Protein AF-A8PWK5-F1 (afdb_monomer)

Organism: Malassezia globosa (strain ATCC MYA-4612 / CBS 7966) (NCBI:txid425265)

Solvent-accessible surface area (backbone atoms only — not comparable to full-atom values): 74370 Å² total; per-residue (Å²): 142,84,81,91,77,78,87,66,70,76,41,81,69,60,71,66,71,60,96,66,99,70,78,89,76,86,76,70,74,102,60,81,82,88,83,79,86,83,83,85,87,82,88,84,87,83,85,78,92,87,81,88,79,89,77,90,79,90,86,81,82,88,82,87,82,90,81,90,83,85,81,90,85,86,88,85,90,84,86,86,86,89,81,90,88,88,83,91,82,90,87,86,84,90,80,89,87,83,85,85,88,83,85,81,82,71,45,101,83,78,50,84,74,57,68,76,61,51,58,55,56,59,70,68,72,74,82,86,81,89,84,89,92,86,88,82,90,88,84,85,89,88,88,85,90,75,98,76,74,101,76,85,77,80,64,69,69,62,54,53,51,51,54,51,53,52,49,54,53,49,52,53,50,59,70,70,48,53,73,66,60,53,50,52,56,52,49,54,47,39,72,74,66,36,60,74,52,54,52,57,47,51,65,52,55,78,71,72,80,93,85,81,83,88,80,84,87,79,94,74,82,82,79,83,80,72,81,77,36,68,55,56,57,36,42,62,63,53,50,81,72,54,87,84,84,83,86,83,84,85,83,64,74,65,63,59,50,57,56,51,44,56,74,76,47,72,88,62,67,98,59,84,58,79,96,49,54,87,77,47,78,77,74,78,76,66,51,74,56,44,14,26,40,85,74,33,45,80,65,42,57,86,87,59,92,83,66,86,80,59,70,70,43,62,78,66,67,32,47,74,53,86,93,56,41,88,46,55,31,46,28,70,63,56,35,59,50,36,46,66,43,93,49,61,68,48,22,23,49,26,30,51,24,54,17,37,34,21,70,72,50,42,72,61,81,94,72,82,87,81,54,64,66,61,43,51,36,39,51,34,82,45,27,47,53,50,36,51,50,41,53,52,21,54,60,31,52,71,41,93,49,64,69,28,26,66,25,12,52,57,21,30,30,26,35,51,58,19,64,42,58,57,75,90,49,64,73,67,70,50,59,48,86,43,42,35,57,29,48,61,39,37,82,58,57,78,85,46,63,93,75,66,51,87,82,64,72,75,81,85,75,61,70,93,80,51,49,75,58,58,36,28,24,44,34,51,42,57,36,39,53,77,67,43,47,62,64,55,51,43,53,45,47,77,74,63,77,63,66,62,69,48,52,40,48,41,49,27,53,31,37,63,41,24,62,64,47,26,62,51,48,76,74,36,66,67,52,49,50,49,30,47,30,46,33,43,63,73,45,82,80,88,75,92,87,69,81,75,52,40,63,50,30,49,51,40,53,38,42,26,40,29,44,23,40,69,55,37,43,51,40,52,78,72,51,66,54,63,54,50,48,58,41,55,70,50,72,65,72,61,79,84,64,62,83,75,55,92,80,63,78,54,75,70,50,56,53,50,52,41,50,54,41,42,44,49,32,25,48,48,32,40,37,56,30,55,34,30,63,63,70,45,63,59,64,64,54,62,71,38,46,69,38,56,50,53,51,35,59,50,51,41,49,38,67,85,75,53,66,52,90,45,73,65,30,51,37,41,21,28,48,26,38,31,51,24,40,46,39,40,43,18,64,75,27,64,87,60,66,72,37,27,71,46,36,76,60,49,68,67,47,52,63,48,35,54,51,28,57,66,46,44,72,75,57,89,70,67,36,39,46,37,27,25,23,55,7,23,28,35,34,23,48,27,34,47,52,53,44,30,64,74,71,68,52,93,75,75,65,74,82,52,56,76,46,54,67,53,51,54,50,53,48,53,51,29,48,51,51,35,61,73,29,50,65,38,50,76,50,94,47,66,67,49,34,50,54,27,46,51,34,37,38,24,20,37,33,34,49,32,8,48,47,50,35,27,66,74,74,64,42,59,73,60,43,53,53,47,51,53,54,45,52,54,61,76,63,53,65,61,74,58,57,72,34,57,86,45,23,27,41,8,52,51,55,21,37,50,50,48,42,54,39,31,53,63,71,49,84,48,61,69,54,42,58,55,46,44,51,61,45,43,58,49,32,25,58,45,44,55,50,42,50,51,51,48,37,42,73,74,36,58,65,47,34,73,67,47,46,42,45,54,47,52,34,42,56,65,60,100,50,73,28,61,48,42,34,74,68,64,70,37,92,77,42,55,49,38,42,57,63,85,76,72,82,78,76,85,53,54,33,92,69,77,67,47,71,38,42,69,62,78,49,55,35,38,39,32,54,78,55,53,52,45,52,55,50,58,44,54,71,38,45,94,44,10,33,48,72,63,38,92,81,38,60,61,96,86,67,75,71,47,70,61,56,48,54,35,37,24,38,50,46,36,52,55,56,57,75,68,72,79,55,61,28,31,46,53,52,53,52,54,50,46,64,62,52,60,75,63,74,66,92,87,51,99,80,64,67,46,92,78,72,54,68,66,61,74,69,42,62,80,38,31,52,38,51,50,54,39,51,59,44,26,30,51,43,21,36,53,31,44,76,69,75,43,86,72,67,47,56,54,55,44,31,38,68,42,50,36,94,82,46,59,44,70,57,58,50,51,55,50,50,52,45,47,73,74,68,44,85,53,39,67,70,60,54,52,65,73,44,63,59,51,24,47,90,43,64,65,62,56,41,34,46,48,50,64,74,45,46,82,53,53,66,50,44,61,45,49,58,86,71,48,60,40,47,89,38,28,45,56,56,24,52,52,49,58,49,76,74,52,73,64,47,51,47,29,33,24,50,31,49,43,71,54,51,38,36,84,77,18,41,32,61,30,49,41,33,51,51,38,45,40,39,58,63,40,43,91,82,40,93,79,52,60,58,97,60,84,75,54,73,67,54,35,42,53,40,48,63,51,25,55,80,32,64,75,56,33,52,50,56,55,57,59,32,61,83,87,52,76,53,58,46,73,58,52,54,60,51,50,70,73,56,115

Mean predicted aligned error: 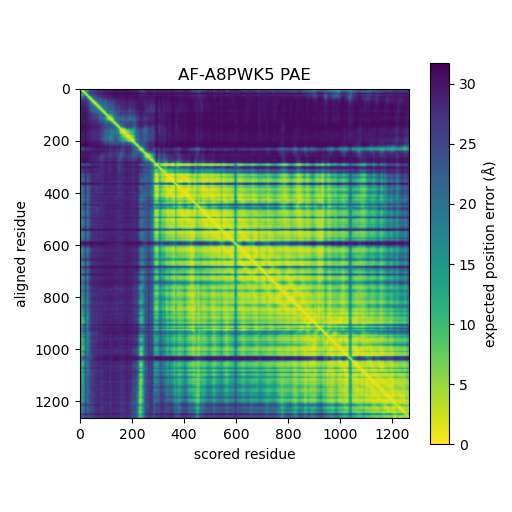17.28 Å

InterPro domains:
  IPR013929 RPAP1, C-terminal [PF08620] (289-361)
  IPR016024 Armadillo-type fold [SSF48371] (241-676)
  IPR039913 RNA polymerase II-associated protein RPAP1/Rba50 [PTHR21483] (29-653)
  IPR057989 RPAP1/MINIYO-like, TPR repeats [PF25766] (1095-1203)

Foldseek 3Di:
DDDDDDLADAFPVVVVVDPDPDDDDPDDPPFDDDDDDDDDDDDDDDDDDDDDDDDDDDDDDDDDDDDDDDDDDDDDDDDDDDDDDDDDDDDDDDDDDDDDDDDDDDDPVGDDDDPVVVVVVVVVPPDDDDDDDDDDDDDDDDDDDDPDDPDDDDDVVVVVVVVVVVVVVVVVVVVPDDPVVVVVVVVVVCVPVNPVVVVVVVVVVVVPDDDDDDDDDDDDDDDDDDPDFVVVVLCVVLVVQDDDDDDDDDDDVVVVVVVVCCVPPVVDDPDDPPVCCVVDPNPPPVLQPFFAALQQATQDDPVPPDDQRDPVQVVSVQADDDPCRRGGGHTLVRLLVLCVDPDLVSVLSSLSNLLSNLLQAAQDDPDDDPDVSSNCSCPPPLSLSLLSQLVSLLVQCPDPDVSSVVSSLSSNLSSLRSLAPADPALLLLLVFLFFEAFLQQSQQPPVCVVVDFLLDDDDDDPVVPDDLSNVCNGAVLVSCVVVVSVVSLLVSCVPPVPPLVSSLSSLLSSLQRDLVSLVVCLVRVSNLVSLLCQAFNVDDPPDDPDDDRDLSSLSSLLSSLQSWLVSVQVCQVVVSLVSLLSLLQDAADDPVVPVPDPPDDDPVSVLVSSSVSLSSLLSSLSSLLSCLLLPHPLVSVVVSLVSLLVLLVVLLCDLPRHDLPDSVLSSLLSSLSSLLSLLLQCLVVCPPPSSVVCNVSSLVCLVSLVSNLVSNLPNPAHALSNLSNNLSSLSNNLSNLVSCVVVVPDDDLVVCPVCPVSLVVSLVNLLVLLVVLQVLLVDPDLVSVVVSLSSLLSSLSSLLSQCSVCVSSVVVVSNVSSLVSLVVVLVGPLRSCSDSSNSNNRSSVSSLLSNLLSLVSDLDLLSLLSSLLRDFLLQLVVNLVSCVSNLVVVPPVLCLACVLLSNQLAVDDPRDHLSCSSVSVDNPDTRSYRDDDDDDPFDAQPHPRHGADDWSQRHPSHDNLNLLSVLVCLLSSSRHCCNRPDPSHDPPHRDAPLRSLLSSLVVSLVSLVSLPHALLLLLVSLLSVLLSQPDPPPDPPPPCVPRDDPSCPPCSNVVSNLSSLVSSLVSLLVCLVVVHDGDHNQRSCCNTRNPPDGVVVSLLSLLVSCVPPVQLPQSSLQSLQPCLFPVHDCVSLCCCQPVVVVSLLSSQDDQVSHGDDNSRRLCRLQPLADADLRSLLSLLQCQLVVSDDVSSVSSVSSSLNNLLLLQCVVPDVPRNDPDRHDPVSNLSSLVRRCVRVVSVVCSQCHDDDPDDRPNVVSVVSSVVSD

pLDDT: mean 74.47, std 22.12, range [21.61, 97.12]

Structure (mmCIF, N/CA/C/O backbone):
data_AF-A8PWK5-F1
#
_entry.id   AF-A8PWK5-F1
#
loop_
_atom_site.group_PDB
_atom_site.id
_atom_site.type_symbol
_atom_site.label_atom_id
_atom_site.label_alt_id
_atom_site.label_comp_id
_atom_site.label_asym_id
_atom_site.label_entity_id
_atom_site.label_seq_id
_atom_site.pdbx_PDB_ins_code
_atom_site.Cartn_x
_atom_site.Cartn_y
_atom_site.Cartn_z
_atom_site.occupancy
_atom_site.B_iso_or_equiv
_atom_site.auth_seq_id
_atom_site.auth_comp_id
_atom_site.auth_asym_id
_atom_site.auth_atom_id
_atom_site.pdbx_PDB_model_num
ATOM 1 N N . MET A 1 1 ? -23.012 -2.208 -51.627 1.00 27.80 1 MET A N 1
ATOM 2 C CA . MET A 1 1 ? -22.073 -1.100 -51.364 1.00 27.80 1 MET A CA 1
ATOM 3 C C . MET A 1 1 ? -22.615 -0.311 -50.186 1.00 27.80 1 MET A C 1
ATOM 5 O O . MET A 1 1 ? -23.577 0.418 -50.358 1.00 27.80 1 MET A O 1
ATOM 9 N N . GLN A 1 2 ? -22.064 -0.548 -49.001 1.00 21.61 2 GLN A N 1
ATOM 10 C CA . GLN A 1 2 ? -22.228 0.235 -47.771 1.00 21.61 2 GLN A CA 1
ATOM 11 C C . GLN A 1 2 ? -20.944 -0.036 -46.979 1.00 21.61 2 GLN A C 1
ATOM 13 O O . GLN A 1 2 ? -20.548 -1.197 -46.876 1.00 21.61 2 GLN A O 1
ATOM 18 N N . ALA A 1 3 ? -20.255 1.012 -46.537 1.00 24.53 3 ALA A N 1
ATOM 19 C CA . ALA A 1 3 ? -18.884 0.916 -46.041 1.00 24.53 3 ALA A CA 1
ATOM 20 C C . ALA A 1 3 ? -18.823 0.937 -44.500 1.00 24.53 3 ALA A C 1
ATOM 22 O O . ALA A 1 3 ? -19.565 1.705 -43.883 1.00 24.53 3 ALA A O 1
ATOM 23 N N . PRO A 1 4 ? -17.949 0.132 -43.867 1.00 29.39 4 PRO A N 1
ATOM 24 C CA . PRO A 1 4 ? -17.661 0.213 -42.440 1.00 29.39 4 PRO A CA 1
ATOM 25 C C . PRO A 1 4 ? -16.458 1.142 -42.193 1.00 29.39 4 PRO A C 1
ATOM 27 O O . PRO A 1 4 ? -15.314 0.700 -42.247 1.00 29.39 4 PRO A O 1
ATOM 30 N N . TYR A 1 5 ? -16.709 2.426 -41.935 1.00 30.33 5 TYR A N 1
ATOM 31 C CA . TYR A 1 5 ? -15.646 3.405 -41.676 1.00 30.33 5 TYR A CA 1
ATOM 32 C C . TYR A 1 5 ? -15.197 3.448 -40.204 1.00 30.33 5 TYR A C 1
ATOM 34 O O . TYR A 1 5 ? -16.026 3.385 -39.300 1.00 30.33 5 TYR A O 1
ATOM 42 N N . GLU A 1 6 ? -13.879 3.628 -40.043 1.00 29.16 6 GLU A N 1
ATOM 43 C CA . GLU A 1 6 ? -13.144 4.213 -38.903 1.00 29.16 6 GLU A CA 1
ATOM 44 C C . GLU A 1 6 ? -13.183 3.514 -37.523 1.00 29.16 6 GLU A C 1
ATOM 46 O O . GLU A 1 6 ? -14.221 3.123 -36.993 1.00 29.16 6 GLU A O 1
ATOM 51 N N . ARG A 1 7 ? -11.990 3.379 -36.915 1.00 46.22 7 ARG A N 1
ATOM 52 C CA . ARG A 1 7 ? -11.770 2.849 -35.547 1.00 46.22 7 ARG A CA 1
ATOM 53 C C . ARG A 1 7 ? -11.135 3.851 -34.576 1.00 46.22 7 ARG A C 1
ATOM 55 O O . ARG A 1 7 ? -11.291 3.699 -33.373 1.00 46.22 7 ARG A O 1
ATOM 62 N N . VAL A 1 8 ? -10.513 4.906 -35.093 1.00 41.91 8 VAL A N 1
ATOM 63 C CA . VAL A 1 8 ? -10.284 6.182 -34.398 1.00 41.91 8 VAL A CA 1
ATOM 64 C C . VAL A 1 8 ? -10.872 7.253 -35.314 1.00 41.91 8 VAL A C 1
ATOM 66 O O . VAL A 1 8 ? -10.812 7.101 -36.537 1.00 41.91 8 VAL A O 1
ATOM 69 N N . ARG A 1 9 ? -11.498 8.296 -34.758 1.00 40.47 9 ARG A N 1
ATOM 70 C CA . ARG A 1 9 ? -12.097 9.359 -35.579 1.00 40.47 9 ARG A CA 1
ATOM 71 C C . ARG A 1 9 ? -10.994 10.141 -36.313 1.00 40.47 9 ARG A C 1
ATOM 73 O O . ARG A 1 9 ? -10.037 10.547 -35.651 1.00 40.47 9 ARG A O 1
ATOM 80 N N . PRO A 1 10 ? -11.109 10.389 -37.631 1.00 38.31 10 PRO A N 1
ATOM 81 C CA . PRO A 1 10 ? -10.325 11.429 -38.286 1.00 38.31 10 PRO A CA 1
ATOM 82 C C . PRO A 1 10 ? -10.778 12.786 -37.744 1.00 38.31 10 PRO A C 1
ATOM 84 O O . PRO A 1 10 ? -11.935 12.939 -37.334 1.00 38.31 10 PRO A O 1
ATOM 87 N N . ARG A 1 11 ? -9.893 13.786 -37.749 1.00 42.88 11 ARG A N 1
ATOM 88 C CA . ARG A 1 11 ? -10.231 15.074 -37.134 1.00 42.88 11 ARG A CA 1
ATOM 89 C C . ARG A 1 11 ? -11.380 15.746 -37.874 1.00 42.88 11 ARG A C 1
ATOM 91 O O . ARG A 1 11 ? -11.469 15.701 -39.105 1.00 42.88 11 ARG A O 1
ATOM 98 N N . ILE A 1 12 ? -12.191 16.514 -37.150 1.00 46.59 12 ILE A N 1
ATOM 99 C CA . ILE A 1 12 ? -13.304 17.293 -37.729 1.00 46.59 12 ILE A CA 1
ATOM 100 C C . ILE A 1 12 ? -12.804 18.336 -38.760 1.00 46.59 12 ILE A C 1
ATOM 102 O O . ILE A 1 12 ? -13.575 18.829 -39.587 1.00 46.59 12 ILE A O 1
ATOM 106 N N . SER A 1 13 ? -11.510 18.676 -38.746 1.00 42.28 13 SER A N 1
ATOM 107 C CA . SER A 1 13 ? -10.837 19.481 -39.775 1.00 42.28 13 SER A CA 1
ATOM 108 C C . SER A 1 13 ? -10.500 18.716 -41.059 1.00 42.28 13 SER A C 1
ATOM 110 O O . SER A 1 13 ? -10.535 19.306 -42.134 1.00 42.28 13 SER A O 1
ATOM 112 N N . GLU A 1 14 ? -10.171 17.428 -40.965 1.00 41.47 14 GLU A N 1
ATOM 113 C CA . GLU A 1 14 ? -9.738 16.595 -42.097 1.00 41.47 14 GLU A CA 1
ATOM 114 C C . GLU A 1 14 ? -10.950 16.203 -42.961 1.00 41.47 14 GLU A C 1
ATOM 116 O O . GLU A 1 14 ? -10.912 16.340 -44.183 1.00 41.47 14 GLU A O 1
ATOM 121 N N . LEU A 1 15 ? -12.090 15.907 -42.323 1.00 43.25 15 LEU A N 1
ATOM 122 C CA . LEU A 1 15 ? -13.398 15.718 -42.974 1.00 43.25 15 LEU A CA 1
ATOM 123 C C . LEU A 1 15 ? -13.925 16.959 -43.728 1.00 43.25 15 LEU A C 1
ATOM 125 O O . LEU A 1 15 ? -14.862 16.848 -44.512 1.00 43.25 15 LEU A O 1
ATOM 129 N N . LYS A 1 16 ? -13.345 18.148 -43.508 1.00 42.47 16 LYS A N 1
ATOM 130 C CA . LYS A 1 16 ? -13.702 19.391 -44.223 1.00 42.47 16 LYS A CA 1
ATOM 131 C C . LYS A 1 16 ? -12.828 19.671 -45.447 1.00 42.47 16 LYS A C 1
ATOM 133 O O . LYS A 1 16 ? -13.056 20.671 -46.120 1.00 42.47 16 LYS A O 1
ATOM 138 N N . ALA A 1 17 ? -11.830 18.829 -45.725 1.00 41.34 17 ALA A N 1
ATOM 139 C CA . ALA A 1 17 ? -10.957 18.965 -46.893 1.00 41.34 17 ALA A CA 1
ATOM 140 C C . ALA A 1 17 ? -11.473 18.208 -48.134 1.00 41.34 17 ALA A C 1
ATOM 142 O O . ALA A 1 17 ? -10.944 18.394 -49.228 1.00 41.34 17 ALA A O 1
ATOM 143 N N . SER A 1 18 ? -12.497 17.362 -47.983 1.00 40.66 18 SER A N 1
ATOM 144 C CA . SER A 1 18 ? -13.190 16.704 -49.092 1.00 40.66 18 SER A CA 1
ATOM 145 C C . SER A 1 18 ? -14.395 17.531 -49.547 1.00 40.66 18 SER A C 1
ATOM 147 O O . SER A 1 18 ? -15.438 17.504 -48.895 1.00 40.66 18 SER A O 1
ATOM 149 N N . ASP A 1 19 ? -14.267 18.231 -50.679 1.00 39.09 19 ASP A N 1
ATOM 150 C CA . ASP A 1 19 ? -15.384 18.918 -51.342 1.00 39.09 19 ASP A CA 1
ATOM 151 C C . ASP A 1 19 ? -16.443 17.901 -51.818 1.00 39.09 19 ASP A C 1
ATOM 153 O O . ASP A 1 19 ? -16.336 17.311 -52.897 1.00 39.09 19 ASP A O 1
ATOM 157 N N . GLY A 1 20 ? -17.475 17.693 -50.999 1.00 40.44 20 GLY A N 1
ATOM 158 C CA . GLY A 1 20 ? -18.627 16.838 -51.282 1.00 40.44 20 GLY A CA 1
ATOM 159 C C . GLY A 1 20 ? -19.863 17.355 -50.549 1.00 40.44 20 GLY A C 1
ATOM 160 O O . GLY A 1 20 ? -19.916 17.322 -49.324 1.00 40.44 20 GLY A O 1
ATOM 161 N N . ASP A 1 21 ? -20.842 17.856 -51.304 1.00 38.19 21 ASP A N 1
ATOM 162 C CA . ASP A 1 21 ? -22.004 18.611 -50.801 1.00 38.19 21 ASP A CA 1
ATOM 163 C C . ASP A 1 21 ? -23.132 17.692 -50.275 1.00 38.19 21 ASP A C 1
ATOM 165 O O . ASP A 1 21 ? -24.294 17.804 -50.667 1.00 38.19 21 ASP A O 1
ATOM 169 N N . ASP A 1 22 ? -22.772 16.723 -49.424 1.00 35.09 22 ASP A N 1
ATOM 170 C CA . ASP A 1 22 ? -23.707 15.782 -48.795 1.00 35.09 22 ASP A CA 1
ATOM 171 C C . ASP A 1 22 ? -24.210 16.311 -47.439 1.00 35.09 22 ASP A C 1
ATOM 173 O O . ASP A 1 22 ? -23.464 16.843 -46.611 1.00 35.09 22 ASP A O 1
ATOM 177 N N . SER A 1 23 ? -25.515 16.168 -47.197 1.00 34.38 23 SER A N 1
ATOM 178 C CA . SER A 1 23 ? -26.188 16.748 -46.028 1.00 34.38 23 SER A CA 1
ATOM 179 C C . SER A 1 23 ? -25.698 16.154 -44.703 1.00 34.38 23 SER A C 1
ATOM 181 O O . SER A 1 23 ? -25.552 14.937 -44.599 1.00 34.38 23 SER A O 1
ATOM 183 N N . TRP A 1 24 ? -25.544 16.998 -43.673 1.00 34.94 24 TRP A N 1
ATOM 184 C CA . TRP A 1 24 ? -25.079 16.610 -42.332 1.00 34.94 24 TRP A CA 1
ATOM 185 C C . TRP A 1 24 ? -25.800 15.362 -41.797 1.00 34.94 24 TRP A C 1
ATOM 187 O O . TRP A 1 24 ? -26.988 15.401 -41.476 1.00 34.94 24 TRP A O 1
ATOM 197 N N . ILE A 1 25 ? -25.052 14.267 -41.659 1.00 33.12 25 ILE A N 1
ATOM 198 C CA . ILE A 1 25 ? -25.516 13.046 -41.003 1.00 33.12 25 ILE A CA 1
ATOM 199 C C . ILE A 1 25 ? -25.346 13.224 -39.492 1.00 33.12 25 ILE A C 1
ATOM 201 O O . ILE A 1 25 ? -24.223 13.353 -39.002 1.00 33.12 25 ILE A O 1
ATOM 205 N N . ASP A 1 26 ? -26.455 13.180 -38.749 1.00 30.92 26 ASP A N 1
ATOM 206 C CA . ASP A 1 26 ? -26.433 13.035 -37.291 1.00 30.92 26 ASP A CA 1
ATOM 207 C C . ASP A 1 26 ? -25.803 11.683 -36.927 1.00 30.92 26 ASP A C 1
ATOM 209 O O . ASP A 1 26 ? -26.448 10.629 -36.965 1.00 30.92 26 ASP A O 1
ATOM 213 N N . TRP A 1 27 ? -24.517 11.709 -36.576 1.00 32.97 27 TRP A N 1
ATOM 214 C CA . TRP A 1 27 ? -23.816 10.534 -36.079 1.00 32.97 27 TRP A CA 1
ATOM 215 C C . TRP A 1 27 ? -24.427 10.102 -34.739 1.00 32.97 27 TRP A C 1
ATOM 217 O O . TRP A 1 27 ? -24.417 10.883 -33.782 1.00 32.97 27 TRP A O 1
ATOM 227 N N . PRO A 1 28 ? -24.940 8.864 -34.613 1.00 28.70 28 PRO A N 1
ATOM 228 C CA . PRO A 1 28 ? -25.392 8.370 -33.322 1.00 28.70 28 PRO A CA 1
ATOM 229 C C . PRO A 1 28 ? -24.203 8.271 -32.347 1.00 28.70 28 PRO A C 1
ATOM 231 O O . PRO A 1 28 ? -23.051 8.169 -32.787 1.00 28.70 28 PRO A O 1
ATOM 234 N N . PRO A 1 29 ? -24.448 8.201 -31.020 1.00 28.91 29 PRO A N 1
ATOM 235 C CA . PRO A 1 29 ? -23.438 7.667 -30.107 1.00 28.91 29 PRO A CA 1
ATOM 236 C C . PRO A 1 29 ? -22.956 6.309 -30.636 1.00 28.91 29 PRO A C 1
ATOM 238 O O . PRO A 1 29 ? -23.715 5.619 -31.324 1.00 28.91 29 PRO A O 1
ATOM 241 N N . ALA A 1 30 ? -21.711 5.936 -30.328 1.00 30.53 30 ALA A N 1
ATOM 242 C CA . ALA A 1 30 ? -20.928 4.901 -31.020 1.00 30.53 30 ALA A CA 1
ATOM 243 C C . ALA A 1 30 ? -21.435 3.446 -30.865 1.00 30.53 30 ALA A C 1
ATOM 245 O O . ALA A 1 30 ? -20.656 2.500 -30.945 1.00 30.53 30 ALA A O 1
ATOM 246 N N . ALA A 1 31 ? -22.739 3.244 -30.663 1.00 33.34 31 ALA A N 1
ATOM 247 C CA . ALA A 1 31 ? -23.367 1.988 -30.318 1.00 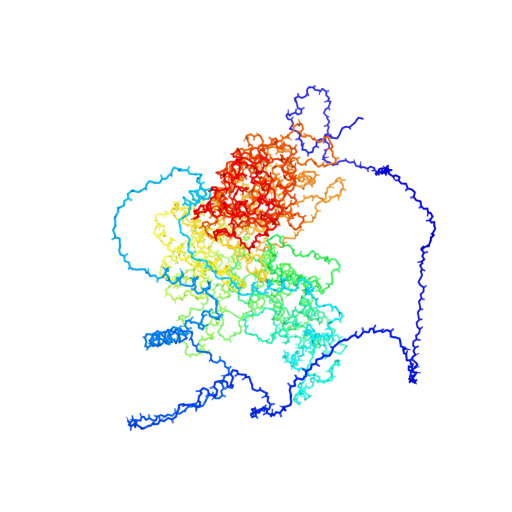33.34 31 ALA A CA 1
ATOM 248 C C . ALA A 1 31 ? -24.761 1.782 -30.947 1.00 33.34 31 ALA A C 1
ATOM 250 O O . ALA A 1 31 ? -25.781 1.965 -30.283 1.00 33.34 31 ALA A O 1
ATOM 251 N N . LYS A 1 32 ? -24.839 1.335 -32.216 1.00 25.19 32 LYS A N 1
ATOM 252 C CA . LYS A 1 32 ? -26.103 0.836 -32.802 1.00 25.19 32 LYS A CA 1
ATOM 253 C C . LYS A 1 32 ? -25.972 -0.406 -33.706 1.00 25.19 32 LYS A C 1
ATOM 255 O O . LYS A 1 32 ? -25.157 -0.445 -34.620 1.00 25.19 32 LYS A O 1
ATOM 260 N N . VAL A 1 33 ? -26.870 -1.360 -33.428 1.00 27.08 33 VAL A N 1
ATOM 261 C CA . VAL A 1 33 ? -27.515 -2.362 -34.312 1.00 27.08 33 VAL A CA 1
ATOM 262 C C . VAL A 1 33 ? -26.691 -3.546 -34.876 1.00 27.08 33 VAL A C 1
ATOM 264 O O . VAL A 1 33 ? -26.035 -3.445 -35.902 1.00 27.08 33 VAL A O 1
ATOM 267 N N . VAL A 1 34 ? -26.890 -4.702 -34.219 1.00 26.70 34 VAL A N 1
ATOM 268 C CA . VAL A 1 34 ? -27.209 -6.058 -34.748 1.00 26.70 34 VAL A CA 1
ATOM 269 C C . VAL A 1 34 ? -26.357 -6.672 -35.879 1.00 26.70 34 VAL A C 1
ATOM 271 O O . VAL A 1 34 ? -26.368 -6.218 -37.020 1.00 26.70 34 VAL A O 1
ATOM 274 N N . ARG A 1 35 ? -25.811 -7.871 -35.609 1.00 25.20 35 ARG A N 1
ATOM 275 C CA . ARG A 1 35 ? -25.472 -8.891 -36.625 1.00 25.20 35 ARG A CA 1
ATOM 276 C C . ARG A 1 35 ? -26.481 -10.047 -36.610 1.00 25.20 35 ARG A C 1
ATOM 278 O O . ARG A 1 35 ? -26.959 -10.448 -35.553 1.00 25.20 35 ARG A O 1
ATOM 285 N N . ALA A 1 36 ? -26.772 -10.600 -37.788 1.00 27.39 36 ALA A N 1
ATOM 286 C CA . ALA A 1 36 ? -27.521 -11.849 -37.952 1.00 27.39 36 ALA A CA 1
ATOM 287 C C . ALA A 1 36 ? -26.595 -13.087 -37.864 1.00 27.39 36 ALA A C 1
ATOM 289 O O . ALA A 1 36 ? -25.378 -12.951 -37.737 1.00 27.39 36 ALA A O 1
ATOM 290 N N . LYS A 1 37 ? -27.179 -14.296 -37.923 1.00 25.44 37 LYS A N 1
ATOM 291 C CA . LYS A 1 37 ? -26.467 -15.586 -37.788 1.00 25.44 37 LYS A CA 1
ATOM 292 C C . LYS A 1 37 ? -25.277 -15.736 -38.762 1.00 25.44 37 LYS A C 1
ATOM 294 O O . LYS A 1 37 ? -25.387 -15.295 -39.907 1.00 25.44 37 LYS A O 1
ATOM 299 N N . PRO A 1 38 ? -24.189 -16.420 -38.353 1.00 26.64 38 PRO A N 1
ATOM 300 C CA . PRO A 1 38 ? -23.045 -16.686 -39.223 1.00 26.64 38 PRO A CA 1
ATOM 301 C C . PRO A 1 38 ? -23.377 -17.712 -40.328 1.00 26.64 38 PRO A C 1
ATOM 303 O O . PRO A 1 38 ? -24.172 -18.628 -40.091 1.00 26.64 38 PRO A O 1
ATOM 306 N N . PRO A 1 39 ? -22.757 -17.603 -41.518 1.00 27.20 39 PRO A N 1
ATOM 307 C CA . PRO A 1 39 ? -22.810 -18.633 -42.550 1.00 27.20 39 PRO A CA 1
ATOM 308 C C . PRO A 1 39 ? -21.848 -19.793 -42.244 1.00 27.20 39 PRO A C 1
ATOM 310 O O . PRO A 1 39 ? -20.818 -19.626 -41.593 1.00 27.20 39 PRO A O 1
ATOM 313 N N . SER A 1 40 ? -22.173 -20.978 -42.755 1.00 25.55 40 SER A N 1
ATOM 314 C CA . SER A 1 40 ? -21.353 -22.191 -42.659 1.00 25.55 40 SER A CA 1
ATOM 315 C C . SER A 1 40 ? -20.130 -22.148 -43.583 1.00 25.55 40 SER A C 1
ATOM 317 O O . SER A 1 40 ? -20.281 -21.882 -44.777 1.00 25.55 40 SER A O 1
ATOM 319 N N . ILE A 1 41 ? -18.948 -22.501 -43.073 1.00 28.52 41 ILE A N 1
ATOM 320 C CA . ILE A 1 41 ? -17.728 -22.655 -43.882 1.00 28.52 41 ILE A CA 1
ATOM 321 C C . ILE A 1 41 ? -17.770 -23.969 -44.676 1.00 28.52 41 ILE A C 1
ATOM 323 O O . ILE A 1 41 ? -18.015 -25.040 -44.123 1.00 28.52 41 ILE A O 1
ATOM 327 N N . SER A 1 42 ? -17.492 -23.892 -45.978 1.00 24.42 42 SER A N 1
ATOM 328 C CA . SER A 1 42 ? -17.340 -25.042 -46.874 1.00 24.42 42 SER A CA 1
ATOM 329 C C . SER A 1 42 ? -15.872 -25.463 -47.001 1.00 24.42 42 SER A C 1
ATOM 331 O O . SER A 1 42 ? -15.065 -24.704 -47.538 1.00 24.42 42 SER A O 1
ATOM 333 N N . HIS A 1 43 ? -15.525 -26.685 -46.589 1.00 26.95 43 HIS A N 1
ATOM 334 C CA . HIS A 1 43 ? -14.213 -27.270 -46.888 1.00 26.95 43 HIS A CA 1
ATOM 335 C C . HIS A 1 43 ? -14.163 -27.867 -48.305 1.00 26.95 43 HIS A C 1
ATOM 337 O O . HIS A 1 43 ? -15.016 -28.673 -48.677 1.00 26.95 43 HIS A O 1
ATOM 343 N N . ALA A 1 44 ? -13.104 -27.539 -49.049 1.00 27.11 44 ALA A N 1
ATOM 344 C CA . ALA A 1 44 ? -12.629 -28.291 -50.212 1.00 27.11 44 ALA A CA 1
ATOM 345 C C . ALA A 1 44 ? -11.339 -29.024 -49.787 1.00 27.11 44 ALA A C 1
ATOM 347 O O . ALA A 1 44 ? -10.379 -28.393 -49.363 1.00 27.11 44 ALA A O 1
ATOM 348 N N . GLN A 1 45 ? -11.390 -30.345 -49.612 1.00 27.41 45 GLN A N 1
ATOM 349 C CA . GLN A 1 45 ? -11.115 -31.365 -50.637 1.00 27.41 45 GLN A CA 1
ATOM 350 C C . GLN A 1 45 ? -9.619 -31.624 -50.889 1.00 27.41 45 GLN A C 1
ATOM 352 O O . GLN A 1 45 ? -9.009 -31.070 -51.798 1.00 27.41 45 GLN A O 1
ATOM 357 N N . THR A 1 46 ? -9.096 -32.623 -50.179 1.00 25.56 46 THR A N 1
ATOM 358 C CA . THR A 1 46 ? -8.124 -33.580 -50.722 1.00 25.56 46 THR A CA 1
ATOM 359 C C . THR A 1 46 ? -8.728 -34.986 -50.640 1.00 25.56 46 THR A C 1
ATOM 361 O O . THR A 1 46 ? -9.462 -35.317 -49.710 1.00 25.56 46 THR A O 1
ATOM 364 N N . THR A 1 47 ? -8.497 -35.796 -51.671 1.00 26.44 47 THR A N 1
ATOM 365 C CA . THR A 1 47 ? -8.997 -37.178 -51.805 1.00 26.44 47 THR A CA 1
ATOM 366 C C . THR A 1 47 ? -7.935 -38.173 -51.289 1.00 26.44 47 THR A C 1
ATOM 368 O O . THR A 1 47 ? -6.778 -37.790 -51.166 1.00 26.44 47 THR A O 1
ATOM 371 N N . SER A 1 48 ? -8.201 -39.448 -50.979 1.00 26.77 48 SER A N 1
ATOM 372 C CA . SER A 1 48 ? -9.262 -40.371 -51.431 1.00 26.77 48 SER A CA 1
ATOM 373 C C . SER A 1 48 ? -9.406 -41.595 -50.495 1.00 26.77 48 SER A C 1
ATOM 375 O O . SER A 1 48 ? -8.412 -41.976 -49.895 1.00 26.77 48 SER A O 1
ATOM 377 N N . SER A 1 49 ? -10.576 -42.271 -50.521 1.00 27.80 49 SER A N 1
ATOM 378 C CA . SER A 1 49 ? -10.804 -43.747 -50.378 1.00 27.80 49 SER A CA 1
ATOM 379 C C . SER A 1 49 ? -10.237 -44.534 -49.166 1.00 27.80 49 SER A C 1
ATOM 381 O O . SER A 1 49 ? -9.073 -44.380 -48.839 1.00 27.80 49 SER A O 1
ATOM 383 N N . THR A 1 50 ? -10.870 -45.538 -48.531 1.00 28.16 50 THR A N 1
ATOM 384 C CA . THR A 1 50 ? -12.205 -46.219 -48.515 1.00 28.16 50 THR A CA 1
ATOM 385 C C . THR A 1 50 ? -12.111 -47.321 -47.411 1.00 28.16 50 THR A C 1
ATOM 387 O O . THR A 1 50 ? -10.991 -47.698 -47.085 1.00 28.16 50 THR A O 1
ATOM 390 N N . THR A 1 51 ? -13.124 -47.947 -46.783 1.00 27.22 51 THR A N 1
ATOM 391 C CA . THR A 1 51 ? -14.607 -48.006 -46.898 1.00 27.22 51 THR A CA 1
ATOM 392 C C . THR A 1 51 ? -15.211 -48.625 -45.610 1.00 27.22 51 THR A C 1
ATOM 394 O O . THR A 1 51 ? -14.507 -49.359 -44.927 1.00 27.22 51 THR A O 1
ATOM 397 N N . HIS A 1 52 ? -16.535 -48.482 -45.409 1.00 27.89 52 HIS A N 1
ATOM 398 C CA . HIS A 1 52 ? -17.406 -49.226 -44.460 1.00 27.89 52 HIS A CA 1
ATOM 399 C C . HIS A 1 52 ? -17.206 -49.003 -42.937 1.00 27.89 52 HIS A C 1
ATOM 401 O O . HIS A 1 52 ? -16.120 -48.657 -42.500 1.00 27.89 52 HIS A O 1
ATOM 407 N N . ALA A 1 53 ? -18.189 -49.264 -42.055 1.00 26.91 53 ALA A N 1
ATOM 408 C CA . ALA A 1 53 ? -19.658 -49.076 -42.111 1.00 26.91 53 ALA A CA 1
ATOM 409 C C . ALA A 1 53 ? -20.295 -49.411 -40.737 1.00 26.91 53 ALA A C 1
ATOM 411 O O . ALA A 1 53 ? -20.057 -50.509 -40.249 1.00 26.91 53 ALA A O 1
ATOM 412 N N . ALA A 1 54 ? -21.217 -48.562 -40.240 1.00 26.80 54 ALA A N 1
ATOM 413 C CA . ALA A 1 54 ? -22.179 -48.854 -39.148 1.00 26.80 54 ALA A CA 1
ATOM 414 C C . ALA A 1 54 ? -21.564 -49.138 -37.740 1.00 26.80 54 ALA A C 1
ATOM 416 O O . ALA A 1 54 ? -20.404 -49.508 -37.635 1.00 26.80 54 ALA A O 1
ATOM 417 N N . LYS A 1 55 ? -22.254 -48.969 -36.598 1.00 27.66 55 LYS A N 1
ATOM 418 C CA . LYS A 1 55 ? -23.597 -48.433 -36.257 1.00 27.66 55 LYS A CA 1
ATOM 419 C C . LYS A 1 55 ? -23.601 -48.027 -34.758 1.00 27.66 55 LYS A C 1
ATOM 421 O O . LYS A 1 55 ? -22.794 -48.575 -34.027 1.00 27.66 55 LYS A O 1
ATOM 426 N N . GLU A 1 56 ? -24.511 -47.121 -34.362 1.00 29.06 56 GLU A N 1
ATOM 427 C CA . GLU A 1 56 ? -25.361 -47.092 -33.128 1.00 29.06 56 GLU A CA 1
ATOM 428 C C . GLU A 1 56 ? -24.810 -47.581 -31.747 1.00 29.06 56 GLU A C 1
ATOM 430 O O . GLU A 1 56 ? -24.063 -48.540 -31.657 1.00 29.06 56 GLU A O 1
ATOM 435 N N . THR A 1 57 ? -25.182 -47.034 -30.576 1.00 28.75 57 THR A N 1
ATOM 436 C CA . THR A 1 57 ? -26.331 -46.175 -30.187 1.00 28.75 57 THR A CA 1
ATOM 437 C C . THR A 1 57 ? -26.049 -45.434 -28.863 1.00 28.75 57 THR A C 1
ATOM 439 O O . THR A 1 57 ? -25.168 -45.845 -28.113 1.00 28.75 57 THR A O 1
ATOM 442 N N . LEU A 1 58 ? -26.857 -44.421 -28.510 1.00 29.78 58 LEU A N 1
ATOM 443 C CA . LEU A 1 58 ? -27.025 -44.003 -27.105 1.00 29.78 58 LEU A CA 1
ATOM 444 C C . LEU A 1 58 ? -27.932 -44.992 -26.343 1.00 29.78 58 LEU A C 1
ATOM 446 O O . LEU A 1 58 ? -28.844 -45.570 -26.933 1.00 29.78 58 LEU A O 1
ATOM 450 N N . GLY A 1 59 ? -27.748 -45.094 -25.024 1.00 26.70 59 GLY A N 1
ATOM 451 C CA . GLY A 1 59 ? -28.658 -45.767 -24.088 1.00 26.70 59 GLY A CA 1
ATOM 452 C C . GLY A 1 59 ? -28.564 -45.139 -22.691 1.00 26.70 59 GLY A C 1
ATOM 453 O O . GLY A 1 59 ? -27.497 -44.664 -22.310 1.00 26.70 59 GLY A O 1
ATOM 454 N N . ALA A 1 60 ? -29.679 -45.093 -21.958 1.00 27.66 60 ALA A N 1
ATOM 455 C CA . ALA A 1 60 ? -29.799 -44.490 -20.621 1.00 27.66 60 ALA A CA 1
ATOM 456 C C . ALA A 1 60 ? -30.451 -45.485 -19.629 1.00 27.66 60 ALA A C 1
ATOM 458 O O . ALA A 1 60 ? -30.530 -46.674 -19.942 1.00 27.66 60 ALA A O 1
ATOM 459 N N . SER A 1 61 ? -30.980 -44.997 -18.491 1.00 28.20 61 SER A N 1
ATOM 460 C CA . SER A 1 61 ? -31.506 -45.764 -17.324 1.00 28.20 61 SER A CA 1
ATOM 461 C C . SER A 1 61 ? -30.398 -46.494 -16.522 1.00 28.20 61 SER A C 1
ATOM 463 O O . SER A 1 61 ? -29.420 -46.941 -17.105 1.00 28.20 61 SER A O 1
ATOM 465 N N . GLN A 1 62 ? -30.345 -46.465 -15.179 1.00 25.98 62 GLN A N 1
ATOM 466 C CA . GLN A 1 62 ? -31.327 -46.890 -14.150 1.00 25.98 62 GLN A CA 1
ATOM 467 C C . GLN A 1 62 ? -31.583 -48.416 -14.172 1.00 25.98 62 GLN A C 1
ATOM 469 O O . GLN A 1 62 ? -31.827 -48.955 -15.245 1.00 25.98 62 GLN A O 1
ATOM 474 N N . SER A 1 63 ? -31.566 -49.148 -13.048 1.00 26.56 63 SER A N 1
ATOM 475 C CA . SER A 1 63 ? -31.283 -48.771 -11.644 1.00 26.56 63 SER A CA 1
ATOM 476 C C . SER A 1 63 ? -31.063 -50.013 -10.738 1.00 26.56 63 SER A C 1
ATOM 478 O O . SER A 1 63 ? -31.189 -51.141 -11.201 1.00 26.56 63 SER A O 1
ATOM 480 N N . ASP A 1 64 ? -30.782 -49.758 -9.451 1.00 25.92 64 ASP A N 1
ATOM 481 C CA . ASP A 1 64 ? -31.218 -50.526 -8.261 1.00 25.92 64 ASP A CA 1
ATOM 482 C C . ASP A 1 64 ? -30.532 -51.836 -7.766 1.00 25.92 64 ASP A C 1
ATOM 484 O O . ASP A 1 64 ? -30.570 -52.880 -8.404 1.00 25.92 64 ASP A O 1
ATOM 488 N N . TYR A 1 65 ? -30.086 -51.742 -6.495 1.00 27.52 65 TYR A N 1
ATOM 489 C CA . TYR A 1 65 ? -30.250 -52.679 -5.352 1.00 27.52 65 TYR A CA 1
ATOM 490 C C . TYR A 1 65 ? -29.436 -53.998 -5.190 1.00 27.52 65 TYR A C 1
ATOM 492 O O . TYR A 1 65 ? -29.542 -54.911 -5.995 1.00 27.52 65 TYR A O 1
ATOM 500 N N . GLU A 1 66 ? -28.757 -54.083 -4.021 1.00 27.14 66 GLU A N 1
ATOM 501 C CA . GLU A 1 66 ? -28.691 -55.195 -3.020 1.00 27.14 66 GLU A CA 1
ATOM 502 C C . GLU A 1 66 ? -28.283 -56.650 -3.415 1.00 27.14 66 GLU A C 1
ATOM 504 O O . GLU A 1 66 ? -28.536 -57.107 -4.519 1.00 27.14 66 GLU A O 1
ATOM 509 N N . CYS A 1 67 ? -27.720 -57.509 -2.540 1.00 24.97 67 CYS A N 1
ATOM 510 C CA . CYS A 1 67 ? -26.921 -57.360 -1.301 1.00 24.97 67 CYS A CA 1
ATOM 511 C C . CYS A 1 67 ? -26.242 -58.720 -0.934 1.00 24.97 67 CYS A C 1
ATOM 513 O O . CYS A 1 67 ? -26.751 -59.766 -1.322 1.00 24.97 67 CYS A O 1
ATOM 515 N N . SER A 1 68 ? -25.149 -58.654 -0.155 1.00 27.25 68 SER A N 1
ATOM 516 C CA . SER A 1 68 ? -24.568 -59.653 0.785 1.00 27.25 68 SER A CA 1
ATOM 517 C C . SER A 1 68 ? -24.109 -61.083 0.376 1.00 27.25 68 SER A C 1
ATOM 519 O O . SER A 1 68 ? -24.523 -61.685 -0.607 1.00 27.25 68 SER A O 1
ATOM 521 N N . ASP A 1 69 ? -23.231 -61.595 1.258 1.00 28.38 69 ASP A N 1
ATOM 522 C CA . ASP A 1 69 ? -22.947 -62.995 1.644 1.00 28.38 69 ASP A CA 1
ATOM 523 C C . ASP A 1 69 ? -21.904 -63.879 0.901 1.00 28.38 69 ASP A C 1
ATOM 525 O O . ASP A 1 69 ? -22.152 -64.548 -0.101 1.00 28.38 69 ASP A O 1
ATOM 529 N N . ASP A 1 70 ? -20.732 -63.951 1.556 1.00 28.66 70 ASP A N 1
ATOM 530 C CA . ASP A 1 70 ? -19.751 -65.060 1.649 1.00 28.66 70 ASP A CA 1
ATOM 531 C C . ASP A 1 70 ? -20.430 -66.429 1.971 1.00 28.66 70 ASP A C 1
ATOM 533 O O . ASP A 1 70 ? -21.517 -66.413 2.559 1.00 28.66 70 ASP A O 1
ATOM 537 N N . PRO A 1 71 ? -19.819 -67.625 1.724 1.00 40.06 71 PRO A N 1
ATOM 538 C CA . PRO A 1 71 ? -18.494 -67.963 2.283 1.00 40.06 71 PRO A CA 1
ATOM 539 C C . PRO A 1 71 ? -17.573 -68.930 1.482 1.00 40.06 71 PRO A C 1
ATOM 541 O O . PRO A 1 71 ? -18.012 -69.637 0.583 1.00 40.06 71 PRO A O 1
ATOM 544 N N . LYS A 1 72 ? -16.299 -69.008 1.925 1.00 27.98 72 LYS A N 1
ATOM 545 C CA . LYS A 1 72 ? -15.379 -70.187 2.078 1.00 27.98 72 LYS A CA 1
ATOM 546 C C . LYS A 1 72 ? -15.594 -71.426 1.166 1.00 27.98 72 LYS A C 1
ATOM 548 O O . LYS A 1 72 ? -16.685 -71.963 1.068 1.00 27.98 72 LYS A O 1
ATOM 553 N N . GLU A 1 73 ? -14.565 -72.092 0.626 1.00 27.61 73 GLU A N 1
ATOM 554 C CA . GLU A 1 73 ? -13.398 -72.653 1.345 1.00 27.61 73 GLU A CA 1
ATOM 555 C C . GLU A 1 73 ? -12.295 -73.161 0.362 1.00 27.61 73 GLU A C 1
ATOM 557 O O . GLU A 1 73 ? -12.433 -73.038 -0.852 1.00 27.61 73 GLU A O 1
ATOM 562 N N . THR A 1 74 ? -11.187 -73.737 0.859 1.00 27.45 74 THR A N 1
ATOM 563 C CA . THR A 1 74 ? -10.059 -74.293 0.047 1.00 27.45 74 THR A CA 1
ATOM 564 C C . THR A 1 74 ? -10.018 -75.838 0.135 1.00 27.45 74 THR A C 1
ATOM 566 O O . THR A 1 74 ? -10.675 -76.351 1.045 1.00 27.45 74 THR A O 1
ATOM 569 N N . PRO A 1 75 ? -9.303 -76.618 -0.735 1.00 39.34 75 PRO A N 1
ATOM 570 C CA . PRO A 1 75 ? -7.848 -76.845 -0.530 1.00 39.34 75 PRO A CA 1
ATOM 571 C C . PRO A 1 75 ? -6.948 -77.341 -1.723 1.00 39.34 75 PRO A C 1
ATOM 573 O O . PRO A 1 75 ? -7.369 -78.041 -2.635 1.00 39.34 75 PRO A O 1
ATOM 576 N N . THR A 1 76 ? -5.636 -77.069 -1.599 1.00 27.95 76 THR A N 1
ATOM 577 C CA . THR A 1 76 ? -4.435 -77.892 -1.969 1.00 27.95 76 THR A CA 1
ATOM 578 C C . THR A 1 76 ? -4.179 -78.532 -3.363 1.00 27.95 76 THR A C 1
ATOM 580 O O . THR A 1 76 ? -4.767 -79.546 -3.716 1.00 27.95 76 THR A O 1
ATOM 583 N N . ASN A 1 77 ? -3.075 -78.080 -3.992 1.00 26.58 77 ASN A N 1
ATOM 584 C CA . ASN A 1 77 ? -1.884 -78.830 -4.485 1.00 26.58 77 ASN A CA 1
ATOM 585 C C . ASN A 1 77 ? -1.991 -80.203 -5.207 1.00 26.58 77 ASN A C 1
ATOM 587 O O . ASN A 1 77 ? -2.327 -81.191 -4.560 1.00 26.58 77 ASN A O 1
ATOM 591 N N . LEU A 1 78 ? -1.362 -80.333 -6.402 1.00 25.94 78 LEU A N 1
ATOM 592 C CA . LEU A 1 78 ? -0.042 -81.015 -6.565 1.00 25.94 78 LEU A CA 1
ATOM 593 C C . LEU A 1 78 ? 0.539 -81.082 -8.009 1.00 25.94 78 LEU A C 1
ATOM 595 O O . LEU A 1 78 ? -0.177 -81.284 -8.982 1.00 25.94 78 LEU A O 1
ATOM 599 N N . SER A 1 79 ? 1.882 -81.126 -8.074 1.00 25.22 79 SER A N 1
ATOM 600 C CA . SER A 1 79 ? 2.761 -81.755 -9.099 1.00 25.22 79 SER A CA 1
ATOM 601 C C . SER A 1 79 ? 2.947 -81.155 -10.515 1.00 25.22 79 SER A C 1
ATOM 603 O O . SER A 1 79 ? 2.022 -80.705 -11.177 1.00 25.22 79 SER A O 1
ATOM 605 N N . THR A 1 80 ? 4.205 -81.213 -10.984 1.00 32.47 80 THR A N 1
ATOM 606 C CA . THR A 1 80 ? 4.695 -80.950 -12.361 1.00 32.47 80 THR A CA 1
ATOM 607 C C . THR A 1 80 ? 4.945 -82.275 -13.111 1.00 32.47 80 THR A C 1
ATOM 609 O O . THR A 1 80 ? 4.844 -83.331 -12.479 1.00 32.47 80 THR A O 1
ATOM 612 N N . PRO A 1 81 ? 5.285 -82.273 -14.427 1.00 36.53 81 PRO A N 1
ATOM 613 C CA . PRO A 1 81 ? 6.684 -82.630 -14.772 1.00 36.53 81 PRO A CA 1
ATOM 614 C C . PRO A 1 81 ? 7.296 -82.139 -16.130 1.00 36.53 81 PRO A C 1
ATOM 616 O O . PRO A 1 81 ? 6.651 -82.168 -17.169 1.00 36.53 81 PRO A O 1
ATOM 619 N N . ILE A 1 82 ? 8.629 -81.920 -16.108 1.00 26.28 82 ILE A N 1
ATOM 620 C CA . ILE A 1 82 ? 9.661 -82.330 -17.117 1.00 26.28 82 ILE A CA 1
ATOM 621 C C . ILE A 1 82 ? 9.881 -81.546 -18.454 1.00 26.28 82 ILE A C 1
ATOM 623 O O . ILE A 1 82 ? 9.004 -80.875 -18.982 1.00 26.28 82 ILE A O 1
ATOM 627 N N . ARG A 1 83 ? 11.147 -81.607 -18.944 1.00 34.56 83 ARG A N 1
ATOM 628 C CA . ARG A 1 83 ? 11.727 -81.042 -20.203 1.00 34.56 83 ARG A CA 1
ATOM 629 C C . ARG A 1 83 ? 12.003 -82.180 -21.249 1.00 34.56 83 ARG A C 1
ATOM 631 O O . ARG A 1 83 ? 11.079 -82.982 -21.353 1.00 34.56 83 ARG A O 1
ATOM 638 N N . PRO A 1 84 ? 13.139 -82.394 -21.996 1.00 44.59 84 PRO A N 1
ATOM 639 C CA . PRO A 1 84 ? 14.448 -81.710 -22.171 1.00 44.59 84 PRO A CA 1
ATOM 640 C C . PRO A 1 84 ? 14.454 -80.692 -23.358 1.00 44.59 84 PRO A C 1
ATOM 642 O O . PRO A 1 84 ? 13.598 -79.820 -23.293 1.00 44.59 84 PRO A O 1
ATOM 645 N N . ILE A 1 85 ? 15.317 -80.571 -24.393 1.00 29.02 85 ILE A N 1
ATOM 646 C CA . ILE A 1 85 ? 16.339 -81.384 -25.121 1.00 29.02 85 ILE A CA 1
ATOM 647 C C . ILE A 1 85 ? 17.690 -80.595 -25.259 1.00 29.02 85 ILE A C 1
ATOM 649 O O . ILE A 1 85 ? 17.805 -79.464 -24.796 1.00 29.02 85 ILE A O 1
ATOM 653 N N . MET A 1 86 ? 18.720 -81.242 -25.822 1.00 27.66 86 MET A N 1
ATOM 654 C CA . MET A 1 86 ? 20.141 -80.866 -26.045 1.00 27.66 86 MET A CA 1
ATOM 655 C C . MET A 1 86 ? 20.397 -80.127 -27.394 1.00 27.66 86 MET A C 1
ATOM 657 O O . MET A 1 86 ? 19.482 -80.056 -28.209 1.00 27.66 86 MET A O 1
ATOM 661 N N . GLY A 1 87 ? 21.600 -79.631 -27.751 1.00 29.47 87 GLY A N 1
ATOM 662 C CA . GLY A 1 87 ? 22.853 -79.427 -26.986 1.00 29.47 87 GLY A CA 1
ATOM 663 C C . GLY A 1 87 ? 24.172 -79.550 -27.802 1.00 29.47 87 GLY A C 1
ATOM 664 O O . GLY A 1 87 ? 24.170 -80.143 -28.874 1.00 29.47 87 GLY A O 1
ATOM 665 N N . GLU A 1 88 ? 25.272 -79.038 -27.212 1.00 32.50 88 GLU A N 1
ATOM 666 C CA . GLU A 1 88 ? 26.699 -79.471 -27.344 1.00 32.50 88 GLU A CA 1
ATOM 667 C C . GLU A 1 88 ? 27.437 -79.207 -28.699 1.00 32.50 88 GLU A C 1
ATOM 669 O O . GLU A 1 88 ? 26.801 -78.904 -29.701 1.00 32.50 88 GLU A O 1
ATOM 674 N N . ILE A 1 89 ? 28.783 -79.126 -28.817 1.00 27.98 89 ILE A N 1
ATOM 675 C CA . ILE A 1 89 ? 29.887 -80.000 -28.333 1.00 27.98 89 ILE A CA 1
ATOM 676 C C . ILE A 1 89 ? 31.242 -79.234 -28.160 1.00 27.98 89 ILE A C 1
ATOM 678 O O . ILE A 1 89 ? 31.666 -78.548 -29.084 1.00 27.98 89 ILE A O 1
ATOM 682 N N . LEU A 1 90 ? 31.882 -79.380 -26.977 1.00 28.27 90 LEU A N 1
ATOM 683 C CA . LEU A 1 90 ? 33.285 -79.799 -26.651 1.00 28.27 90 LEU A CA 1
ATOM 684 C C . LEU A 1 90 ? 34.513 -79.342 -27.505 1.00 28.27 90 LEU A C 1
ATOM 686 O O . LEU A 1 90 ? 34.418 -79.218 -28.718 1.00 28.27 90 LEU A O 1
ATOM 690 N N . GLU A 1 91 ? 35.771 -79.265 -27.018 1.00 29.95 91 GLU A N 1
ATOM 691 C CA . GLU A 1 91 ? 36.404 -79.046 -25.685 1.00 29.95 91 GLU A CA 1
ATOM 692 C C . GLU A 1 91 ? 37.956 -79.002 -25.847 1.00 29.95 91 GLU A C 1
ATOM 694 O O . GLU A 1 91 ? 38.473 -79.502 -26.851 1.00 29.95 91 GLU A O 1
ATOM 699 N N . ARG A 1 92 ? 38.728 -78.502 -24.857 1.00 25.20 92 ARG A N 1
ATOM 700 C CA . ARG A 1 92 ? 40.102 -79.005 -24.582 1.00 25.20 92 ARG A CA 1
ATOM 701 C C . ARG A 1 92 ? 40.618 -78.670 -23.171 1.00 25.20 92 ARG A C 1
ATOM 703 O O . ARG A 1 92 ? 40.333 -77.604 -22.638 1.00 25.20 92 ARG A O 1
ATOM 710 N N . GLU A 1 93 ? 41.388 -79.595 -22.595 1.00 28.42 93 GLU A N 1
ATOM 711 C CA . GLU A 1 93 ? 41.781 -79.634 -21.175 1.00 28.42 93 GLU A CA 1
ATOM 712 C C . GLU A 1 93 ? 42.998 -78.764 -20.770 1.00 28.42 93 GLU A C 1
ATOM 714 O O . GLU A 1 93 ? 43.853 -78.456 -21.607 1.00 28.42 93 GLU A O 1
ATOM 719 N N . PRO A 1 94 ? 43.138 -78.439 -19.464 1.00 41.06 94 PRO A N 1
ATOM 720 C CA . PRO A 1 94 ? 44.382 -77.976 -18.839 1.00 41.06 94 PRO A CA 1
ATOM 721 C C . PRO A 1 94 ? 45.302 -79.146 -18.422 1.00 41.06 94 PRO A C 1
ATOM 723 O O . PRO A 1 94 ? 44.877 -80.297 -18.371 1.00 41.06 94 PRO A O 1
ATOM 726 N N . ALA A 1 95 ? 46.544 -78.856 -18.011 1.00 25.16 95 ALA A N 1
ATOM 727 C CA . ALA A 1 95 ? 47.443 -79.852 -17.414 1.00 25.16 95 ALA A CA 1
ATOM 728 C C . ALA A 1 95 ? 48.280 -79.283 -16.248 1.00 25.16 95 ALA A C 1
ATOM 730 O O . ALA A 1 95 ? 48.926 -78.258 -16.423 1.00 25.16 95 ALA A O 1
ATOM 731 N N . SER A 1 96 ? 48.271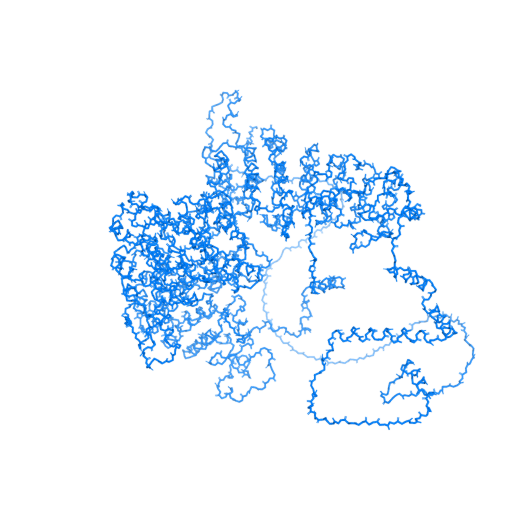 -79.998 -15.106 1.00 27.95 96 SER A N 1
ATOM 732 C CA . SER A 1 96 ? 49.288 -80.091 -14.018 1.00 27.95 96 SER A CA 1
ATOM 733 C C . SER A 1 96 ? 50.086 -78.841 -13.573 1.00 27.95 96 SER A C 1
ATOM 735 O O . SER A 1 96 ? 50.739 -78.204 -14.386 1.00 27.95 96 SER A O 1
ATOM 737 N N . SER A 1 97 ? 50.272 -78.522 -12.285 1.00 28.42 97 SER A N 1
ATOM 738 C CA . SER A 1 97 ? 49.832 -79.083 -10.981 1.00 28.42 97 SER A CA 1
ATOM 739 C C . SER A 1 97 ? 50.161 -78.015 -9.882 1.00 28.42 97 SER A C 1
ATOM 741 O O . SER A 1 97 ? 50.544 -76.908 -10.241 1.00 28.42 97 SER A O 1
ATOM 743 N N . SER A 1 98 ? 50.029 -78.152 -8.551 1.00 29.44 98 SER A N 1
ATOM 744 C CA . SER A 1 98 ? 49.967 -79.304 -7.626 1.00 29.44 98 SER A CA 1
ATOM 745 C C . SER A 1 98 ? 49.199 -78.956 -6.324 1.00 29.44 98 SER A C 1
ATOM 747 O O . SER A 1 98 ? 48.596 -77.894 -6.211 1.00 29.44 98 SER A O 1
ATOM 749 N N . GLN A 1 99 ? 49.233 -79.850 -5.328 1.00 28.67 99 GLN A N 1
ATOM 750 C CA . GLN A 1 99 ? 48.803 -79.621 -3.932 1.00 28.67 99 GLN A CA 1
ATOM 751 C C . GLN A 1 99 ? 49.946 -79.032 -3.060 1.00 28.67 99 GLN A C 1
ATOM 753 O O . GLN A 1 99 ? 51.089 -79.070 -3.524 1.00 28.67 99 GLN A O 1
ATOM 758 N N . PRO A 1 100 ? 49.707 -78.573 -1.802 1.00 35.78 100 PRO A N 1
ATOM 759 C CA . PRO A 1 100 ? 48.453 -78.563 -1.029 1.00 35.78 100 PRO A CA 1
ATOM 760 C C . PRO A 1 100 ? 47.997 -77.164 -0.547 1.00 35.78 100 PRO A C 1
ATOM 762 O O . PRO A 1 100 ? 48.628 -76.146 -0.816 1.00 35.78 100 PRO A O 1
ATOM 765 N N . ARG A 1 101 ? 46.872 -77.125 0.185 1.00 39.09 101 ARG A N 1
ATOM 766 C CA . ARG A 1 101 ? 46.436 -75.968 0.990 1.00 39.09 101 ARG A CA 1
ATOM 767 C C . ARG A 1 101 ? 47.044 -76.048 2.390 1.00 39.09 101 ARG A C 1
ATOM 769 O O . ARG A 1 101 ? 47.043 -77.133 2.959 1.00 39.09 101 ARG A O 1
ATOM 776 N N . ASP A 1 102 ? 47.374 -74.899 2.971 1.00 33.38 102 ASP A N 1
ATOM 777 C CA . ASP A 1 102 ? 47.467 -74.723 4.425 1.00 33.38 102 ASP A CA 1
ATOM 778 C C . ASP A 1 102 ? 46.884 -73.360 4.848 1.00 33.38 102 ASP A C 1
ATOM 780 O O . ASP A 1 102 ? 46.566 -72.518 4.005 1.00 33.38 102 ASP A O 1
ATOM 784 N N . ILE A 1 103 ? 46.617 -73.196 6.145 1.00 41.44 103 ILE A N 1
ATOM 785 C CA . ILE A 1 103 ? 45.583 -72.278 6.658 1.00 41.44 103 ILE A CA 1
ATOM 786 C C . ILE A 1 103 ? 46.106 -70.850 6.903 1.00 41.44 103 ILE A C 1
ATOM 788 O O . ILE A 1 103 ? 47.105 -70.649 7.593 1.00 41.44 103 ILE A O 1
ATOM 792 N N . GLU A 1 104 ? 45.377 -69.833 6.423 1.00 41.59 104 GLU A N 1
ATOM 793 C CA . GLU A 1 104 ? 45.656 -68.435 6.779 1.00 41.59 104 GLU A CA 1
ATOM 794 C C . GLU A 1 104 ? 45.358 -68.132 8.265 1.00 41.59 104 GLU A C 1
ATOM 796 O O . GLU A 1 104 ? 44.288 -68.490 8.767 1.00 41.59 104 GLU A O 1
ATOM 801 N N . PRO A 1 105 ? 46.227 -67.382 8.973 1.00 42.88 105 PRO A N 1
ATOM 802 C CA . PRO A 1 105 ? 45.977 -66.999 10.358 1.00 42.88 105 PRO A CA 1
ATOM 803 C C . PRO A 1 105 ? 44.853 -65.955 10.469 1.00 42.88 105 PRO A C 1
ATOM 805 O O . PRO A 1 105 ? 44.949 -64.839 9.943 1.00 42.88 105 PRO A O 1
ATOM 808 N N . MET A 1 106 ? 43.806 -66.328 11.207 1.00 44.75 106 MET A N 1
ATOM 809 C CA . MET A 1 106 ? 42.672 -65.481 11.590 1.00 44.75 106 MET A CA 1
ATOM 810 C C . MET A 1 106 ? 43.092 -64.381 12.578 1.00 44.75 106 MET A C 1
ATOM 812 O O . MET A 1 106 ? 43.929 -64.602 13.451 1.00 44.75 106 MET A O 1
ATOM 816 N N . GLY A 1 107 ? 42.468 -63.202 12.486 1.00 53.53 107 GLY A N 1
ATOM 817 C CA . GLY A 1 107 ? 42.520 -62.198 13.557 1.00 53.53 107 GLY A CA 1
ATOM 818 C C . GLY A 1 107 ? 41.482 -62.482 14.652 1.00 53.53 107 GLY A C 1
ATOM 819 O O . GLY A 1 107 ? 40.469 -63.127 14.380 1.00 53.53 107 GLY A O 1
ATOM 820 N N . ASN A 1 108 ? 41.684 -61.945 15.863 1.00 53.25 108 ASN A N 1
ATOM 821 C CA . ASN A 1 108 ? 40.851 -62.213 17.056 1.00 53.25 108 ASN A CA 1
ATOM 822 C C . ASN A 1 108 ? 39.329 -62.014 16.877 1.00 53.25 108 ASN A C 1
ATOM 824 O O . ASN A 1 108 ? 38.559 -62.565 17.656 1.00 53.25 108 ASN A O 1
ATOM 828 N N . ASN A 1 109 ? 38.888 -61.258 15.866 1.00 52.25 109 ASN A N 1
ATOM 829 C CA . ASN A 1 109 ? 37.475 -60.959 15.606 1.00 52.25 109 ASN A CA 1
ATOM 830 C C . ASN A 1 109 ? 36.904 -61.751 14.404 1.00 52.25 109 ASN A C 1
ATOM 832 O O . ASN A 1 109 ? 35.910 -61.338 13.810 1.00 52.25 109 ASN A O 1
ATOM 836 N N . GLY A 1 110 ? 37.537 -62.862 14.009 1.00 51.88 110 GLY A N 1
ATOM 837 C CA . GLY A 1 110 ? 36.944 -63.874 13.120 1.00 51.88 110 GLY A CA 1
ATOM 838 C C . GLY A 1 110 ? 36.742 -63.482 11.649 1.00 51.88 110 GLY A C 1
ATOM 839 O O . GLY A 1 110 ? 36.015 -64.170 10.939 1.00 51.88 110 GLY A O 1
ATOM 840 N N . LYS A 1 111 ? 37.365 -62.394 11.178 1.00 50.22 111 LYS A N 1
ATOM 841 C CA . LYS A 1 111 ? 37.330 -61.945 9.772 1.00 50.22 111 LYS A CA 1
ATOM 842 C C . LYS A 1 111 ? 38.746 -61.942 9.163 1.00 50.22 111 LYS A C 1
ATOM 844 O O . LYS A 1 111 ? 39.706 -61.698 9.902 1.00 50.22 111 LYS A O 1
ATOM 849 N N . PRO A 1 112 ? 38.901 -62.201 7.848 1.00 40.84 112 PRO A N 1
ATOM 850 C CA . PRO A 1 112 ? 40.210 -62.245 7.191 1.00 40.84 112 PRO A CA 1
ATOM 851 C C . PRO A 1 112 ? 40.924 -60.886 7.240 1.00 40.84 112 PRO A C 1
ATOM 853 O O . PRO A 1 112 ? 40.297 -59.828 7.167 1.00 40.84 112 PRO A O 1
ATOM 856 N N . MET A 1 113 ? 42.254 -60.904 7.377 1.00 49.06 113 MET A N 1
ATOM 857 C CA . MET A 1 113 ? 43.059 -59.684 7.500 1.00 49.06 113 MET A CA 1
ATOM 858 C C . MET A 1 113 ? 43.461 -59.110 6.138 1.00 49.06 113 MET A C 1
ATOM 860 O O . MET A 1 113 ? 44.088 -59.790 5.333 1.00 49.06 113 MET A O 1
ATOM 864 N N . SER A 1 114 ? 43.191 -57.817 5.932 1.00 57.78 114 SER A N 1
ATOM 865 C CA . SER A 1 114 ? 43.681 -57.057 4.772 1.00 57.78 114 SER A CA 1
ATOM 866 C C . SER A 1 114 ? 45.213 -57.102 4.655 1.00 57.78 114 SER A C 1
ATOM 868 O O . SER A 1 114 ? 45.929 -56.934 5.649 1.00 57.78 114 SER A O 1
ATOM 870 N N . ALA A 1 115 ? 45.715 -57.264 3.426 1.00 44.06 115 ALA A N 1
ATOM 871 C CA . ALA A 1 115 ? 47.141 -57.365 3.108 1.00 44.06 115 ALA A CA 1
ATOM 872 C C . ALA A 1 115 ? 47.967 -56.170 3.626 1.00 44.06 115 ALA A C 1
ATOM 874 O O . ALA A 1 115 ? 49.052 -56.361 4.179 1.00 44.06 115 ALA A O 1
ATOM 875 N N . PHE A 1 116 ? 47.412 -54.953 3.569 1.00 42.59 116 PHE A N 1
ATOM 876 C CA . PHE A 1 116 ? 48.045 -53.747 4.122 1.00 42.59 116 PHE A CA 1
ATOM 877 C C . PHE A 1 116 ? 48.312 -53.848 5.633 1.00 42.59 116 PHE A C 1
ATOM 879 O O . PHE A 1 116 ? 49.287 -53.282 6.125 1.00 42.59 116 PHE A O 1
ATOM 886 N N . ARG A 1 117 ? 47.492 -54.598 6.385 1.00 50.44 117 ARG A N 1
ATOM 887 C CA . ARG A 1 117 ? 47.693 -54.815 7.827 1.00 50.44 117 ARG A CA 1
ATOM 888 C C . ARG A 1 117 ? 48.746 -55.890 8.113 1.00 50.44 117 ARG A C 1
ATOM 890 O O . ARG A 1 117 ? 49.467 -55.750 9.098 1.00 50.44 117 ARG A O 1
ATOM 897 N N . ARG A 1 118 ? 48.880 -56.910 7.249 1.00 47.88 118 ARG A N 1
ATOM 898 C CA . ARG A 1 118 ? 49.963 -57.913 7.328 1.00 47.88 118 ARG A CA 1
ATOM 899 C C . ARG A 1 118 ? 51.330 -57.261 7.103 1.00 47.88 118 ARG A C 1
ATOM 901 O O . ARG A 1 118 ? 52.159 -57.290 8.008 1.00 47.88 118 ARG A O 1
ATOM 908 N N . SER A 1 119 ? 51.504 -56.556 5.981 1.00 49.09 119 SER A N 1
ATOM 909 C CA . SER A 1 119 ? 52.763 -55.871 5.637 1.00 49.09 119 SER A CA 1
ATOM 910 C C . SER A 1 119 ? 53.238 -54.904 6.737 1.00 49.09 119 SER A C 1
ATOM 912 O O . SER A 1 119 ? 54.416 -54.892 7.101 1.00 49.09 119 SER A O 1
ATOM 914 N N . ARG A 1 120 ? 52.318 -54.142 7.353 1.00 47.41 120 ARG A N 1
ATOM 915 C CA . ARG A 1 120 ? 52.656 -53.213 8.449 1.00 47.41 120 ARG A CA 1
ATOM 916 C C . ARG A 1 120 ? 53.156 -53.926 9.713 1.00 47.41 120 ARG A C 1
ATOM 918 O O . ARG A 1 120 ? 54.077 -53.424 10.347 1.00 47.41 120 ARG A O 1
ATOM 925 N N . LEU A 1 121 ? 52.583 -55.085 10.056 1.00 48.44 121 LEU A N 1
ATOM 926 C CA . LEU A 1 121 ? 52.960 -55.875 11.239 1.00 48.44 121 LEU A CA 1
ATOM 927 C C . LEU A 1 121 ? 54.300 -56.609 11.076 1.00 48.44 121 LEU A C 1
ATOM 929 O O . LEU A 1 121 ? 55.029 -56.785 12.054 1.00 48.44 121 LEU A O 1
ATOM 933 N N . GLU A 1 122 ? 54.646 -57.008 9.853 1.00 47.72 122 GLU A N 1
ATOM 934 C CA . GLU A 1 122 ? 55.956 -57.586 9.533 1.00 47.72 122 GLU A CA 1
ATOM 935 C C . GLU A 1 122 ? 57.060 -56.521 9.592 1.00 47.72 122 GLU A C 1
ATOM 937 O O . GLU A 1 122 ? 58.110 -56.750 10.197 1.00 47.72 122 GLU A O 1
ATOM 942 N N . ARG A 1 123 ? 56.788 -55.314 9.074 1.00 49.38 123 ARG A N 1
ATOM 943 C CA . ARG A 1 123 ? 57.727 -54.179 9.105 1.00 49.38 123 ARG A CA 1
ATOM 944 C C . ARG A 1 123 ? 58.058 -53.722 10.537 1.00 49.38 123 ARG A C 1
ATOM 946 O O . ARG A 1 123 ? 59.189 -53.331 10.796 1.00 49.38 123 ARG A O 1
ATOM 953 N N . THR A 1 124 ? 57.127 -53.854 11.490 1.00 46.09 124 THR A N 1
ATOM 954 C CA . THR A 1 124 ? 57.350 -53.535 12.920 1.00 46.09 124 THR A CA 1
ATOM 955 C C . THR A 1 124 ? 58.072 -54.617 13.734 1.00 46.09 124 THR A C 1
ATOM 957 O O . THR A 1 124 ? 58.292 -54.426 14.926 1.00 46.09 124 THR A O 1
ATOM 960 N N . LYS A 1 125 ? 58.429 -55.767 13.144 1.00 40.50 125 LYS A N 1
ATOM 961 C CA . LYS A 1 125 ? 58.983 -56.918 13.886 1.00 40.50 125 LYS A CA 1
ATOM 962 C C . LYS A 1 125 ? 60.512 -57.045 13.852 1.00 40.50 125 LYS A C 1
ATOM 964 O O . LYS A 1 125 ? 61.029 -58.036 14.366 1.00 40.50 125 LYS A O 1
ATOM 969 N N . LYS A 1 126 ? 61.226 -56.098 13.227 1.00 41.44 126 LYS A N 1
ATOM 970 C CA . LYS A 1 126 ? 62.658 -56.248 12.895 1.00 41.44 126 LYS A CA 1
ATOM 971 C C . LYS A 1 126 ? 63.632 -55.350 13.673 1.00 41.44 126 LYS A C 1
ATOM 973 O O . LYS A 1 126 ? 64.805 -55.699 13.735 1.00 41.44 126 LYS A O 1
ATOM 978 N N . ASP A 1 127 ? 63.163 -54.278 14.315 1.00 36.03 127 ASP A N 1
ATOM 979 C CA . ASP A 1 127 ? 63.998 -53.408 15.156 1.00 36.03 127 ASP A CA 1
ATOM 980 C C . ASP A 1 127 ? 63.659 -53.552 16.643 1.00 36.03 127 ASP A C 1
ATOM 982 O O . ASP A 1 127 ? 62.681 -53.005 17.150 1.00 36.03 127 ASP A O 1
ATOM 986 N N . SER A 1 128 ? 64.497 -54.302 17.361 1.00 32.41 128 SER A N 1
ATOM 987 C CA . SER A 1 128 ? 64.405 -54.440 18.816 1.00 32.41 128 SER A CA 1
ATOM 988 C C . SER A 1 128 ? 65.779 -54.670 19.456 1.00 32.41 128 SER A C 1
ATOM 990 O O . SER A 1 128 ? 66.141 -55.802 19.786 1.00 32.41 128 SER A O 1
ATOM 992 N N . SER A 1 129 ? 66.560 -53.604 19.676 1.00 33.22 129 SER A N 1
ATOM 993 C CA . SER A 1 129 ? 67.709 -53.679 20.590 1.00 33.22 129 SER A CA 1
ATOM 994 C C . SER A 1 129 ? 68.037 -52.351 21.294 1.00 33.22 129 SER A C 1
ATOM 996 O O . SER A 1 129 ? 68.053 -51.296 20.672 1.00 33.22 129 SER A O 1
ATOM 998 N N . ARG A 1 130 ? 68.378 -52.469 22.588 1.00 33.75 130 ARG A N 1
ATOM 999 C CA . ARG A 1 130 ? 68.982 -51.472 23.506 1.00 33.75 130 ARG A CA 1
ATOM 1000 C C . ARG A 1 130 ? 68.111 -50.322 24.085 1.00 33.75 130 ARG A C 1
ATOM 1002 O O . ARG A 1 130 ? 67.222 -49.757 23.468 1.00 33.75 130 ARG A O 1
ATOM 1009 N N . LYS A 1 131 ? 68.440 -50.041 25.354 1.00 36.06 131 LYS A N 1
ATOM 1010 C CA . LYS A 1 131 ? 68.091 -48.989 26.352 1.00 36.06 131 LYS A CA 1
ATOM 1011 C C . LYS A 1 131 ? 69.394 -48.782 27.189 1.00 36.06 131 LYS A C 1
ATOM 1013 O O . LYS A 1 131 ? 70.325 -49.555 26.921 1.00 36.06 131 LYS A O 1
ATOM 1018 N N . PRO A 1 132 ? 69.523 -47.923 28.237 1.00 46.88 132 PRO A N 1
ATOM 1019 C CA . PRO A 1 132 ? 68.654 -46.889 28.864 1.00 46.88 132 PRO A CA 1
ATOM 1020 C C . PRO A 1 132 ? 69.390 -45.496 28.840 1.00 46.88 132 PRO A C 1
ATOM 1022 O O . PRO A 1 132 ? 70.174 -45.341 27.903 1.00 46.88 132 PRO A O 1
ATOM 1025 N N . PRO A 1 133 ? 69.286 -44.508 29.786 1.00 41.06 133 PRO A N 1
ATOM 1026 C CA . PRO A 1 133 ? 68.388 -44.263 30.944 1.00 41.06 133 PRO A CA 1
ATOM 1027 C C . PRO A 1 133 ? 67.769 -42.829 31.053 1.00 41.06 133 PRO A C 1
ATOM 1029 O O . PRO A 1 133 ? 67.932 -41.994 30.173 1.00 41.06 133 PRO A O 1
ATOM 1032 N N . SER A 1 134 ? 67.066 -42.558 32.168 1.00 39.75 134 SER A N 1
ATOM 1033 C CA . SER A 1 134 ? 66.340 -41.317 32.564 1.00 39.75 134 SER A CA 1
ATOM 1034 C C . SER A 1 134 ? 66.742 -40.847 33.983 1.00 39.75 134 SER A C 1
ATOM 1036 O O . SER A 1 134 ? 67.168 -41.714 34.755 1.00 39.75 134 SER A O 1
ATOM 1038 N N . PRO A 1 135 ? 66.617 -39.554 34.382 1.00 45.28 135 PRO A N 1
ATOM 1039 C CA . PRO A 1 135 ? 65.426 -39.014 35.117 1.00 45.28 135 PRO A CA 1
ATOM 1040 C C . PRO A 1 135 ? 65.242 -37.469 34.908 1.00 45.28 135 PRO A C 1
ATOM 1042 O O . PRO A 1 135 ? 65.845 -36.970 33.959 1.00 45.28 135 PRO A O 1
ATOM 1045 N N . PRO A 1 136 ? 64.584 -36.652 35.783 1.00 46.38 136 PRO A N 1
ATOM 1046 C CA . PRO A 1 136 ? 63.420 -36.797 36.706 1.00 46.38 136 PRO A CA 1
ATOM 1047 C C . PRO A 1 136 ? 62.145 -36.063 36.159 1.00 46.38 136 PRO A C 1
ATOM 1049 O O . PRO A 1 136 ? 62.265 -35.330 35.186 1.00 46.38 136 PRO A O 1
ATOM 1052 N N . ARG A 1 137 ? 60.881 -36.324 36.558 1.00 33.28 137 ARG A N 1
ATOM 1053 C CA . ARG A 1 137 ? 60.130 -36.101 37.835 1.00 33.28 137 ARG A CA 1
ATOM 1054 C C . ARG A 1 137 ? 59.905 -34.631 38.237 1.00 33.28 137 ARG A C 1
ATOM 1056 O O . ARG A 1 137 ? 60.876 -33.885 38.251 1.00 33.28 137 ARG A O 1
ATOM 1063 N N . ASP A 1 138 ? 58.714 -34.180 38.662 1.00 31.34 138 ASP A N 1
ATOM 1064 C CA . ASP A 1 138 ? 57.329 -34.750 38.694 1.00 31.34 138 ASP A CA 1
ATOM 1065 C C . ASP A 1 138 ? 56.331 -33.581 38.319 1.00 31.34 138 ASP A C 1
ATOM 1067 O O . ASP A 1 138 ? 56.733 -32.794 37.467 1.00 31.34 138 ASP A O 1
ATOM 1071 N N . GLU A 1 139 ? 55.078 -33.315 38.753 1.00 32.50 139 GLU A N 1
ATOM 1072 C CA . GLU A 1 139 ? 54.185 -33.829 39.814 1.00 32.50 139 GLU A CA 1
ATOM 1073 C C . GLU A 1 139 ? 52.673 -33.452 39.607 1.00 32.50 139 GLU A C 1
ATOM 1075 O O . GLU A 1 139 ? 52.353 -32.381 39.106 1.00 32.50 139 GLU A O 1
ATOM 1080 N N . LEU A 1 140 ? 51.774 -34.383 39.983 1.00 32.69 140 LEU A N 1
ATOM 1081 C CA . LEU A 1 140 ? 50.331 -34.357 40.388 1.00 32.69 140 LEU A CA 1
ATOM 1082 C C . LEU A 1 140 ? 49.332 -33.245 39.913 1.00 32.69 140 LEU A C 1
ATOM 1084 O O . LEU A 1 140 ? 49.477 -32.084 40.267 1.00 32.69 140 LEU A O 1
ATOM 1088 N N . VAL A 1 141 ? 48.259 -33.534 39.135 1.00 37.41 141 VAL A N 1
ATOM 1089 C CA . VAL A 1 141 ? 46.967 -34.232 39.479 1.00 37.41 141 VAL A CA 1
ATOM 1090 C C . VAL A 1 141 ? 46.038 -33.387 40.397 1.00 37.41 141 VAL A C 1
ATOM 1092 O O . VAL A 1 141 ? 46.465 -33.059 41.501 1.00 37.41 141 VAL A O 1
ATOM 1095 N N . PRO A 1 142 ? 44.776 -33.046 39.998 1.00 40.59 142 PRO A N 1
ATOM 1096 C CA . PRO A 1 142 ? 43.669 -34.024 39.918 1.00 40.59 142 PRO A CA 1
ATOM 1097 C C . PRO A 1 142 ? 42.696 -33.953 38.712 1.00 40.59 142 PRO A C 1
ATOM 1099 O O . PRO A 1 142 ? 42.702 -33.026 37.912 1.00 40.59 142 PRO A O 1
ATOM 1102 N N . MET A 1 143 ? 41.861 -34.997 38.598 1.00 33.50 143 MET A N 1
ATOM 1103 C CA . MET A 1 143 ? 40.917 -35.284 37.501 1.00 33.50 143 MET A CA 1
ATOM 1104 C C . MET A 1 143 ? 39.533 -34.629 37.661 1.00 33.50 143 MET A C 1
ATOM 1106 O O . MET A 1 143 ? 39.055 -34.473 38.783 1.00 33.50 143 MET A O 1
ATOM 1110 N N . GLN A 1 144 ? 38.808 -34.498 36.543 1.00 31.11 144 GLN A N 1
ATOM 1111 C CA . GLN A 1 144 ? 37.384 -34.864 36.460 1.00 31.11 144 GLN A CA 1
ATOM 1112 C C . GLN A 1 144 ? 37.122 -35.711 35.198 1.00 31.11 144 GLN A C 1
ATOM 1114 O O . GLN A 1 144 ? 37.868 -35.625 34.224 1.00 31.11 144 GLN A O 1
ATOM 1119 N N . ASP A 1 145 ? 36.115 -36.586 35.265 1.00 34.25 145 ASP A N 1
ATOM 1120 C CA . ASP A 1 145 ? 35.735 -37.553 34.220 1.00 34.25 145 ASP A CA 1
ATOM 1121 C C . ASP A 1 145 ? 34.718 -36.923 33.252 1.00 34.25 145 ASP A C 1
ATOM 1123 O O . ASP A 1 145 ? 33.778 -36.257 33.687 1.00 34.25 145 ASP A O 1
ATOM 1127 N N . ALA A 1 146 ? 34.909 -37.141 31.949 1.00 31.47 146 ALA A N 1
ATOM 1128 C CA . ALA A 1 146 ? 34.055 -36.632 30.878 1.00 31.47 146 ALA A CA 1
ATOM 1129 C C . ALA A 1 146 ? 33.674 -37.743 29.882 1.00 31.47 146 ALA A C 1
ATOM 1131 O O . ALA A 1 146 ? 33.832 -37.615 28.669 1.00 31.47 146 ALA A O 1
ATOM 1132 N N . SER A 1 147 ? 33.140 -38.852 30.393 1.00 43.06 147 SER A N 1
ATOM 1133 C CA . SER A 1 147 ? 32.511 -39.938 29.624 1.00 43.06 147 SER A CA 1
ATOM 1134 C C . SER A 1 147 ? 31.177 -39.525 28.952 1.00 43.06 147 SER A C 1
ATOM 1136 O O . SER A 1 147 ? 30.149 -40.187 29.096 1.00 43.06 147 SER A O 1
ATOM 1138 N N . ARG A 1 148 ? 31.190 -38.411 28.198 1.00 36.78 148 ARG A N 1
ATOM 1139 C CA . ARG A 1 148 ? 30.084 -37.882 27.375 1.00 36.78 148 ARG A CA 1
ATOM 1140 C C . ARG A 1 148 ? 30.573 -36.805 26.385 1.00 36.78 148 ARG A C 1
ATOM 1142 O O . ARG A 1 148 ? 30.618 -35.638 26.746 1.00 36.78 148 ARG A O 1
ATOM 1149 N N . ASP A 1 149 ? 30.917 -37.213 25.159 1.00 37.03 149 ASP A N 1
ATOM 1150 C CA . ASP A 1 149 ? 30.450 -36.619 23.880 1.00 37.03 149 ASP A CA 1
ATOM 1151 C C . ASP A 1 149 ? 31.232 -37.204 22.671 1.00 37.03 149 ASP A C 1
ATOM 1153 O O . ASP A 1 149 ? 32.441 -36.989 22.562 1.00 37.03 149 ASP A O 1
ATOM 1157 N N . PRO A 1 150 ? 30.599 -37.952 21.744 1.00 40.72 150 PRO A N 1
ATOM 1158 C CA . PRO A 1 150 ? 31.255 -38.498 20.555 1.00 40.72 150 PRO A CA 1
ATOM 1159 C C . PRO A 1 150 ? 31.251 -37.516 19.357 1.00 40.72 150 PRO A C 1
ATOM 1161 O O . PRO A 1 150 ? 30.890 -37.913 18.249 1.00 40.72 150 PRO A O 1
ATOM 1164 N N . GLY A 1 151 ? 31.642 -36.248 19.559 1.00 44.75 151 GLY A N 1
ATOM 1165 C CA . GLY A 1 151 ? 31.521 -35.192 18.531 1.00 44.75 151 GLY A CA 1
ATOM 1166 C C . GLY A 1 151 ? 32.601 -34.095 18.486 1.00 44.75 151 GLY A C 1
ATOM 1167 O O . GLY A 1 151 ? 32.558 -33.244 17.599 1.00 44.75 151 GLY A O 1
ATOM 1168 N N . GLY A 1 152 ? 33.584 -34.088 19.395 1.00 32.88 152 GLY A N 1
ATOM 1169 C CA . GLY A 1 152 ? 34.555 -32.989 19.525 1.00 32.88 152 GLY A CA 1
ATOM 1170 C C . GLY A 1 152 ? 35.681 -32.970 18.478 1.00 32.88 152 GLY A C 1
ATOM 1171 O O . GLY A 1 152 ? 36.727 -33.585 18.681 1.00 32.88 152 GLY A O 1
ATOM 1172 N N . GLY A 1 153 ? 35.505 -32.221 17.386 1.00 43.72 153 GLY A N 1
ATOM 1173 C CA . GLY A 1 153 ? 36.578 -31.900 16.433 1.00 43.72 153 GLY A CA 1
ATOM 1174 C C . GLY A 1 153 ? 37.519 -30.792 16.935 1.00 43.72 153 GLY A C 1
ATOM 1175 O O . GLY A 1 153 ? 37.075 -29.826 17.551 1.00 43.72 153 GLY A O 1
ATOM 1176 N N . ALA A 1 154 ? 38.822 -30.906 16.655 1.00 40.38 154 ALA A N 1
ATOM 1177 C CA . ALA A 1 154 ? 39.795 -29.852 16.964 1.00 40.38 154 ALA A CA 1
ATOM 1178 C C . ALA A 1 154 ? 39.655 -28.648 16.001 1.00 40.38 154 ALA A C 1
ATOM 1180 O O . ALA A 1 154 ? 39.349 -28.858 14.823 1.00 40.38 154 ALA A O 1
ATOM 1181 N N . PRO A 1 155 ? 39.903 -27.401 16.453 1.00 49.06 155 PRO A N 1
ATOM 1182 C CA . PRO A 1 155 ? 39.791 -26.214 15.603 1.00 49.06 155 PRO A CA 1
ATOM 1183 C C . PRO A 1 155 ? 40.803 -26.240 14.439 1.00 49.06 155 PRO A C 1
ATOM 1185 O O . PRO A 1 155 ? 41.922 -26.738 14.604 1.00 49.06 155 PRO A O 1
ATOM 1188 N N . PRO A 1 156 ? 40.447 -25.687 13.261 1.00 49.25 156 PRO A N 1
ATOM 1189 C CA . PRO A 1 156 ? 41.200 -25.882 12.017 1.00 49.25 156 PRO A CA 1
ATOM 1190 C C . PRO A 1 156 ? 42.635 -25.337 12.060 1.00 49.25 156 PRO A C 1
ATOM 1192 O O . PRO A 1 156 ? 43.519 -25.899 11.418 1.00 49.25 156 PRO A O 1
ATOM 1195 N N . GLU A 1 157 ? 42.892 -24.305 12.865 1.00 51.59 157 GLU A N 1
ATOM 1196 C CA . GLU A 1 157 ? 44.213 -23.684 13.035 1.00 51.59 157 GLU A CA 1
ATOM 1197 C C . GLU A 1 157 ? 45.272 -24.681 13.551 1.00 51.59 157 GLU A C 1
ATOM 1199 O O . GLU A 1 157 ? 46.423 -24.669 13.102 1.00 51.59 157 GLU A O 1
ATOM 1204 N N . ALA A 1 158 ? 44.865 -25.620 14.416 1.00 47.41 158 ALA A N 1
ATOM 1205 C CA . ALA A 1 158 ? 45.732 -26.691 14.906 1.00 47.41 158 ALA A CA 1
ATOM 1206 C C . ALA A 1 158 ? 46.072 -27.718 13.809 1.00 47.41 158 ALA A C 1
ATOM 1208 O O . ALA A 1 158 ? 47.170 -28.276 13.802 1.00 47.41 158 ALA A O 1
ATOM 1209 N N . MET A 1 159 ? 45.163 -27.944 12.853 1.00 48.66 159 MET A N 1
ATOM 1210 C CA . MET A 1 159 ? 45.390 -28.846 11.718 1.00 48.66 159 MET A CA 1
ATOM 1211 C C . MET A 1 159 ? 46.383 -28.245 10.716 1.00 48.66 159 MET A C 1
ATOM 1213 O O . MET A 1 159 ? 47.256 -28.956 10.221 1.00 48.66 159 MET A O 1
ATOM 1217 N N . THR A 1 160 ? 46.303 -26.936 10.448 1.00 53.16 160 THR A N 1
ATOM 1218 C CA . THR A 1 160 ? 47.279 -26.246 9.589 1.00 53.16 160 THR A CA 1
ATOM 1219 C C . THR A 1 160 ? 48.682 -26.238 10.189 1.00 53.16 160 THR A C 1
ATOM 1221 O O . THR A 1 160 ? 49.623 -26.557 9.466 1.00 53.16 160 THR A O 1
ATOM 1224 N N . SER A 1 161 ? 48.830 -25.975 11.496 1.00 59.94 161 SER A N 1
ATOM 1225 C CA . SER A 1 161 ? 50.140 -26.075 12.166 1.00 59.94 161 SER A CA 1
ATOM 1226 C C . SER A 1 161 ? 50.709 -27.490 12.042 1.00 59.94 161 SER A C 1
ATOM 1228 O O . SER A 1 161 ? 51.836 -27.660 11.588 1.00 59.94 161 SER A O 1
ATOM 1230 N N . LEU A 1 162 ? 49.895 -28.513 12.330 1.00 57.31 162 LEU A N 1
ATOM 1231 C CA . LEU A 1 162 ? 50.308 -29.914 12.243 1.00 57.31 162 LEU A CA 1
ATOM 1232 C C . LEU A 1 162 ? 50.761 -30.312 10.826 1.00 57.31 162 LEU A C 1
ATOM 1234 O O . LEU A 1 162 ? 51.753 -31.022 10.678 1.00 57.31 162 LEU A O 1
ATOM 1238 N N . MET A 1 163 ? 50.077 -29.848 9.773 1.00 54.44 163 MET A N 1
ATOM 1239 C CA . MET A 1 163 ? 50.518 -30.077 8.388 1.00 54.44 163 MET A CA 1
ATOM 1240 C C . MET A 1 163 ? 51.839 -29.366 8.064 1.00 54.44 163 MET A C 1
ATOM 1242 O O . MET A 1 163 ? 52.657 -29.910 7.321 1.00 54.44 163 MET A O 1
ATOM 1246 N N . GLN A 1 164 ? 52.061 -28.174 8.620 1.00 61.31 164 GLN A N 1
ATOM 1247 C CA . GLN A 1 164 ? 53.271 -27.386 8.395 1.0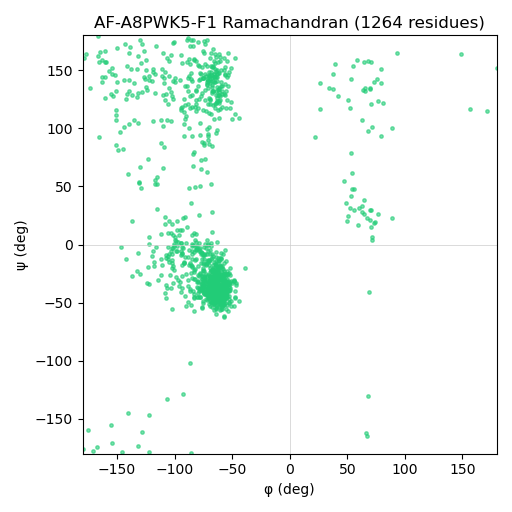0 61.31 164 GLN A CA 1
ATOM 1248 C C . GLN A 1 164 ? 54.488 -28.019 9.095 1.00 61.31 164 GLN A C 1
ATOM 1250 O O . GLN A 1 164 ? 55.530 -28.197 8.462 1.00 61.31 164 GLN A O 1
ATOM 1255 N N . ASP A 1 165 ? 54.317 -28.482 10.337 1.00 63.78 165 ASP A N 1
ATOM 1256 C CA . ASP A 1 165 ? 55.319 -29.251 11.086 1.00 63.78 165 ASP A CA 1
ATOM 1257 C C . ASP A 1 165 ? 55.672 -30.573 10.376 1.00 63.78 165 ASP A C 1
ATOM 1259 O O . ASP A 1 165 ? 56.848 -30.907 10.217 1.00 63.78 165 ASP A O 1
ATOM 1263 N N . ILE A 1 166 ? 54.667 -31.297 9.862 1.00 58.06 166 ILE A N 1
ATOM 1264 C CA . ILE A 1 166 ? 54.869 -32.521 9.066 1.00 58.06 166 ILE A CA 1
ATOM 1265 C C . ILE A 1 166 ? 55.631 -32.229 7.761 1.00 58.06 166 ILE A C 1
ATOM 1267 O O . ILE A 1 166 ? 56.458 -33.043 7.347 1.00 58.06 166 ILE A O 1
ATOM 1271 N N . SER A 1 167 ? 55.397 -31.085 7.106 1.00 61.53 167 SER A N 1
ATOM 1272 C CA . SER A 1 167 ? 56.156 -30.693 5.907 1.00 61.53 167 SER A CA 1
ATOM 1273 C C . SER A 1 167 ? 57.637 -30.479 6.233 1.00 61.53 167 SER A C 1
ATOM 1275 O O . SER A 1 167 ? 58.500 -31.050 5.567 1.00 61.53 167 SER A O 1
ATOM 1277 N N . LEU A 1 168 ? 57.932 -29.747 7.312 1.00 64.50 168 LEU A N 1
ATOM 1278 C CA . LEU A 1 168 ? 59.299 -29.485 7.777 1.00 64.50 168 LEU A CA 1
ATOM 1279 C C . LEU A 1 168 ? 60.022 -30.770 8.224 1.00 64.50 168 LEU A C 1
ATOM 1281 O O . LEU A 1 168 ? 61.204 -30.959 7.921 1.00 64.50 168 LEU A O 1
ATOM 1285 N N . GLU A 1 169 ? 59.325 -31.695 8.893 1.00 60.78 169 GLU A N 1
ATOM 1286 C CA . GLU A 1 169 ? 59.889 -33.000 9.262 1.00 60.78 169 GLU A CA 1
ATOM 1287 C C . GLU A 1 169 ? 60.230 -33.843 8.018 1.00 60.78 169 GLU A C 1
ATOM 1289 O O . GLU A 1 169 ? 61.286 -34.483 7.960 1.00 60.78 169 GLU A O 1
ATOM 1294 N N . ASN A 1 170 ? 59.366 -33.821 6.998 1.00 54.91 170 ASN A N 1
ATOM 1295 C CA . ASN A 1 170 ? 59.588 -34.536 5.742 1.00 54.91 170 ASN A CA 1
ATOM 1296 C C . ASN A 1 170 ? 60.736 -33.931 4.921 1.00 54.91 170 ASN A C 1
ATOM 1298 O O . ASN A 1 170 ? 61.573 -34.680 4.421 1.00 54.91 170 ASN A O 1
ATOM 1302 N N . GLU A 1 171 ? 60.841 -32.604 4.827 1.00 65.88 171 GLU A N 1
ATOM 1303 C CA . GLU A 1 171 ? 61.966 -31.931 4.163 1.00 65.88 171 GLU A CA 1
ATOM 1304 C C . GLU A 1 171 ? 63.301 -32.254 4.854 1.00 65.88 171 GLU A C 1
ATOM 1306 O O . GLU A 1 171 ? 64.276 -32.605 4.186 1.00 65.88 171 GLU A O 1
ATOM 1311 N N . SER A 1 172 ? 63.331 -32.263 6.191 1.00 67.00 172 SER A N 1
ATOM 1312 C CA . SER A 1 172 ? 64.499 -32.676 6.984 1.00 67.00 172 SER A CA 1
ATOM 1313 C C . SER A 1 172 ? 64.889 -34.149 6.749 1.00 67.00 172 SER A C 1
ATOM 1315 O O . SER A 1 172 ? 66.072 -34.484 6.593 1.00 67.00 172 SER A O 1
ATOM 1317 N N . LYS A 1 173 ? 63.902 -35.048 6.626 1.00 62.81 173 LYS A N 1
ATOM 1318 C CA . LYS A 1 173 ? 64.112 -36.463 6.260 1.00 62.81 173 LYS A CA 1
ATOM 1319 C C . LYS A 1 173 ? 64.621 -36.642 4.828 1.00 62.81 173 LYS A C 1
ATOM 1321 O O . LYS A 1 173 ? 65.523 -37.445 4.604 1.00 62.81 173 LYS A O 1
ATOM 1326 N N . VAL A 1 174 ? 64.102 -35.886 3.860 1.00 58.50 174 VAL A N 1
ATOM 1327 C CA . VAL A 1 174 ? 64.581 -35.926 2.467 1.00 58.50 174 VAL A CA 1
ATOM 1328 C C . VAL A 1 174 ? 65.997 -35.356 2.363 1.00 58.50 174 VAL A C 1
ATOM 1330 O O . VAL A 1 174 ? 66.833 -35.936 1.672 1.00 58.50 174 VAL A O 1
ATOM 1333 N N . ALA A 1 175 ? 66.311 -34.280 3.089 1.00 61.28 175 ALA A N 1
ATOM 1334 C CA . ALA A 1 175 ? 67.653 -33.704 3.138 1.00 61.28 175 ALA A CA 1
ATOM 1335 C C . ALA A 1 175 ? 68.698 -34.699 3.677 1.00 61.28 175 ALA A C 1
ATOM 1337 O O . ALA A 1 175 ? 69.791 -34.795 3.114 1.00 61.28 175 ALA A O 1
ATOM 1338 N N . SER A 1 176 ? 68.343 -35.472 4.710 1.00 58.72 176 SER A N 1
ATOM 1339 C CA . SER A 1 176 ? 69.214 -36.463 5.363 1.00 58.72 176 SER A CA 1
ATOM 1340 C C . SER A 1 176 ? 69.255 -37.850 4.691 1.00 58.72 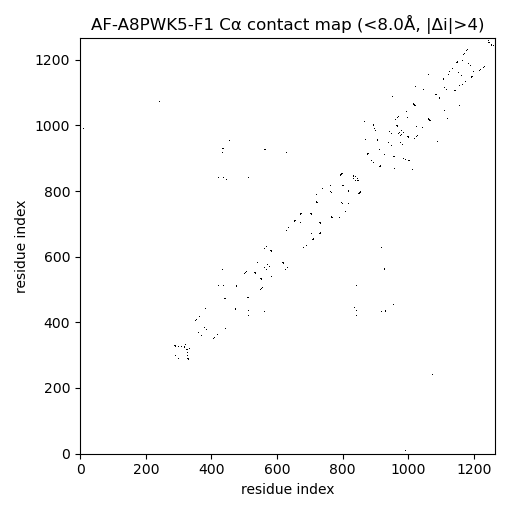176 SER A C 1
ATOM 1342 O O . SER A 1 176 ? 70.108 -38.667 5.040 1.00 58.72 176 SER A O 1
ATOM 1344 N N . MET A 1 177 ? 68.400 -38.124 3.699 1.00 56.16 177 MET A N 1
ATOM 1345 C CA . MET A 1 177 ? 68.397 -39.388 2.946 1.00 56.16 177 MET A CA 1
ATOM 1346 C C . MET A 1 177 ? 69.606 -39.500 1.997 1.00 56.16 177 MET A C 1
ATOM 1348 O O . MET A 1 177 ? 69.937 -38.544 1.292 1.00 56.16 177 MET A O 1
ATOM 1352 N N . SER A 1 178 ? 70.252 -40.671 1.922 1.00 75.88 178 SER A N 1
ATOM 1353 C CA . SER A 1 178 ? 71.405 -40.880 1.029 1.00 75.88 178 SER A CA 1
ATOM 1354 C C . SER A 1 178 ? 71.024 -40.785 -0.459 1.00 75.88 178 SER A C 1
ATOM 1356 O O . SER A 1 178 ? 69.862 -40.953 -0.838 1.00 75.88 178 SER A O 1
ATOM 1358 N N . TYR A 1 179 ? 72.014 -40.511 -1.316 1.00 57.47 179 TYR A N 1
ATOM 1359 C CA . TYR A 1 179 ? 71.809 -40.371 -2.765 1.00 57.47 179 TYR A CA 1
ATOM 1360 C C . TYR A 1 179 ? 71.274 -41.651 -3.423 1.00 57.47 179 TYR A C 1
ATOM 1362 O O . TYR A 1 179 ? 70.449 -41.575 -4.328 1.00 57.47 179 TYR A O 1
ATOM 1370 N N . GLU A 1 180 ? 71.717 -42.817 -2.951 1.00 62.31 180 GLU A N 1
ATOM 1371 C CA . GLU A 1 180 ? 71.316 -44.123 -3.485 1.00 62.31 180 GLU A CA 1
ATOM 1372 C C . GLU A 1 180 ? 69.859 -44.435 -3.115 1.00 62.31 180 GLU A C 1
ATOM 1374 O O . GLU A 1 180 ? 69.058 -44.749 -3.990 1.00 62.31 180 GLU A O 1
ATOM 1379 N N . THR A 1 181 ? 69.462 -44.217 -1.853 1.00 64.25 181 THR A N 1
ATOM 1380 C CA . THR A 1 181 ? 68.062 -44.385 -1.424 1.00 64.25 181 THR A CA 1
ATOM 1381 C C . THR A 1 181 ? 67.122 -43.407 -2.136 1.00 64.25 181 THR A C 1
ATOM 1383 O O . THR A 1 181 ? 66.034 -43.804 -2.545 1.00 64.25 181 THR A O 1
ATOM 1386 N N . ARG A 1 182 ? 67.548 -42.154 -2.367 1.00 56.59 182 ARG A N 1
ATOM 1387 C CA . ARG A 1 182 ? 66.774 -41.192 -3.175 1.00 56.59 182 ARG A CA 1
ATOM 1388 C C . ARG A 1 182 ? 66.605 -41.632 -4.631 1.00 56.59 182 ARG A C 1
ATOM 1390 O O . ARG A 1 182 ? 65.570 -41.331 -5.216 1.00 56.59 182 ARG A O 1
ATOM 1397 N N . ALA A 1 183 ? 67.588 -42.319 -5.213 1.00 64.62 183 ALA A N 1
ATOM 1398 C CA . ALA A 1 183 ? 67.506 -42.811 -6.586 1.00 64.62 183 ALA A CA 1
ATOM 1399 C C . ALA A 1 183 ? 66.527 -43.990 -6.726 1.00 64.62 183 ALA A C 1
ATOM 1401 O O . ALA A 1 183 ? 65.767 -44.020 -7.692 1.00 64.62 183 ALA A O 1
ATOM 1402 N N . ASP A 1 184 ? 66.505 -44.919 -5.766 1.00 67.62 184 ASP A N 1
ATOM 1403 C CA . ASP A 1 184 ? 65.570 -46.052 -5.786 1.00 67.62 184 ASP A CA 1
ATOM 1404 C C . ASP A 1 184 ? 64.121 -45.618 -5.481 1.00 67.62 184 ASP A C 1
ATOM 1406 O O . ASP A 1 184 ? 63.212 -46.008 -6.211 1.00 67.62 184 ASP A O 1
ATOM 1410 N N . GLU A 1 185 ? 63.887 -44.727 -4.507 1.00 69.69 185 GLU A N 1
ATOM 1411 C CA . GLU A 1 185 ? 62.546 -44.159 -4.240 1.00 69.69 185 GLU A CA 1
ATOM 1412 C C . GLU A 1 185 ? 62.006 -43.364 -5.454 1.00 69.69 185 GLU A C 1
ATOM 1414 O O . GLU A 1 185 ? 60.829 -43.473 -5.802 1.00 69.69 185 GLU A O 1
ATOM 1419 N N . LEU A 1 186 ? 62.863 -42.620 -6.173 1.00 60.81 186 LEU A N 1
ATOM 1420 C CA . LEU A 1 186 ? 62.492 -41.964 -7.440 1.00 60.81 186 LEU A CA 1
ATOM 1421 C C . LEU A 1 186 ? 62.108 -42.963 -8.539 1.00 60.81 186 LEU A C 1
ATOM 1423 O O . LEU A 1 186 ? 61.258 -42.665 -9.376 1.00 60.81 186 LEU A O 1
ATOM 1427 N N . LYS A 1 187 ? 62.729 -44.141 -8.551 1.00 65.94 187 LYS A N 1
ATOM 1428 C CA . LYS A 1 187 ? 62.523 -45.185 -9.559 1.00 65.94 187 LYS A CA 1
ATOM 1429 C C . LYS A 1 187 ? 61.228 -45.959 -9.317 1.00 65.94 187 LYS A C 1
ATOM 1431 O O . LYS A 1 187 ? 60.489 -46.215 -10.268 1.00 65.94 187 LYS A O 1
ATOM 1436 N N . ASP A 1 188 ? 60.908 -46.241 -8.055 1.00 64.94 188 ASP A N 1
ATOM 1437 C CA . ASP A 1 188 ? 59.594 -46.752 -7.660 1.00 64.94 188 ASP A CA 1
ATOM 1438 C C . ASP A 1 188 ? 58.498 -45.710 -7.959 1.00 64.94 188 ASP A C 1
ATOM 1440 O O . ASP A 1 188 ? 57.465 -46.064 -8.533 1.00 64.94 188 ASP A O 1
ATOM 1444 N N . ALA A 1 189 ? 58.743 -44.417 -7.705 1.00 56.91 189 ALA A N 1
ATOM 1445 C CA . ALA A 1 189 ? 57.819 -43.342 -8.080 1.00 56.91 189 ALA A CA 1
ATOM 1446 C C . ALA A 1 189 ? 57.612 -43.228 -9.606 1.00 56.91 189 ALA A C 1
ATOM 1448 O O . ALA A 1 189 ? 56.470 -43.091 -10.052 1.00 56.91 189 ALA A O 1
ATOM 1449 N N . GLU A 1 190 ? 58.672 -43.344 -10.421 1.00 63.94 190 GLU A N 1
ATOM 1450 C CA . GLU A 1 190 ? 58.553 -43.432 -11.887 1.00 63.94 190 GLU A CA 1
ATOM 1451 C C . GLU A 1 190 ? 57.715 -44.637 -12.327 1.00 63.94 190 GLU A C 1
ATOM 1453 O O . GLU A 1 190 ? 56.917 -44.510 -13.258 1.00 63.94 190 GLU A O 1
ATOM 1458 N N . SER A 1 191 ? 57.852 -45.780 -11.646 1.00 60.88 191 SER A N 1
ATOM 1459 C CA . SER A 1 191 ? 57.075 -46.987 -11.949 1.00 60.88 191 SER A CA 1
ATOM 1460 C C . SER A 1 191 ? 55.585 -46.851 -11.609 1.00 60.88 191 SER A C 1
ATOM 1462 O O . SER A 1 191 ? 54.750 -47.439 -12.295 1.00 60.88 191 SER A O 1
ATOM 1464 N N . PHE A 1 192 ? 55.246 -46.067 -10.577 1.00 47.38 192 PHE A N 1
ATOM 1465 C CA . PHE A 1 192 ? 53.886 -45.980 -10.039 1.00 47.38 192 PHE A CA 1
ATOM 1466 C C . PHE A 1 192 ? 53.059 -44.833 -10.638 1.00 47.38 192 PHE A C 1
ATOM 1468 O O . PHE A 1 192 ? 51.864 -44.997 -10.877 1.00 47.38 192 PHE A O 1
ATOM 1475 N N . PHE A 1 193 ? 53.678 -43.675 -10.898 1.00 53.16 193 PHE A N 1
ATOM 1476 C CA . PHE A 1 193 ? 52.992 -42.489 -11.434 1.00 53.16 193 PHE A CA 1
ATOM 1477 C C . PHE A 1 193 ? 53.215 -42.268 -12.936 1.00 53.16 193 PHE A C 1
ATOM 1479 O O . PHE A 1 193 ? 52.464 -41.520 -13.560 1.00 53.16 193 PHE A O 1
ATOM 1486 N N . GLY A 1 194 ? 54.214 -42.928 -13.528 1.00 66.75 194 GLY A N 1
ATOM 1487 C CA . GLY A 1 194 ? 54.586 -42.760 -14.929 1.00 66.75 194 GLY A CA 1
ATOM 1488 C C . GLY A 1 194 ? 55.428 -41.504 -15.178 1.00 66.75 194 GLY A C 1
ATOM 1489 O O . GLY A 1 194 ? 55.177 -40.421 -14.641 1.00 66.75 194 GLY A O 1
ATOM 1490 N N . LYS A 1 195 ? 56.444 -41.647 -16.037 1.00 63.56 195 LYS A N 1
ATOM 1491 C CA . LYS A 1 195 ? 57.479 -40.625 -16.272 1.00 63.56 195 LYS A CA 1
ATOM 1492 C C . LYS A 1 195 ? 56.900 -39.276 -16.732 1.00 63.56 195 LYS A C 1
ATOM 1494 O O . LYS A 1 195 ? 57.246 -38.239 -16.177 1.00 63.56 195 LYS A O 1
ATOM 1499 N N . ASP A 1 196 ? 55.927 -39.313 -17.644 1.00 57.41 196 ASP A N 1
ATOM 1500 C CA . ASP A 1 196 ? 55.159 -38.160 -18.140 1.00 57.41 196 ASP A CA 1
ATOM 1501 C C . ASP A 1 196 ? 54.517 -37.290 -17.049 1.00 57.41 196 ASP A C 1
ATOM 1503 O O . ASP A 1 196 ? 54.375 -36.079 -17.227 1.00 57.41 196 ASP A O 1
ATOM 1507 N N . VAL A 1 197 ? 54.059 -37.894 -15.948 1.00 58.25 197 VAL A N 1
ATOM 1508 C CA . VAL A 1 197 ? 53.370 -37.172 -14.866 1.00 58.25 197 VAL A CA 1
ATOM 1509 C C . VAL A 1 197 ? 54.393 -36.465 -13.983 1.00 58.25 197 VAL A C 1
ATOM 1511 O O . VAL A 1 197 ? 54.215 -35.295 -13.648 1.00 58.25 197 VAL A O 1
ATOM 1514 N N . LEU A 1 198 ? 55.502 -37.140 -13.673 1.00 55.88 198 LEU A N 1
ATOM 1515 C CA . LEU A 1 198 ? 56.612 -36.569 -12.911 1.00 55.88 198 LEU A CA 1
ATOM 1516 C C . LEU A 1 198 ? 57.304 -35.433 -13.675 1.00 55.88 198 LEU A C 1
ATOM 1518 O O . LEU A 1 198 ? 57.613 -34.403 -13.082 1.00 55.88 198 LEU A O 1
ATOM 1522 N N . GLU A 1 199 ? 57.465 -35.556 -14.993 1.00 59.47 199 GLU A N 1
ATOM 1523 C CA . GLU A 1 199 ? 58.055 -34.498 -15.822 1.00 59.47 199 GLU A CA 1
ATOM 1524 C C . GLU A 1 199 ? 57.151 -33.248 -15.882 1.00 59.47 199 GLU A C 1
ATOM 1526 O O . GLU A 1 199 ? 57.627 -32.119 -15.736 1.00 59.47 199 GLU A O 1
ATOM 1531 N N . LYS A 1 200 ? 55.822 -33.428 -15.962 1.00 57.91 200 LYS A N 1
ATOM 1532 C CA . LYS A 1 200 ? 54.831 -32.332 -15.875 1.00 57.91 200 LYS A CA 1
ATOM 1533 C C . LYS A 1 200 ? 54.751 -31.705 -14.474 1.00 57.91 200 LYS A C 1
ATOM 1535 O O . LYS A 1 200 ? 54.441 -30.518 -14.355 1.00 57.91 200 LYS A O 1
ATOM 1540 N N . LEU A 1 201 ? 55.065 -32.457 -13.415 1.00 46.91 201 LEU A N 1
ATOM 1541 C CA . LEU A 1 201 ? 55.199 -31.931 -12.051 1.00 46.91 201 LEU A CA 1
ATOM 1542 C C . LEU A 1 201 ? 56.509 -31.145 -11.864 1.00 46.91 201 LEU A C 1
ATOM 1544 O O . LEU A 1 201 ? 56.474 -30.056 -11.293 1.00 46.91 201 LEU A O 1
ATOM 1548 N N . ALA A 1 202 ? 57.629 -31.613 -12.422 1.00 52.66 202 ALA A N 1
ATOM 1549 C CA . ALA A 1 202 ? 58.900 -30.882 -12.429 1.00 52.66 202 ALA A CA 1
ATOM 1550 C C . ALA A 1 202 ? 58.807 -29.554 -13.213 1.00 52.66 202 ALA A C 1
ATOM 1552 O O . ALA A 1 202 ? 59.296 -28.518 -12.767 1.00 52.66 202 ALA A O 1
ATOM 1553 N N . GLN A 1 203 ? 58.082 -29.538 -14.336 1.00 49.22 203 GLN A N 1
ATOM 1554 C CA . GLN A 1 203 ? 57.778 -28.302 -15.073 1.00 49.22 203 GLN A CA 1
ATOM 1555 C C . GLN A 1 203 ? 56.856 -27.333 -14.301 1.00 49.22 203 GLN A C 1
ATOM 1557 O O . GLN A 1 203 ? 56.806 -26.146 -14.631 1.00 49.22 203 GLN A O 1
ATOM 1562 N N . ARG A 1 204 ? 56.137 -27.804 -13.268 1.00 50.31 204 ARG A N 1
ATOM 1563 C CA . ARG A 1 204 ? 55.364 -26.955 -12.344 1.00 50.31 204 ARG A CA 1
ATOM 1564 C C . ARG A 1 204 ? 56.188 -26.458 -11.153 1.00 50.31 204 ARG A C 1
ATOM 1566 O O . ARG A 1 204 ? 55.974 -25.317 -10.748 1.00 50.31 204 ARG A O 1
ATOM 1573 N N . SER A 1 205 ? 57.127 -27.240 -10.610 1.00 42.12 205 SER A N 1
ATOM 1574 C CA . SER A 1 205 ? 58.020 -26.754 -9.542 1.00 42.12 205 SER A CA 1
ATOM 1575 C C . SER A 1 205 ? 58.986 -25.682 -10.055 1.00 42.12 205 SER A C 1
ATOM 1577 O O . SER A 1 205 ? 59.137 -24.653 -9.405 1.00 42.12 205 SER A O 1
ATOM 1579 N N . ALA A 1 206 ? 59.502 -25.824 -11.281 1.00 42.12 206 ALA A N 1
ATOM 1580 C CA . ALA A 1 206 ? 60.333 -24.819 -11.960 1.00 42.12 206 ALA A CA 1
ATOM 1581 C C . ALA A 1 206 ? 59.630 -23.466 -12.254 1.00 42.12 206 ALA A C 1
ATOM 1583 O O . ALA A 1 206 ? 60.224 -22.584 -12.871 1.00 42.12 206 ALA A O 1
ATOM 1584 N N . ARG A 1 207 ? 58.366 -23.288 -11.839 1.00 45.22 207 ARG A N 1
ATOM 1585 C CA . ARG A 1 207 ? 57.609 -22.022 -11.902 1.00 45.22 207 ARG A CA 1
ATOM 1586 C C . ARG A 1 207 ? 57.315 -21.411 -10.520 1.00 45.22 207 ARG A C 1
ATOM 1588 O O . ARG A 1 207 ? 56.528 -20.471 -10.436 1.00 45.22 207 ARG A O 1
ATOM 1595 N N . ARG A 1 208 ? 57.904 -21.937 -9.439 1.00 39.28 208 ARG A N 1
ATOM 1596 C CA . ARG A 1 208 ? 57.745 -21.439 -8.060 1.00 39.28 208 ARG A CA 1
ATOM 1597 C C . ARG A 1 208 ? 59.093 -21.069 -7.428 1.00 39.28 208 ARG A C 1
ATOM 1599 O O . ARG A 1 208 ? 59.548 -21.753 -6.524 1.00 39.28 208 ARG A O 1
ATOM 1606 N N . ASP A 1 209 ? 59.669 -19.952 -7.867 1.00 33.25 209 ASP A N 1
ATOM 1607 C CA . ASP A 1 209 ? 60.699 -19.217 -7.115 1.00 33.25 209 ASP A CA 1
ATOM 1608 C C . ASP A 1 209 ? 60.633 -17.713 -7.473 1.00 33.25 209 ASP A C 1
ATOM 1610 O O . ASP A 1 209 ? 60.825 -17.375 -8.644 1.00 33.25 209 ASP A O 1
ATOM 1614 N N . PRO A 1 210 ? 60.308 -16.798 -6.530 1.00 42.12 210 PRO A N 1
ATOM 1615 C CA . PRO A 1 210 ? 60.047 -15.390 -6.845 1.00 42.12 210 PRO A CA 1
ATOM 1616 C C . PRO A 1 210 ? 61.027 -14.380 -6.199 1.00 42.12 210 PRO A C 1
ATOM 1618 O O . PRO A 1 210 ? 60.580 -13.415 -5.582 1.00 42.12 210 PRO A O 1
ATOM 1621 N N . THR A 1 211 ? 62.350 -14.541 -6.350 1.00 32.94 211 THR A N 1
ATOM 1622 C CA . THR A 1 211 ? 63.338 -13.518 -5.915 1.00 32.94 211 THR A CA 1
ATOM 1623 C C . THR A 1 211 ? 64.603 -13.440 -6.786 1.00 32.94 211 THR A C 1
ATOM 1625 O O . THR A 1 211 ? 65.566 -14.157 -6.525 1.00 32.94 211 THR A O 1
ATOM 1628 N N . HIS A 1 212 ? 64.651 -12.510 -7.749 1.00 30.70 212 HIS A N 1
ATOM 1629 C CA . HIS A 1 212 ? 65.702 -11.473 -7.797 1.00 30.70 212 HIS A CA 1
ATOM 1630 C C . HIS A 1 212 ? 65.381 -10.335 -8.786 1.00 30.70 212 HIS A C 1
ATOM 1632 O O . HIS A 1 212 ? 64.508 -10.436 -9.642 1.00 30.70 212 HIS A O 1
ATOM 1638 N N . GLU A 1 213 ? 66.093 -9.233 -8.575 1.00 29.92 213 GLU A N 1
ATOM 1639 C CA . GLU A 1 213 ? 65.943 -7.883 -9.122 1.00 29.92 213 GLU A CA 1
ATOM 1640 C C . GLU A 1 213 ? 66.071 -7.736 -10.655 1.00 29.92 213 GLU A C 1
ATOM 1642 O O . GLU A 1 213 ? 66.620 -8.582 -11.359 1.00 29.92 213 GLU A O 1
ATOM 1647 N N . GLN A 1 214 ? 65.615 -6.583 -11.161 1.00 28.73 214 GLN A N 1
ATOM 1648 C CA . GLN A 1 214 ? 65.909 -6.093 -12.516 1.00 28.73 214 GLN A CA 1
ATOM 1649 C C . GLN A 1 214 ? 67.414 -5.791 -12.681 1.00 28.73 214 GLN A C 1
ATOM 1651 O O . GLN A 1 214 ? 68.078 -5.435 -11.705 1.00 28.73 214 GLN A O 1
ATOM 1656 N N . PRO A 1 215 ? 67.944 -5.807 -13.921 1.00 32.44 215 PRO A N 1
ATOM 1657 C CA . PRO A 1 215 ? 68.099 -4.503 -14.582 1.00 32.44 215 PRO A CA 1
ATOM 1658 C C . PRO A 1 215 ? 67.849 -4.475 -16.107 1.00 32.44 215 PRO A C 1
ATOM 1660 O O . PRO A 1 215 ? 68.274 -5.359 -16.841 1.00 32.44 215 PRO A O 1
ATOM 1663 N N . LEU A 1 216 ? 67.213 -3.377 -16.535 1.00 29.59 216 LEU A N 1
ATOM 1664 C CA . LEU A 1 216 ? 67.388 -2.578 -17.768 1.00 29.59 216 LEU A CA 1
ATOM 1665 C C . LEU A 1 216 ? 67.777 -3.212 -19.131 1.00 29.59 216 LEU A C 1
ATOM 1667 O O . LEU A 1 216 ? 68.787 -3.887 -19.298 1.00 29.59 216 LEU A O 1
ATOM 1671 N N . ASP A 1 217 ? 67.040 -2.736 -20.141 1.00 31.50 217 ASP A N 1
ATOM 1672 C CA . ASP A 1 217 ? 67.412 -2.525 -21.549 1.00 31.50 217 ASP A CA 1
ATOM 1673 C C . ASP A 1 217 ? 67.813 -3.709 -22.450 1.00 31.50 217 ASP A C 1
ATOM 1675 O O . ASP A 1 217 ? 68.977 -4.112 -22.549 1.00 31.50 217 ASP A O 1
ATOM 1679 N N . LYS A 1 218 ? 66.881 -4.039 -23.360 1.00 28.72 218 LYS A N 1
ATOM 1680 C CA . LYS A 1 218 ? 67.083 -3.760 -24.797 1.00 28.72 218 LYS A CA 1
ATOM 1681 C C . LYS A 1 218 ? 65.772 -3.618 -25.572 1.00 28.72 218 LYS A C 1
ATOM 1683 O O . LYS A 1 218 ? 64.793 -4.302 -25.296 1.00 28.72 218 LYS A O 1
ATOM 1688 N N . HIS A 1 219 ? 65.796 -2.748 -26.582 1.00 34.62 219 HIS A N 1
ATOM 1689 C CA . HIS A 1 219 ? 64.787 -2.711 -27.638 1.00 34.62 219 HIS A CA 1
ATOM 1690 C C . HIS A 1 219 ? 64.861 -3.987 -28.484 1.00 34.62 219 HIS A C 1
ATOM 1692 O O . HIS A 1 219 ? 65.853 -4.177 -29.185 1.00 34.62 219 HIS A O 1
ATOM 1698 N N . GLU A 1 220 ? 63.778 -4.760 -28.542 1.00 28.31 220 GLU A N 1
ATOM 1699 C CA . GLU A 1 220 ? 63.445 -5.534 -29.741 1.00 28.31 220 GLU A CA 1
ATOM 1700 C C . GLU A 1 220 ? 62.023 -5.190 -30.197 1.00 28.31 220 GLU A C 1
ATOM 1702 O O . GLU A 1 220 ? 61.106 -4.982 -29.404 1.00 28.31 220 GLU A O 1
ATOM 1707 N N . THR A 1 221 ? 61.883 -4.999 -31.505 1.00 27.92 221 THR A N 1
ATOM 1708 C CA . THR A 1 221 ? 60.735 -4.367 -32.162 1.00 27.92 221 THR A CA 1
ATOM 1709 C C . THR A 1 221 ? 59.438 -5.155 -31.995 1.00 27.92 221 THR A C 1
ATOM 1711 O O . THR A 1 221 ? 59.375 -6.314 -32.405 1.00 27.92 221 THR A O 1
ATOM 1714 N N . HIS A 1 222 ? 58.363 -4.495 -31.550 1.00 25.11 222 HIS A N 1
ATOM 1715 C CA . HIS A 1 222 ? 57.011 -5.002 -31.795 1.00 25.11 222 HIS A CA 1
ATOM 1716 C C . HIS A 1 222 ? 56.765 -5.086 -33.315 1.00 25.11 222 HIS A C 1
ATOM 1718 O O . HIS A 1 222 ? 56.886 -4.059 -33.992 1.00 25.11 222 HIS A O 1
ATOM 1724 N N . PRO A 1 223 ? 56.395 -6.254 -33.872 1.00 27.39 223 PRO A N 1
ATOM 1725 C CA . PRO A 1 223 ? 55.852 -6.321 -35.221 1.00 27.39 223 PRO A CA 1
ATOM 1726 C C . PRO A 1 223 ? 54.475 -5.640 -35.270 1.00 27.39 223 PRO A C 1
ATOM 1728 O O . PRO A 1 223 ? 53.755 -5.561 -34.273 1.00 27.39 223 PRO A O 1
ATOM 1731 N N . SER A 1 224 ? 54.115 -5.120 -36.440 1.00 27.06 224 SER A N 1
ATOM 1732 C CA . SER A 1 224 ? 52.935 -4.276 -36.635 1.00 27.06 224 SER A CA 1
ATOM 1733 C C . SER A 1 224 ? 51.607 -5.026 -36.489 1.00 27.06 224 SER A C 1
ATOM 1735 O O . SER A 1 224 ? 51.359 -5.972 -37.230 1.00 27.06 224 SER A O 1
ATOM 1737 N N . ALA A 1 225 ? 50.750 -4.516 -35.599 1.00 39.25 225 ALA A N 1
ATOM 1738 C CA . ALA A 1 225 ? 49.282 -4.567 -35.621 1.00 39.25 225 ALA A CA 1
ATOM 1739 C C . ALA A 1 225 ? 48.603 -5.684 -36.453 1.00 39.25 225 ALA A C 1
ATOM 1741 O O . ALA A 1 225 ? 48.244 -5.476 -37.612 1.00 39.25 225 ALA A O 1
ATOM 1742 N N . GLY A 1 226 ? 48.307 -6.814 -35.802 1.00 33.12 226 GLY A N 1
ATOM 1743 C CA . GLY A 1 226 ? 47.087 -7.578 -36.104 1.00 33.12 226 GLY A CA 1
ATOM 1744 C C . GLY A 1 226 ? 45.846 -6.875 -35.528 1.00 33.12 226 GLY A C 1
ATOM 1745 O O . GLY A 1 226 ? 45.976 -5.868 -34.822 1.00 33.12 226 GLY A O 1
ATOM 1746 N N . TRP A 1 227 ? 44.644 -7.388 -35.807 1.00 36.38 227 TRP A N 1
ATOM 1747 C CA . TRP A 1 227 ? 43.393 -6.789 -35.307 1.00 36.38 227 TRP A CA 1
ATOM 1748 C C . TRP A 1 227 ? 43.385 -6.654 -33.766 1.00 36.38 227 TRP A C 1
ATOM 1750 O O . TRP A 1 227 ? 43.674 -7.631 -33.069 1.00 36.38 227 TRP A O 1
ATOM 1760 N N . PRO A 1 228 ? 43.019 -5.484 -33.198 1.00 47.03 228 PRO A N 1
ATOM 1761 C CA . PRO A 1 228 ? 42.738 -5.371 -31.770 1.00 47.03 228 PRO A CA 1
ATOM 1762 C C . PRO A 1 228 ? 41.595 -6.312 -31.381 1.00 47.03 228 PRO A C 1
ATOM 1764 O O . PRO A 1 228 ? 40.609 -6.425 -32.114 1.00 47.03 228 PRO A O 1
ATOM 1767 N N . SER A 1 229 ? 41.701 -6.969 -30.223 1.00 53.75 229 SER A N 1
ATOM 1768 C CA . SER A 1 229 ? 40.603 -7.800 -29.732 1.00 53.75 229 SER A CA 1
ATOM 1769 C C . SER A 1 229 ? 39.364 -6.935 -29.494 1.00 53.75 229 SER A C 1
ATOM 1771 O O . SER A 1 229 ? 39.450 -5.858 -28.907 1.00 53.75 229 SER A O 1
ATOM 1773 N N . ILE A 1 230 ? 38.203 -7.397 -29.961 1.00 58.25 230 ILE A N 1
ATOM 1774 C CA . ILE A 1 230 ? 36.936 -6.651 -29.860 1.00 58.25 230 ILE A CA 1
ATOM 1775 C C . ILE A 1 230 ? 36.601 -6.343 -28.393 1.00 58.25 230 ILE A C 1
ATOM 1777 O O . ILE A 1 230 ? 36.159 -5.245 -28.064 1.00 58.25 230 ILE A O 1
ATOM 1781 N N . GLU A 1 231 ? 36.935 -7.274 -27.502 1.00 56.91 231 GLU A N 1
ATOM 1782 C CA . GLU A 1 231 ? 36.837 -7.135 -26.048 1.00 56.91 231 GLU A CA 1
ATOM 1783 C C . GLU A 1 231 ? 37.722 -6.018 -25.472 1.00 56.91 231 GLU A C 1
ATOM 1785 O O . GLU A 1 231 ? 37.376 -5.470 -24.435 1.00 56.91 231 GLU A O 1
ATOM 1790 N N . ARG A 1 232 ? 38.816 -5.615 -26.139 1.00 54.19 232 ARG A N 1
ATOM 1791 C CA . ARG A 1 232 ? 39.610 -4.431 -25.748 1.00 54.19 232 ARG A CA 1
ATOM 1792 C C . ARG A 1 232 ? 38.941 -3.108 -26.121 1.00 54.19 232 ARG A C 1
ATOM 1794 O O . ARG A 1 232 ? 39.215 -2.082 -25.515 1.00 54.19 232 ARG A O 1
ATOM 1801 N N . ARG A 1 233 ? 38.029 -3.122 -27.094 1.00 51.34 233 ARG A N 1
ATOM 1802 C CA . ARG A 1 233 ? 37.169 -1.967 -27.365 1.00 51.34 233 ARG A CA 1
ATOM 1803 C C . ARG A 1 233 ? 35.939 -1.964 -26.457 1.00 51.34 233 ARG A C 1
ATOM 1805 O O . ARG A 1 233 ? 35.460 -0.893 -26.117 1.00 51.34 233 ARG A O 1
ATOM 1812 N N . ALA A 1 234 ? 35.465 -3.135 -26.021 1.00 54.31 234 ALA A N 1
ATOM 1813 C CA . ALA A 1 234 ? 34.487 -3.231 -24.936 1.00 54.31 234 ALA A CA 1
ATOM 1814 C C . ALA A 1 234 ? 35.075 -2.712 -23.609 1.00 54.31 234 ALA A C 1
ATOM 1816 O O . ALA A 1 234 ? 34.445 -1.874 -22.973 1.00 54.31 234 ALA A O 1
ATOM 1817 N N . THR A 1 235 ? 36.312 -3.100 -23.248 1.00 51.19 235 THR A N 1
ATOM 1818 C CA . THR A 1 235 ? 37.001 -2.574 -22.051 1.00 51.19 235 THR A CA 1
ATOM 1819 C C . THR A 1 235 ? 37.098 -1.060 -22.078 1.00 51.19 235 THR A C 1
ATOM 1821 O O . THR A 1 235 ? 36.701 -0.429 -21.116 1.00 51.19 235 THR A O 1
ATOM 1824 N N . GLU A 1 236 ? 37.568 -0.456 -23.171 1.00 53.53 236 GLU A N 1
ATOM 1825 C CA . GLU A 1 236 ? 37.752 1.002 -23.246 1.00 53.53 236 GLU A CA 1
ATOM 1826 C C . GLU A 1 236 ? 36.433 1.777 -23.036 1.00 53.53 236 GLU A C 1
ATOM 1828 O O . GLU A 1 236 ? 36.451 2.868 -22.476 1.00 53.53 236 GLU A O 1
ATOM 1833 N N . LEU A 1 237 ? 35.288 1.190 -23.404 1.00 52.06 237 LEU A N 1
ATOM 1834 C CA . LEU A 1 237 ? 33.954 1.777 -23.220 1.00 52.06 237 LEU A CA 1
ATOM 1835 C C . LEU A 1 237 ? 33.368 1.521 -21.822 1.00 52.06 237 LEU A C 1
ATOM 1837 O O . LEU A 1 237 ? 32.740 2.409 -21.250 1.00 52.06 237 LEU A O 1
ATOM 1841 N N . ASP A 1 238 ? 33.558 0.322 -21.269 1.00 50.72 238 ASP A N 1
ATOM 1842 C CA . ASP A 1 238 ? 33.031 -0.051 -19.952 1.00 50.72 238 ASP A CA 1
ATOM 1843 C C . ASP A 1 238 ? 33.954 0.425 -18.795 1.00 50.72 238 ASP A C 1
ATOM 1845 O O . ASP A 1 238 ? 33.480 0.653 -17.683 1.00 50.72 238 ASP A O 1
ATOM 1849 N N . GLU A 1 239 ? 35.254 0.652 -19.035 1.00 47.06 239 GLU A N 1
ATOM 1850 C CA . GLU A 1 239 ? 36.258 1.059 -18.027 1.00 47.06 239 GLU A CA 1
ATOM 1851 C C . GLU A 1 239 ? 36.392 2.589 -17.875 1.00 47.06 239 GLU A C 1
ATOM 1853 O O . GLU A 1 239 ? 36.651 3.046 -16.761 1.00 47.06 239 GLU A O 1
ATOM 1858 N N . GLU A 1 240 ? 36.064 3.408 -18.892 1.00 46.19 240 GLU A N 1
ATOM 1859 C CA . GLU A 1 240 ? 35.751 4.844 -18.671 1.00 46.19 240 GLU A CA 1
ATOM 1860 C C . GLU A 1 240 ? 34.550 5.026 -17.718 1.00 46.19 240 GLU A C 1
ATOM 1862 O O . GLU A 1 240 ? 34.357 6.083 -17.112 1.00 46.19 240 GLU A O 1
ATOM 1867 N N . ILE A 1 241 ? 33.736 3.979 -17.563 1.00 49.75 241 ILE A N 1
ATOM 1868 C CA . ILE A 1 241 ? 32.499 3.982 -16.791 1.00 49.75 241 ILE A CA 1
ATOM 1869 C C . ILE A 1 241 ? 32.685 3.348 -15.396 1.00 49.75 241 ILE A C 1
ATOM 1871 O O . ILE A 1 241 ? 31.898 3.675 -14.503 1.00 49.75 241 ILE A O 1
ATOM 1875 N N . GLN A 1 242 ? 33.701 2.505 -15.158 1.00 45.97 242 GLN A N 1
ATOM 1876 C CA . GLN A 1 242 ? 33.796 1.639 -13.967 1.00 45.97 242 GLN A CA 1
ATOM 1877 C C . GLN A 1 242 ? 35.163 1.682 -13.251 1.00 45.97 242 GLN A C 1
ATOM 1879 O O . GLN A 1 242 ? 36.109 1.006 -13.647 1.00 45.97 242 GLN A O 1
ATOM 1884 N N . THR A 1 243 ? 35.244 2.365 -12.102 1.00 30.20 243 THR A N 1
ATOM 1885 C CA . THR A 1 243 ? 36.396 2.278 -11.183 1.00 30.20 243 THR A CA 1
ATOM 1886 C C . THR A 1 243 ? 36.037 1.585 -9.858 1.00 30.20 243 THR A C 1
ATOM 1888 O O . THR A 1 243 ? 35.415 2.168 -8.978 1.00 30.20 243 THR A O 1
ATOM 1891 N N . ASN A 1 244 ? 36.522 0.343 -9.707 1.00 32.22 244 ASN A N 1
ATOM 1892 C CA . ASN A 1 244 ? 36.588 -0.488 -8.485 1.00 32.22 244 ASN A CA 1
ATOM 1893 C C . ASN A 1 244 ? 35.275 -1.023 -7.850 1.00 32.22 244 ASN A C 1
ATOM 1895 O O . ASN A 1 244 ? 34.713 -0.388 -6.958 1.00 32.22 244 ASN A O 1
ATOM 1899 N N . PRO A 1 245 ? 34.893 -2.284 -8.143 1.00 31.17 245 PRO A N 1
ATOM 1900 C CA . PRO A 1 245 ? 34.030 -3.103 -7.286 1.00 31.17 245 PRO A CA 1
ATOM 1901 C C . PRO A 1 245 ? 34.837 -4.037 -6.339 1.00 31.17 245 PRO A C 1
ATOM 1903 O O . PRO A 1 245 ? 35.849 -4.609 -6.754 1.00 31.17 245 PRO A O 1
ATOM 1906 N N . PRO A 1 246 ? 34.408 -4.247 -5.077 1.00 31.62 246 PRO A N 1
ATOM 1907 C CA . PRO A 1 246 ? 34.964 -5.265 -4.178 1.00 31.62 246 PRO A CA 1
ATOM 1908 C C . PRO A 1 246 ? 34.350 -6.671 -4.381 1.00 31.62 246 PRO A C 1
ATOM 1910 O O . PRO A 1 246 ? 33.455 -6.882 -5.193 1.00 31.62 246 PRO A O 1
ATOM 1913 N N . LYS A 1 247 ? 34.893 -7.652 -3.645 1.00 29.72 247 LYS A N 1
ATOM 1914 C CA . LYS A 1 247 ? 34.739 -9.111 -3.838 1.00 29.72 247 LYS A CA 1
ATOM 1915 C C . LYS A 1 247 ? 33.305 -9.650 -3.672 1.00 29.72 247 LYS A C 1
ATOM 1917 O O . LYS A 1 247 ? 32.536 -9.159 -2.853 1.00 29.72 247 LYS A O 1
ATOM 1922 N N . SER A 1 248 ? 33.014 -10.733 -4.396 1.00 31.45 248 SER A N 1
ATOM 1923 C CA . SER A 1 248 ? 31.743 -11.472 -4.413 1.00 31.45 248 SER A CA 1
ATOM 1924 C C . SER A 1 248 ? 31.423 -12.229 -3.115 1.00 31.45 248 SER A C 1
ATOM 1926 O O . SER A 1 248 ? 32.322 -12.758 -2.458 1.00 31.45 248 SER A O 1
ATOM 1928 N N . ALA A 1 249 ? 30.128 -12.352 -2.808 1.00 33.41 249 ALA A N 1
ATOM 1929 C CA . ALA A 1 249 ? 29.599 -13.198 -1.736 1.00 33.41 249 ALA A CA 1
ATOM 1930 C C . ALA A 1 249 ? 29.600 -14.700 -2.104 1.00 33.41 249 ALA A C 1
ATOM 1932 O O . ALA A 1 249 ? 29.785 -15.070 -3.265 1.00 33.41 249 ALA A O 1
ATOM 1933 N N . GLN A 1 250 ? 29.400 -15.561 -1.104 1.00 39.06 250 GLN A N 1
ATOM 1934 C CA . GLN A 1 250 ? 29.342 -17.020 -1.259 1.00 39.06 250 GLN A CA 1
ATOM 1935 C C . GLN A 1 250 ? 27.912 -17.489 -1.572 1.00 39.06 250 GLN A C 1
ATOM 1937 O O . GLN A 1 250 ? 26.951 -16.952 -1.025 1.00 39.06 250 GLN A O 1
ATOM 1942 N N . ILE A 1 251 ? 27.786 -18.504 -2.431 1.00 40.56 251 ILE A N 1
ATOM 1943 C CA . ILE A 1 251 ? 26.517 -19.185 -2.737 1.00 40.56 251 ILE A CA 1
ATOM 1944 C C . ILE A 1 251 ? 26.170 -20.154 -1.593 1.00 40.56 251 ILE A C 1
ATOM 1946 O O . ILE A 1 251 ? 27.066 -20.708 -0.955 1.00 40.56 251 ILE A O 1
ATOM 1950 N N . SER A 1 252 ? 24.876 -20.346 -1.334 1.00 43.84 252 SER A N 1
ATOM 1951 C CA . SER A 1 252 ? 24.360 -21.281 -0.331 1.00 43.84 252 SER A CA 1
ATOM 1952 C C . SER A 1 252 ? 24.547 -22.735 -0.776 1.00 43.84 252 SER A C 1
ATOM 1954 O O . SER A 1 252 ? 24.186 -23.096 -1.896 1.00 43.84 252 SER A O 1
ATOM 1956 N N . ASP A 1 253 ? 25.026 -23.608 0.119 1.00 41.88 253 ASP A N 1
ATOM 1957 C CA . ASP A 1 253 ? 25.140 -25.051 -0.155 1.00 41.88 253 ASP A CA 1
ATOM 1958 C C . ASP A 1 253 ? 23.800 -25.689 -0.565 1.00 41.88 253 ASP A C 1
ATOM 1960 O O . ASP A 1 253 ? 23.784 -26.706 -1.255 1.00 41.88 253 ASP A O 1
ATOM 1964 N N . ARG A 1 254 ? 22.663 -25.107 -0.157 1.00 44.84 254 ARG A N 1
ATOM 1965 C CA . ARG A 1 254 ? 21.326 -25.640 -0.452 1.00 44.84 254 ARG A CA 1
ATOM 1966 C C . ARG A 1 254 ? 21.049 -25.724 -1.956 1.00 44.84 254 ARG A C 1
ATOM 1968 O O . ARG A 1 254 ? 20.611 -26.768 -2.439 1.00 44.84 254 ARG A O 1
ATOM 1975 N N . ASP A 1 255 ? 21.354 -24.656 -2.683 1.00 49.59 255 ASP A N 1
ATOM 1976 C CA . ASP A 1 255 ? 21.030 -24.505 -4.106 1.00 49.59 255 ASP A CA 1
ATOM 1977 C C . ASP A 1 255 ? 21.838 -25.513 -4.952 1.00 49.59 255 ASP A C 1
ATOM 1979 O O . ASP A 1 255 ? 21.371 -26.052 -5.959 1.00 49.59 255 ASP A O 1
ATOM 1983 N N . HIS A 1 256 ? 23.042 -25.848 -4.475 1.00 45.66 256 HIS A N 1
ATOM 1984 C CA . HIS A 1 256 ? 23.910 -26.872 -5.047 1.00 45.66 256 HIS A CA 1
ATOM 1985 C C . HIS A 1 256 ? 23.324 -28.294 -4.915 1.00 45.66 256 HIS A C 1
ATOM 1987 O O . HIS A 1 256 ? 23.500 -29.104 -5.826 1.00 45.66 256 HIS A O 1
ATOM 1993 N N . TRP A 1 257 ? 22.589 -28.606 -3.838 1.00 41.25 257 TRP A N 1
ATOM 1994 C CA . TRP A 1 257 ? 21.972 -29.928 -3.642 1.00 41.25 257 TRP A CA 1
ATOM 1995 C C . TRP A 1 257 ? 20.659 -30.114 -4.409 1.00 41.25 257 TRP A C 1
ATOM 1997 O O . TRP A 1 257 ? 20.423 -31.200 -4.941 1.00 41.25 257 TRP A O 1
ATOM 2007 N N . GLU A 1 258 ? 19.828 -29.075 -4.524 1.00 53.16 258 GLU A N 1
ATOM 2008 C CA . GLU A 1 258 ? 18.592 -29.129 -5.323 1.00 53.16 258 GLU A CA 1
ATOM 2009 C C . GLU A 1 258 ? 18.929 -29.283 -6.827 1.00 53.16 258 GLU A C 1
ATOM 2011 O O . GLU A 1 258 ? 18.389 -30.169 -7.498 1.00 53.16 258 GLU A O 1
ATOM 2016 N N . SER A 1 259 ? 19.956 -28.566 -7.307 1.00 51.66 259 SER A N 1
ATOM 2017 C CA . SER A 1 259 ? 20.600 -28.779 -8.619 1.00 51.66 259 SER A CA 1
ATOM 2018 C C . SER A 1 259 ? 21.123 -30.215 -8.810 1.00 51.66 259 SER A C 1
ATOM 2020 O O . SER A 1 259 ? 20.954 -30.821 -9.873 1.00 51.66 259 SER A O 1
ATOM 2022 N N . PHE A 1 260 ? 21.714 -30.812 -7.767 1.00 46.94 260 PHE A N 1
ATOM 2023 C CA . PHE A 1 260 ? 22.199 -32.194 -7.814 1.00 46.94 260 PHE A CA 1
ATOM 2024 C C . PHE A 1 260 ? 21.057 -33.216 -7.940 1.00 46.94 260 PHE A C 1
ATOM 2026 O O . PHE A 1 260 ? 21.207 -34.198 -8.667 1.00 46.94 260 PHE A O 1
ATOM 2033 N N . ARG A 1 261 ? 19.909 -32.991 -7.282 1.00 57.41 261 ARG A N 1
ATOM 2034 C CA . ARG A 1 261 ? 18.745 -33.890 -7.371 1.00 57.41 261 ARG A CA 1
ATOM 2035 C C . ARG A 1 261 ? 18.178 -33.919 -8.789 1.00 57.41 261 ARG A C 1
ATOM 2037 O O . ARG A 1 261 ? 18.136 -34.986 -9.396 1.00 57.41 261 ARG A O 1
ATOM 2044 N N . GLN A 1 262 ? 17.852 -32.750 -9.345 1.00 55.34 262 GLN A N 1
ATOM 2045 C CA . GLN A 1 262 ? 17.293 -32.615 -10.698 1.00 55.34 262 GLN A CA 1
ATOM 2046 C C . GLN A 1 262 ? 18.199 -33.225 -11.782 1.00 55.34 262 GLN A C 1
ATOM 2048 O O . GLN A 1 262 ? 17.719 -33.751 -12.782 1.00 55.34 262 GLN A O 1
ATOM 2053 N N . LYS A 1 263 ? 19.523 -33.191 -11.581 1.00 56.53 263 LYS A N 1
ATOM 2054 C CA . LYS A 1 263 ? 20.510 -33.694 -12.548 1.00 56.53 263 LYS A CA 1
ATOM 2055 C C . LYS A 1 263 ? 20.671 -35.220 -12.574 1.00 56.53 263 LYS A C 1
ATOM 2057 O O . LYS A 1 263 ? 21.120 -35.747 -13.591 1.00 56.53 263 LYS A O 1
ATOM 2062 N N . TYR A 1 264 ? 20.349 -35.918 -11.483 1.00 44.84 264 TYR A N 1
ATOM 2063 C CA . TYR A 1 264 ? 20.543 -37.373 -11.362 1.00 44.84 264 TYR A CA 1
ATOM 2064 C C . TYR A 1 264 ? 19.244 -38.169 -11.157 1.00 44.84 264 TYR A C 1
ATOM 2066 O O . TYR A 1 264 ? 19.252 -39.377 -11.384 1.00 44.84 264 TYR A O 1
ATOM 2074 N N . PHE A 1 265 ? 18.139 -37.507 -10.801 1.00 50.25 265 PHE A N 1
ATOM 2075 C CA . PHE A 1 265 ? 16.809 -38.107 -10.650 1.00 50.25 265 PHE A CA 1
ATOM 2076 C C . PHE A 1 265 ? 15.720 -37.291 -11.390 1.00 50.25 265 PHE A C 1
ATOM 2078 O O . PHE A 1 265 ? 14.735 -36.897 -10.773 1.00 50.25 265 PHE A O 1
ATOM 2085 N N . PRO A 1 266 ? 15.872 -37.006 -12.703 1.00 53.94 266 PRO A N 1
ATOM 2086 C CA . PRO A 1 266 ? 14.935 -36.154 -13.451 1.00 53.94 266 PRO A CA 1
ATOM 2087 C C . PRO A 1 266 ? 13.531 -36.761 -13.620 1.00 53.94 266 PRO A C 1
ATOM 2089 O O . PRO A 1 266 ? 12.586 -36.027 -13.887 1.00 53.94 266 PRO A O 1
ATOM 2092 N N . ASP A 1 267 ? 13.397 -38.082 -13.466 1.00 46.59 267 ASP A N 1
ATOM 2093 C CA . ASP A 1 267 ? 12.128 -38.818 -13.560 1.00 46.59 267 ASP A CA 1
ATOM 2094 C C . ASP A 1 267 ? 11.467 -39.062 -12.180 1.00 46.59 267 ASP A C 1
ATOM 2096 O O . ASP A 1 267 ? 10.515 -39.837 -12.074 1.00 46.59 267 ASP A O 1
ATOM 2100 N N . GLU A 1 268 ? 11.982 -38.460 -11.098 1.00 47.97 268 GLU A N 1
ATOM 2101 C CA . GLU A 1 268 ? 11.374 -38.544 -9.764 1.00 47.97 268 GLU A CA 1
ATOM 2102 C C . GLU A 1 268 ? 10.191 -37.558 -9.663 1.00 47.97 268 GLU A C 1
ATOM 2104 O O . GLU A 1 268 ? 10.405 -36.352 -9.778 1.00 47.97 268 GLU A O 1
ATOM 2109 N N . PRO A 1 269 ? 8.942 -38.020 -9.452 1.00 54.56 269 PRO A N 1
ATOM 2110 C CA . PRO A 1 269 ? 7.801 -37.118 -9.329 1.00 54.56 269 PRO A CA 1
ATOM 2111 C C . PRO A 1 269 ? 7.835 -36.360 -7.994 1.00 54.56 269 PRO A C 1
ATOM 2113 O O . PRO A 1 269 ? 8.049 -36.963 -6.942 1.00 54.56 269 PRO A O 1
ATOM 2116 N N . ASP A 1 270 ? 7.524 -35.058 -8.020 1.00 50.56 270 ASP A N 1
ATOM 2117 C CA . ASP A 1 270 ? 7.499 -34.182 -6.831 1.00 50.56 270 ASP A CA 1
ATOM 2118 C C . ASP A 1 270 ? 6.529 -34.648 -5.723 1.00 50.56 270 ASP A C 1
ATOM 2120 O O . ASP A 1 270 ? 6.645 -34.237 -4.566 1.00 50.56 270 ASP A O 1
ATOM 2124 N N . ALA A 1 271 ? 5.575 -35.520 -6.063 1.00 52.12 271 ALA A N 1
ATOM 2125 C CA . ALA A 1 271 ? 4.651 -36.162 -5.138 1.00 52.12 271 ALA A CA 1
ATOM 2126 C C . ALA A 1 271 ? 4.759 -37.694 -5.216 1.00 52.12 271 ALA A C 1
ATOM 2128 O O . ALA A 1 271 ? 4.873 -38.278 -6.296 1.00 52.12 271 ALA A O 1
ATOM 2129 N N . VAL A 1 272 ? 4.657 -38.353 -4.057 1.00 49.31 272 VAL A N 1
ATOM 2130 C CA . VAL A 1 272 ? 4.638 -39.821 -3.954 1.00 49.31 272 VAL A CA 1
ATOM 2131 C C . VAL A 1 272 ? 3.434 -40.374 -4.737 1.00 49.31 272 VAL A C 1
ATOM 2133 O O . VAL A 1 272 ? 2.310 -39.939 -4.488 1.00 49.31 272 VAL A O 1
ATOM 2136 N N . PRO A 1 273 ? 3.614 -41.343 -5.657 1.00 49.28 273 PRO A N 1
ATOM 2137 C CA . PRO A 1 273 ? 2.492 -41.958 -6.362 1.00 49.28 273 PRO A CA 1
ATOM 2138 C C . PRO A 1 273 ? 1.515 -42.632 -5.389 1.00 49.28 273 PRO A C 1
ATOM 2140 O O . PRO A 1 273 ? 1.951 -43.379 -4.516 1.00 49.28 273 PRO A O 1
ATOM 2143 N N . ALA A 1 274 ? 0.203 -42.458 -5.586 1.00 47.66 274 ALA A N 1
ATOM 2144 C CA . ALA A 1 274 ? -0.843 -42.938 -4.665 1.00 47.66 274 ALA A CA 1
ATOM 2145 C C . ALA A 1 274 ? -0.715 -44.428 -4.258 1.00 47.66 274 ALA A C 1
ATOM 2147 O O . ALA A 1 274 ? -0.979 -44.807 -3.121 1.00 47.66 274 ALA A O 1
ATOM 2148 N N . ALA A 1 275 ? -0.223 -45.291 -5.155 1.00 46.25 275 ALA A N 1
ATOM 2149 C CA . ALA A 1 275 ? 0.018 -46.713 -4.872 1.00 46.25 275 ALA A CA 1
ATOM 2150 C C . ALA A 1 275 ? 1.156 -46.996 -3.855 1.00 46.25 275 ALA A C 1
ATOM 2152 O O . ALA A 1 275 ? 1.348 -48.146 -3.454 1.00 46.25 275 ALA A O 1
ATOM 2153 N N . LEU A 1 276 ? 1.919 -45.974 -3.453 1.00 41.41 276 LEU A N 1
ATOM 2154 C CA . LEU A 1 276 ? 3.053 -46.044 -2.524 1.00 41.41 276 LEU A CA 1
ATOM 2155 C C . LEU A 1 276 ? 2.835 -45.255 -1.222 1.00 41.41 276 LEU A C 1
ATOM 2157 O O . LEU A 1 276 ? 3.689 -45.344 -0.340 1.00 41.41 276 LEU A O 1
ATOM 2161 N N . GLU A 1 277 ? 1.708 -44.554 -1.049 1.00 53.31 277 GLU A N 1
ATOM 2162 C CA . GLU A 1 277 ? 1.392 -43.794 0.178 1.00 53.31 277 GLU A CA 1
ATOM 2163 C C . GLU A 1 277 ? 1.538 -44.647 1.447 1.00 53.31 277 GLU A C 1
ATOM 2165 O O . GLU A 1 277 ? 2.113 -44.199 2.433 1.00 53.31 277 GLU A O 1
ATOM 2170 N N . TRP A 1 278 ? 1.123 -45.917 1.392 1.00 46.81 278 TRP A N 1
ATOM 2171 C CA . TRP A 1 278 ? 1.223 -46.875 2.502 1.00 46.81 278 TRP A CA 1
ATOM 2172 C C . TRP A 1 278 ? 2.661 -47.244 2.916 1.00 46.81 278 TRP A C 1
ATOM 2174 O O . TRP A 1 278 ? 2.856 -47.809 3.992 1.00 46.81 278 TRP A O 1
ATOM 2184 N N . THR A 1 279 ? 3.664 -46.979 2.069 1.00 39.31 279 THR A N 1
ATOM 2185 C CA . THR A 1 279 ? 5.085 -47.248 2.375 1.00 39.31 279 THR A CA 1
ATOM 2186 C C . THR A 1 279 ? 5.748 -46.114 3.152 1.00 39.31 279 THR A C 1
ATOM 2188 O O . THR A 1 279 ? 6.782 -46.318 3.790 1.00 39.31 279 THR A O 1
ATOM 2191 N N . VAL A 1 280 ? 5.136 -44.930 3.130 1.00 43.66 280 VAL A N 1
ATOM 2192 C CA . VAL A 1 280 ? 5.511 -43.796 3.965 1.00 43.66 280 VAL A CA 1
ATOM 2193 C C . VAL A 1 280 ? 4.724 -43.940 5.266 1.00 43.66 280 VAL A C 1
ATOM 2195 O O . VAL A 1 280 ? 3.496 -43.967 5.243 1.00 43.66 280 VAL A O 1
ATOM 2198 N N . SER A 1 281 ? 5.403 -44.026 6.416 1.00 34.19 281 SER A N 1
ATOM 2199 C CA . SER A 1 281 ? 4.724 -43.847 7.710 1.00 34.19 281 SER A CA 1
ATOM 2200 C C . SER A 1 281 ? 3.935 -42.539 7.637 1.00 34.19 281 SER A C 1
ATOM 2202 O O . SER A 1 281 ? 4.566 -41.524 7.334 1.00 34.19 281 SER A O 1
ATOM 2204 N N . PRO A 1 282 ? 2.606 -42.529 7.858 1.00 30.30 282 PRO A N 1
ATOM 2205 C CA . PRO A 1 282 ? 1.783 -41.377 7.519 1.00 30.30 282 PRO A CA 1
ATOM 2206 C C . PRO A 1 282 ? 2.335 -40.133 8.206 1.00 30.30 282 PRO A C 1
ATOM 2208 O O . PRO A 1 282 ? 2.398 -40.068 9.436 1.00 30.30 282 PRO A O 1
ATOM 2211 N N . ASN A 1 283 ? 2.755 -39.152 7.400 1.00 33.97 283 ASN A N 1
ATOM 2212 C CA . ASN A 1 283 ? 3.044 -37.819 7.907 1.00 33.97 283 ASN A CA 1
ATOM 2213 C C . ASN A 1 283 ? 1.775 -37.363 8.643 1.00 33.97 283 ASN A C 1
ATOM 2215 O O . ASN A 1 283 ? 0.710 -37.390 8.023 1.00 33.97 283 ASN A O 1
ATOM 2219 N N . PRO A 1 284 ? 1.837 -36.979 9.932 1.00 36.62 284 PRO A N 1
ATOM 2220 C CA . PRO A 1 284 ? 0.649 -36.638 10.708 1.00 36.62 284 PRO A CA 1
ATOM 2221 C C . PRO A 1 284 ? 0.140 -35.235 10.336 1.00 36.62 284 PRO A C 1
ATOM 2223 O O . PRO A 1 284 ? 0.156 -34.305 11.137 1.00 36.62 284 PRO A O 1
ATOM 2226 N N . THR A 1 285 ? -0.313 -35.087 9.090 1.00 36.59 285 THR A N 1
ATOM 2227 C CA . THR A 1 285 ? -1.123 -33.966 8.595 1.00 36.59 285 THR A CA 1
ATOM 2228 C C . THR A 1 285 ? -2.567 -34.053 9.092 1.00 36.59 285 THR A C 1
ATOM 2230 O O . THR A 1 285 ? -3.292 -33.066 9.034 1.00 36.59 285 THR A O 1
ATOM 2233 N N . THR A 1 286 ? -2.973 -35.195 9.660 1.00 43.38 286 THR A N 1
ATOM 2234 C CA . THR A 1 286 ? -4.180 -35.334 10.483 1.00 43.38 286 THR A CA 1
ATOM 2235 C C . THR A 1 286 ? -4.022 -34.557 11.795 1.00 43.38 286 THR A C 1
ATOM 2237 O O . THR A 1 286 ? -3.662 -35.106 12.837 1.00 43.38 286 THR A O 1
ATOM 2240 N N . THR A 1 287 ? -4.332 -33.264 11.747 1.00 46.53 287 THR A N 1
ATOM 2241 C CA . THR A 1 287 ? -4.398 -32.344 12.897 1.00 46.53 287 THR A CA 1
ATOM 2242 C C . THR A 1 287 ? -5.428 -32.748 13.961 1.00 46.53 287 THR A C 1
ATOM 2244 O O . THR A 1 287 ? -5.392 -32.242 15.083 1.00 46.53 287 THR A O 1
ATOM 2247 N N . SER A 1 288 ? -6.304 -33.705 13.644 1.00 50.41 288 SER A N 1
ATOM 2248 C CA . SER A 1 288 ? -7.335 -34.276 14.515 1.00 50.41 288 SER A CA 1
ATOM 2249 C C . SER A 1 288 ? -6.818 -35.009 15.763 1.00 50.41 288 SER A C 1
ATOM 2251 O O . SER A 1 288 ? -7.618 -35.305 16.647 1.00 50.41 288 SER A O 1
ATOM 2253 N N . SER A 1 289 ? -5.513 -35.294 15.880 1.00 65.50 289 SER A N 1
ATOM 2254 C CA . SER A 1 289 ? -4.952 -36.062 17.007 1.00 65.50 289 SER A CA 1
ATOM 2255 C C . SER A 1 289 ? -4.625 -35.238 18.267 1.00 65.50 289 SER A C 1
ATOM 2257 O O . SER A 1 289 ? -4.075 -35.788 19.224 1.00 65.50 289 SER A O 1
ATOM 2259 N N . VAL A 1 290 ? -4.873 -33.923 18.276 1.00 82.50 290 VAL A N 1
ATOM 2260 C CA . VAL A 1 290 ? -4.582 -33.061 19.438 1.00 82.50 290 VAL A CA 1
ATOM 2261 C C . VAL A 1 290 ? -5.772 -33.073 20.401 1.00 82.50 290 VAL A C 1
ATOM 2263 O O . VAL A 1 290 ? -6.871 -32.639 20.048 1.00 82.50 290 VAL A O 1
ATOM 2266 N N . ARG A 1 291 ? -5.545 -33.556 21.629 1.00 86.31 291 ARG A N 1
ATOM 2267 C CA . ARG A 1 291 ? -6.569 -33.680 22.683 1.00 86.31 291 ARG A CA 1
ATOM 2268 C C . ARG A 1 291 ? -6.326 -32.706 23.833 1.00 86.31 291 ARG A C 1
ATOM 2270 O O . ARG A 1 291 ? -5.179 -32.459 24.211 1.00 86.31 291 ARG A O 1
ATOM 2277 N N . PHE A 1 292 ? -7.402 -32.195 24.426 1.00 88.69 292 PHE A N 1
ATOM 2278 C CA . PHE A 1 292 ? -7.381 -31.146 25.449 1.00 88.69 292 PHE A CA 1
ATOM 2279 C C . PHE A 1 292 ? -8.060 -31.574 26.761 1.00 88.69 292 PHE A C 1
ATOM 2281 O O . PHE A 1 292 ? -9.064 -32.291 26.744 1.00 88.69 292 PHE A O 1
ATOM 2288 N N . ASP A 1 293 ? -7.539 -31.114 27.903 1.00 89.50 293 ASP A N 1
ATOM 2289 C CA . ASP A 1 293 ? -8.215 -31.242 29.203 1.00 89.50 293 ASP A CA 1
ATOM 2290 C C . ASP A 1 293 ? -9.308 -30.169 29.401 1.00 89.50 293 ASP A C 1
ATOM 2292 O O . ASP A 1 293 ? -9.449 -29.225 28.620 1.00 89.50 293 ASP A O 1
ATOM 2296 N N . PHE A 1 294 ? -10.069 -30.263 30.498 1.00 90.38 294 PHE A N 1
ATOM 2297 C CA . PHE A 1 294 ? -11.087 -29.260 30.843 1.00 90.38 294 PHE A CA 1
ATOM 2298 C C . PHE A 1 294 ? -10.518 -27.854 31.137 1.00 90.38 294 PHE A C 1
ATOM 2300 O O . PHE A 1 294 ? -11.282 -26.893 31.251 1.00 90.38 294 PHE A O 1
ATOM 2307 N N . HIS A 1 295 ? -9.199 -27.701 31.272 1.00 89.00 295 HIS A N 1
ATOM 2308 C CA . HIS A 1 295 ? -8.501 -26.424 31.442 1.00 89.00 295 HIS A CA 1
ATOM 2309 C C . HIS A 1 295 ? -7.874 -25.907 30.131 1.00 89.00 295 HIS A C 1
ATOM 2311 O O . HIS A 1 295 ? -7.211 -24.867 30.144 1.00 89.00 295 HIS A O 1
ATOM 2317 N N . GLY A 1 296 ? -8.082 -26.597 29.006 1.00 86.81 296 GLY A N 1
ATOM 2318 C CA . GLY A 1 296 ? -7.520 -26.249 27.706 1.00 86.81 296 GLY A CA 1
ATOM 2319 C C . GLY A 1 296 ? -6.022 -26.541 27.558 1.00 86.81 296 GLY A C 1
ATOM 2320 O O . GLY A 1 296 ? -5.399 -25.953 26.684 1.00 86.81 296 GLY A O 1
ATOM 2321 N N . HIS A 1 297 ? -5.411 -27.394 28.384 1.00 87.56 297 HIS A N 1
ATOM 2322 C CA . HIS A 1 297 ? -4.053 -27.901 28.142 1.00 87.56 297 HIS A CA 1
ATOM 2323 C C . HIS A 1 297 ? -4.076 -29.023 27.100 1.00 87.56 297 HIS A C 1
ATOM 2325 O O . HIS A 1 297 ? -4.941 -29.895 27.169 1.00 87.56 297 HIS A O 1
ATOM 2331 N N . VAL A 1 298 ? -3.081 -29.072 26.208 1.00 85.81 298 VAL A N 1
ATOM 2332 C CA . VAL A 1 298 ? -2.804 -30.278 25.405 1.00 85.81 298 VAL A CA 1
ATOM 2333 C C . VAL A 1 298 ? -2.443 -31.440 26.336 1.00 85.81 298 VAL A C 1
ATOM 2335 O O . VAL A 1 298 ? -1.563 -31.313 27.186 1.00 85.81 298 VAL A O 1
ATOM 2338 N N . THR A 1 299 ? -3.122 -32.570 26.158 1.00 77.88 299 THR A N 1
ATOM 2339 C CA . THR A 1 299 ? -2.946 -33.810 26.941 1.00 77.88 299 THR A CA 1
ATOM 2340 C C . THR A 1 299 ? -2.158 -34.867 26.176 1.00 77.88 299 THR A C 1
ATOM 2342 O O . THR A 1 299 ? -1.307 -35.534 26.763 1.00 77.88 299 THR A O 1
ATOM 2345 N N . THR A 1 300 ? -2.376 -34.974 24.863 1.00 69.00 300 THR A N 1
ATOM 2346 C CA . THR A 1 300 ? -1.589 -35.813 23.952 1.00 69.00 300 THR A CA 1
ATOM 2347 C C . THR A 1 300 ? -1.253 -35.061 22.669 1.00 69.00 300 THR A C 1
ATOM 2349 O O . THR A 1 300 ? -2.100 -34.375 22.096 1.00 69.00 300 THR A O 1
ATOM 2352 N N . ASP A 1 301 ? -0.017 -35.234 22.200 1.00 58.44 301 ASP A N 1
ATOM 2353 C CA . ASP A 1 301 ? 0.467 -34.760 20.901 1.00 58.44 301 ASP A CA 1
ATOM 2354 C C . ASP A 1 301 ? 0.727 -35.970 19.984 1.00 58.44 301 ASP A C 1
ATOM 2356 O O . ASP A 1 301 ? 1.115 -37.046 20.448 1.00 58.44 301 ASP A O 1
ATOM 2360 N N . SER A 1 302 ? 0.576 -35.752 18.678 1.00 51.44 302 SER A N 1
ATOM 2361 C CA . SER A 1 302 ? 0.846 -36.631 17.526 1.00 51.44 302 SER A CA 1
ATOM 2362 C C . SER A 1 302 ? 2.100 -37.524 17.605 1.00 51.44 302 SER A C 1
ATOM 2364 O O . SER A 1 302 ? 2.196 -38.526 16.900 1.00 51.44 302 SER A O 1
ATOM 2366 N N . ARG A 1 303 ? 3.072 -37.180 18.458 1.00 46.41 303 ARG A N 1
ATOM 2367 C CA . ARG A 1 303 ? 4.374 -37.855 18.609 1.00 46.41 303 ARG A CA 1
ATOM 2368 C C . ARG A 1 303 ? 4.413 -38.928 19.707 1.00 46.41 303 ARG A C 1
ATOM 2370 O O . ARG A 1 303 ? 5.422 -39.620 19.823 1.00 46.41 303 ARG A O 1
ATOM 2377 N N . HIS A 1 304 ? 3.362 -39.065 20.522 1.00 46.62 304 HIS A N 1
ATOM 2378 C CA . HIS A 1 304 ? 3.359 -39.912 21.726 1.00 46.62 304 HIS A CA 1
ATOM 2379 C C . HIS A 1 304 ? 2.165 -40.882 21.806 1.00 46.62 304 HIS A C 1
ATOM 2381 O O . HIS A 1 304 ? 1.533 -41.034 22.846 1.00 46.62 304 HIS A O 1
ATOM 2387 N N . THR A 1 305 ? 1.895 -41.607 20.721 1.00 44.28 305 THR A N 1
ATOM 2388 C CA . THR A 1 305 ? 0.799 -42.592 20.594 1.00 44.28 305 THR A CA 1
ATOM 2389 C C . THR A 1 305 ? 0.975 -43.908 21.378 1.00 44.28 305 THR A C 1
ATOM 2391 O O . THR A 1 305 ? 0.137 -44.795 21.254 1.00 44.28 305 THR A O 1
ATOM 2394 N N . TRP A 1 306 ? 2.037 -44.061 22.184 1.00 43.34 306 TRP A N 1
ATOM 2395 C CA . TRP A 1 306 ? 2.435 -45.345 22.802 1.00 43.34 306 TRP A CA 1
ATOM 2396 C C . TRP A 1 306 ? 2.853 -45.256 24.285 1.00 43.34 306 TRP A C 1
ATOM 2398 O O . TRP A 1 306 ? 3.563 -46.131 24.778 1.00 43.34 306 TRP A O 1
ATOM 2408 N N . ALA A 1 307 ? 2.449 -44.205 25.004 1.00 45.69 307 ALA A N 1
ATOM 2409 C CA . ALA A 1 307 ? 2.657 -44.100 26.452 1.00 45.69 307 ALA A CA 1
ATOM 2410 C C . ALA A 1 307 ? 1.349 -44.394 27.205 1.00 45.69 307 ALA A C 1
ATOM 2412 O O . ALA A 1 307 ? 0.312 -43.820 26.878 1.00 45.69 307 ALA A O 1
ATOM 2413 N N . GLU A 1 308 ? 1.394 -45.257 28.224 1.00 49.66 308 GLU A N 1
ATOM 2414 C CA . GLU A 1 308 ? 0.247 -45.480 29.112 1.00 49.66 308 GLU A CA 1
ATOM 2415 C C . GLU A 1 308 ? -0.092 -44.178 29.858 1.00 49.66 308 GLU A C 1
ATOM 2417 O O . GLU A 1 308 ? 0.761 -43.581 30.521 1.00 49.66 308 GLU A O 1
ATOM 2422 N N . ALA A 1 309 ? -1.338 -43.712 29.727 1.00 52.09 309 ALA A N 1
ATOM 2423 C CA . ALA A 1 309 ? -1.789 -42.484 30.373 1.00 52.09 309 ALA A CA 1
ATOM 2424 C C . ALA A 1 309 ? -1.835 -42.667 31.905 1.00 52.09 309 ALA A C 1
ATOM 2426 O O . ALA A 1 309 ? -2.412 -43.650 32.372 1.00 52.09 309 ALA A O 1
ATOM 2427 N N . PRO A 1 310 ? -1.279 -41.737 32.706 1.00 58.50 310 PRO A N 1
ATOM 2428 C CA . PRO A 1 310 ? -1.213 -41.901 34.156 1.00 58.50 310 PRO A CA 1
ATOM 2429 C C . PRO A 1 310 ? -2.606 -41.892 34.802 1.00 58.50 310 PRO A C 1
ATOM 2431 O O . PRO A 1 310 ? -3.491 -41.143 34.374 1.00 58.50 310 PRO A O 1
ATOM 2434 N N . ASP A 1 311 ? -2.771 -42.666 35.883 1.00 55.22 311 ASP A N 1
ATOM 2435 C CA . ASP A 1 311 ? -4.031 -42.885 36.626 1.00 55.22 311 ASP A CA 1
ATOM 2436 C C . ASP A 1 311 ? -4.798 -41.599 36.980 1.00 55.22 311 ASP A C 1
ATOM 2438 O O . ASP A 1 311 ? -6.031 -41.580 37.033 1.00 55.22 311 ASP A O 1
ATOM 2442 N N . SER A 1 312 ? -4.079 -40.492 37.186 1.00 56.62 312 SER A N 1
ATOM 2443 C CA . SER A 1 312 ? -4.653 -39.166 37.435 1.00 56.62 312 SER A CA 1
ATOM 2444 C C . SER A 1 312 ? -5.600 -38.693 36.325 1.00 56.62 312 SER A C 1
ATOM 2446 O O . SER A 1 312 ? -6.555 -37.977 36.614 1.00 56.62 312 SER A O 1
ATOM 2448 N N . THR A 1 313 ? -5.389 -39.114 35.074 1.00 58.19 313 THR A N 1
ATOM 2449 C CA . THR A 1 313 ? -6.258 -38.768 33.934 1.00 58.19 313 THR A CA 1
ATOM 2450 C C . THR A 1 313 ? -7.589 -39.524 33.949 1.00 58.19 313 THR A C 1
ATOM 2452 O O . THR A 1 313 ? -8.624 -38.944 33.616 1.00 58.19 313 THR A O 1
ATOM 2455 N N . TYR A 1 314 ? -7.596 -40.781 34.404 1.00 59.88 314 TYR A N 1
ATOM 2456 C CA . TYR A 1 314 ? -8.820 -41.564 34.598 1.00 59.88 314 TYR A CA 1
ATOM 2457 C C . TYR A 1 314 ? -9.662 -40.991 35.743 1.00 59.88 314 TYR A C 1
ATOM 2459 O O . TYR A 1 314 ? -10.864 -40.783 35.585 1.00 59.88 314 TYR A O 1
ATOM 2467 N N . LEU A 1 315 ? -9.023 -40.633 36.864 1.00 59.41 315 LEU A N 1
ATOM 2468 C CA . LEU A 1 315 ? -9.690 -39.968 37.992 1.00 59.41 315 LEU A CA 1
ATOM 2469 C C . LEU A 1 315 ? -10.218 -38.562 37.649 1.00 59.41 315 LEU A C 1
ATOM 2471 O O . LEU A 1 315 ? -11.160 -38.096 38.287 1.00 59.41 315 LEU A O 1
ATOM 2475 N N . ALA A 1 316 ? -9.652 -37.900 36.635 1.00 60.41 316 ALA A N 1
ATOM 2476 C CA . ALA A 1 316 ? -10.114 -36.605 36.136 1.00 60.41 316 ALA A CA 1
ATOM 2477 C C . ALA A 1 316 ? -11.324 -36.689 35.179 1.00 60.41 316 ALA A C 1
ATOM 2479 O O . ALA A 1 316 ? -11.828 -35.649 34.760 1.00 60.41 316 ALA A O 1
ATOM 2480 N N . GLY A 1 317 ? -11.796 -37.890 34.815 1.00 70.06 317 GLY A N 1
ATOM 2481 C CA . GLY A 1 317 ? -12.926 -38.058 33.891 1.00 70.06 317 GLY A CA 1
ATOM 2482 C C . GLY A 1 317 ? -12.610 -37.655 32.445 1.00 70.06 317 GLY A C 1
ATOM 2483 O O . GLY A 1 317 ? -13.496 -37.193 31.729 1.00 70.06 317 GLY A O 1
ATOM 2484 N N . LEU A 1 318 ? -11.347 -37.797 32.027 1.00 76.94 318 LEU A N 1
ATOM 2485 C CA . LEU A 1 318 ? -10.859 -37.427 30.692 1.00 76.94 318 LEU A CA 1
ATOM 2486 C C . LEU A 1 318 ? -10.872 -38.591 29.679 1.00 76.94 318 LEU A C 1
ATOM 2488 O O . LEU A 1 318 ? -10.274 -38.456 28.620 1.00 76.94 318 LEU A O 1
ATOM 2492 N N . HIS A 1 319 ? -11.530 -39.711 29.988 1.00 69.44 319 HIS A N 1
ATOM 2493 C CA . HIS A 1 319 ? -11.594 -40.929 29.162 1.00 69.44 319 HIS A CA 1
ATOM 2494 C C . HIS A 1 319 ? -13.050 -41.378 28.943 1.00 69.44 319 HIS A C 1
ATOM 2496 O O . HIS A 1 319 ? -13.961 -40.880 29.605 1.00 69.44 319 HIS A O 1
ATOM 2502 N N . HIS A 1 320 ? -13.257 -42.383 28.082 1.00 59.09 320 HIS A N 1
ATOM 2503 C CA . HIS A 1 320 ? -14.566 -42.978 27.745 1.00 59.09 320 HIS A CA 1
ATOM 2504 C C . HIS A 1 320 ? -15.518 -42.105 26.901 1.00 59.09 320 HIS A C 1
ATOM 2506 O O . HIS A 1 320 ? -16.739 -42.268 26.955 1.00 59.09 320 HIS A O 1
ATOM 2512 N N . HIS A 1 321 ? -14.969 -41.232 26.054 1.00 65.00 321 HIS A N 1
ATOM 2513 C CA . HIS A 1 321 ? -15.699 -40.503 25.009 1.00 65.00 321 HIS A CA 1
ATOM 2514 C C . HIS A 1 321 ? -15.041 -40.691 23.633 1.00 65.00 321 HIS A C 1
ATOM 2516 O O . HIS A 1 321 ? -13.921 -41.187 23.532 1.00 65.00 321 HIS A O 1
ATOM 2522 N N . GLY A 1 322 ? -15.753 -40.307 22.569 1.00 64.31 322 GLY A N 1
ATOM 2523 C CA . GLY A 1 322 ? -15.244 -40.364 21.195 1.00 64.31 322 GLY A CA 1
ATOM 2524 C C . GLY A 1 322 ? -15.001 -41.781 20.657 1.00 64.31 322 GLY A C 1
ATOM 2525 O O . GLY A 1 322 ? -15.528 -42.776 21.166 1.00 64.31 322 GLY A O 1
ATOM 2526 N N . SER A 1 323 ? -14.207 -41.855 19.587 1.00 56.97 323 SER A N 1
ATOM 2527 C CA . SER A 1 323 ? -13.767 -43.100 18.939 1.00 56.97 323 SER A CA 1
ATOM 2528 C C . SER A 1 323 ? -12.553 -43.748 19.618 1.00 56.97 323 SER A C 1
ATOM 2530 O O . SER A 1 323 ? -12.346 -44.950 19.473 1.00 56.97 323 SER A O 1
ATOM 2532 N N . GLU A 1 324 ? -11.766 -42.981 20.377 1.00 65.25 324 GLU A N 1
ATOM 2533 C CA . GLU A 1 324 ? -10.478 -43.390 20.960 1.00 65.25 324 GLU A CA 1
ATOM 2534 C C . GLU A 1 324 ? -10.550 -43.416 22.496 1.00 65.25 324 GLU A C 1
ATOM 2536 O O . GLU A 1 324 ? -9.809 -42.730 23.193 1.00 65.25 324 GLU A O 1
ATOM 2541 N N . GLN A 1 325 ? -11.475 -44.211 23.038 1.00 66.06 325 GLN A N 1
ATOM 2542 C CA . GLN A 1 325 ? -11.913 -44.167 24.447 1.00 66.06 325 GLN A CA 1
ATOM 2543 C C . GLN A 1 325 ? -10.826 -44.407 25.519 1.00 66.06 325 GLN A C 1
ATOM 2545 O O . GLN A 1 325 ? -11.121 -44.267 26.708 1.00 66.06 325 GLN A O 1
ATOM 2550 N N . SER A 1 326 ? -9.612 -44.790 25.113 1.00 63.47 326 SER A N 1
ATOM 2551 C CA . SER A 1 326 ? -8.426 -45.044 25.944 1.00 63.47 326 SER A CA 1
ATOM 2552 C C . SER A 1 326 ? -7.408 -43.892 25.971 1.00 63.47 326 SER A C 1
ATOM 2554 O O . SER A 1 326 ? -6.344 -44.043 26.572 1.00 63.47 326 SER A O 1
ATOM 2556 N N . VAL A 1 327 ? -7.672 -42.783 25.272 1.00 69.69 327 VAL A N 1
ATOM 2557 C CA . VAL A 1 327 ? -6.757 -41.635 25.163 1.00 69.69 327 VAL A CA 1
ATOM 2558 C C . VAL A 1 327 ? -7.337 -40.447 25.942 1.00 69.69 327 VAL A C 1
ATOM 2560 O O . VAL A 1 327 ? -8.499 -40.100 25.725 1.00 69.69 327 VAL A O 1
ATOM 2563 N N . PRO A 1 328 ? -6.571 -39.804 26.846 1.00 77.88 328 PRO A N 1
ATOM 2564 C CA . PRO A 1 328 ? -7.100 -38.728 27.672 1.00 77.88 328 PRO A CA 1
ATOM 2565 C C . PRO A 1 328 ? -7.366 -37.452 26.864 1.00 77.88 328 PRO A C 1
ATOM 2567 O O . PRO A 1 328 ? -6.552 -37.047 26.040 1.00 77.88 328 PRO A O 1
ATOM 2570 N N . GLY A 1 329 ? -8.466 -36.772 27.186 1.00 84.25 329 GLY A N 1
ATOM 2571 C CA . GLY A 1 329 ? -8.816 -35.445 26.674 1.00 84.25 329 GLY A CA 1
ATOM 2572 C C . GLY A 1 329 ? -9.714 -35.467 25.436 1.00 84.25 329 GLY A C 1
ATOM 2573 O O . GLY A 1 329 ? -9.891 -36.494 24.784 1.00 84.25 329 GLY A O 1
ATOM 2574 N N . TYR A 1 330 ? -10.313 -34.322 25.118 1.00 87.00 330 TYR A N 1
ATOM 2575 C CA . TYR A 1 330 ? -11.257 -34.156 24.006 1.00 87.00 330 TYR A CA 1
ATOM 2576 C C . TYR A 1 330 ? -10.561 -33.550 22.783 1.00 87.00 330 TYR A C 1
ATOM 2578 O O . TYR A 1 330 ? -9.770 -32.618 22.937 1.00 87.00 330 TYR A O 1
ATOM 2586 N N . THR A 1 331 ? -10.864 -34.020 21.572 1.00 89.38 331 THR A N 1
ATOM 2587 C CA . THR A 1 331 ? -10.450 -33.322 20.338 1.00 89.38 331 THR A CA 1
ATOM 2588 C C . THR A 1 331 ? -11.291 -32.063 20.102 1.00 89.38 331 THR A C 1
ATOM 2590 O O . THR A 1 331 ? -12.367 -31.883 20.680 1.00 89.38 331 THR A O 1
ATOM 2593 N N . LEU A 1 332 ? -10.825 -31.178 19.216 1.00 90.38 332 LEU A N 1
ATOM 2594 C CA . LEU A 1 332 ? -11.559 -29.962 18.839 1.00 90.38 332 LEU A CA 1
ATOM 2595 C C . LEU A 1 332 ? -12.916 -30.295 18.188 1.00 90.38 332 LEU A C 1
ATOM 2597 O O . LEU A 1 332 ? -13.916 -29.641 18.485 1.00 90.38 332 LEU A O 1
ATOM 2601 N N . ASP A 1 333 ? -12.982 -31.355 17.380 1.00 89.06 333 ASP A N 1
ATOM 2602 C CA . ASP A 1 333 ? -14.231 -31.857 16.798 1.00 89.06 333 ASP A CA 1
ATOM 2603 C C . ASP A 1 333 ? -15.156 -32.518 17.826 1.00 89.06 333 ASP A C 1
ATOM 2605 O O . ASP A 1 333 ? -16.364 -32.286 17.784 1.00 89.06 333 ASP A O 1
ATOM 2609 N N . GLU A 1 334 ? -14.618 -33.273 18.790 1.00 90.19 334 GLU A N 1
ATOM 2610 C CA . GLU A 1 334 ? -15.406 -33.823 19.902 1.00 90.19 334 GLU A CA 1
ATOM 2611 C C . GLU A 1 334 ? -16.035 -32.699 20.747 1.00 90.19 334 GLU A C 1
ATOM 2613 O O . GLU A 1 334 ? -17.207 -32.795 21.110 1.00 90.19 334 GLU A O 1
ATOM 2618 N N . LEU A 1 335 ? -15.311 -31.600 21.004 1.00 92.94 335 LEU A N 1
ATOM 2619 C CA . LEU A 1 335 ? -15.840 -30.422 21.706 1.00 92.94 335 LEU A CA 1
ATOM 2620 C C . LEU A 1 335 ? -16.899 -29.670 20.886 1.00 92.94 335 LEU A C 1
ATOM 2622 O O . LEU A 1 335 ? -17.952 -29.320 21.422 1.00 92.94 335 LEU A O 1
ATOM 2626 N N . LEU A 1 336 ? -16.659 -29.446 19.591 1.00 92.62 336 LEU A N 1
ATOM 2627 C CA . LEU A 1 336 ? -17.625 -28.792 18.699 1.00 92.62 336 LEU A CA 1
ATOM 2628 C C . LEU A 1 336 ? -18.895 -29.640 18.500 1.00 92.62 336 LEU A C 1
ATOM 2630 O O . LEU A 1 336 ? -19.986 -29.085 18.383 1.00 92.62 336 LEU A O 1
ATOM 2634 N N . HIS A 1 337 ? -18.786 -30.970 18.532 1.00 91.56 337 HIS A N 1
ATOM 2635 C CA . HIS A 1 337 ? -19.937 -31.873 18.546 1.00 91.56 337 HIS A CA 1
ATOM 2636 C C . HIS A 1 337 ? -20.659 -31.870 19.906 1.00 91.56 337 HIS A C 1
ATOM 2638 O O . HIS A 1 337 ? -21.888 -31.801 19.959 1.00 91.56 337 HIS A O 1
ATOM 2644 N N . LEU A 1 338 ? -19.925 -31.857 21.026 1.00 91.88 338 LEU A N 1
ATOM 2645 C CA . LEU A 1 338 ? -20.498 -31.763 22.376 1.00 91.88 338 LEU A CA 1
ATOM 2646 C C . LEU A 1 338 ? -21.278 -30.451 22.583 1.00 91.88 338 LEU A C 1
ATOM 2648 O O . LEU A 1 338 ? -22.324 -30.448 23.238 1.00 91.88 338 LEU A O 1
ATOM 2652 N N . ALA A 1 339 ? -20.832 -29.358 21.955 1.00 93.62 339 ALA A N 1
ATOM 2653 C CA . ALA A 1 339 ? -21.545 -28.081 21.901 1.00 93.62 339 ALA A CA 1
ATOM 2654 C C . ALA A 1 339 ? -22.898 -28.152 21.160 1.00 93.62 339 ALA A C 1
ATOM 2656 O O . ALA A 1 339 ? -23.742 -27.283 21.360 1.00 93.62 339 ALA A O 1
ATOM 2657 N N . GLN A 1 340 ? -23.155 -29.201 20.370 1.00 90.50 340 GLN A N 1
ATOM 2658 C CA . GLN A 1 340 ? -24.438 -29.459 19.700 1.00 90.50 340 GLN A CA 1
ATOM 2659 C C . GLN A 1 340 ? -25.333 -30.457 20.465 1.00 90.50 340 GLN A C 1
ATOM 2661 O O . GLN A 1 340 ? -26.462 -30.721 20.048 1.00 90.50 340 GLN A O 1
ATOM 2666 N N . SER A 1 341 ? -24.875 -30.998 21.604 1.00 92.25 341 SER A N 1
ATOM 2667 C CA . SER A 1 341 ? -25.642 -31.956 22.416 1.00 92.25 341 SER A CA 1
ATOM 2668 C C . SER A 1 341 ? -27.007 -31.406 22.842 1.00 92.25 341 SER A C 1
ATOM 2670 O O . SER A 1 341 ? -27.152 -30.232 23.182 1.00 92.25 341 SER A O 1
ATOM 2672 N N . SER A 1 342 ? -28.019 -32.271 22.946 1.00 91.06 342 SER A N 1
ATOM 2673 C CA . SER A 1 342 ? -29.332 -31.915 23.503 1.00 91.06 342 SER A CA 1
ATOM 2674 C C . SER A 1 342 ? -29.265 -31.484 24.982 1.00 91.06 342 SER A C 1
ATOM 2676 O O . SER A 1 342 ? -30.109 -30.701 25.443 1.00 91.06 342 SER A O 1
ATOM 2678 N N . ILE A 1 343 ? -28.231 -31.916 25.715 1.00 93.69 343 ILE A N 1
ATOM 2679 C CA . ILE A 1 343 ? -28.040 -31.689 27.152 1.00 93.69 343 ILE A CA 1
ATOM 2680 C C . ILE A 1 343 ? -27.361 -30.332 27.406 1.00 93.69 343 ILE A C 1
ATOM 2682 O O . ILE A 1 343 ? -26.217 -30.099 27.023 1.00 93.69 343 ILE A O 1
ATOM 2686 N N . ALA A 1 344 ? -28.053 -29.430 28.110 1.00 92.50 344 ALA A N 1
ATOM 2687 C CA . ALA A 1 344 ? -27.591 -28.052 28.320 1.00 92.50 344 ALA A CA 1
ATOM 2688 C C . ALA A 1 344 ? -26.279 -27.938 29.122 1.00 92.50 344 ALA A C 1
ATOM 2690 O O . ALA A 1 344 ? -25.470 -27.058 28.842 1.00 92.50 344 ALA A O 1
ATOM 2691 N N . SER A 1 345 ? -26.031 -28.831 30.087 1.00 92.88 345 SER A N 1
ATOM 2692 C CA . SER A 1 345 ? -24.762 -28.856 30.831 1.00 92.88 345 SER A CA 1
ATOM 2693 C C . SER A 1 345 ? -23.577 -29.297 29.968 1.00 92.88 345 SER A C 1
ATOM 2695 O O . SER A 1 345 ? -22.480 -28.788 30.164 1.00 92.88 345 SER A O 1
ATOM 2697 N N . GLN A 1 346 ? -23.791 -30.178 28.984 1.00 93.06 346 GLN A N 1
ATOM 2698 C CA . GLN A 1 346 ? -22.752 -30.577 28.030 1.00 93.06 346 GLN A CA 1
ATOM 2699 C C . GLN A 1 346 ? -22.398 -29.428 27.078 1.00 93.06 346 GLN A C 1
ATOM 2701 O O . GLN A 1 346 ? -21.216 -29.146 26.901 1.00 93.06 346 GLN A O 1
ATOM 2706 N N . ARG A 1 347 ? -23.395 -28.693 26.557 1.00 95.25 347 ARG A N 1
ATOM 2707 C CA . ARG A 1 347 ? -23.141 -27.494 25.734 1.00 95.25 347 ARG A CA 1
ATOM 2708 C C . ARG A 1 347 ? -22.393 -26.402 26.503 1.00 95.25 347 ARG A C 1
ATOM 2710 O O . ARG A 1 347 ? -21.422 -25.851 25.996 1.00 95.25 347 ARG A O 1
ATOM 2717 N N . ALA A 1 348 ? -22.804 -26.126 27.743 1.00 95.62 348 ALA A N 1
ATOM 2718 C CA . ALA A 1 348 ? -22.129 -25.149 28.598 1.00 95.62 348 ALA A CA 1
ATOM 2719 C C . ALA A 1 348 ? -20.687 -25.569 28.952 1.00 95.62 348 ALA A C 1
ATOM 2721 O O . ALA A 1 348 ? -19.796 -24.722 28.956 1.00 95.62 348 ALA A O 1
ATOM 2722 N N . LEU A 1 349 ? -20.440 -26.863 29.198 1.00 94.38 349 LEU A N 1
ATOM 2723 C CA . LEU A 1 349 ? -19.093 -27.396 29.423 1.00 94.38 349 LEU A CA 1
ATOM 2724 C C . LEU A 1 349 ? -18.218 -27.258 28.169 1.00 94.38 349 LEU A C 1
ATOM 2726 O O . LEU A 1 349 ? -17.100 -26.766 28.271 1.00 94.38 349 LEU A O 1
ATOM 2730 N N . ALA A 1 350 ? -18.732 -27.630 26.992 1.00 95.62 350 ALA A N 1
ATOM 2731 C CA . ALA A 1 350 ? -18.007 -27.505 25.728 1.00 95.62 350 ALA A CA 1
ATOM 2732 C C . ALA A 1 350 ? -17.565 -26.055 25.463 1.00 95.62 350 ALA A C 1
ATOM 2734 O O . ALA A 1 350 ? -16.390 -25.817 25.192 1.00 95.62 350 ALA A O 1
ATOM 2735 N N . LEU A 1 351 ? -18.468 -25.081 25.639 1.00 96.81 351 LEU A N 1
ATOM 2736 C CA . LEU A 1 351 ? -18.147 -23.651 25.536 1.00 96.81 351 LEU A CA 1
ATOM 2737 C C . LEU A 1 351 ? -17.057 -23.219 26.530 1.00 96.81 351 LEU A C 1
ATOM 2739 O O . LEU A 1 351 ? -16.126 -22.523 26.142 1.00 96.81 351 LEU A O 1
ATOM 2743 N N . GLN A 1 352 ? -17.113 -23.665 27.789 1.00 96.50 352 GLN A N 1
ATOM 2744 C CA . GLN A 1 352 ? -16.092 -23.330 28.795 1.00 96.50 352 GLN A CA 1
ATOM 2745 C C . GLN A 1 352 ? -14.709 -23.925 28.486 1.00 96.50 352 GLN A C 1
ATOM 2747 O O . GLN A 1 352 ? -13.697 -23.340 28.869 1.00 96.50 352 GLN A O 1
ATOM 2752 N N . VAL A 1 353 ? -14.636 -25.069 27.796 1.00 96.06 353 VAL A N 1
ATOM 2753 C CA . VAL A 1 353 ? -13.357 -25.637 27.338 1.00 96.06 353 VAL A CA 1
ATOM 2754 C C . VAL A 1 353 ? -12.856 -24.907 26.089 1.00 96.06 353 VAL A C 1
ATOM 2756 O O . VAL A 1 353 ? -11.693 -24.512 26.049 1.00 96.06 353 VAL A O 1
ATOM 2759 N N . LEU A 1 354 ? -13.725 -24.646 25.105 1.00 96.69 354 LEU A N 1
ATOM 2760 C CA . LEU A 1 354 ? -13.375 -23.899 23.888 1.00 96.69 354 LEU A CA 1
ATOM 2761 C C . LEU A 1 354 ? -12.931 -22.456 24.191 1.00 96.69 354 LEU A C 1
ATOM 2763 O O . LEU A 1 354 ? -11.981 -21.976 23.571 1.00 96.69 354 LEU A O 1
ATOM 2767 N N . GLN A 1 355 ? -13.530 -21.807 25.196 1.00 96.31 355 GLN A N 1
ATOM 2768 C CA . GLN A 1 355 ? -13.060 -20.541 25.765 1.00 96.31 355 GLN A CA 1
ATOM 2769 C C . GLN A 1 355 ? -11.588 -20.651 26.198 1.00 96.31 355 GLN A C 1
ATOM 2771 O O . GLN A 1 355 ? -10.739 -19.926 25.688 1.00 96.31 355 GLN A O 1
ATOM 2776 N N . ARG A 1 356 ? -11.267 -21.603 27.085 1.00 95.50 356 ARG A N 1
ATOM 2777 C CA . ARG A 1 356 ? -9.920 -21.780 27.666 1.00 95.50 356 ARG A CA 1
ATOM 2778 C C . ARG A 1 356 ? -8.862 -22.199 26.646 1.00 95.50 356 ARG A C 1
ATOM 2780 O O . ARG A 1 356 ? -7.690 -21.871 26.806 1.00 95.50 356 ARG A O 1
ATOM 2787 N N . ILE A 1 357 ? -9.260 -22.925 25.601 1.00 94.00 357 ILE A N 1
ATOM 2788 C CA . ILE A 1 357 ? -8.399 -23.236 24.451 1.00 94.00 357 ILE A CA 1
ATOM 2789 C C . ILE A 1 357 ? -8.102 -21.954 23.661 1.00 94.00 357 ILE A C 1
ATOM 2791 O O . ILE A 1 357 ? -6.946 -21.697 23.329 1.00 94.00 357 ILE A O 1
ATOM 2795 N N . SER A 1 358 ? -9.121 -21.126 23.409 1.00 93.69 358 SER A N 1
ATOM 2796 C CA . SER A 1 358 ? -8.983 -19.859 22.678 1.00 93.69 358 SER A CA 1
ATOM 2797 C C . SER A 1 358 ? -8.087 -18.867 23.432 1.00 93.69 358 SER A C 1
ATOM 2799 O O . SER A 1 358 ? -7.114 -18.377 22.863 1.00 93.69 358 SER A O 1
ATOM 2801 N N . GLU A 1 359 ? -8.332 -18.666 24.733 1.00 91.88 359 GLU A N 1
ATOM 2802 C CA . GLU A 1 359 ? -7.513 -17.835 25.638 1.00 91.88 359 GLU A CA 1
ATOM 2803 C C . GLU A 1 359 ? -6.027 -18.236 25.653 1.00 91.88 359 GLU A C 1
ATOM 2805 O O . GLU A 1 359 ? -5.154 -17.390 25.841 1.00 91.88 359 GLU A O 1
ATOM 2810 N N . ARG A 1 360 ? -5.728 -19.529 25.475 1.00 90.12 360 ARG A N 1
ATOM 2811 C CA . ARG A 1 360 ? -4.372 -20.088 25.587 1.00 90.12 360 ARG A CA 1
ATOM 2812 C C . ARG A 1 360 ? -3.617 -20.159 24.258 1.00 90.12 360 ARG A C 1
ATOM 2814 O O . ARG A 1 360 ? -2.387 -20.124 24.265 1.00 90.12 360 ARG A O 1
ATOM 2821 N N . TYR A 1 361 ? -4.324 -20.273 23.133 1.00 89.69 361 TYR A N 1
ATOM 2822 C CA . TYR A 1 361 ? -3.733 -20.514 21.812 1.00 89.69 361 TYR A CA 1
ATOM 2823 C C . TYR A 1 361 ? -4.250 -19.524 20.747 1.00 89.69 361 TYR A C 1
ATOM 2825 O O . TYR A 1 361 ? -4.927 -19.941 19.799 1.00 89.69 361 TYR A O 1
ATOM 2833 N N . PRO A 1 362 ? -3.926 -18.219 20.842 1.00 87.62 362 PRO A N 1
ATOM 2834 C CA . PRO A 1 362 ? -4.276 -17.227 19.819 1.00 87.62 362 PRO A CA 1
ATOM 2835 C C . PRO A 1 362 ? -3.652 -17.537 18.444 1.00 87.62 362 PRO A C 1
ATOM 2837 O O . PRO A 1 362 ? -2.699 -18.317 18.331 1.00 87.62 362 PRO A O 1
ATOM 2840 N N . SER A 1 363 ? -4.207 -16.937 17.387 1.00 80.69 363 SER A N 1
ATOM 2841 C CA . SER A 1 363 ? -3.732 -17.030 15.996 1.00 80.69 363 SER A CA 1
ATOM 2842 C C . SER A 1 363 ? -2.340 -16.414 15.813 1.00 80.69 363 SER A C 1
ATOM 2844 O O . SER A 1 363 ? -1.463 -17.027 15.200 1.00 80.69 363 SER A O 1
ATOM 2846 N N . SER A 1 364 ? -2.130 -15.224 16.378 1.00 68.31 364 SER A N 1
ATOM 2847 C CA . SER A 1 364 ? -0.882 -14.463 16.341 1.00 68.31 364 SER A CA 1
ATOM 2848 C C . SER A 1 364 ? -0.120 -14.614 17.662 1.00 68.31 364 SER A C 1
ATOM 2850 O O . SER A 1 364 ? -0.662 -14.340 18.730 1.00 68.31 364 SER A O 1
ATOM 2852 N N . GLN A 1 365 ? 1.144 -15.051 17.607 1.00 57.47 365 GLN A N 1
ATOM 2853 C CA . GLN A 1 365 ? 2.013 -15.171 18.785 1.00 57.47 365 GLN A CA 1
ATOM 2854 C C . GLN A 1 365 ? 3.095 -14.082 18.805 1.00 57.47 365 GLN A C 1
ATOM 2856 O O . GLN A 1 365 ? 3.856 -13.909 17.851 1.00 57.47 365 GLN A O 1
ATOM 2861 N N . THR A 1 366 ? 3.204 -13.404 19.946 1.00 42.56 366 THR A N 1
ATOM 2862 C CA . THR A 1 366 ? 4.284 -12.482 20.334 1.00 42.56 366 THR A CA 1
ATOM 2863 C C . THR A 1 366 ? 5.044 -13.048 21.541 1.00 42.56 366 THR A C 1
ATOM 2865 O O . THR A 1 366 ? 5.202 -12.397 22.569 1.00 42.56 366 THR A O 1
ATOM 2868 N N . GLY A 1 367 ? 5.496 -14.303 21.450 1.00 38.41 367 GLY A N 1
ATOM 2869 C CA . GLY A 1 367 ? 6.145 -14.984 22.572 1.00 38.41 367 GLY A CA 1
ATOM 2870 C C . GLY A 1 367 ? 6.594 -16.413 22.270 1.00 38.41 367 GLY A C 1
ATOM 2871 O O . GLY A 1 367 ? 6.504 -16.882 21.139 1.00 38.41 367 GLY A O 1
ATOM 2872 N N . ALA A 1 368 ? 7.116 -17.082 23.300 1.00 39.12 368 ALA A N 1
ATOM 2873 C CA . ALA A 1 368 ? 7.714 -18.415 23.215 1.00 39.12 368 ALA A CA 1
ATOM 2874 C C . ALA A 1 368 ? 6.700 -19.525 22.834 1.00 39.12 368 ALA A C 1
ATOM 2876 O O . ALA A 1 368 ? 5.523 -19.422 23.189 1.00 39.12 368 ALA A O 1
ATOM 2877 N N . PRO A 1 369 ? 7.150 -20.613 22.170 1.00 45.78 369 PRO A N 1
ATOM 2878 C CA . PRO A 1 369 ? 6.276 -21.624 21.567 1.00 45.78 369 PRO A CA 1
ATOM 2879 C C . PRO A 1 369 ? 5.544 -22.502 22.597 1.00 45.78 369 PRO A C 1
ATOM 2881 O O . PRO A 1 369 ? 5.998 -23.585 22.978 1.00 45.78 369 PRO A O 1
ATOM 2884 N N . LEU A 1 370 ? 4.356 -22.062 23.014 1.00 50.53 370 LEU A N 1
ATOM 2885 C CA . LEU A 1 370 ? 3.402 -22.871 23.772 1.00 50.53 370 LEU A CA 1
ATOM 2886 C C . LEU A 1 370 ? 2.715 -23.892 22.845 1.00 50.53 370 LEU A C 1
ATOM 2888 O O . LEU A 1 370 ? 1.625 -23.649 22.343 1.00 50.53 370 LEU A O 1
ATOM 2892 N N . SER A 1 371 ? 3.353 -25.053 22.657 1.00 57.66 371 SER A N 1
ATOM 2893 C CA . SER A 1 371 ? 2.824 -26.233 21.946 1.00 57.66 371 SER A CA 1
ATOM 2894 C C . SER A 1 371 ? 2.309 -25.952 20.524 1.00 57.66 371 SER A C 1
ATOM 2896 O O . SER A 1 371 ? 1.102 -25.915 20.282 1.00 57.66 371 SER A O 1
ATOM 2898 N N . ASN A 1 372 ? 3.235 -25.829 19.561 1.00 69.56 372 ASN A N 1
ATOM 2899 C CA . ASN A 1 372 ? 2.945 -25.576 18.138 1.00 69.56 372 ASN A CA 1
ATOM 2900 C C . ASN A 1 372 ? 1.825 -26.466 17.564 1.00 69.56 372 ASN A C 1
ATOM 2902 O O . ASN A 1 372 ? 1.075 -26.015 16.707 1.00 69.56 372 ASN A O 1
ATOM 2906 N N . SER A 1 373 ? 1.693 -27.711 18.032 1.00 78.94 373 SER A N 1
ATOM 2907 C CA . SER A 1 373 ? 0.649 -28.665 17.635 1.00 78.94 373 SER A CA 1
ATOM 2908 C C . SER A 1 373 ? -0.779 -28.141 17.841 1.00 78.94 373 SER A C 1
ATOM 2910 O O . SER A 1 373 ? -1.608 -28.294 16.946 1.00 78.94 373 SER A O 1
ATOM 2912 N N . ALA A 1 374 ? -1.070 -27.457 18.953 1.00 83.56 374 ALA A N 1
ATOM 2913 C CA . ALA A 1 374 ? -2.395 -26.881 19.201 1.00 83.56 374 ALA A CA 1
ATOM 2914 C C . ALA A 1 374 ? -2.714 -25.731 18.235 1.00 83.56 374 ALA A C 1
ATOM 2916 O O . ALA A 1 374 ? -3.815 -25.662 17.692 1.00 83.56 374 ALA A O 1
ATOM 2917 N N . GLN A 1 375 ? -1.743 -24.850 17.975 1.00 83.25 375 GLN A N 1
ATOM 2918 C CA . GLN A 1 375 ? -1.920 -23.758 17.015 1.00 83.25 375 GLN A CA 1
ATOM 2919 C C . GLN A 1 375 ? -2.014 -24.267 15.574 1.00 83.25 375 GLN A C 1
ATOM 2921 O O . GLN A 1 375 ? -2.840 -23.763 14.821 1.00 83.25 375 GLN A O 1
ATOM 2926 N N . LEU A 1 376 ? -1.233 -25.285 15.197 1.00 82.75 376 LEU A N 1
ATOM 2927 C CA . LEU A 1 376 ? -1.336 -25.940 13.889 1.00 82.75 376 LEU A CA 1
ATOM 2928 C C . LEU A 1 376 ? -2.726 -26.557 13.681 1.00 82.75 376 LEU A C 1
ATOM 2930 O O . LEU A 1 376 ? -3.298 -26.383 12.611 1.00 82.75 376 LEU A O 1
ATOM 2934 N N . ALA A 1 377 ? -3.302 -27.203 14.700 1.00 84.94 377 ALA A N 1
ATOM 2935 C CA . ALA A 1 377 ? -4.653 -27.758 14.618 1.00 84.94 377 ALA A CA 1
ATOM 2936 C C . ALA A 1 377 ? -5.754 -26.682 14.557 1.00 84.94 377 ALA A C 1
ATOM 2938 O O . ALA A 1 377 ? -6.703 -26.820 13.791 1.00 84.94 377 ALA A O 1
ATOM 2939 N N . LEU A 1 378 ? -5.622 -25.585 15.310 1.00 88.50 378 LEU A N 1
ATOM 2940 C CA . LEU A 1 378 ? -6.577 -24.468 15.270 1.00 88.50 378 LEU A CA 1
ATOM 2941 C C . LEU A 1 378 ? -6.494 -23.649 13.970 1.00 88.50 378 LEU A C 1
ATOM 2943 O O . LEU A 1 378 ? -7.506 -23.110 13.522 1.00 88.50 378 LEU A O 1
ATOM 2947 N N . ASN A 1 379 ? -5.304 -23.540 13.374 1.00 86.94 379 ASN A N 1
ATOM 2948 C CA . ASN A 1 379 ? -5.056 -22.759 12.159 1.00 86.94 379 ASN A CA 1
ATOM 2949 C C . ASN A 1 379 ? -5.178 -23.593 10.865 1.00 86.94 379 ASN A C 1
ATOM 2951 O O . ASN A 1 379 ? -5.063 -23.036 9.772 1.00 86.94 379 ASN A O 1
ATOM 2955 N N . ALA A 1 380 ? -5.420 -24.904 10.981 1.00 84.00 380 ALA A N 1
ATOM 2956 C CA . ALA A 1 380 ? -5.632 -25.820 9.863 1.00 84.00 380 ALA A CA 1
ATOM 2957 C C . ALA A 1 380 ? -6.776 -25.371 8.941 1.00 84.00 380 ALA A C 1
ATOM 2959 O O . ALA A 1 380 ? -7.705 -24.688 9.380 1.00 84.00 380 ALA A O 1
ATOM 2960 N N . ASP A 1 381 ? -6.692 -25.770 7.669 1.00 84.31 381 ASP A N 1
ATOM 2961 C CA . ASP A 1 381 ? -7.721 -25.567 6.643 1.00 84.31 381 ASP A CA 1
ATOM 2962 C C . ASP A 1 381 ? -8.255 -24.127 6.613 1.00 84.31 381 ASP A C 1
ATOM 2964 O O . ASP A 1 381 ? -9.447 -23.881 6.779 1.00 84.31 381 ASP A O 1
ATOM 2968 N N . ALA A 1 382 ? -7.344 -23.154 6.478 1.00 84.25 382 ALA A N 1
ATOM 2969 C CA . ALA A 1 382 ? -7.641 -21.720 6.561 1.00 84.25 382 ALA A CA 1
ATOM 2970 C C . ALA A 1 382 ? -8.368 -21.322 7.869 1.00 84.25 382 ALA A C 1
ATOM 2972 O O . ALA A 1 382 ? -9.369 -20.606 7.853 1.00 84.25 382 ALA A O 1
ATOM 2973 N N . HIS A 1 383 ? -7.865 -21.797 9.013 1.00 90.00 383 HIS A N 1
ATOM 2974 C CA . HIS A 1 383 ? -8.435 -21.605 10.356 1.00 90.00 383 HIS A CA 1
ATOM 2975 C C . HIS A 1 383 ? -9.903 -22.068 10.518 1.00 90.00 383 HIS A C 1
ATOM 2977 O O . HIS A 1 383 ? -10.633 -21.529 11.360 1.00 90.00 383 HIS A O 1
ATOM 2983 N N . ALA A 1 384 ? -10.351 -23.085 9.767 1.00 91.06 384 ALA A N 1
ATOM 2984 C CA . ALA A 1 384 ? -11.737 -23.571 9.797 1.00 91.06 384 ALA A CA 1
ATOM 2985 C C . ALA A 1 384 ? -12.243 -23.910 11.214 1.00 91.06 384 ALA A C 1
ATOM 2987 O O . ALA A 1 384 ? -13.413 -23.685 11.530 1.00 91.06 384 ALA A O 1
ATOM 2988 N N . ILE A 1 385 ? -11.373 -24.403 12.106 1.00 92.75 385 ILE A N 1
ATOM 2989 C CA . ILE A 1 385 ? -11.743 -24.679 13.502 1.00 92.75 385 ILE A CA 1
ATOM 2990 C C . ILE A 1 385 ? -12.047 -23.390 14.280 1.00 92.75 385 ILE A C 1
ATOM 2992 O O . ILE A 1 385 ? -13.056 -23.344 14.984 1.00 92.75 385 ILE A O 1
ATOM 2996 N N . ARG A 1 386 ? -11.250 -22.318 14.135 1.00 93.56 386 ARG A N 1
ATOM 2997 C CA . ARG A 1 386 ? -11.535 -21.027 14.799 1.00 93.56 386 ARG A CA 1
ATOM 2998 C C . ARG A 1 386 ? -12.854 -20.431 14.310 1.00 93.56 386 ARG A C 1
ATOM 3000 O O . ARG A 1 386 ? -13.670 -20.014 15.129 1.00 93.56 386 ARG A O 1
ATOM 3007 N N . ALA A 1 387 ? -13.109 -20.485 13.002 1.00 95.06 387 ALA A N 1
ATOM 3008 C CA . ALA A 1 387 ? -14.389 -20.076 12.427 1.00 95.06 387 ALA A CA 1
ATOM 3009 C C . ALA A 1 387 ? -15.568 -20.908 12.983 1.00 95.06 387 ALA A C 1
ATOM 3011 O O . ALA A 1 387 ? -16.588 -20.346 13.382 1.00 95.06 387 ALA A O 1
ATOM 3012 N N . ARG A 1 388 ? -15.420 -22.234 13.128 1.00 95.50 388 ARG A N 1
ATOM 3013 C CA . ARG A 1 388 ? -16.435 -23.092 13.776 1.00 95.50 388 ARG A CA 1
ATOM 3014 C C . ARG A 1 388 ? -16.659 -22.747 15.256 1.00 95.50 388 ARG A C 1
ATOM 3016 O O . ARG A 1 388 ? -17.803 -22.819 15.706 1.00 95.50 388 ARG A O 1
ATOM 3023 N N . ILE A 1 389 ? -15.629 -22.341 16.005 1.00 96.19 389 ILE A N 1
ATOM 3024 C CA . ILE A 1 389 ? -15.764 -21.879 17.402 1.00 96.19 389 ILE A CA 1
ATOM 3025 C C . ILE A 1 389 ? -16.529 -20.546 17.469 1.00 96.19 389 ILE A C 1
ATOM 3027 O O . ILE A 1 389 ? -17.463 -20.429 18.268 1.00 96.19 389 ILE A O 1
ATOM 3031 N N . LEU A 1 390 ? -16.203 -19.573 16.608 1.00 96.62 390 LEU A N 1
ATOM 3032 C CA . LEU A 1 390 ? -16.939 -18.303 16.494 1.00 96.62 390 LEU A CA 1
ATOM 3033 C C . LEU A 1 390 ? -18.420 -18.545 16.166 1.00 96.62 390 LEU A C 1
ATOM 3035 O O . LEU A 1 390 ? -19.295 -18.079 16.891 1.00 96.62 390 LEU A O 1
ATOM 3039 N N . LEU A 1 391 ? -18.707 -19.349 15.137 1.00 96.06 391 LEU A N 1
ATOM 3040 C CA . LEU A 1 391 ? -20.073 -19.684 14.725 1.00 96.06 391 LEU A CA 1
ATOM 3041 C C . LEU A 1 391 ? -20.868 -20.367 15.852 1.00 96.06 391 LEU A C 1
ATOM 3043 O O . LEU A 1 391 ? -22.007 -19.995 16.129 1.00 96.06 391 LEU A O 1
ATOM 3047 N N . THR A 1 392 ? -20.256 -21.342 16.531 1.00 96.25 392 THR A N 1
ATOM 3048 C CA . THR A 1 392 ? -20.909 -22.123 17.596 1.00 96.25 392 THR A CA 1
ATOM 3049 C C . THR A 1 392 ? -21.172 -21.279 18.844 1.00 96.25 392 THR A C 1
ATOM 3051 O O . THR A 1 392 ? -22.255 -21.361 19.423 1.00 96.25 392 THR A O 1
ATOM 3054 N N . SER A 1 393 ? -20.212 -20.446 19.259 1.00 95.88 393 SER A N 1
ATOM 3055 C CA . SER A 1 393 ? -20.384 -19.550 20.410 1.00 95.88 393 SER A CA 1
ATOM 3056 C C . SER A 1 393 ? -21.402 -18.442 20.126 1.00 95.88 393 SER A C 1
ATOM 3058 O O . SER A 1 393 ? -22.258 -18.192 20.974 1.00 95.88 393 SER A O 1
ATOM 3060 N N . PHE A 1 394 ? -21.403 -17.870 18.917 1.00 95.62 394 PHE A N 1
ATOM 3061 C CA . PHE A 1 394 ? -22.428 -16.925 18.476 1.00 95.62 394 PHE A CA 1
ATOM 3062 C C . PHE A 1 394 ? -23.839 -17.548 18.474 1.00 95.62 394 PHE A C 1
ATOM 3064 O O . PHE A 1 394 ? -24.744 -17.002 19.103 1.00 95.62 394 PHE A O 1
ATOM 3071 N N . TRP A 1 395 ? -24.043 -18.718 17.853 1.00 93.69 395 TRP A N 1
ATOM 3072 C CA . TRP A 1 395 ? -25.370 -19.362 17.805 1.00 93.69 395 TRP A CA 1
ATOM 3073 C C . TRP A 1 395 ? -25.903 -19.709 19.204 1.00 93.69 395 TRP A C 1
ATOM 3075 O O . TRP A 1 395 ? -27.099 -19.585 19.474 1.00 93.69 395 TRP A O 1
ATOM 3085 N N . LEU A 1 396 ? -25.020 -20.093 20.130 1.00 95.00 396 LEU A N 1
ATOM 3086 C CA . LEU A 1 396 ? -25.394 -20.424 21.506 1.00 95.00 396 LEU A CA 1
ATOM 3087 C C . LEU A 1 396 ? -25.636 -19.196 22.409 1.00 95.00 396 LEU A C 1
ATOM 3089 O O . LEU A 1 396 ? -26.151 -19.372 23.519 1.00 95.00 396 LEU A O 1
ATOM 3093 N N . LEU A 1 397 ? -25.413 -17.959 21.930 1.00 91.44 397 LEU A N 1
ATOM 3094 C CA . LEU A 1 397 ? -25.973 -16.753 22.566 1.00 91.44 397 LEU A CA 1
ATOM 3095 C C . LEU A 1 397 ? -27.504 -16.802 22.616 1.00 91.44 397 LEU A C 1
ATOM 3097 O O . LEU A 1 397 ? -28.090 -16.262 23.546 1.00 91.44 397 LEU A O 1
ATOM 3101 N N . GLN A 1 398 ? -28.154 -17.459 21.649 1.00 90.00 398 GLN A N 1
ATOM 3102 C CA . GLN A 1 398 ? -29.615 -17.556 21.552 1.00 90.00 398 GLN A CA 1
ATOM 3103 C C . GLN A 1 398 ? -30.175 -18.873 22.133 1.00 90.00 398 GLN A C 1
ATOM 3105 O O . GLN A 1 398 ? -31.352 -19.189 21.955 1.00 90.00 398 GLN A O 1
ATOM 3110 N N . ASP A 1 399 ? -29.369 -19.658 22.866 1.00 93.38 399 ASP A N 1
ATOM 3111 C CA . ASP A 1 399 ? -29.838 -20.908 23.477 1.00 93.38 399 ASP A CA 1
ATOM 3112 C C . ASP A 1 399 ? -30.969 -20.654 24.489 1.00 93.38 399 ASP A C 1
ATOM 3114 O O . ASP A 1 399 ? -30.879 -19.794 25.371 1.00 93.38 399 ASP A O 1
ATOM 3118 N N . ARG A 1 400 ? -32.032 -21.463 24.418 1.00 90.62 400 ARG A N 1
ATOM 3119 C CA . ARG A 1 400 ? -33.175 -21.432 25.349 1.00 90.62 400 ARG A CA 1
ATOM 3120 C C . ARG A 1 400 ? -32.776 -21.546 26.834 1.00 90.62 400 ARG A C 1
ATOM 3122 O O . ARG A 1 400 ? -33.519 -21.083 27.695 1.00 90.62 400 ARG A O 1
ATOM 3129 N N . HIS A 1 401 ? -31.630 -22.154 27.152 1.00 92.00 401 HIS A N 1
ATOM 3130 C CA . HIS A 1 401 ? -31.112 -22.328 28.513 1.00 92.00 401 HIS A CA 1
ATOM 3131 C C . HIS A 1 401 ? -30.130 -21.212 28.891 1.00 92.00 401 HIS A C 1
ATOM 3133 O O . HIS A 1 401 ? -29.021 -21.136 28.365 1.00 92.00 401 HIS A O 1
ATOM 3139 N N . ARG A 1 402 ? -30.488 -20.400 29.896 1.00 89.62 402 ARG A N 1
ATOM 3140 C CA . ARG A 1 402 ? -29.657 -19.288 30.404 1.00 89.62 402 ARG A CA 1
ATOM 3141 C C . ARG A 1 402 ? -28.230 -19.702 30.801 1.00 89.62 402 ARG A C 1
ATOM 3143 O O . ARG A 1 402 ? -27.306 -18.916 30.631 1.00 89.62 402 ARG A O 1
ATOM 3150 N N . SER A 1 403 ? -28.028 -20.925 31.298 1.00 91.06 403 SER A N 1
ATOM 3151 C CA . SER A 1 403 ? -26.694 -21.452 31.636 1.00 91.06 403 SER A CA 1
ATOM 3152 C C . SER A 1 403 ? -25.775 -21.623 30.423 1.00 91.06 403 SER A C 1
ATOM 3154 O O . SER A 1 403 ? -24.563 -21.515 30.572 1.00 91.06 403 SER A O 1
ATOM 3156 N N . VAL A 1 404 ? -26.337 -21.859 29.233 1.00 93.94 404 VAL A N 1
ATOM 3157 C CA . VAL A 1 404 ? -25.583 -21.912 27.976 1.00 93.94 404 VAL A CA 1
ATOM 3158 C C . VAL A 1 404 ? -25.318 -20.490 27.477 1.00 93.94 404 VAL A C 1
ATOM 3160 O O . VAL A 1 404 ? -24.166 -20.171 27.204 1.00 93.94 404 VAL A O 1
ATOM 3163 N N . ARG A 1 405 ? -26.321 -19.592 27.499 1.00 91.38 405 ARG A N 1
ATOM 3164 C CA . ARG A 1 405 ? -26.141 -18.163 27.148 1.00 91.38 405 ARG A CA 1
ATOM 3165 C C . ARG A 1 405 ? -25.046 -17.468 27.971 1.00 91.38 405 ARG A C 1
ATOM 3167 O O . ARG A 1 405 ? -24.315 -16.638 27.443 1.00 91.38 405 ARG A O 1
ATOM 3174 N N . LEU A 1 406 ? -24.922 -17.817 29.256 1.00 91.88 406 LEU A N 1
ATOM 3175 C CA . LEU A 1 406 ? -23.880 -17.305 30.160 1.00 91.88 406 LEU A CA 1
ATOM 3176 C C . LEU A 1 406 ? -22.480 -17.879 29.879 1.00 91.88 406 LEU A C 1
ATOM 3178 O O . LEU A 1 406 ? -21.494 -17.226 30.198 1.00 91.88 406 LEU A O 1
ATOM 3182 N N . ALA A 1 407 ? -22.375 -19.072 29.286 1.00 93.75 407 ALA A N 1
ATOM 3183 C CA . ALA A 1 407 ? -21.101 -19.635 28.824 1.00 93.75 407 ALA A CA 1
ATOM 3184 C C . ALA A 1 407 ? -20.733 -19.162 27.403 1.00 93.75 407 ALA A C 1
ATOM 3186 O O . ALA A 1 407 ? -19.558 -19.128 27.046 1.00 93.75 407 ALA A O 1
ATOM 3187 N N . ALA A 1 408 ? -21.729 -18.781 26.598 1.00 95.31 408 ALA A N 1
ATOM 3188 C CA . ALA A 1 408 ? -21.550 -18.363 25.214 1.00 95.31 408 ALA A CA 1
ATOM 3189 C C . ALA A 1 408 ? -20.875 -16.987 25.085 1.00 95.31 408 ALA A C 1
ATOM 3191 O O . ALA A 1 408 ? -19.951 -16.865 24.287 1.00 95.31 408 ALA A O 1
ATOM 3192 N N . VAL A 1 409 ? -21.254 -15.984 25.896 1.00 94.62 409 VAL A N 1
ATOM 3193 C CA . VAL A 1 409 ? -20.634 -14.639 25.834 1.00 94.62 409 VAL A CA 1
ATOM 3194 C C . VAL A 1 409 ? -19.118 -14.683 26.108 1.00 94.62 409 VAL A C 1
ATOM 3196 O O . VAL A 1 409 ? -18.375 -14.213 25.249 1.00 94.62 409 VAL A O 1
ATOM 3199 N N . PRO A 1 410 ? -18.606 -15.295 27.202 1.00 95.06 410 PRO A N 1
ATOM 3200 C CA . PRO A 1 410 ? -17.158 -15.388 27.424 1.00 95.06 410 PRO A CA 1
ATOM 3201 C C . PRO A 1 410 ? -16.435 -16.255 26.386 1.00 95.06 410 PRO A C 1
ATOM 3203 O O . PRO A 1 410 ? -15.285 -15.983 26.056 1.00 95.06 410 PRO A O 1
ATOM 3206 N N . CYS A 1 411 ? -17.093 -17.285 25.839 1.00 96.81 411 CYS A N 1
ATOM 3207 C CA . CYS A 1 411 ? -16.513 -18.103 24.773 1.00 96.81 411 CYS A CA 1
ATOM 3208 C C . CYS A 1 411 ? -16.386 -17.333 23.449 1.00 96.81 411 CYS A C 1
ATOM 3210 O O . CYS A 1 411 ? -15.392 -17.517 22.751 1.00 96.81 411 CYS A O 1
ATOM 3212 N N . LEU A 1 412 ? -17.357 -16.478 23.105 1.00 96.75 412 LEU A N 1
ATOM 3213 C CA . LEU A 1 412 ? -17.297 -15.624 21.917 1.00 96.75 412 LEU A CA 1
ATOM 3214 C C . LEU A 1 412 ? -16.239 -14.524 22.081 1.00 96.75 412 LEU A C 1
ATOM 3216 O O . LEU A 1 412 ? -15.449 -14.310 21.172 1.00 96.75 412 LEU A O 1
ATOM 3220 N N . ASP A 1 413 ? -16.172 -13.892 23.255 1.00 96.44 413 ASP A N 1
ATOM 3221 C CA . ASP A 1 413 ? -15.126 -12.928 23.628 1.00 96.44 413 ASP A CA 1
ATOM 3222 C C . ASP A 1 413 ? -13.719 -13.534 23.474 1.00 96.44 413 ASP A C 1
ATOM 3224 O O . ASP A 1 413 ? -12.901 -13.054 22.685 1.00 96.44 413 ASP A O 1
ATOM 3228 N N . ALA A 1 414 ? -13.473 -14.675 24.125 1.00 96.12 414 ALA A N 1
ATOM 3229 C CA . ALA A 1 414 ? -12.221 -15.415 23.996 1.00 96.12 414 ALA A CA 1
ATOM 3230 C C . ALA A 1 414 ? -11.908 -15.818 22.545 1.00 96.12 414 ALA A C 1
ATOM 3232 O O . ALA A 1 414 ? -10.754 -15.726 22.128 1.00 96.12 414 ALA A O 1
ATOM 3233 N N . ALA A 1 415 ? -12.907 -16.241 21.764 1.00 95.75 415 ALA A N 1
ATOM 3234 C CA . ALA A 1 415 ? -12.720 -16.615 20.365 1.00 95.75 415 ALA A CA 1
ATOM 3235 C C . ALA A 1 415 ? -12.357 -15.407 19.482 1.00 95.75 415 ALA A C 1
ATOM 3237 O O . ALA A 1 415 ? -11.410 -15.505 18.704 1.00 95.75 415 ALA A O 1
ATOM 3238 N N . CYS A 1 416 ? -13.037 -14.264 19.644 1.00 95.00 416 CYS A N 1
ATOM 3239 C CA . CYS A 1 416 ? -12.744 -13.008 18.943 1.00 95.00 416 CYS A CA 1
ATOM 3240 C C . CYS A 1 416 ? -11.328 -12.497 19.250 1.00 95.00 416 CYS A C 1
ATOM 3242 O O . CYS A 1 416 ? -10.581 -12.147 18.336 1.00 95.00 416 CYS A O 1
ATOM 3244 N N . ARG A 1 417 ? -10.905 -12.520 20.522 1.00 92.69 417 ARG A N 1
ATOM 3245 C CA . ARG A 1 417 ? -9.516 -12.194 20.896 1.00 92.69 417 ARG A CA 1
ATOM 3246 C C . ARG A 1 417 ? -8.521 -13.185 20.290 1.00 92.69 417 ARG A C 1
ATOM 3248 O O . ARG A 1 417 ? -7.491 -12.776 19.768 1.00 92.69 417 ARG A O 1
ATOM 3255 N N . ALA A 1 418 ? -8.843 -14.479 20.287 1.00 91.75 418 ALA A N 1
ATOM 3256 C CA . ALA A 1 418 ? -7.971 -15.534 19.773 1.00 91.75 418 ALA A CA 1
ATOM 3257 C C . ALA A 1 418 ? -7.854 -15.599 18.238 1.00 91.75 418 ALA A C 1
ATOM 3259 O O . ALA A 1 418 ? -7.031 -16.374 17.741 1.00 91.75 418 ALA A O 1
ATOM 3260 N N . VAL A 1 419 ? -8.653 -14.834 17.486 1.00 91.06 419 VAL A N 1
ATOM 3261 C CA . VAL A 1 419 ? -8.463 -14.603 16.040 1.00 91.06 419 VAL A CA 1
ATOM 3262 C C . VAL A 1 419 ? -7.849 -13.237 15.723 1.00 91.06 419 VAL A C 1
ATOM 3264 O O . VAL A 1 419 ? -7.391 -13.040 14.597 1.00 91.06 419 VAL A O 1
ATOM 3267 N N . SER A 1 420 ? -7.802 -12.320 16.696 1.00 88.62 420 SER A N 1
ATOM 3268 C CA . SER A 1 420 ? -7.250 -10.976 16.524 1.00 88.62 420 SER A CA 1
ATOM 3269 C C . SER A 1 420 ? -5.786 -11.008 16.095 1.00 88.62 420 SER A C 1
ATOM 3271 O O . SER A 1 420 ? -4.942 -11.669 16.701 1.00 88.62 420 SER A O 1
ATOM 3273 N N . ASN A 1 421 ? -5.482 -10.215 15.073 1.00 82.31 421 ASN A N 1
ATOM 3274 C CA . ASN A 1 421 ? -4.118 -9.896 14.658 1.00 82.31 421 ASN A CA 1
ATOM 3275 C C . ASN A 1 421 ? -3.718 -8.457 15.050 1.00 82.31 421 ASN A C 1
ATOM 3277 O O . ASN A 1 421 ? -2.581 -8.043 14.812 1.00 82.31 421 ASN A O 1
ATOM 3281 N N . VAL A 1 422 ? -4.650 -7.706 15.647 1.00 86.19 422 VAL A N 1
ATOM 3282 C CA . VAL A 1 422 ? -4.497 -6.314 16.082 1.00 86.19 422 VAL A CA 1
ATOM 3283 C C . VAL A 1 422 ? -3.853 -6.276 17.485 1.00 86.19 422 VAL A C 1
ATOM 3285 O O . VAL A 1 422 ? -4.347 -6.971 18.371 1.00 86.19 422 VAL A O 1
ATOM 3288 N N . PRO A 1 423 ? -2.771 -5.499 17.713 1.00 85.38 423 PRO A N 1
ATOM 3289 C CA . PRO A 1 423 ? -2.121 -5.339 19.021 1.00 85.38 423 PRO A CA 1
ATOM 3290 C C . PRO A 1 423 ? -2.987 -4.640 20.077 1.00 85.38 423 PRO A C 1
ATOM 3292 O O . PRO A 1 423 ? -3.678 -3.676 19.766 1.00 85.38 423 PRO A O 1
ATOM 3295 N N . ASP A 1 424 ? -2.835 -5.030 21.344 1.00 83.88 424 ASP A N 1
ATOM 3296 C CA . ASP A 1 424 ? -3.627 -4.501 22.471 1.00 83.88 424 ASP A CA 1
ATOM 3297 C C . ASP A 1 424 ? -3.215 -3.092 22.962 1.00 83.88 424 ASP A C 1
ATOM 3299 O O . ASP A 1 424 ? -3.858 -2.534 23.852 1.00 83.88 424 ASP A O 1
ATOM 3303 N N . ASP A 1 425 ? -2.122 -2.507 22.454 1.00 89.94 425 ASP A N 1
ATOM 3304 C CA . ASP A 1 425 ? -1.571 -1.257 23.001 1.00 89.94 425 ASP A CA 1
ATOM 3305 C C . ASP A 1 425 ? -2.320 -0.006 22.480 1.00 89.94 425 ASP A C 1
ATOM 3307 O O . ASP A 1 425 ? -2.210 0.323 21.290 1.00 89.94 425 ASP A O 1
ATOM 3311 N N . PRO A 1 426 ? -3.025 0.762 23.342 1.00 92.12 426 PRO A N 1
ATOM 3312 C CA . PRO A 1 426 ? -3.763 1.954 22.925 1.00 92.12 426 PRO A CA 1
ATOM 3313 C C . PRO A 1 426 ? -2.867 3.050 22.334 1.00 92.12 426 PRO A C 1
ATOM 3315 O O . PRO A 1 426 ? -3.343 3.822 21.499 1.00 92.12 426 PRO A O 1
ATOM 3318 N N . PHE A 1 427 ? -1.581 3.118 22.709 1.00 91.19 427 PHE A N 1
ATOM 3319 C CA . PHE A 1 427 ? -0.649 4.088 22.131 1.00 91.19 427 PHE A CA 1
ATOM 3320 C C . PHE A 1 427 ? -0.350 3.790 20.661 1.00 91.19 427 PHE A C 1
ATOM 3322 O O . PHE A 1 427 ? -0.157 4.726 19.895 1.00 91.19 427 PHE A O 1
ATOM 3329 N N . ILE A 1 428 ? -0.378 2.516 20.251 1.00 89.00 428 ILE A N 1
ATOM 3330 C CA . ILE A 1 428 ? -0.205 2.103 18.852 1.00 89.00 428 ILE A CA 1
ATOM 3331 C C . ILE A 1 428 ? -1.544 2.211 18.101 1.00 89.00 428 ILE A C 1
ATOM 3333 O O . ILE A 1 428 ? -1.594 2.726 16.984 1.00 89.00 428 ILE A O 1
ATOM 3337 N N . LEU A 1 429 ? -2.652 1.784 18.719 1.00 89.94 429 LEU A N 1
ATOM 3338 C CA . LEU A 1 429 ? -3.978 1.783 18.085 1.00 89.94 429 LEU A CA 1
ATOM 3339 C C . LEU A 1 429 ? -4.531 3.179 17.782 1.00 89.94 429 LEU A C 1
ATOM 3341 O O . LEU A 1 429 ? -5.227 3.352 16.778 1.00 89.94 429 LEU A O 1
ATOM 3345 N N . ALA A 1 430 ? -4.268 4.164 18.639 1.00 92.12 430 ALA A N 1
ATOM 3346 C CA . ALA A 1 430 ? -4.738 5.535 18.446 1.00 92.12 430 ALA A CA 1
ATOM 3347 C C . ALA A 1 430 ? -3.680 6.461 17.811 1.00 92.12 430 ALA A C 1
ATOM 3349 O O . ALA A 1 430 ? -3.950 7.645 17.612 1.00 92.12 430 ALA A O 1
ATOM 3350 N N . ASP A 1 431 ? -2.495 5.941 17.470 1.00 87.88 431 ASP A N 1
ATOM 3351 C CA . ASP A 1 431 ? -1.377 6.715 16.916 1.00 87.88 431 ASP A CA 1
ATOM 3352 C C . ASP A 1 431 ? -1.770 7.461 15.632 1.00 87.88 431 ASP A C 1
ATOM 3354 O O . ASP A 1 431 ? -1.820 8.693 15.575 1.00 87.88 431 ASP A O 1
ATOM 3358 N N . MET A 1 432 ? -2.160 6.708 14.605 1.00 88.81 432 MET A N 1
ATOM 3359 C CA . MET A 1 432 ? -2.493 7.247 13.291 1.00 88.81 432 MET A CA 1
ATOM 3360 C C . MET A 1 432 ? -3.862 7.939 13.287 1.00 88.81 432 MET A C 1
ATOM 3362 O O . MET A 1 432 ? -4.803 7.522 13.959 1.00 88.81 432 MET A O 1
ATOM 3366 N N . LEU A 1 433 ? -3.977 9.039 12.533 1.00 87.12 433 LEU A N 1
ATOM 3367 C CA . LEU A 1 433 ? -5.252 9.750 12.358 1.00 87.12 433 LEU A CA 1
ATOM 3368 C C . LEU A 1 433 ? -6.265 8.890 11.601 1.00 87.12 433 LEU A C 1
ATOM 3370 O O . LEU A 1 433 ? -7.447 8.875 11.943 1.00 87.12 433 LEU A O 1
ATOM 3374 N N . THR A 1 434 ? -5.781 8.213 10.566 1.00 87.50 434 THR A N 1
ATOM 3375 C CA . THR A 1 434 ? -6.568 7.340 9.710 1.00 87.50 434 THR A CA 1
ATOM 3376 C C . THR A 1 434 ? -6.485 5.901 10.201 1.00 87.50 434 THR A C 1
ATOM 3378 O O . THR A 1 434 ? -5.546 5.519 10.899 1.00 87.50 434 THR A O 1
ATOM 3381 N N . CYS A 1 435 ? -7.483 5.092 9.860 1.00 85.44 435 CYS A N 1
ATOM 3382 C CA . CYS A 1 435 ? -7.521 3.659 10.164 1.00 85.44 435 CYS A CA 1
ATOM 3383 C C . CYS A 1 435 ? -7.890 2.856 8.918 1.00 85.44 435 CYS A C 1
ATOM 3385 O O . CYS A 1 435 ? -8.391 3.423 7.950 1.00 85.44 435 CYS A O 1
ATOM 3387 N N . ALA A 1 436 ? -7.610 1.557 8.931 1.00 83.06 436 ALA A N 1
ATOM 3388 C CA . ALA A 1 436 ? -7.879 0.632 7.837 1.00 83.06 436 ALA A CA 1
ATOM 3389 C C . ALA A 1 436 ? -8.348 -0.708 8.413 1.00 83.06 436 ALA A C 1
ATOM 3391 O O . ALA A 1 436 ? -7.970 -1.048 9.536 1.00 83.06 436 ALA A O 1
ATOM 3392 N N . ASN A 1 437 ? -9.126 -1.467 7.641 1.00 84.62 437 ASN A N 1
ATOM 3393 C CA . ASN A 1 437 ? -9.485 -2.833 8.015 1.00 84.62 437 ASN A CA 1
ATOM 3394 C C . ASN A 1 437 ? -8.212 -3.717 8.001 1.00 84.62 437 ASN A C 1
ATOM 3396 O O . ASN A 1 437 ? -7.429 -3.629 7.046 1.00 84.62 437 ASN A O 1
ATOM 3400 N N . PRO A 1 438 ? -7.950 -4.532 9.040 1.00 86.81 438 PRO A N 1
ATOM 3401 C CA . PRO A 1 438 ? -6.882 -5.524 9.032 1.00 86.81 438 PRO A CA 1
ATOM 3402 C C . PRO A 1 438 ? -7.142 -6.623 7.997 1.00 86.81 438 PRO A C 1
ATOM 3404 O O . PRO A 1 438 ? -8.260 -7.104 7.843 1.00 86.81 438 PRO A O 1
ATOM 3407 N N . ASP A 1 439 ? -6.089 -7.051 7.306 1.00 80.06 439 ASP A N 1
ATOM 3408 C CA . ASP A 1 439 ? -6.163 -8.074 6.255 1.00 80.06 439 ASP A CA 1
ATOM 3409 C C . ASP A 1 439 ? -6.316 -9.485 6.867 1.00 80.06 439 ASP A C 1
ATOM 3411 O O . ASP A 1 439 ? -5.332 -10.154 7.194 1.00 80.06 439 ASP A O 1
ATOM 3415 N N . VAL A 1 440 ? -7.565 -9.899 7.116 1.00 82.31 440 VAL A N 1
ATOM 3416 C CA . VAL A 1 440 ? -7.924 -11.134 7.849 1.00 82.31 440 VAL A CA 1
ATOM 3417 C C . VAL A 1 440 ? -8.303 -12.326 6.962 1.00 82.31 440 VAL A C 1
ATOM 3419 O O . VAL A 1 440 ? -8.700 -13.359 7.494 1.00 82.31 440 VAL A O 1
ATOM 3422 N N . ASN A 1 441 ? -8.164 -12.229 5.638 1.00 85.38 441 ASN A N 1
ATOM 3423 C CA . ASN A 1 441 ? -8.617 -13.272 4.715 1.00 85.38 441 ASN A CA 1
ATOM 3424 C C . ASN A 1 441 ? -7.748 -14.543 4.796 1.00 85.38 441 ASN A C 1
ATOM 3426 O O . ASN A 1 441 ? -6.667 -14.626 4.211 1.00 85.38 441 ASN A O 1
ATOM 3430 N N . TRP A 1 442 ? -8.237 -15.565 5.502 1.00 84.81 442 TRP A N 1
ATOM 3431 C CA . TRP A 1 442 ? -7.539 -16.840 5.689 1.00 84.81 442 TRP A CA 1
ATOM 3432 C C . TRP A 1 442 ? -7.552 -17.727 4.436 1.00 84.81 442 TRP A C 1
ATOM 3434 O O . TRP A 1 442 ? -6.728 -18.636 4.338 1.00 84.81 442 TRP A O 1
ATOM 3444 N N . LEU A 1 443 ? -8.433 -17.444 3.469 1.00 82.06 443 LEU A N 1
ATOM 3445 C CA . LEU A 1 443 ? -8.499 -18.117 2.165 1.00 82.06 443 LEU A CA 1
ATOM 3446 C C . LEU A 1 443 ? -7.425 -17.609 1.176 1.00 82.06 443 LEU A C 1
ATOM 3448 O O . LEU A 1 443 ? -7.278 -18.172 0.092 1.00 82.06 443 LEU A O 1
ATOM 3452 N N . TRP A 1 444 ? -6.657 -16.574 1.542 1.00 76.25 444 TRP A N 1
ATOM 3453 C CA . TRP A 1 444 ? -5.518 -16.042 0.784 1.00 76.25 444 TRP A CA 1
ATOM 3454 C C . TRP A 1 444 ? -4.198 -16.372 1.514 1.00 76.25 444 TRP A C 1
ATOM 3456 O O . TRP A 1 444 ? -3.710 -15.587 2.334 1.00 76.25 444 TRP A O 1
ATOM 3466 N N . PRO A 1 445 ? -3.638 -17.582 1.313 1.00 58.25 445 PRO A N 1
ATOM 3467 C CA . PRO A 1 445 ? -2.619 -18.131 2.199 1.00 58.25 445 PRO A CA 1
ATOM 3468 C C . PRO A 1 445 ? -1.253 -17.451 2.054 1.00 58.25 445 PRO A C 1
ATOM 3470 O O . PRO A 1 445 ? -0.773 -17.140 0.965 1.00 58.25 445 PRO A O 1
ATOM 3473 N N . ALA A 1 446 ? -0.548 -17.342 3.183 1.00 48.38 446 ALA A N 1
ATOM 3474 C CA . ALA A 1 446 ? 0.793 -16.760 3.268 1.00 48.38 446 ALA A CA 1
ATOM 3475 C C . ALA A 1 446 ? 1.868 -17.462 2.404 1.00 48.38 446 ALA A C 1
ATOM 3477 O O . ALA A 1 446 ? 2.942 -16.899 2.213 1.00 48.38 446 ALA A O 1
ATOM 3478 N N . SER A 1 447 ? 1.596 -18.651 1.855 1.00 45.59 447 SER A N 1
ATOM 3479 C CA . SER A 1 447 ? 2.469 -19.334 0.888 1.00 45.59 447 SER A CA 1
ATOM 3480 C C . SER A 1 447 ? 2.628 -18.581 -0.438 1.00 45.59 447 SER A C 1
ATOM 3482 O O . SER A 1 447 ? 3.601 -18.811 -1.146 1.00 45.59 447 SER A O 1
ATOM 3484 N N . GLN A 1 448 ? 1.731 -17.646 -0.766 1.00 51.94 448 GLN A N 1
ATOM 3485 C CA . GLN A 1 448 ? 1.852 -16.795 -1.954 1.00 51.94 448 GLN A CA 1
ATOM 3486 C C . GLN A 1 448 ? 2.847 -15.629 -1.788 1.00 51.94 448 GLN A C 1
ATOM 3488 O O . GLN A 1 448 ? 3.017 -14.853 -2.723 1.00 51.94 448 GLN A O 1
ATOM 3493 N N . GLN A 1 449 ? 3.525 -15.488 -0.639 1.00 50.47 449 GLN A N 1
ATOM 3494 C CA . GLN A 1 449 ? 4.469 -14.385 -0.384 1.00 50.47 449 GLN A CA 1
ATOM 3495 C C . GLN A 1 449 ? 5.579 -14.254 -1.439 1.00 50.47 449 GLN A C 1
ATOM 3497 O O . GLN A 1 449 ? 5.901 -13.131 -1.817 1.00 50.47 449 GLN A O 1
ATOM 3502 N N . ASP A 1 450 ? 6.125 -15.362 -1.948 1.00 46.66 450 ASP A N 1
ATOM 3503 C CA . ASP A 1 450 ? 7.185 -15.339 -2.970 1.00 46.66 450 ASP A CA 1
ATOM 3504 C C . ASP A 1 450 ? 6.673 -15.030 -4.397 1.00 46.66 450 ASP A C 1
ATOM 3506 O O . ASP A 1 450 ? 7.479 -14.833 -5.302 1.00 46.66 450 ASP A O 1
ATOM 3510 N N . ALA A 1 451 ? 5.352 -14.940 -4.603 1.00 55.47 451 ALA A N 1
ATOM 3511 C CA . ALA A 1 451 ? 4.713 -14.595 -5.880 1.00 55.47 451 ALA A CA 1
ATOM 3512 C C . ALA A 1 451 ? 3.792 -13.357 -5.790 1.00 55.47 451 ALA A C 1
ATOM 3514 O O . ALA A 1 451 ? 3.070 -13.042 -6.736 1.00 55.47 451 ALA A O 1
ATOM 3515 N N . TRP A 1 452 ? 3.778 -12.663 -4.647 1.00 66.69 452 TRP A N 1
ATOM 3516 C CA . TRP A 1 452 ? 2.857 -11.559 -4.390 1.00 66.69 452 TRP A CA 1
ATOM 3517 C C . TRP A 1 452 ? 3.311 -10.249 -5.057 1.00 66.69 452 TRP A C 1
ATOM 3519 O O . TRP A 1 452 ? 4.473 -9.850 -4.965 1.00 66.69 452 TRP A O 1
ATOM 3529 N N . THR A 1 453 ? 2.366 -9.530 -5.667 1.00 67.88 453 THR A N 1
ATOM 3530 C CA . THR A 1 453 ? 2.564 -8.195 -6.260 1.00 67.88 453 THR A CA 1
ATOM 3531 C C . THR A 1 453 ? 1.568 -7.173 -5.693 1.00 67.88 453 THR A C 1
ATOM 3533 O O . THR A 1 453 ? 0.483 -7.563 -5.256 1.00 67.88 453 THR A O 1
ATOM 3536 N N . PRO A 1 454 ? 1.843 -5.853 -5.762 1.00 65.44 454 PRO A N 1
ATOM 3537 C CA . PRO A 1 454 ? 0.886 -4.815 -5.350 1.00 65.44 454 PRO A CA 1
ATOM 3538 C C . PRO A 1 454 ? -0.472 -4.869 -6.067 1.00 65.44 454 PRO A C 1
ATOM 3540 O O . PRO A 1 454 ? -1.465 -4.386 -5.529 1.00 65.44 454 PRO A O 1
ATOM 3543 N N . HIS A 1 455 ? -0.510 -5.479 -7.254 1.00 67.38 455 HIS A N 1
ATOM 3544 C CA . HIS A 1 455 ? -1.690 -5.685 -8.100 1.00 67.38 455 HIS A CA 1
ATOM 3545 C C . HIS A 1 455 ? -2.352 -7.058 -7.884 1.00 67.38 455 HIS A C 1
ATOM 3547 O O . HIS A 1 455 ? -3.328 -7.390 -8.551 1.00 67.38 455 HIS A O 1
ATOM 3553 N N . SER A 1 456 ? -1.829 -7.877 -6.965 1.00 67.88 456 SER A N 1
ATOM 3554 C CA . SER A 1 456 ? -2.390 -9.187 -6.628 1.00 67.88 456 SER A CA 1
ATOM 3555 C C . SER A 1 456 ? -3.643 -9.036 -5.766 1.00 67.88 456 SER A C 1
ATOM 3557 O O . SER A 1 456 ? -3.579 -8.581 -4.620 1.00 67.88 456 SER A O 1
ATOM 3559 N N . HIS A 1 457 ? -4.780 -9.471 -6.306 1.00 63.69 457 HIS A N 1
ATOM 3560 C CA . HIS A 1 457 ? -6.067 -9.494 -5.617 1.00 63.69 457 HIS A CA 1
ATOM 3561 C C . HIS A 1 457 ? -6.382 -10.895 -5.077 1.00 63.69 457 HIS A C 1
ATOM 3563 O O . HIS A 1 457 ? -6.103 -11.892 -5.742 1.00 63.69 457 HIS A O 1
ATOM 3569 N N . ALA A 1 458 ? -7.007 -10.961 -3.897 1.00 65.06 458 ALA A N 1
ATOM 3570 C CA . ALA A 1 458 ? -7.566 -12.205 -3.371 1.00 65.06 458 ALA A CA 1
ATOM 3571 C C . ALA A 1 458 ? -8.686 -12.746 -4.295 1.00 65.06 458 ALA A C 1
ATOM 3573 O O . ALA A 1 458 ? -9.285 -11.963 -5.042 1.00 65.06 458 ALA A O 1
ATOM 3574 N N . PRO A 1 459 ? -8.999 -14.059 -4.266 1.00 64.88 459 PRO A N 1
ATOM 3575 C CA . PRO A 1 459 ? -9.998 -14.647 -5.147 1.00 64.88 459 PRO A CA 1
ATOM 3576 C C . PRO A 1 459 ? -11.376 -14.035 -4.867 1.00 64.88 459 PRO A C 1
ATOM 3578 O O . PRO A 1 459 ? -11.715 -13.824 -3.699 1.00 64.88 459 PRO A O 1
ATOM 3581 N N . PRO A 1 460 ? -12.194 -13.766 -5.897 1.00 62.94 460 PRO A N 1
ATOM 3582 C CA . PRO A 1 460 ? -13.531 -13.228 -5.694 1.00 62.94 460 PRO A CA 1
ATOM 3583 C C . PRO A 1 460 ? -14.408 -14.259 -4.974 1.00 62.94 460 PRO A C 1
ATOM 3585 O O . PRO A 1 460 ? -14.817 -15.262 -5.559 1.00 62.94 460 PRO A O 1
ATOM 3588 N N . LEU A 1 461 ? -14.722 -14.007 -3.701 1.00 72.25 461 LEU A N 1
ATOM 3589 C CA . LEU A 1 461 ? -15.690 -14.816 -2.969 1.00 72.25 461 LEU A CA 1
ATOM 3590 C C . LEU A 1 461 ? -17.090 -14.569 -3.544 1.00 72.25 461 LEU A C 1
ATOM 3592 O O . LEU A 1 461 ? -17.606 -13.448 -3.497 1.00 72.25 461 LEU A O 1
ATOM 3596 N N . HIS A 1 462 ? -17.737 -15.626 -4.036 1.00 74.56 462 HIS A N 1
ATOM 3597 C CA . HIS A 1 462 ? -19.134 -15.591 -4.472 1.00 74.56 462 HIS A CA 1
ATOM 3598 C C . HIS A 1 462 ? -20.075 -15.529 -3.257 1.00 74.56 462 HIS A C 1
ATOM 3600 O O . HIS A 1 462 ? -20.744 -16.489 -2.888 1.00 74.56 462 HIS A O 1
ATOM 3606 N N . SER A 1 463 ? -20.115 -14.354 -2.623 1.00 71.38 463 SER A N 1
ATOM 3607 C CA . SER A 1 463 ? -20.831 -14.087 -1.372 1.00 71.38 463 SER A CA 1
ATOM 3608 C C . SER A 1 463 ? -22.324 -14.473 -1.316 1.00 71.38 463 SER A C 1
ATOM 3610 O O . SER A 1 463 ? -22.785 -14.646 -0.189 1.00 71.38 463 SER A O 1
ATOM 3612 N N . PRO A 1 464 ? -23.104 -14.573 -2.417 1.00 75.62 464 PRO A N 1
ATOM 3613 C CA . PRO A 1 464 ? -24.480 -15.083 -2.353 1.00 75.62 464 PRO A CA 1
ATOM 3614 C C . PRO A 1 464 ? -24.579 -16.587 -2.060 1.00 75.62 464 PRO A C 1
ATOM 3616 O O . PRO A 1 464 ? -25.560 -17.015 -1.459 1.00 75.62 464 PRO A O 1
ATOM 3619 N N . ASP A 1 465 ? -23.578 -17.364 -2.484 1.00 77.38 465 ASP A N 1
ATOM 3620 C CA . ASP A 1 465 ? -23.564 -18.832 -2.411 1.00 77.38 465 ASP A CA 1
ATOM 3621 C C . ASP A 1 465 ? -22.623 -19.363 -1.308 1.00 77.38 465 ASP A C 1
ATOM 3623 O O . ASP A 1 465 ? -22.669 -20.543 -0.961 1.00 77.38 465 ASP A O 1
ATOM 3627 N N . ALA A 1 466 ? -21.775 -18.493 -0.745 1.00 85.00 466 ALA A N 1
ATOM 3628 C CA . ALA A 1 466 ? -20.816 -18.819 0.308 1.00 85.00 466 ALA A CA 1
ATOM 3629 C C . ALA A 1 466 ? -21.496 -19.180 1.642 1.00 85.00 466 ALA A C 1
ATOM 3631 O O . ALA A 1 466 ? -22.386 -18.478 2.129 1.00 85.00 466 ALA A O 1
ATOM 3632 N N . SER A 1 467 ? -21.023 -20.247 2.286 1.00 90.81 467 SER A N 1
ATOM 3633 C CA . SER A 1 467 ? -21.483 -20.648 3.616 1.00 90.81 467 SER A CA 1
ATOM 3634 C C . SER A 1 467 ? -21.031 -19.670 4.709 1.00 90.81 467 SER A C 1
ATOM 3636 O O . SER A 1 467 ? -20.042 -18.952 4.568 1.00 90.81 467 SER A O 1
ATOM 3638 N N . HIS A 1 468 ? -21.697 -19.698 5.872 1.00 91.62 468 HIS A N 1
ATOM 3639 C CA . HIS A 1 468 ? -21.248 -18.938 7.051 1.00 91.62 468 HIS A CA 1
ATOM 3640 C C . HIS A 1 468 ? -19.805 -19.273 7.470 1.00 91.62 468 HIS A C 1
ATOM 3642 O O . HIS A 1 468 ? -19.143 -18.432 8.070 1.00 91.62 468 HIS A O 1
ATOM 3648 N N . LEU A 1 469 ? -19.319 -20.483 7.163 1.00 91.31 469 LEU A N 1
ATOM 3649 C CA . LEU A 1 469 ? -17.941 -20.885 7.433 1.00 91.31 469 LEU A CA 1
ATOM 3650 C C . LEU A 1 469 ? -16.968 -20.140 6.510 1.00 91.31 469 LEU A C 1
ATOM 3652 O O . LEU A 1 469 ? -16.060 -19.483 7.004 1.00 91.31 469 LEU A O 1
ATOM 3656 N N . GLU A 1 470 ? -17.207 -20.159 5.198 1.00 90.06 470 GLU A N 1
ATOM 3657 C CA . GLU A 1 470 ? -16.370 -19.460 4.210 1.00 90.06 470 GLU A CA 1
ATOM 3658 C C . GLU A 1 470 ? -16.410 -17.936 4.395 1.00 90.06 470 GLU A C 1
ATOM 3660 O O . GLU A 1 470 ? -15.378 -17.277 4.282 1.00 90.06 470 GLU A O 1
ATOM 3665 N N . LEU A 1 471 ? -17.571 -17.375 4.758 1.00 91.44 471 LEU A N 1
ATOM 3666 C CA . LEU A 1 471 ? -17.696 -15.965 5.140 1.00 91.44 471 LEU A CA 1
ATOM 3667 C C . LEU A 1 471 ? -16.809 -15.641 6.354 1.00 91.44 471 LEU A C 1
ATOM 3669 O O . LEU A 1 471 ? -16.021 -14.701 6.288 1.00 91.44 471 LEU A O 1
ATOM 3673 N N . LEU A 1 472 ? -16.873 -16.445 7.426 1.00 93.12 472 LEU A N 1
ATOM 3674 C CA . LEU A 1 472 ? -16.011 -16.282 8.607 1.00 93.12 472 LEU A CA 1
ATOM 3675 C C . LEU A 1 472 ? -14.516 -16.479 8.297 1.00 93.12 472 LEU A C 1
ATOM 3677 O O . LEU A 1 472 ? -13.684 -15.920 9.003 1.00 93.12 472 LEU A O 1
ATOM 3681 N N . GLN A 1 473 ? -14.163 -17.263 7.275 1.00 90.38 473 GLN A N 1
ATOM 3682 C CA . GLN A 1 473 ? -12.772 -17.454 6.842 1.00 90.38 473 GLN A CA 1
ATOM 3683 C C . GLN A 1 473 ? -12.254 -16.333 5.929 1.00 90.38 473 GLN A C 1
ATOM 3685 O O . GLN A 1 473 ? -11.042 -16.149 5.818 1.00 90.38 473 GLN A O 1
ATOM 3690 N N . HIS A 1 474 ? -13.149 -15.582 5.288 1.00 87.62 474 HIS A N 1
ATOM 3691 C CA . HIS A 1 474 ? -12.812 -14.415 4.476 1.00 87.62 474 HIS A CA 1
ATOM 3692 C C . HIS A 1 474 ? -12.704 -13.135 5.321 1.00 87.62 474 HIS A C 1
ATOM 3694 O O . HIS A 1 474 ? -11.706 -12.426 5.239 1.00 87.62 474 HIS A O 1
ATOM 3700 N N . ASP A 1 475 ? -13.726 -12.827 6.122 1.00 89.81 475 ASP A N 1
ATOM 3701 C CA . ASP A 1 475 ? -13.710 -11.750 7.119 1.00 89.81 475 ASP A CA 1
ATOM 3702 C C . ASP A 1 475 ? -14.657 -12.131 8.263 1.00 89.81 475 ASP A C 1
ATOM 3704 O O . ASP A 1 475 ? -15.882 -12.107 8.127 1.00 89.81 475 ASP A O 1
ATOM 3708 N N . TRP A 1 476 ? -14.084 -12.498 9.409 1.00 93.25 476 TRP A N 1
ATOM 3709 C CA . TRP A 1 476 ? -14.862 -12.952 10.557 1.00 93.25 476 TRP A CA 1
ATOM 3710 C C . TRP A 1 476 ? -15.685 -11.839 11.223 1.00 93.25 476 TRP A C 1
ATOM 3712 O O . TRP A 1 476 ? -16.695 -12.142 11.861 1.00 93.25 476 TRP A O 1
ATOM 3722 N N . ALA A 1 477 ? -15.297 -10.569 11.076 1.00 93.62 477 ALA A N 1
ATOM 3723 C CA . ALA A 1 477 ? -15.992 -9.437 11.680 1.00 93.62 477 ALA A CA 1
ATOM 3724 C C . ALA A 1 477 ? -17.183 -8.993 10.816 1.00 93.62 477 ALA A C 1
ATOM 3726 O O . ALA A 1 477 ? -18.288 -8.839 11.340 1.00 93.62 477 ALA A O 1
ATOM 3727 N N . ASP A 1 478 ? -16.997 -8.886 9.496 1.00 92.06 478 ASP A N 1
ATOM 3728 C CA . ASP A 1 478 ? -18.091 -8.685 8.535 1.00 92.06 478 ASP A CA 1
ATOM 3729 C C . ASP A 1 478 ? -19.078 -9.869 8.565 1.00 92.06 478 ASP A C 1
ATOM 3731 O O . ASP A 1 478 ? -20.289 -9.675 8.658 1.00 92.06 478 ASP A O 1
ATOM 3735 N N . ALA A 1 479 ? -18.593 -11.115 8.613 1.00 93.81 479 ALA A N 1
ATOM 3736 C CA . ALA A 1 479 ? -19.465 -12.286 8.720 1.00 93.81 479 ALA A CA 1
ATOM 3737 C C . ALA A 1 479 ? -20.318 -12.291 10.004 1.00 93.81 479 ALA A C 1
ATOM 3739 O O . ALA A 1 479 ? -21.512 -12.588 9.934 1.00 93.81 479 ALA A O 1
ATOM 3740 N N . LEU A 1 480 ? -19.757 -11.929 11.166 1.00 95.69 480 LEU A N 1
ATOM 3741 C CA . LEU A 1 480 ? -20.536 -11.772 12.403 1.00 95.69 480 LEU A CA 1
ATOM 3742 C C . LEU A 1 480 ? -21.542 -10.611 12.312 1.00 95.69 480 LEU A C 1
ATOM 3744 O O . LEU A 1 480 ? -22.673 -10.751 12.784 1.00 95.69 480 LEU A O 1
ATOM 3748 N N . LEU A 1 481 ? -21.180 -9.497 11.668 1.00 94.94 481 LEU A N 1
ATOM 3749 C CA . LEU A 1 481 ? -22.092 -8.374 11.439 1.00 94.94 481 LEU A CA 1
ATOM 3750 C C . LEU A 1 481 ? -23.282 -8.778 10.554 1.00 94.94 481 LEU A C 1
ATOM 3752 O O . LEU A 1 481 ? -24.430 -8.546 10.931 1.00 94.94 481 LEU A O 1
ATOM 3756 N N . ARG A 1 482 ? -23.025 -9.454 9.426 1.00 92.56 482 ARG A N 1
ATOM 3757 C CA . ARG A 1 482 ? -24.051 -10.013 8.521 1.00 92.56 482 ARG A CA 1
ATOM 3758 C C . ARG A 1 482 ? -24.930 -11.069 9.192 1.00 92.56 482 ARG A C 1
ATOM 3760 O O . ARG A 1 482 ? -26.086 -11.230 8.817 1.00 92.56 482 ARG A O 1
ATOM 3767 N N . MET A 1 483 ? -24.398 -11.777 10.187 1.00 93.50 483 MET A N 1
ATOM 3768 C CA . MET A 1 483 ? -25.146 -12.715 11.026 1.00 93.50 483 MET A CA 1
ATOM 3769 C C . MET A 1 483 ? -25.904 -12.043 12.189 1.00 93.50 483 MET A C 1
ATOM 3771 O O . MET A 1 483 ? -26.447 -12.754 13.031 1.00 93.50 483 MET A O 1
ATOM 3775 N N . HIS A 1 484 ? -25.997 -10.707 12.235 1.00 94.94 484 HIS A N 1
ATOM 3776 C CA . HIS A 1 484 ? -26.738 -9.953 13.258 1.00 94.94 484 HIS A CA 1
ATOM 3777 C C . HIS A 1 484 ? -26.187 -10.101 14.693 1.00 94.94 484 HIS A C 1
ATOM 3779 O O . HIS A 1 484 ? -26.936 -10.141 15.674 1.00 94.94 484 HIS A O 1
ATOM 3785 N N . VAL A 1 485 ? -24.855 -10.144 14.848 1.00 95.75 485 VAL A N 1
ATOM 3786 C CA . VAL A 1 485 ? -24.209 -10.222 16.175 1.00 95.75 485 VAL A CA 1
ATOM 3787 C C . VAL A 1 485 ? -24.587 -9.057 17.101 1.00 95.75 485 VAL A C 1
ATOM 3789 O O . VAL A 1 485 ? -24.756 -9.266 18.301 1.00 95.75 485 VAL A O 1
ATOM 3792 N N . LEU A 1 486 ? -24.767 -7.844 16.564 1.00 96.25 486 LEU A N 1
ATOM 3793 C CA . LEU A 1 486 ? -25.091 -6.656 17.363 1.00 96.25 486 LEU A CA 1
ATOM 3794 C C . LEU A 1 486 ? -26.510 -6.731 17.944 1.00 96.25 486 LEU A C 1
ATOM 3796 O O . LEU A 1 486 ? -26.672 -6.537 19.146 1.00 96.25 486 LEU A O 1
ATOM 3800 N N . ASP A 1 487 ? -27.506 -7.121 17.140 1.00 95.25 487 ASP A N 1
ATOM 3801 C CA . ASP A 1 487 ? -28.885 -7.355 17.599 1.00 95.25 487 ASP A CA 1
ATOM 3802 C C . ASP A 1 487 ? -28.941 -8.409 18.721 1.00 95.25 487 ASP A C 1
ATOM 3804 O O . ASP A 1 487 ? -29.663 -8.255 19.711 1.00 95.25 487 ASP A O 1
ATOM 3808 N N . ALA A 1 488 ? -28.144 -9.477 18.595 1.00 93.38 488 ALA A N 1
ATOM 3809 C CA . ALA A 1 488 ? -28.056 -10.533 19.599 1.00 93.38 488 ALA A CA 1
ATOM 3810 C C . ALA A 1 488 ? -27.416 -10.049 20.914 1.00 93.38 488 ALA A C 1
ATOM 3812 O O . ALA A 1 488 ? -27.888 -10.423 21.990 1.00 93.38 488 ALA A O 1
ATOM 3813 N N . LEU A 1 489 ? -26.373 -9.213 20.847 1.00 94.19 489 LEU A N 1
ATOM 3814 C CA . LEU A 1 489 ? -25.708 -8.641 22.024 1.00 94.19 489 LEU A CA 1
ATOM 3815 C C . LEU A 1 489 ? -26.565 -7.569 22.720 1.00 94.19 489 LEU A C 1
ATOM 3817 O O . LEU A 1 489 ? -26.627 -7.563 23.949 1.00 94.19 489 LEU A O 1
ATOM 3821 N N . ASP A 1 490 ? -27.256 -6.710 21.965 1.00 93.50 490 ASP A N 1
ATOM 3822 C CA . ASP A 1 490 ? -28.170 -5.685 22.498 1.00 93.50 490 ASP A CA 1
ATOM 3823 C C . ASP A 1 490 ? -29.352 -6.352 23.231 1.00 93.50 490 ASP A C 1
ATOM 3825 O O . ASP A 1 490 ? -29.603 -6.078 24.408 1.00 93.50 490 ASP A O 1
ATOM 3829 N N . THR A 1 491 ? -29.971 -7.360 22.600 1.00 91.31 491 THR A N 1
ATOM 3830 C CA . THR A 1 491 ? -31.017 -8.197 23.218 1.00 91.31 491 THR A CA 1
ATOM 3831 C C . THR A 1 491 ? -30.517 -8.891 24.489 1.00 91.31 491 THR A C 1
ATOM 3833 O O . THR A 1 491 ? -31.201 -8.889 25.516 1.00 91.31 491 THR A O 1
ATOM 3836 N N . TRP A 1 492 ? -29.311 -9.474 24.455 1.00 89.00 492 TRP A N 1
ATOM 3837 C CA . TRP A 1 492 ? -28.721 -10.145 25.616 1.00 89.00 492 TRP A CA 1
ATOM 3838 C C . TRP A 1 492 ? -28.537 -9.168 26.785 1.00 89.00 492 TRP A C 1
ATOM 3840 O O . TRP A 1 492 ? -28.898 -9.498 27.922 1.00 89.00 492 TRP A O 1
ATOM 3850 N N . LEU A 1 493 ? -27.998 -7.972 26.509 1.00 88.94 493 LEU A N 1
ATOM 3851 C CA . LEU A 1 493 ? -27.691 -6.938 27.501 1.00 88.94 493 LEU A CA 1
ATOM 3852 C C . LEU A 1 493 ? -28.953 -6.496 28.249 1.00 88.94 493 LEU A C 1
ATOM 3854 O O . LEU A 1 493 ? -28.947 -6.468 29.483 1.00 88.94 493 LEU A O 1
ATOM 3858 N N . VAL A 1 494 ? -30.036 -6.242 27.507 1.00 88.38 494 VAL A N 1
ATOM 3859 C CA . VAL A 1 494 ? -31.354 -5.873 28.045 1.00 88.38 494 VAL A CA 1
ATOM 3860 C C . VAL A 1 494 ? -31.966 -6.997 28.896 1.00 88.38 494 VAL A C 1
ATOM 3862 O O . VAL A 1 494 ? -32.575 -6.714 29.927 1.00 88.38 494 VAL A O 1
ATOM 3865 N N . GLU A 1 495 ? -31.792 -8.270 28.522 1.00 85.50 495 GLU A N 1
ATOM 3866 C CA . GLU A 1 495 ? -32.318 -9.400 29.305 1.00 85.50 495 GLU A CA 1
ATOM 3867 C C . GLU A 1 495 ? -31.541 -9.702 30.603 1.00 85.50 495 GLU A C 1
ATOM 3869 O O . GLU A 1 495 ? -32.149 -10.106 31.597 1.00 85.50 495 GLU A O 1
ATOM 3874 N N . ASN A 1 496 ? -30.199 -9.655 30.578 1.00 75.44 496 ASN A N 1
ATOM 3875 C CA . ASN A 1 496 ? -29.374 -10.391 31.554 1.00 75.44 496 ASN A CA 1
ATOM 3876 C C . ASN A 1 496 ? -28.386 -9.551 32.378 1.00 75.44 496 ASN A C 1
ATOM 3878 O O . ASN A 1 496 ? -27.962 -10.043 33.427 1.00 75.44 496 ASN A O 1
ATOM 3882 N N . ALA A 1 497 ? -28.028 -8.337 31.940 1.00 71.88 497 ALA A N 1
ATOM 3883 C CA . ALA A 1 497 ? -27.244 -7.335 32.684 1.00 71.88 497 ALA A CA 1
ATOM 3884 C C . ALA A 1 497 ? -25.914 -7.792 33.353 1.00 71.88 497 ALA A C 1
ATOM 3886 O O . ALA A 1 497 ? -25.424 -7.128 34.267 1.00 71.88 497 ALA A O 1
ATOM 3887 N N . ALA A 1 498 ? -25.308 -8.903 32.920 1.00 79.81 498 ALA A N 1
ATOM 3888 C CA . ALA A 1 498 ? -24.005 -9.389 33.399 1.00 79.81 498 ALA A CA 1
ATOM 3889 C C . ALA A 1 498 ? -22.953 -9.387 32.272 1.00 79.81 498 ALA A C 1
ATOM 3891 O O . ALA A 1 498 ? -23.282 -9.150 31.119 1.00 79.81 498 ALA A O 1
ATOM 3892 N N . HIS A 1 499 ? -21.678 -9.623 32.593 1.00 82.56 499 HIS A N 1
ATOM 3893 C CA . HIS A 1 499 ? -20.572 -9.611 31.617 1.00 82.56 499 HIS A CA 1
ATOM 3894 C C . HIS A 1 499 ? -20.498 -8.376 30.671 1.00 82.56 499 HIS A C 1
ATOM 3896 O O . HIS A 1 499 ? -20.095 -8.549 29.518 1.00 82.56 499 HIS A O 1
ATOM 3902 N N . PRO A 1 500 ? -20.836 -7.134 31.094 1.00 88.50 500 PRO A N 1
ATOM 3903 C CA . PRO A 1 500 ? -20.828 -5.991 30.180 1.00 88.50 500 PRO A CA 1
ATOM 3904 C C . PRO A 1 500 ? -19.411 -5.674 29.671 1.00 88.50 500 PRO A C 1
ATOM 3906 O O . PRO A 1 500 ? -19.263 -5.281 28.519 1.00 88.50 500 PRO A O 1
ATOM 3909 N N . ASP A 1 501 ? -18.368 -5.926 30.475 1.00 90.62 501 ASP A N 1
ATOM 3910 C CA . ASP A 1 501 ? -16.965 -5.806 30.058 1.00 90.62 501 ASP A CA 1
ATOM 3911 C C . ASP A 1 501 ? -16.637 -6.752 28.880 1.00 90.62 501 ASP A C 1
ATOM 3913 O O . ASP A 1 501 ? -15.983 -6.339 27.929 1.00 90.62 501 ASP A O 1
ATOM 3917 N N . ALA A 1 502 ? -17.155 -7.990 28.876 1.00 92.69 502 ALA A N 1
ATOM 3918 C CA . ALA A 1 502 ? -16.941 -8.943 27.778 1.00 92.69 502 ALA A CA 1
ATOM 3919 C C . ALA A 1 502 ? -17.715 -8.553 26.506 1.00 92.69 502 ALA A C 1
ATOM 3921 O O . ALA A 1 502 ? -17.218 -8.743 25.400 1.00 92.69 502 ALA A O 1
ATOM 3922 N N . ILE A 1 503 ? -18.908 -7.961 26.648 1.00 94.69 503 ILE A N 1
ATOM 3923 C CA . ILE A 1 503 ? -19.659 -7.407 25.510 1.00 94.69 503 ILE A CA 1
ATOM 3924 C C . ILE A 1 503 ? -18.894 -6.223 24.905 1.00 94.69 503 ILE A C 1
ATOM 3926 O O . ILE A 1 503 ? -18.709 -6.183 23.692 1.00 94.69 503 ILE A O 1
ATOM 3930 N N . VAL A 1 504 ? -18.383 -5.300 25.728 1.00 95.44 504 VAL A N 1
ATOM 3931 C CA . VAL A 1 504 ? -17.525 -4.196 25.262 1.00 95.44 504 VAL A CA 1
ATOM 3932 C C . VAL A 1 504 ? -16.252 -4.717 24.592 1.00 95.44 504 VAL A C 1
ATOM 3934 O O . VAL A 1 504 ? -15.878 -4.191 23.548 1.00 95.44 504 VAL A O 1
ATOM 3937 N N . SER A 1 505 ? -15.633 -5.777 25.109 1.00 95.38 505 SER A N 1
ATOM 3938 C CA . SER A 1 505 ? -14.461 -6.394 24.482 1.00 95.38 505 SER A CA 1
ATOM 3939 C C . SER A 1 505 ? -14.794 -6.997 23.105 1.00 95.38 505 SER A C 1
ATOM 3941 O O . SER A 1 505 ? -14.143 -6.650 22.120 1.00 95.38 505 SER A O 1
ATOM 3943 N N . ILE A 1 506 ? -15.887 -7.767 22.967 1.00 96.38 506 ILE A N 1
ATOM 3944 C CA . ILE A 1 506 ? -16.380 -8.259 21.660 1.00 96.38 506 ILE A CA 1
ATOM 3945 C C . ILE A 1 506 ? -16.632 -7.098 20.684 1.00 96.38 506 ILE A C 1
ATOM 3947 O O . ILE A 1 506 ? -16.203 -7.161 19.530 1.00 96.38 506 ILE A O 1
ATOM 3951 N N . LEU A 1 507 ? -17.300 -6.030 21.136 1.00 97.12 507 LEU A N 1
ATOM 3952 C CA . LEU A 1 507 ? -17.555 -4.843 20.317 1.00 97.12 507 LEU A CA 1
ATOM 3953 C C . LEU A 1 507 ? -16.256 -4.156 19.892 1.00 97.12 507 LEU A C 1
ATOM 3955 O O . LEU A 1 507 ? -16.147 -3.752 18.738 1.00 97.12 507 LEU A O 1
ATOM 3959 N N . CYS A 1 508 ? -15.262 -4.076 20.778 1.00 95.81 508 CYS A N 1
ATOM 3960 C CA . CYS A 1 508 ? -13.935 -3.558 20.467 1.00 95.81 508 CYS A CA 1
ATOM 3961 C C . CYS A 1 508 ? -13.289 -4.383 19.352 1.00 95.81 508 CYS A C 1
ATOM 3963 O O . CYS A 1 508 ? -12.871 -3.816 18.345 1.00 95.81 508 CYS A O 1
ATOM 3965 N N . MET A 1 509 ? -13.301 -5.716 19.457 1.00 94.19 509 MET A N 1
ATOM 3966 C CA . MET A 1 509 ? -12.706 -6.578 18.433 1.00 94.19 509 MET A CA 1
ATOM 3967 C C . MET A 1 509 ? -13.416 -6.433 17.078 1.00 94.19 509 MET A C 1
ATOM 3969 O O . MET A 1 509 ? -12.736 -6.277 16.065 1.00 94.19 509 MET A O 1
ATOM 3973 N N . LEU A 1 510 ? -14.754 -6.402 17.045 1.00 94.62 510 LEU A N 1
ATOM 3974 C CA . LEU A 1 510 ? -15.538 -6.183 15.817 1.00 94.62 510 LEU A CA 1
ATOM 3975 C C . LEU A 1 510 ? -15.251 -4.815 15.173 1.00 94.62 510 LEU A C 1
ATOM 3977 O O . LEU A 1 510 ? -15.072 -4.720 13.959 1.00 94.62 510 LEU A O 1
ATOM 3981 N N . VAL A 1 511 ? -15.194 -3.757 15.986 1.00 93.75 511 VAL A N 1
ATOM 3982 C CA . VAL A 1 511 ? -14.977 -2.365 15.556 1.00 93.75 511 VAL A CA 1
ATOM 3983 C C . VAL A 1 511 ? -13.520 -2.089 15.168 1.00 93.75 511 VAL A C 1
ATOM 3985 O O . VAL A 1 511 ? -13.275 -1.222 14.333 1.00 93.75 511 VAL A O 1
ATOM 3988 N N . LEU A 1 512 ? -12.551 -2.820 15.725 1.00 91.38 512 LEU A N 1
ATOM 3989 C CA . LEU A 1 512 ? -11.143 -2.756 15.320 1.00 91.38 512 LEU A CA 1
ATOM 3990 C C . LEU A 1 512 ? -10.868 -3.483 13.997 1.00 91.38 512 LEU A C 1
ATOM 3992 O O . LEU A 1 512 ? -9.921 -3.105 13.310 1.00 91.38 512 LEU A O 1
ATOM 3996 N N . HIS A 1 513 ? -11.670 -4.494 13.640 1.00 90.25 513 HIS A N 1
ATOM 3997 C CA . HIS A 1 513 ? -11.437 -5.302 12.440 1.00 90.25 513 HIS A CA 1
ATOM 3998 C C . HIS A 1 513 ? -12.253 -4.868 11.212 1.00 90.25 513 HIS A C 1
ATOM 4000 O O . HIS A 1 513 ? -11.745 -4.991 10.102 1.00 90.25 513 HIS A O 1
ATOM 4006 N N . HIS A 1 514 ? -13.463 -4.314 11.366 1.00 90.44 514 HIS A N 1
ATOM 4007 C CA . HIS A 1 514 ? -14.265 -3.928 10.198 1.00 90.44 514 HIS A CA 1
ATOM 4008 C C . HIS A 1 514 ? -15.063 -2.620 10.376 1.00 90.44 514 HIS A C 1
ATOM 4010 O O . HIS A 1 514 ? -15.893 -2.484 11.278 1.00 90.44 514 HIS A O 1
ATOM 4016 N N . GLN A 1 515 ? -14.868 -1.658 9.461 1.00 87.31 515 GLN A N 1
ATOM 4017 C CA . GLN A 1 515 ? -15.505 -0.327 9.488 1.00 87.31 515 GLN A CA 1
ATOM 4018 C C . GLN A 1 515 ? -17.037 -0.364 9.627 1.00 87.31 515 GLN A C 1
ATOM 4020 O O . GLN A 1 515 ? -17.617 0.515 10.273 1.00 87.31 515 GLN A O 1
ATOM 4025 N N . ALA A 1 516 ? -17.722 -1.327 8.997 1.00 90.25 516 ALA A N 1
ATOM 4026 C CA . ALA A 1 516 ? -19.184 -1.367 9.034 1.00 90.25 516 ALA A CA 1
ATOM 4027 C C . ALA A 1 516 ? -19.720 -1.659 10.446 1.00 90.25 516 ALA A C 1
ATOM 4029 O O . ALA A 1 516 ? -20.757 -1.105 10.811 1.00 90.25 516 ALA A O 1
ATOM 4030 N N . CYS A 1 517 ? -18.976 -2.397 11.281 1.00 93.06 517 CYS A N 1
ATOM 4031 C CA . CYS A 1 517 ? -19.322 -2.635 12.685 1.00 93.06 517 CYS A CA 1
ATOM 4032 C C . CYS A 1 517 ? -19.432 -1.318 13.466 1.00 93.06 517 CYS A C 1
ATOM 4034 O O . CYS A 1 517 ? -20.367 -1.136 14.240 1.00 93.06 517 CYS A O 1
ATOM 4036 N N . ALA A 1 518 ? -18.527 -0.365 13.217 1.00 91.62 518 ALA A N 1
ATOM 4037 C CA . ALA A 1 518 ? -18.527 0.945 13.870 1.00 91.62 518 ALA A CA 1
ATOM 4038 C C . ALA A 1 518 ? -19.739 1.811 13.473 1.00 91.62 518 ALA A C 1
ATOM 4040 O O . ALA A 1 518 ? -20.305 2.515 14.309 1.00 91.62 518 ALA A O 1
ATOM 4041 N N . LYS A 1 519 ? -20.163 1.727 12.203 1.00 90.56 519 LYS A N 1
ATOM 4042 C CA . LYS A 1 519 ? -21.343 2.435 11.672 1.00 90.56 519 LYS A CA 1
ATOM 4043 C C . LYS A 1 519 ? -22.659 1.796 12.125 1.00 90.56 519 LYS A C 1
ATOM 4045 O O . LYS A 1 519 ? -23.628 2.511 12.360 1.00 90.56 519 LYS A O 1
ATOM 4050 N N . ALA A 1 520 ? -22.695 0.468 12.240 1.00 94.62 520 ALA A N 1
ATOM 4051 C CA . ALA A 1 520 ? -23.854 -0.276 12.719 1.00 94.62 520 ALA A CA 1
ATOM 4052 C C . ALA A 1 520 ? -24.038 -0.125 14.237 1.00 94.62 520 ALA A C 1
ATOM 4054 O O . ALA A 1 520 ? -25.151 0.117 14.686 1.00 94.62 520 ALA A O 1
ATOM 4055 N N . LEU A 1 521 ? -22.955 -0.154 15.026 1.00 95.88 521 LEU A N 1
ATOM 4056 C CA . LEU A 1 521 ? -22.999 0.036 16.482 1.00 95.88 521 LEU A CA 1
ATOM 4057 C C . LEU A 1 521 ? -23.685 1.350 16.893 1.00 95.88 521 LEU A C 1
ATOM 4059 O O . LEU A 1 521 ? -24.421 1.368 17.874 1.00 95.88 521 LEU A O 1
ATOM 4063 N N . ALA A 1 522 ? -23.527 2.419 16.107 1.00 92.00 522 ALA A N 1
ATOM 4064 C CA . ALA A 1 522 ? -24.213 3.697 16.325 1.00 92.00 522 ALA A CA 1
ATOM 4065 C C . ALA A 1 522 ? -25.756 3.612 16.258 1.00 92.00 522 ALA A C 1
ATOM 4067 O O . ALA A 1 522 ? -26.434 4.546 16.669 1.00 92.00 522 ALA A O 1
ATOM 4068 N N . GLN A 1 523 ? -26.320 2.508 15.757 1.00 92.31 523 GLN A N 1
ATOM 4069 C CA . GLN A 1 523 ? -27.766 2.267 15.661 1.00 92.31 523 GLN A CA 1
ATOM 4070 C C . GLN A 1 523 ? -28.322 1.478 16.865 1.00 92.31 523 GLN A C 1
ATOM 4072 O O . GLN A 1 523 ? -29.537 1.321 16.976 1.00 92.31 523 GLN A O 1
ATOM 4077 N N . HIS A 1 524 ? -27.461 1.012 17.782 1.00 94.81 524 HIS A N 1
ATOM 4078 C CA . HIS A 1 524 ? -27.828 0.207 18.956 1.00 94.81 524 HIS A CA 1
ATOM 4079 C C . HIS A 1 524 ? -27.604 1.003 20.260 1.00 94.81 524 HIS A C 1
ATOM 4081 O O . HIS A 1 524 ? -26.528 0.927 20.865 1.00 94.81 524 HIS A O 1
ATOM 4087 N N . PRO A 1 525 ? -28.592 1.798 20.719 1.00 92.31 525 PRO A N 1
ATOM 4088 C CA . PRO A 1 525 ? -28.382 2.771 21.790 1.00 92.31 525 PRO A CA 1
ATOM 4089 C C . PRO A 1 525 ? -28.053 2.142 23.151 1.00 92.31 525 PRO A C 1
ATOM 4091 O O . PRO A 1 525 ? -27.369 2.785 23.946 1.00 92.31 525 PRO A O 1
ATOM 4094 N N . HIS A 1 526 ? -28.472 0.903 23.445 1.00 93.69 526 HIS A N 1
ATOM 4095 C CA . HIS A 1 526 ? -28.112 0.252 24.712 1.00 93.69 526 HIS A CA 1
ATOM 4096 C C . HIS A 1 526 ? -26.652 -0.228 24.710 1.00 93.69 526 HIS A C 1
ATOM 4098 O O . HIS A 1 526 ? -25.959 -0.056 25.715 1.00 93.69 526 HIS A O 1
ATOM 4104 N N . LEU A 1 527 ? -26.145 -0.733 23.578 1.00 95.44 527 LEU A N 1
ATOM 4105 C CA . LEU A 1 527 ? -24.715 -1.018 23.408 1.00 95.44 527 LEU A CA 1
ATOM 4106 C C . LEU A 1 527 ? -23.858 0.256 23.501 1.00 95.44 527 LEU A C 1
ATOM 4108 O O . LEU A 1 527 ? -22.868 0.269 24.235 1.00 95.44 527 LEU A O 1
ATOM 4112 N N . VAL A 1 528 ? -24.255 1.350 22.835 1.00 94.69 528 VAL A N 1
ATOM 4113 C CA . VAL A 1 528 ? -23.563 2.651 22.954 1.00 94.69 528 VAL A CA 1
ATOM 4114 C C . VAL A 1 528 ? -23.598 3.153 24.402 1.00 94.69 528 VAL A C 1
ATOM 4116 O O . VAL A 1 528 ? -22.568 3.557 24.942 1.00 94.69 528 VAL A O 1
ATOM 4119 N N . GLN A 1 529 ? -24.740 3.047 25.088 1.00 93.25 529 GLN A N 1
ATOM 4120 C CA . GLN A 1 529 ? -24.858 3.412 26.500 1.00 93.25 529 GLN A CA 1
ATOM 4121 C C . GLN A 1 529 ? -23.925 2.581 27.400 1.00 93.25 529 GLN A C 1
ATOM 4123 O O . GLN A 1 529 ? -23.313 3.145 28.308 1.00 93.25 529 GLN A O 1
ATOM 4128 N N . ALA A 1 530 ? -23.766 1.277 27.150 1.00 94.12 530 ALA A N 1
ATOM 4129 C CA . ALA A 1 530 ? -22.838 0.423 27.897 1.00 94.12 530 ALA A CA 1
ATOM 4130 C C . ALA A 1 530 ? -21.366 0.816 27.674 1.00 94.12 530 ALA A C 1
ATOM 4132 O O . ALA A 1 530 ? -20.598 0.880 28.636 1.00 94.12 530 ALA A O 1
ATOM 4133 N N . VAL A 1 531 ? -20.990 1.155 26.434 1.00 95.81 531 VAL A N 1
ATOM 4134 C CA . VAL A 1 531 ? -19.665 1.705 26.093 1.00 95.81 531 VAL A CA 1
ATOM 4135 C C . VAL A 1 531 ? -19.412 3.012 26.856 1.00 95.81 531 VAL A C 1
ATOM 4137 O O . VAL A 1 531 ? -18.392 3.145 27.533 1.00 95.81 531 VAL A O 1
ATOM 4140 N N . VAL A 1 532 ? -20.358 3.956 26.848 1.00 95.06 532 VAL A N 1
ATOM 4141 C CA . VAL A 1 532 ? -20.224 5.233 27.578 1.00 95.06 532 VAL A CA 1
ATOM 4142 C C . VAL A 1 532 ? -20.181 5.031 29.095 1.00 95.06 532 VAL A C 1
ATOM 4144 O O . VAL A 1 532 ? -19.421 5.713 29.786 1.00 95.06 532 VAL A O 1
ATOM 4147 N N . GLN A 1 533 ? -20.933 4.070 29.635 1.00 92.88 533 GLN A N 1
ATOM 4148 C CA . GLN A 1 533 ? -20.873 3.727 31.056 1.00 92.88 533 GLN A CA 1
ATOM 4149 C C . GLN A 1 533 ? -19.493 3.187 31.443 1.00 92.88 533 GLN A C 1
ATOM 4151 O O . GLN A 1 533 ? -18.811 3.812 32.259 1.00 92.88 533 GLN A O 1
ATOM 4156 N N . LEU A 1 534 ? -19.042 2.090 30.830 1.00 92.88 534 LEU A N 1
ATOM 4157 C CA . LEU A 1 534 ? -17.767 1.448 31.168 1.00 92.88 534 LEU A CA 1
ATOM 4158 C C . LEU A 1 534 ? -16.547 2.328 30.861 1.00 92.88 534 LEU A C 1
ATOM 4160 O O . LEU A 1 534 ? -15.575 2.314 31.619 1.00 92.88 534 LEU A O 1
ATOM 4164 N N . GLY A 1 535 ? -16.589 3.099 29.772 1.00 91.12 535 GLY A N 1
ATOM 4165 C CA . GLY A 1 535 ? -15.494 3.971 29.350 1.00 91.12 535 GLY A CA 1
ATOM 4166 C C . GLY A 1 535 ? -15.454 5.336 30.036 1.00 91.12 535 GLY A C 1
ATOM 4167 O O . GLY A 1 535 ? -14.367 5.893 30.177 1.00 91.12 535 GLY A O 1
ATOM 4168 N N . CYS A 1 536 ? -16.597 5.899 30.458 1.00 89.31 536 CYS A N 1
ATOM 4169 C CA . CYS A 1 536 ? -16.678 7.339 30.755 1.00 89.31 536 CYS A CA 1
ATOM 4170 C C . CYS A 1 536 ? -17.439 7.743 32.030 1.00 89.31 536 CYS A C 1
ATOM 4172 O O . CYS A 1 536 ? -17.127 8.802 32.571 1.00 89.31 536 CYS A O 1
ATOM 4174 N N . THR A 1 537 ? -18.422 6.976 32.528 1.00 89.31 537 THR A N 1
ATOM 4175 C CA . THR A 1 537 ? -19.296 7.459 33.630 1.00 89.31 537 THR A CA 1
ATOM 4176 C C . THR A 1 537 ? -19.463 6.523 34.829 1.00 89.31 537 THR A C 1
ATOM 4178 O O . THR A 1 537 ? -19.701 7.015 35.929 1.00 89.31 537 THR A O 1
ATOM 4181 N N . GLN A 1 538 ? -19.299 5.206 34.676 1.00 87.50 538 GLN A N 1
ATOM 4182 C CA . GLN A 1 538 ? -19.526 4.232 35.755 1.00 87.50 538 GLN A CA 1
ATOM 4183 C C . GLN A 1 538 ? -18.438 4.263 36.839 1.00 87.50 538 GLN A C 1
ATOM 4185 O O . GLN A 1 538 ? -18.733 4.043 38.012 1.00 87.50 538 GLN A O 1
ATOM 4190 N N . ARG A 1 539 ? -17.179 4.499 36.447 1.00 86.44 539 ARG A N 1
ATOM 4191 C CA . ARG A 1 539 ? -16.008 4.501 37.342 1.00 86.44 539 ARG A CA 1
ATOM 4192 C C . ARG A 1 539 ? -15.499 5.933 37.523 1.00 86.44 539 ARG A C 1
ATOM 4194 O O . ARG A 1 539 ? -15.493 6.716 36.561 1.00 86.44 539 ARG A O 1
ATOM 4201 N N . ALA A 1 540 ? -15.117 6.289 38.749 1.00 79.75 540 ALA A N 1
ATOM 4202 C CA . ALA A 1 540 ? -14.702 7.645 39.101 1.00 79.75 540 ALA A CA 1
ATOM 4203 C C . ALA A 1 540 ? -13.365 8.037 38.438 1.00 79.75 540 ALA A C 1
ATOM 4205 O O . ALA A 1 540 ? -12.641 7.197 37.904 1.00 79.75 540 ALA A O 1
ATOM 4206 N N . TRP A 1 541 ? -13.053 9.336 38.432 1.00 81.12 541 TRP A N 1
ATOM 4207 C CA . TRP A 1 541 ? -11.815 9.860 37.855 1.00 81.12 541 TRP A CA 1
ATOM 4208 C C . TRP A 1 541 ? -11.366 11.154 38.556 1.00 81.12 541 TRP A C 1
ATOM 4210 O O . TRP A 1 541 ? -12.195 12.059 38.688 1.00 81.12 541 TRP A O 1
ATOM 4220 N N . PRO A 1 542 ? -10.084 11.292 38.950 1.00 67.56 542 PRO A N 1
ATOM 4221 C CA . PRO A 1 542 ? -9.040 10.264 39.021 1.00 67.56 542 PRO A CA 1
ATOM 4222 C C . PRO A 1 542 ? -9.174 9.441 40.317 1.00 67.56 542 PRO A C 1
ATOM 4224 O O . PRO A 1 542 ? -9.734 9.921 41.302 1.00 67.56 542 PRO A O 1
ATOM 4227 N N . VAL A 1 543 ? -8.631 8.220 40.353 1.00 64.75 543 VAL A N 1
ATOM 4228 C CA . VAL A 1 543 ? -8.623 7.371 41.564 1.00 64.75 543 VAL A CA 1
ATOM 4229 C C . VAL A 1 543 ? -7.260 6.689 41.720 1.00 64.75 543 VAL A C 1
ATOM 4231 O O . VAL A 1 543 ? -6.546 6.497 40.739 1.00 64.75 543 VAL A O 1
ATOM 4234 N N . ALA A 1 544 ? -6.844 6.387 42.953 1.00 54.84 544 ALA A N 1
ATOM 4235 C CA . ALA A 1 544 ? -5.591 5.679 43.244 1.00 54.84 544 ALA A CA 1
ATOM 4236 C C . ALA A 1 544 ? -5.782 4.171 43.512 1.00 54.84 544 ALA A C 1
ATOM 4238 O O . ALA A 1 544 ? -4.874 3.397 43.226 1.00 54.84 544 ALA A O 1
ATOM 4239 N N . ASP A 1 545 ? -6.957 3.775 44.017 1.00 55.44 545 ASP A N 1
ATOM 4240 C CA . ASP A 1 545 ? -7.202 2.455 44.623 1.00 55.44 545 ASP A CA 1
ATOM 4241 C C . ASP A 1 545 ? -8.339 1.639 43.959 1.00 55.44 545 ASP A C 1
ATOM 4243 O O . ASP A 1 545 ? -8.639 0.528 44.395 1.00 55.44 545 ASP A O 1
ATOM 4247 N N . GLU A 1 546 ? -8.993 2.166 42.915 1.00 59.28 546 GLU A N 1
ATOM 4248 C CA . GLU A 1 546 ? -10.072 1.483 42.176 1.00 59.28 546 GLU A CA 1
ATOM 4249 C C . GLU A 1 546 ? -9.605 0.917 40.825 1.00 59.28 546 GLU A C 1
ATOM 4251 O O . GLU A 1 546 ? -8.596 1.328 40.253 1.00 59.28 546 GLU A O 1
ATOM 4256 N N . SER A 1 547 ? -10.398 0.002 40.259 1.00 76.62 547 SER A N 1
ATOM 4257 C CA . SER A 1 547 ? -10.258 -0.416 38.863 1.00 76.62 547 SER A CA 1
ATOM 4258 C C . SER A 1 547 ? -10.518 0.754 37.909 1.00 76.62 547 SER A C 1
ATOM 4260 O O . SER A 1 547 ? -11.599 1.346 37.941 1.00 76.62 547 SER A O 1
ATOM 4262 N N . PHE A 1 548 ? -9.576 1.029 37.007 1.00 83.88 548 PHE A N 1
ATOM 4263 C CA . PHE A 1 548 ? -9.723 2.037 35.952 1.00 83.88 548 PHE A CA 1
ATOM 4264 C C . PHE A 1 548 ? -10.977 1.826 35.075 1.00 83.88 548 PHE A C 1
ATOM 4266 O O . PHE A 1 548 ? -11.479 0.700 34.982 1.00 83.88 548 PHE A O 1
ATOM 4273 N N . PRO A 1 549 ? -11.473 2.877 34.388 1.00 91.00 549 PRO A N 1
ATOM 4274 C CA . PRO A 1 549 ? -12.443 2.750 33.293 1.00 91.00 549 PRO A CA 1
ATOM 4275 C C . PRO A 1 549 ? -11.974 1.772 32.197 1.00 91.00 549 PRO A C 1
ATOM 4277 O O . PRO A 1 549 ? -10.793 1.425 32.126 1.00 91.00 549 PRO A O 1
ATOM 4280 N N . SER A 1 550 ? -12.879 1.332 31.320 1.00 92.88 550 SER A N 1
ATOM 4281 C CA . SER A 1 550 ? -12.502 0.495 30.171 1.00 92.88 550 SER A CA 1
ATOM 4282 C C . SER A 1 550 ? -11.794 1.324 29.092 1.00 92.88 550 SER A C 1
ATOM 4284 O O . SER A 1 550 ? -12.341 2.307 28.595 1.00 92.88 550 SER A O 1
ATOM 4286 N N . MET A 1 551 ? -10.583 0.906 28.708 1.00 94.06 551 MET A N 1
ATOM 4287 C CA . MET A 1 551 ? -9.853 1.485 27.572 1.00 94.06 551 MET A CA 1
ATOM 4288 C C . MET A 1 551 ? -10.473 1.065 26.232 1.00 94.06 551 MET A C 1
ATOM 4290 O O . MET A 1 551 ? -10.586 1.884 25.325 1.00 94.06 551 MET A O 1
ATOM 4294 N N . GLU A 1 552 ? -10.934 -0.186 26.130 1.00 95.31 552 GLU A N 1
ATOM 4295 C CA . GLU A 1 552 ? -11.632 -0.725 24.955 1.00 95.31 552 GLU A CA 1
ATOM 4296 C C . GLU A 1 552 ? -12.845 0.137 24.589 1.00 95.31 552 GLU A C 1
ATOM 4298 O O . GLU A 1 552 ? -13.023 0.504 23.432 1.00 95.31 552 GLU A O 1
ATOM 4303 N N . ALA A 1 553 ? -13.628 0.554 25.587 1.00 95.94 553 ALA A N 1
ATOM 4304 C CA . ALA A 1 553 ? -14.762 1.449 25.386 1.00 95.94 553 ALA A CA 1
ATOM 4305 C C . ALA A 1 553 ? -14.363 2.802 24.761 1.00 95.94 553 ALA A C 1
ATOM 4307 O O . ALA A 1 553 ? -15.050 3.304 23.873 1.00 95.94 553 ALA A O 1
ATOM 4308 N N . VAL A 1 554 ? -13.240 3.393 25.179 1.00 96.31 554 VAL A N 1
ATOM 4309 C CA . VAL A 1 554 ? -12.769 4.676 24.625 1.00 96.31 554 VAL A CA 1
ATOM 4310 C C . VAL A 1 554 ? -12.149 4.487 23.229 1.00 96.31 554 VAL A C 1
ATOM 4312 O O . VAL A 1 554 ? -12.313 5.347 22.362 1.00 96.31 554 VAL A O 1
ATOM 4315 N N . LEU A 1 555 ? -11.526 3.334 22.959 1.00 95.94 555 LEU A N 1
ATOM 4316 C CA . LEU A 1 555 ? -11.073 2.946 21.616 1.00 95.94 555 LEU A CA 1
ATOM 4317 C C . LEU A 1 555 ? -12.248 2.721 20.646 1.00 95.94 555 LEU A C 1
ATOM 4319 O O . LEU A 1 555 ? -12.165 3.158 19.498 1.00 95.94 555 LEU A O 1
ATOM 4323 N N . ILE A 1 556 ? -13.362 2.131 21.100 1.00 96.69 556 ILE A N 1
ATOM 4324 C CA . ILE A 1 556 ? -14.609 2.037 20.320 1.00 96.69 556 ILE A CA 1
ATOM 4325 C C . ILE A 1 556 ? -15.094 3.436 19.930 1.00 96.69 556 ILE A C 1
ATOM 4327 O O . ILE A 1 556 ? -15.344 3.674 18.751 1.00 96.69 556 ILE A O 1
ATOM 4331 N N . LEU A 1 557 ? -15.171 4.382 20.875 1.00 96.31 557 LEU A N 1
ATOM 4332 C CA . LEU A 1 557 ? -15.613 5.754 20.584 1.00 96.31 557 LEU A CA 1
ATOM 4333 C C . LEU A 1 557 ? -14.700 6.456 19.562 1.00 96.31 557 LEU A C 1
ATOM 4335 O O . LEU A 1 557 ? -15.204 7.088 18.631 1.00 96.31 557 LEU A O 1
ATOM 4339 N N . LEU A 1 558 ? -13.374 6.283 19.659 1.00 95.81 558 LEU A N 1
ATOM 4340 C CA . LEU A 1 558 ? -12.433 6.767 18.640 1.00 95.81 558 LEU A CA 1
ATOM 4341 C C . LEU A 1 558 ? -12.728 6.170 17.258 1.00 95.81 558 LEU A C 1
ATOM 4343 O O . LEU A 1 558 ? -12.805 6.904 16.272 1.00 95.81 558 LEU A O 1
ATOM 4347 N N . ARG A 1 559 ? -12.919 4.852 17.177 1.00 94.12 559 ARG A N 1
ATOM 4348 C CA . ARG A 1 559 ? -13.170 4.144 15.916 1.00 94.12 559 ARG A CA 1
ATOM 4349 C C . ARG A 1 559 ? -14.538 4.485 15.315 1.00 94.12 559 ARG A C 1
ATOM 4351 O O . ARG A 1 559 ? -14.628 4.651 14.100 1.00 94.12 559 ARG A O 1
ATOM 4358 N N . MET A 1 560 ? -15.574 4.684 16.134 1.00 94.94 560 MET A N 1
ATOM 4359 C CA . MET A 1 560 ? -16.882 5.190 15.696 1.00 94.94 560 MET A CA 1
ATOM 4360 C C . MET A 1 560 ? -16.759 6.585 15.072 1.00 94.94 560 MET A C 1
ATOM 4362 O O . MET A 1 560 ? -17.218 6.777 13.945 1.00 94.94 560 MET A O 1
ATOM 4366 N N . VAL A 1 561 ? -16.059 7.518 15.731 1.00 95.06 561 VAL A N 1
ATOM 4367 C CA . VAL A 1 561 ? -15.764 8.853 15.178 1.00 95.06 561 VAL A CA 1
ATOM 4368 C C . VAL A 1 561 ? -14.960 8.749 13.875 1.00 95.06 561 VAL A C 1
ATOM 4370 O O . VAL A 1 561 ? -15.311 9.376 12.876 1.00 95.06 561 VAL A O 1
ATOM 4373 N N . GLN A 1 562 ? -13.913 7.921 13.822 1.00 92.75 562 GLN A N 1
ATOM 4374 C CA . GLN A 1 562 ? -13.130 7.725 12.595 1.00 92.75 562 GLN A CA 1
ATOM 4375 C C . GLN A 1 562 ? -13.962 7.124 11.444 1.00 92.75 562 GLN A C 1
ATOM 4377 O O . GLN A 1 562 ? -13.677 7.401 10.279 1.00 92.75 562 GLN A O 1
ATOM 4382 N N . SER A 1 563 ? -15.002 6.335 11.739 1.00 91.56 563 SER A N 1
ATOM 4383 C CA . SER A 1 563 ? -15.757 5.580 10.732 1.00 91.56 563 SER A CA 1
ATOM 4384 C C . SER A 1 563 ? -16.568 6.442 9.753 1.00 91.56 563 SER A C 1
ATOM 4386 O O . SER A 1 563 ? -16.603 6.109 8.564 1.00 91.56 563 SER A O 1
ATOM 4388 N N . ASN A 1 564 ? -17.212 7.523 10.212 1.00 91.06 564 ASN A N 1
ATOM 4389 C CA . ASN A 1 564 ? -18.024 8.442 9.403 1.00 91.06 564 ASN A CA 1
ATOM 4390 C C . ASN A 1 564 ? -18.256 9.766 10.161 1.00 91.06 564 ASN A C 1
ATOM 4392 O O . ASN A 1 564 ? -18.566 9.753 11.353 1.00 91.06 564 ASN A O 1
ATOM 4396 N N . ARG A 1 565 ? -18.198 10.893 9.447 1.00 92.44 565 ARG A N 1
ATOM 4397 C CA . ARG A 1 565 ? -18.603 12.227 9.906 1.00 92.44 565 ARG A CA 1
ATOM 4398 C C . ARG A 1 565 ? -20.022 12.268 10.484 1.00 92.44 565 ARG A C 1
ATOM 4400 O O . ARG A 1 565 ? -20.240 12.949 11.479 1.00 92.44 565 ARG A O 1
ATOM 4407 N N . ASP A 1 566 ? -20.975 11.554 9.889 1.00 93.06 566 ASP A N 1
ATOM 4408 C CA . ASP A 1 566 ? -22.378 11.589 10.332 1.00 93.06 566 ASP A CA 1
ATOM 4409 C C . ASP A 1 566 ? -22.561 10.874 11.683 1.00 93.06 566 ASP A C 1
ATOM 4411 O O . ASP A 1 566 ? -23.247 11.376 12.571 1.00 93.06 566 ASP A O 1
ATOM 4415 N N . VAL A 1 567 ? -21.857 9.750 11.875 1.00 94.19 567 VAL A N 1
ATOM 4416 C CA . VAL A 1 567 ? -21.769 9.041 13.167 1.00 94.19 567 VAL A CA 1
ATOM 4417 C C . VAL A 1 567 ? -21.085 9.930 14.207 1.00 94.19 567 VAL A C 1
ATOM 4419 O O . VAL A 1 567 ? -21.564 10.050 15.331 1.00 94.19 567 VAL A O 1
ATOM 4422 N N . ALA A 1 568 ? -19.999 10.607 13.822 1.00 95.19 568 ALA A N 1
ATOM 4423 C CA . ALA A 1 568 ? -19.315 11.562 14.685 1.00 95.19 568 ALA A CA 1
ATOM 4424 C C . ALA A 1 568 ? -20.200 12.763 15.079 1.00 95.19 568 ALA A C 1
ATOM 4426 O O . ALA A 1 568 ? -20.040 13.268 16.187 1.00 95.19 568 ALA A O 1
ATOM 4427 N N . SER A 1 569 ? -21.132 13.202 14.218 1.00 94.62 569 SER A N 1
ATOM 4428 C CA . SER A 1 569 ? -22.122 14.231 14.570 1.00 94.62 569 SER A CA 1
ATOM 4429 C C . SER A 1 569 ? -23.094 13.701 15.615 1.00 94.62 569 SER A C 1
ATOM 4431 O O . SER A 1 569 ? -23.157 14.282 16.689 1.00 94.62 569 SER A O 1
ATOM 4433 N N . SER A 1 570 ? -23.750 12.556 15.369 1.00 94.50 570 SER A N 1
ATOM 4434 C CA . SER A 1 570 ? -24.729 11.980 16.310 1.00 94.50 570 SER A CA 1
ATOM 4435 C C . SER A 1 570 ? -24.144 11.820 17.719 1.00 94.50 570 SER A C 1
ATOM 4437 O O . SER A 1 570 ? -24.737 12.270 18.691 1.00 94.50 570 SER A O 1
ATOM 4439 N N . LEU A 1 571 ? -22.908 11.317 17.838 1.00 94.31 571 LEU A N 1
ATOM 4440 C CA . LEU A 1 571 ? -22.213 11.192 19.128 1.00 94.31 571 LEU A CA 1
ATOM 4441 C C . LEU A 1 571 ? -21.930 12.543 19.823 1.00 94.31 571 LEU A C 1
ATOM 4443 O O . LEU A 1 571 ? -21.890 12.607 21.052 1.00 94.31 571 LEU A O 1
ATOM 4447 N N . VAL A 1 572 ? -21.721 13.628 19.074 1.00 93.88 572 VAL A N 1
ATOM 4448 C CA . VAL A 1 572 ? -21.587 14.984 19.638 1.00 93.88 572 VAL A CA 1
ATOM 4449 C C . VAL A 1 572 ? -22.959 15.552 20.011 1.00 93.88 572 VAL A C 1
ATOM 4451 O O . VAL A 1 572 ? -23.119 16.068 21.113 1.00 93.88 572 VAL A O 1
ATOM 4454 N N . ASP A 1 573 ? -23.951 15.410 19.133 1.00 92.50 573 ASP A N 1
ATOM 4455 C CA . ASP A 1 573 ? -25.316 15.919 19.303 1.00 92.50 573 ASP A CA 1
ATOM 4456 C C . ASP A 1 573 ? -26.071 15.206 20.455 1.00 92.50 573 ASP A C 1
ATOM 4458 O O . ASP A 1 573 ? -26.913 15.808 21.123 1.00 92.50 573 ASP A O 1
ATOM 4462 N N . GLU A 1 574 ? -25.724 13.946 20.745 1.00 91.62 574 GLU A N 1
ATOM 4463 C CA . GLU A 1 574 ? -26.201 13.147 21.887 1.00 91.62 574 GLU A CA 1
ATOM 4464 C C . GLU A 1 574 ? -25.407 13.384 23.192 1.00 91.62 574 GLU A C 1
ATOM 4466 O O . GLU A 1 574 ? -25.763 12.839 24.239 1.00 91.62 574 GLU A O 1
ATOM 4471 N N . GLY A 1 575 ? -24.327 14.176 23.161 1.00 90.69 575 GLY A N 1
ATOM 4472 C CA . GLY A 1 575 ? -23.485 14.457 24.334 1.00 90.69 575 GLY A CA 1
ATOM 4473 C C . GLY A 1 575 ? -22.586 13.293 24.781 1.00 90.69 575 GLY A C 1
ATOM 4474 O O . GLY A 1 575 ? -22.097 13.286 25.911 1.00 90.69 575 GLY A O 1
ATOM 4475 N N . VAL A 1 576 ? -22.333 12.302 23.916 1.00 91.31 576 VAL A N 1
ATOM 4476 C CA . VAL A 1 576 ? -21.480 11.132 24.220 1.00 91.31 576 VAL A CA 1
ATOM 4477 C C . VAL A 1 576 ? -20.011 11.524 24.439 1.00 91.31 576 VAL A C 1
ATOM 4479 O O . VAL A 1 576 ? -19.288 10.851 25.176 1.00 91.31 576 VAL A O 1
ATOM 4482 N N . ILE A 1 577 ? -19.564 12.628 23.835 1.00 91.31 577 ILE A N 1
ATOM 4483 C CA . ILE A 1 577 ? -18.174 13.098 23.921 1.00 91.31 577 ILE A CA 1
ATOM 4484 C C . ILE A 1 577 ? -17.874 13.837 25.238 1.00 91.31 577 ILE A C 1
ATOM 4486 O O . ILE A 1 577 ? -16.761 13.724 25.751 1.00 91.31 577 ILE A O 1
ATOM 4490 N N . ASP A 1 578 ? -18.836 14.548 25.829 1.00 91.81 578 ASP A N 1
ATOM 4491 C CA . ASP A 1 578 ? -18.575 15.422 26.985 1.00 91.81 578 ASP A CA 1
ATOM 4492 C C . ASP A 1 578 ? -18.054 14.680 28.242 1.00 91.81 578 ASP A C 1
ATOM 4494 O O . ASP A 1 578 ? -17.133 15.181 28.898 1.00 91.81 578 ASP A O 1
ATOM 4498 N N . PRO A 1 579 ? -18.509 13.449 28.566 1.00 92.75 579 PRO A N 1
ATOM 4499 C CA . PRO A 1 579 ? -17.907 12.627 29.617 1.00 92.75 579 PRO A CA 1
ATOM 4500 C C . PRO A 1 579 ? -16.407 12.325 29.442 1.00 92.75 579 PRO A C 1
ATOM 4502 O O . PRO A 1 579 ? -15.723 12.105 30.443 1.00 92.75 579 PRO A O 1
ATOM 4505 N N . LEU A 1 580 ? -15.870 12.331 28.214 1.00 93.06 580 LEU A N 1
ATOM 4506 C CA . LEU A 1 580 ? -14.439 12.102 27.960 1.00 93.06 580 LEU A CA 1
ATOM 4507 C C . LEU A 1 580 ? -13.571 13.289 28.395 1.00 93.06 580 LEU A C 1
ATOM 4509 O O . LEU A 1 580 ? -12.410 13.101 28.758 1.00 93.06 580 LEU A O 1
ATOM 4513 N N . LEU A 1 581 ? -14.118 14.511 28.412 1.00 93.12 581 LEU A N 1
ATOM 4514 C CA . LEU A 1 581 ? -13.367 15.743 28.691 1.00 93.12 581 LEU A CA 1
ATOM 4515 C C . LEU A 1 581 ? -12.687 15.713 30.073 1.00 93.12 581 LEU A C 1
ATOM 4517 O O . LEU A 1 581 ? -11.648 16.348 30.267 1.00 93.12 581 LEU A O 1
ATOM 4521 N N . ARG A 1 582 ? -13.196 14.898 31.013 1.00 91.25 582 ARG A N 1
ATOM 4522 C CA . ARG A 1 582 ? -12.584 14.640 32.331 1.00 91.25 582 ARG A CA 1
ATOM 4523 C C . ARG A 1 582 ? -11.131 14.147 32.251 1.00 91.25 582 ARG A C 1
ATOM 4525 O O . ARG A 1 582 ? -10.338 14.480 33.130 1.00 91.25 582 ARG A O 1
ATOM 4532 N N . TYR A 1 583 ? -10.774 13.418 31.189 1.00 92.19 583 TYR A N 1
ATOM 4533 C CA . TYR A 1 583 ? -9.424 12.898 30.940 1.00 92.19 583 TYR A CA 1
ATOM 4534 C C . TYR A 1 583 ? -8.432 13.966 30.446 1.00 92.19 583 TYR A C 1
ATOM 4536 O O . TYR A 1 583 ? -7.230 13.720 30.441 1.00 92.19 583 TYR A O 1
ATOM 4544 N N . VAL A 1 584 ? -8.918 15.151 30.053 1.00 93.25 584 VAL A N 1
ATOM 4545 C CA . VAL A 1 584 ? -8.096 16.314 29.662 1.00 93.25 584 VAL A CA 1
ATOM 4546 C C . VAL A 1 584 ? -8.131 17.402 30.743 1.00 93.25 584 VAL A C 1
ATOM 4548 O O . VAL A 1 584 ? -7.115 18.035 31.019 1.00 93.25 584 VAL A O 1
ATOM 4551 N N . LEU A 1 585 ? -9.285 17.603 31.394 1.00 91.00 585 LEU A N 1
ATOM 4552 C CA . LEU A 1 585 ? -9.466 18.565 32.491 1.00 91.00 585 LEU A CA 1
ATOM 4553 C C . LEU A 1 585 ? -8.626 18.234 33.734 1.00 91.00 585 LEU A C 1
ATOM 4555 O O . LEU A 1 585 ? -8.237 19.146 34.467 1.00 91.00 585 LEU A O 1
ATOM 4559 N N . ILE A 1 586 ? -8.365 16.946 33.979 1.00 85.12 586 ILE A N 1
ATOM 4560 C CA . ILE A 1 586 ? -7.560 16.460 35.101 1.00 85.12 586 ILE A CA 1
ATOM 4561 C C . ILE A 1 586 ? -6.346 15.711 34.526 1.00 85.12 586 ILE A C 1
ATOM 4563 O O . ILE A 1 586 ? -6.525 14.608 34.006 1.00 85.12 586 ILE A O 1
ATOM 4567 N N . PRO A 1 587 ? -5.133 16.299 34.576 1.00 71.56 587 PRO A N 1
ATOM 4568 C CA . PRO A 1 587 ? -3.952 15.722 33.941 1.00 71.56 587 PRO A CA 1
ATOM 4569 C C . PRO A 1 587 ? -3.403 14.498 34.708 1.00 71.56 587 PRO A C 1
ATOM 4571 O O . PRO A 1 587 ? -3.591 14.414 35.925 1.00 71.56 587 PRO A O 1
ATOM 4574 N N . PRO A 1 588 ? -2.679 13.589 34.023 1.00 80.25 588 PRO A N 1
ATOM 4575 C CA . PRO A 1 588 ? -1.937 12.486 34.641 1.00 80.25 588 PRO A CA 1
ATOM 4576 C C . PRO A 1 588 ? -0.892 12.927 35.677 1.00 80.25 588 PRO A C 1
ATOM 4578 O O . PRO A 1 588 ? -0.425 14.071 35.682 1.00 80.25 588 PRO A O 1
ATOM 4581 N N . ARG A 1 589 ? -0.480 11.995 36.542 1.00 75.75 589 ARG A N 1
ATOM 4582 C CA . ARG A 1 589 ? 0.527 12.231 37.590 1.00 75.75 589 ARG A CA 1
ATOM 4583 C C . ARG A 1 589 ? 1.961 12.202 37.047 1.00 75.75 589 ARG A C 1
ATOM 4585 O O . ARG A 1 589 ? 2.416 11.193 36.516 1.00 75.75 589 ARG A O 1
ATOM 4592 N N . ASP A 1 590 ? 2.716 13.275 37.298 1.00 63.62 590 ASP A N 1
ATOM 4593 C CA . ASP A 1 590 ? 4.165 13.338 37.046 1.00 63.62 590 ASP A CA 1
ATOM 4594 C C . ASP A 1 590 ? 4.913 12.247 37.843 1.00 63.62 590 ASP A C 1
ATOM 4596 O O . ASP A 1 590 ? 4.789 12.175 39.070 1.00 63.62 590 ASP A O 1
ATOM 4600 N N . VAL A 1 591 ? 5.774 11.468 37.173 1.00 52.75 591 VAL A N 1
ATOM 4601 C CA . VAL A 1 591 ? 6.627 10.410 37.771 1.00 52.75 591 VAL A CA 1
ATOM 4602 C C . VAL A 1 591 ? 7.496 10.940 38.926 1.00 52.75 591 VAL A C 1
ATOM 4604 O O . VAL A 1 591 ? 7.780 10.227 39.887 1.00 52.75 591 VAL A O 1
ATOM 4607 N N . SER A 1 592 ? 7.883 12.219 38.893 1.00 47.34 592 SER A N 1
ATOM 4608 C CA . SER A 1 592 ? 8.649 12.868 39.964 1.00 47.34 592 SER A CA 1
ATOM 4609 C C . SER A 1 592 ? 7.855 13.112 41.257 1.00 47.34 592 SER A C 1
ATOM 4611 O O . SER A 1 592 ? 8.458 13.424 42.280 1.00 47.34 592 SER A O 1
ATOM 4613 N N . SER A 1 593 ? 6.522 12.984 41.250 1.00 45.69 593 SER A N 1
ATOM 4614 C CA . SER A 1 593 ? 5.690 13.219 42.444 1.00 45.69 593 SER A CA 1
ATOM 4615 C C . SER A 1 593 ? 5.678 12.039 43.429 1.00 45.69 593 SER A C 1
ATOM 4617 O O . SER A 1 593 ? 5.613 12.242 44.645 1.00 45.69 593 SER A O 1
ATOM 4619 N N . SER A 1 594 ? 5.811 10.804 42.929 1.00 44.03 594 SER A N 1
ATOM 4620 C CA . SER A 1 594 ? 5.636 9.568 43.707 1.00 44.03 594 SER A CA 1
ATOM 4621 C C . SER A 1 594 ? 6.849 9.147 44.544 1.00 44.03 594 SER A C 1
ATOM 4623 O O . SER A 1 594 ? 6.787 8.132 45.229 1.00 44.03 594 SER A O 1
ATOM 4625 N N . GLN A 1 595 ? 7.939 9.923 44.556 1.00 43.62 595 GLN A N 1
ATOM 4626 C CA . GLN A 1 595 ? 9.088 9.678 45.446 1.00 43.62 595 GLN A CA 1
ATOM 4627 C C . GLN A 1 595 ? 8.802 10.016 46.924 1.00 43.62 595 GLN A C 1
ATOM 4629 O O . GLN A 1 595 ? 9.667 9.822 47.774 1.00 43.62 595 GLN A O 1
ATOM 4634 N N . SER A 1 596 ? 7.611 10.540 47.239 1.00 40.88 596 SER A N 1
ATOM 4635 C CA . SER A 1 596 ? 7.250 11.036 48.575 1.00 40.88 596 SER A CA 1
ATOM 4636 C C . SER A 1 596 ? 6.319 10.116 49.383 1.00 40.88 596 SER A C 1
ATOM 4638 O O . SER A 1 596 ? 6.227 10.283 50.599 1.00 40.88 596 SER A O 1
ATOM 4640 N N . SER A 1 597 ? 5.667 9.127 48.756 1.00 40.81 597 SER A N 1
ATOM 4641 C CA . SER A 1 597 ? 4.743 8.191 49.416 1.00 40.81 597 SER A CA 1
ATOM 4642 C C . SER A 1 597 ? 5.385 6.821 49.648 1.00 40.81 597 SER A C 1
ATOM 4644 O O . SER A 1 597 ? 5.524 6.028 48.717 1.00 40.81 597 SER A O 1
ATOM 4646 N N . ALA A 1 598 ? 5.727 6.517 50.905 1.00 43.31 598 ALA A N 1
ATOM 4647 C CA . ALA A 1 598 ? 6.316 5.232 51.306 1.00 43.31 598 ALA A CA 1
ATOM 4648 C C . ALA A 1 598 ? 5.350 4.032 51.174 1.00 43.31 598 ALA A C 1
ATOM 4650 O O . ALA A 1 598 ? 5.782 2.885 51.250 1.00 43.31 598 ALA A O 1
ATOM 4651 N N . ASP A 1 599 ? 4.060 4.303 50.960 1.00 43.72 599 ASP A N 1
ATOM 4652 C CA . ASP A 1 599 ? 2.968 3.324 50.993 1.00 43.72 599 ASP A CA 1
ATOM 4653 C C . ASP A 1 599 ? 2.599 2.743 49.608 1.00 43.72 599 ASP A C 1
ATOM 4655 O O . ASP A 1 599 ? 1.688 1.923 49.496 1.00 43.72 599 ASP A O 1
ATOM 4659 N N . ALA A 1 600 ? 3.291 3.146 48.534 1.00 46.09 600 ALA A N 1
ATOM 4660 C CA . ALA A 1 600 ? 3.011 2.669 47.177 1.00 46.09 600 ALA A CA 1
ATOM 4661 C C . ALA A 1 600 ? 3.474 1.209 46.968 1.00 46.09 600 ALA A C 1
ATOM 4663 O O . ALA A 1 600 ? 4.668 0.901 46.984 1.00 46.09 600 ALA A O 1
ATOM 4664 N N . ALA A 1 601 ? 2.524 0.300 46.732 1.00 48.66 601 ALA A N 1
ATOM 4665 C CA . ALA A 1 601 ? 2.781 -1.134 46.606 1.00 48.66 601 ALA A CA 1
ATOM 4666 C C . ALA A 1 601 ? 3.520 -1.507 45.301 1.00 48.66 601 ALA A C 1
ATOM 4668 O O . ALA A 1 601 ? 2.897 -1.778 44.279 1.00 48.66 601 ALA A O 1
ATOM 4669 N N . SER A 1 602 ? 4.853 -1.613 45.379 1.00 53.22 602 SER A N 1
ATOM 4670 C CA . SER A 1 602 ? 5.796 -1.894 44.277 1.00 53.22 602 SER A CA 1
ATOM 4671 C C . SER A 1 602 ? 5.962 -0.749 43.257 1.00 53.22 602 SER A C 1
ATOM 4673 O O . SER A 1 602 ? 4.968 -0.245 42.731 1.00 53.22 602 SER A O 1
ATOM 4675 N N . PRO A 1 603 ? 7.207 -0.393 42.860 1.00 56.66 603 PRO A N 1
ATOM 4676 C CA . PRO A 1 603 ? 7.453 0.596 41.804 1.00 56.66 603 PRO A CA 1
ATOM 4677 C C . PRO A 1 603 ? 6.718 0.299 40.488 1.00 56.66 603 PRO A C 1
ATOM 4679 O O . PRO A 1 603 ? 6.252 1.218 39.820 1.00 56.66 603 PRO A O 1
ATOM 4682 N N . SER A 1 604 ? 6.554 -0.983 40.141 1.00 63.06 604 SER A N 1
ATOM 4683 C CA . SER A 1 604 ? 5.865 -1.414 38.918 1.00 63.06 604 SER A CA 1
ATOM 4684 C C . SER A 1 604 ? 4.377 -1.047 38.874 1.00 63.06 604 SER A C 1
ATOM 4686 O O . SER A 1 604 ? 3.851 -0.790 37.791 1.00 63.06 604 SER A O 1
ATOM 4688 N N . ALA A 1 605 ? 3.688 -0.986 40.019 1.00 64.56 605 ALA A N 1
ATOM 4689 C CA . ALA A 1 605 ? 2.276 -0.610 40.058 1.00 64.56 605 ALA A CA 1
ATOM 4690 C C . ALA A 1 605 ? 2.089 0.885 39.762 1.00 64.56 605 ALA A C 1
ATOM 4692 O O . ALA A 1 605 ? 1.212 1.252 38.981 1.00 64.56 605 ALA A O 1
ATOM 4693 N N . ALA A 1 606 ? 2.962 1.739 40.310 1.00 65.75 606 ALA A N 1
ATOM 4694 C CA . ALA A 1 606 ? 2.954 3.175 40.039 1.00 65.75 606 ALA A CA 1
ATOM 4695 C C . ALA A 1 606 ? 3.202 3.481 38.550 1.00 65.75 606 ALA A C 1
ATOM 4697 O O . ALA A 1 606 ? 2.478 4.282 37.960 1.00 65.75 606 ALA A O 1
ATOM 4698 N N . THR A 1 607 ? 4.155 2.793 37.909 1.00 74.94 607 THR A N 1
ATOM 4699 C CA . THR A 1 607 ? 4.393 2.922 36.459 1.00 74.94 607 THR A CA 1
ATOM 4700 C C . THR A 1 607 ? 3.170 2.507 35.634 1.00 74.94 607 THR A C 1
ATOM 4702 O O . THR A 1 607 ? 2.815 3.200 34.682 1.00 74.94 607 THR A O 1
ATOM 4705 N N . ASN A 1 608 ? 2.478 1.426 36.012 1.00 79.62 608 ASN A N 1
ATOM 4706 C CA . ASN A 1 608 ? 1.263 0.984 35.318 1.00 79.62 608 ASN A CA 1
ATOM 4707 C C . ASN A 1 608 ? 0.090 1.966 35.488 1.00 79.62 608 ASN A C 1
ATOM 4709 O O . ASN A 1 608 ? -0.628 2.215 34.521 1.00 79.62 608 ASN A O 1
ATOM 4713 N N . ILE A 1 609 ? -0.076 2.568 36.673 1.00 82.44 609 ILE A N 1
ATOM 4714 C CA . ILE A 1 609 ? -1.062 3.636 36.923 1.00 82.44 609 ILE A CA 1
ATOM 4715 C C . ILE A 1 609 ? -0.806 4.825 35.991 1.00 82.44 609 ILE A C 1
ATOM 4717 O O . ILE A 1 609 ? -1.710 5.247 35.274 1.00 82.44 609 ILE A O 1
ATOM 4721 N N . ILE A 1 610 ? 0.437 5.314 35.938 1.00 83.69 610 ILE A N 1
ATOM 4722 C CA . ILE A 1 610 ? 0.829 6.441 35.079 1.00 83.69 610 ILE A CA 1
ATOM 4723 C C . ILE A 1 610 ? 0.640 6.084 33.593 1.00 83.69 610 ILE A C 1
ATOM 4725 O O . ILE A 1 610 ? 0.152 6.914 32.824 1.00 83.69 610 ILE A O 1
ATOM 4729 N N . ARG A 1 611 ? 0.915 4.833 33.185 1.00 87.06 611 ARG A N 1
ATOM 4730 C CA . ARG A 1 611 ? 0.630 4.351 31.821 1.00 87.06 611 ARG A CA 1
ATOM 4731 C C . ARG A 1 611 ? -0.848 4.390 31.470 1.00 87.06 611 ARG A C 1
ATOM 4733 O O . ARG A 1 611 ? -1.191 4.854 30.384 1.00 87.06 611 ARG A O 1
ATOM 4740 N N . GLN A 1 612 ? -1.711 3.960 32.383 1.00 87.12 612 GLN A N 1
ATOM 4741 C CA . GLN A 1 612 ? -3.150 3.990 32.160 1.00 87.12 612 GLN A CA 1
ATOM 4742 C C . GLN A 1 612 ? -3.691 5.429 32.136 1.00 87.12 612 GLN A C 1
ATOM 4744 O O . GLN A 1 612 ? -4.507 5.755 31.275 1.00 87.12 612 GLN A O 1
ATOM 4749 N N . GLU A 1 613 ? -3.199 6.315 33.014 1.00 89.44 613 GLU A N 1
ATOM 4750 C CA . GLU A 1 613 ? -3.593 7.730 33.019 1.00 89.44 613 GLU A CA 1
ATOM 4751 C C . GLU A 1 613 ? -3.193 8.444 31.712 1.00 89.44 613 GLU A C 1
ATOM 4753 O O . GLU A 1 613 ? -4.025 9.113 31.092 1.00 89.44 613 GLU A O 1
ATOM 4758 N N . HIS A 1 614 ? -1.959 8.247 31.232 1.00 90.88 614 HIS A N 1
ATOM 4759 C CA . HIS A 1 614 ? -1.510 8.807 29.952 1.00 90.88 614 HIS A CA 1
ATOM 4760 C C . HIS A 1 614 ? -2.229 8.212 28.738 1.00 90.88 614 HIS A C 1
ATOM 4762 O O . HIS A 1 614 ? -2.456 8.937 27.771 1.00 90.88 614 HIS A O 1
ATOM 4768 N N . ALA A 1 615 ? -2.626 6.937 28.771 1.00 92.56 615 ALA A N 1
ATOM 4769 C CA . ALA A 1 615 ? -3.397 6.333 27.687 1.00 92.56 615 ALA A CA 1
ATOM 4770 C C . ALA A 1 615 ? -4.792 6.975 27.550 1.00 92.56 615 ALA A C 1
ATOM 4772 O O . ALA A 1 615 ? -5.214 7.276 26.434 1.00 92.56 615 ALA A O 1
ATOM 4773 N N . PHE A 1 616 ? -5.482 7.271 28.661 1.00 93.88 616 PHE A N 1
ATOM 4774 C CA . PHE A 1 616 ? -6.779 7.964 28.612 1.00 93.88 616 PHE A CA 1
ATOM 4775 C C . PHE A 1 616 ? -6.661 9.399 28.089 1.00 93.88 616 PHE A C 1
ATOM 4777 O O . PHE A 1 616 ? -7.459 9.800 27.236 1.00 93.88 616 PHE A O 1
ATOM 4784 N N . LEU A 1 617 ? -5.649 10.153 28.537 1.00 94.38 617 LEU A N 1
ATOM 4785 C CA . LEU A 1 617 ? -5.346 11.479 27.990 1.00 94.38 617 LEU A CA 1
ATOM 4786 C C . LEU A 1 617 ? -5.056 11.395 26.482 1.00 94.38 617 LEU A C 1
ATOM 4788 O O . LEU A 1 617 ? -5.634 12.150 25.700 1.00 94.38 617 LEU A O 1
ATOM 4792 N N . PHE A 1 618 ? -4.193 10.458 26.074 1.00 95.38 618 PHE A N 1
ATOM 4793 C CA . PHE A 1 618 ? -3.803 10.251 24.683 1.00 95.38 618 PHE A CA 1
ATOM 4794 C C . PHE A 1 618 ? -5.019 9.987 23.798 1.00 95.38 618 PHE A C 1
ATOM 4796 O O . PHE A 1 618 ? -5.317 10.811 22.934 1.00 95.38 618 PHE A O 1
ATOM 4803 N N . VAL A 1 619 ? -5.769 8.903 24.034 1.00 96.25 619 VAL A N 1
ATOM 4804 C CA . VAL A 1 619 ? -6.888 8.524 23.156 1.00 96.25 619 VAL A CA 1
ATOM 4805 C C . VAL A 1 619 ? -7.964 9.618 23.117 1.00 96.25 619 VAL A C 1
ATOM 4807 O O . VAL A 1 619 ? -8.487 9.913 22.043 1.00 96.25 619 VAL A O 1
ATOM 4810 N N . THR A 1 620 ? -8.218 10.317 24.228 1.00 96.12 620 THR A N 1
ATOM 4811 C CA . THR A 1 620 ? -9.152 11.459 24.253 1.00 96.12 620 THR A CA 1
ATOM 4812 C C . THR A 1 620 ? -8.681 12.620 23.369 1.00 96.12 620 THR A C 1
ATOM 4814 O O . THR A 1 620 ? -9.465 13.159 22.587 1.00 96.12 620 THR A O 1
ATOM 4817 N N . LEU A 1 621 ? -7.394 12.982 23.409 1.00 96.75 621 LEU A N 1
ATOM 4818 C CA . LEU A 1 621 ? -6.828 13.984 22.497 1.00 96.75 621 LEU A CA 1
ATOM 4819 C C . LEU A 1 621 ? -6.872 13.510 21.030 1.00 96.75 621 LEU A C 1
ATOM 4821 O O . LEU A 1 621 ? -7.117 14.315 20.130 1.00 96.75 621 LEU A O 1
ATOM 4825 N N . ARG A 1 622 ? -6.713 12.206 20.758 1.00 96.31 622 ARG A N 1
ATOM 4826 C CA . ARG A 1 622 ? -6.881 11.649 19.401 1.00 96.31 622 ARG A CA 1
ATOM 4827 C C . ARG A 1 622 ? -8.331 11.755 18.906 1.00 96.31 622 ARG A C 1
ATOM 4829 O O . ARG A 1 622 ? -8.526 12.140 17.754 1.00 96.31 622 ARG A O 1
ATOM 4836 N N . ILE A 1 623 ? -9.329 11.536 19.770 1.00 96.69 623 ILE A N 1
ATOM 4837 C CA . ILE A 1 623 ? -10.758 11.771 19.474 1.00 96.69 623 ILE A CA 1
ATOM 4838 C C . ILE A 1 623 ? -11.011 13.249 19.142 1.00 96.69 623 ILE A C 1
ATOM 4840 O O . ILE A 1 623 ? -11.598 13.557 18.107 1.00 96.69 623 ILE A O 1
ATOM 4844 N N . LEU A 1 624 ? -10.512 14.178 19.964 1.00 95.88 624 LEU A N 1
ATOM 4845 C CA . LEU A 1 624 ? -10.671 15.624 19.748 1.00 95.88 624 LEU A CA 1
ATOM 4846 C C . LEU A 1 624 ? -9.985 16.121 18.461 1.00 95.88 624 LEU A C 1
ATOM 4848 O O . LEU A 1 624 ? -10.491 17.027 17.793 1.00 95.88 624 LEU A O 1
ATOM 4852 N N . ALA A 1 625 ? -8.862 15.510 18.071 1.00 95.06 625 ALA A N 1
ATOM 4853 C CA . ALA A 1 625 ? -8.224 15.764 16.781 1.00 95.06 625 ALA A CA 1
ATOM 4854 C C . ALA A 1 625 ? -9.050 15.202 15.607 1.00 95.06 625 ALA A C 1
ATOM 4856 O O . ALA A 1 625 ? -9.172 15.867 14.579 1.00 95.06 625 ALA A O 1
ATOM 4857 N N . ALA A 1 626 ? -9.644 14.012 15.743 1.00 94.88 626 ALA A N 1
ATOM 4858 C CA . ALA A 1 626 ? -10.507 13.416 14.719 1.00 94.88 626 ALA A CA 1
ATOM 4859 C C . ALA A 1 626 ? -11.796 14.236 14.499 1.00 94.88 626 ALA A C 1
ATOM 4861 O O . ALA A 1 626 ? -12.125 14.569 13.362 1.00 94.88 626 ALA A O 1
ATOM 4862 N N . LEU A 1 627 ? -12.465 14.665 15.576 1.00 94.19 627 LEU A N 1
ATOM 4863 C CA . LEU A 1 627 ? -13.628 15.563 15.515 1.00 94.19 627 LEU A CA 1
ATOM 4864 C C . LEU A 1 627 ? -13.287 16.905 14.844 1.00 94.19 627 LEU A C 1
ATOM 4866 O O . LEU A 1 627 ? -14.056 17.398 14.016 1.00 94.19 627 LEU A O 1
ATOM 4870 N N . GLY A 1 628 ? -12.092 17.445 15.110 1.00 91.44 628 GLY A N 1
ATOM 4871 C CA . GLY A 1 628 ? -11.580 18.638 14.435 1.00 91.44 628 GLY A CA 1
ATOM 4872 C C . GLY A 1 628 ? -11.452 18.483 12.915 1.00 91.44 628 GLY A C 1
ATOM 4873 O O . GLY A 1 628 ? -11.804 19.404 12.180 1.00 91.44 628 GLY A O 1
ATOM 4874 N N . HIS A 1 629 ? -11.061 17.312 12.402 1.00 90.56 629 HIS A N 1
ATOM 4875 C CA . HIS A 1 629 ? -11.010 17.094 10.949 1.00 90.56 629 HIS A CA 1
ATOM 4876 C C . HI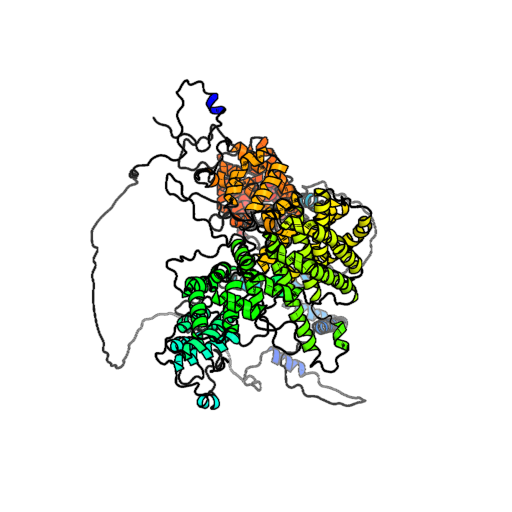S A 1 629 ? -12.394 17.208 10.286 1.00 90.56 629 HIS A C 1
ATOM 4878 O O . HIS A 1 629 ? -12.473 17.690 9.157 1.00 90.56 629 HIS A O 1
ATOM 4884 N N . TYR A 1 630 ? -13.483 16.897 10.995 1.00 90.25 630 TYR A N 1
ATOM 4885 C CA . TYR A 1 630 ? -14.859 17.105 10.520 1.00 90.25 630 TYR A CA 1
ATOM 4886 C C . TYR A 1 630 ? -15.460 18.488 10.841 1.00 90.25 630 TYR A C 1
ATOM 4888 O O . TYR A 1 630 ? -16.545 18.807 10.344 1.00 90.25 630 TYR A O 1
ATOM 4896 N N . GLY A 1 631 ? -14.798 19.285 11.691 1.00 88.75 631 GLY A N 1
ATOM 4897 C CA . GLY A 1 631 ? -15.318 20.550 12.227 1.00 88.75 631 GLY A CA 1
ATOM 4898 C C . GLY A 1 631 ? -16.356 20.394 13.352 1.00 88.75 631 GLY A C 1
ATOM 4899 O O . GLY A 1 631 ? -17.202 21.271 13.514 1.00 88.75 631 GLY A O 1
ATOM 4900 N N . LEU A 1 632 ? -16.323 19.289 14.106 1.00 90.69 632 LEU A N 1
ATOM 4901 C CA . LEU A 1 632 ? -17.288 18.944 15.165 1.00 90.69 632 LEU A CA 1
ATOM 4902 C C . LEU A 1 632 ? -16.701 19.157 16.576 1.00 90.69 632 LEU A C 1
ATOM 4904 O O . LEU A 1 632 ? -15.487 19.150 16.738 1.00 90.69 632 LEU A O 1
ATOM 4908 N N . ALA A 1 633 ? -17.550 19.320 17.600 1.00 89.81 633 ALA A N 1
ATOM 4909 C CA . ALA A 1 633 ? -17.169 19.581 19.007 1.00 89.81 633 ALA A CA 1
ATOM 4910 C C . ALA A 1 633 ? -16.401 20.905 19.276 1.00 89.81 633 ALA A C 1
ATOM 4912 O O . ALA A 1 633 ? -15.581 21.012 20.190 1.00 89.81 633 ALA A O 1
ATOM 4913 N N . SER A 1 634 ? -16.714 21.953 18.503 1.00 89.62 634 SER A N 1
ATOM 4914 C CA . SER A 1 634 ? -16.164 23.317 18.651 1.00 89.62 634 SER A CA 1
ATOM 4915 C C . SER A 1 634 ? -16.345 23.924 20.056 1.00 89.62 634 SER A C 1
ATOM 4917 O O . SER A 1 634 ? -15.469 24.647 20.540 1.00 89.62 634 SER A O 1
ATOM 4919 N N . THR A 1 635 ? -17.460 23.604 20.717 1.00 89.50 635 THR A N 1
ATOM 4920 C CA . THR A 1 635 ? -17.810 24.020 22.084 1.00 89.50 635 THR A CA 1
ATOM 4921 C C . THR A 1 635 ? -16.919 23.357 23.129 1.00 89.50 635 THR A C 1
ATOM 4923 O O . THR A 1 635 ? -16.268 24.057 23.901 1.00 89.50 635 THR A O 1
ATOM 4926 N N . SER A 1 636 ? -16.809 22.027 23.107 1.00 91.19 636 SER A N 1
ATOM 4927 C CA . SER A 1 636 ? -16.003 21.241 24.050 1.00 91.19 636 SER A CA 1
ATOM 4928 C C . SER A 1 636 ? -14.521 21.658 24.022 1.00 91.19 636 SER A C 1
ATOM 4930 O O . SER A 1 636 ? -13.858 21.727 25.055 1.00 91.19 636 SER A O 1
ATOM 4932 N N . ILE A 1 637 ? -14.001 22.039 22.848 1.00 92.31 637 ILE A N 1
ATOM 4933 C CA . ILE A 1 637 ? -12.644 22.595 22.689 1.00 92.31 637 ILE A CA 1
ATOM 4934 C C . ILE A 1 637 ? -12.481 23.962 23.378 1.00 92.31 637 ILE A C 1
ATOM 4936 O O . ILE A 1 637 ? -11.433 24.231 23.967 1.00 92.31 637 ILE A O 1
ATOM 4940 N N . ARG A 1 638 ? -13.513 24.814 23.351 1.00 90.12 638 ARG A N 1
ATOM 4941 C CA . ARG A 1 638 ? -13.519 26.124 24.027 1.00 90.12 638 ARG A CA 1
ATOM 4942 C C . ARG A 1 638 ? -13.553 25.983 25.549 1.00 90.12 638 ARG A C 1
ATOM 4944 O O . ARG A 1 638 ? -12.927 26.777 26.245 1.00 90.12 638 ARG A O 1
ATOM 4951 N N . GLU A 1 639 ? -14.233 24.963 26.064 1.00 90.56 639 GLU A N 1
ATOM 4952 C CA . GLU A 1 639 ? -14.226 24.624 27.494 1.00 90.56 639 GLU A CA 1
ATOM 4953 C C . GLU A 1 639 ? -12.865 24.067 27.937 1.00 90.56 639 GLU A C 1
ATOM 4955 O O . GLU A 1 639 ? -12.335 24.450 28.983 1.00 90.56 639 GLU A O 1
ATOM 4960 N N . LEU A 1 640 ? -12.236 23.240 27.095 1.00 93.06 640 LEU A N 1
ATOM 4961 C CA . LEU A 1 640 ? -10.890 22.712 27.323 1.00 93.06 640 LEU A CA 1
ATOM 4962 C C . LEU A 1 640 ? -9.757 23.739 27.155 1.00 93.06 640 LEU A C 1
ATOM 4964 O O . LEU A 1 640 ? -8.625 23.422 27.516 1.00 93.06 640 LEU A O 1
ATOM 4968 N N . ALA A 1 641 ? -10.019 24.958 26.672 1.00 90.50 641 ALA A N 1
ATOM 4969 C CA . ALA A 1 641 ? -9.008 25.977 26.359 1.00 90.50 641 ALA A CA 1
ATOM 4970 C C . ALA A 1 641 ? -7.914 26.136 27.435 1.00 90.50 641 ALA A C 1
ATOM 4972 O O . ALA A 1 641 ? -6.720 26.109 27.137 1.00 90.50 641 ALA A O 1
ATOM 4973 N N . VAL A 1 642 ? -8.320 26.260 28.703 1.00 91.31 642 VAL A N 1
ATOM 4974 C CA . VAL A 1 642 ? -7.405 26.453 29.844 1.00 91.31 642 VAL A CA 1
ATOM 4975 C C . VAL A 1 642 ? -6.663 25.161 30.212 1.00 91.31 642 VAL A C 1
ATOM 4977 O O . VAL A 1 642 ? -5.529 25.222 30.686 1.00 91.31 642 VAL A O 1
ATOM 4980 N N . ALA A 1 643 ? -7.271 23.993 29.994 1.00 92.56 643 ALA A N 1
ATOM 4981 C CA . ALA A 1 643 ? -6.630 22.699 30.222 1.00 92.56 643 ALA A CA 1
ATOM 4982 C C . ALA A 1 643 ? -5.571 22.402 29.149 1.00 92.56 643 ALA A C 1
ATOM 4984 O O . ALA A 1 643 ? -4.459 22.007 29.491 1.00 92.56 643 ALA A O 1
ATOM 4985 N N . LEU A 1 644 ? -5.871 22.683 27.876 1.00 93.81 644 LEU A N 1
ATOM 4986 C CA . LEU A 1 644 ? -4.931 22.544 26.759 1.00 93.81 644 LEU A CA 1
ATOM 4987 C C . LEU A 1 644 ? -3.690 23.428 26.951 1.00 93.81 644 LEU A C 1
ATOM 4989 O O . LEU A 1 644 ? -2.575 22.936 26.788 1.00 93.81 644 LEU A O 1
ATOM 4993 N N . SER A 1 645 ? -3.854 24.684 27.389 1.00 91.75 645 SER A N 1
ATOM 4994 C CA . SER A 1 645 ? -2.707 25.541 27.728 1.00 91.75 645 SER A CA 1
ATOM 4995 C C . SER A 1 645 ? -1.875 24.977 28.883 1.00 91.75 645 SER A C 1
ATOM 4997 O O . SER A 1 645 ? -0.663 24.868 28.750 1.00 91.75 645 SER A O 1
ATOM 4999 N N . ARG A 1 646 ? -2.503 24.526 29.981 1.00 90.88 646 ARG A N 1
ATOM 5000 C CA . ARG A 1 646 ? -1.784 23.915 31.120 1.00 90.88 646 ARG A CA 1
ATOM 5001 C C . ARG A 1 646 ? -1.023 22.645 30.736 1.00 90.88 646 ARG A C 1
ATOM 5003 O O . ARG A 1 646 ? 0.068 22.413 31.248 1.00 90.88 646 ARG A O 1
ATOM 5010 N N . LEU A 1 647 ? -1.586 21.826 29.848 1.00 92.56 647 LEU A N 1
ATOM 5011 C CA . LEU A 1 647 ? -0.897 20.660 29.296 1.00 92.56 647 LEU A CA 1
ATOM 5012 C C . LEU A 1 647 ? 0.304 21.090 28.441 1.00 92.56 647 LEU A C 1
ATOM 5014 O O . LEU A 1 647 ? 1.358 20.471 28.538 1.00 92.56 647 LEU A O 1
ATOM 5018 N N . ALA A 1 648 ? 0.195 22.178 27.675 1.00 91.81 648 ALA A N 1
ATOM 5019 C CA . ALA A 1 648 ? 1.306 22.700 26.879 1.00 91.81 648 ALA A CA 1
ATOM 5020 C C . ALA A 1 648 ? 2.381 23.431 27.719 1.00 91.81 648 ALA A C 1
ATOM 5022 O O . ALA A 1 648 ? 3.543 23.508 27.321 1.00 91.81 648 ALA A O 1
ATOM 5023 N N . ASP A 1 649 ? 2.033 23.933 28.906 1.00 90.69 649 ASP A N 1
ATOM 5024 C CA . ASP A 1 649 ? 2.995 24.401 29.916 1.00 90.69 649 ASP A CA 1
ATOM 5025 C C . ASP A 1 649 ? 3.715 23.224 30.601 1.00 90.69 649 ASP A C 1
ATOM 5027 O O . ASP A 1 649 ? 4.897 23.307 30.940 1.00 90.69 649 ASP A O 1
ATOM 5031 N N . TRP A 1 650 ? 3.033 22.086 30.761 1.00 90.00 650 TRP A N 1
ATOM 5032 C CA . TRP A 1 650 ? 3.632 20.848 31.261 1.00 90.00 650 TRP A CA 1
ATOM 5033 C C . TRP A 1 650 ? 4.587 20.204 30.242 1.00 90.00 650 TRP A C 1
ATOM 5035 O O . TRP A 1 650 ? 5.707 19.844 30.627 1.00 90.00 650 TRP A O 1
ATOM 5045 N N . THR A 1 651 ? 4.225 20.126 28.951 1.00 90.94 651 THR A N 1
ATOM 5046 C CA . THR A 1 651 ? 5.095 19.560 27.896 1.00 90.94 651 THR A CA 1
ATOM 5047 C C . THR A 1 651 ? 6.421 20.304 27.778 1.00 90.94 651 THR A C 1
ATOM 5049 O O . THR A 1 651 ? 7.458 19.665 27.611 1.00 90.94 651 THR A O 1
ATOM 5052 N N . GLN A 1 652 ? 6.429 21.630 27.959 1.00 89.25 652 GLN A N 1
ATOM 5053 C CA . GLN A 1 652 ? 7.648 22.452 28.023 1.00 89.25 652 GLN A CA 1
ATOM 5054 C C . GLN A 1 652 ? 8.660 21.969 29.080 1.00 89.25 652 GLN A C 1
ATOM 5056 O O . GLN A 1 652 ? 9.852 22.248 28.946 1.00 89.25 652 GLN A O 1
ATOM 5061 N N . SER A 1 653 ? 8.221 21.233 30.110 1.00 86.00 653 SER A N 1
ATOM 5062 C CA . SER A 1 653 ? 9.094 20.664 31.146 1.00 86.00 653 SER A CA 1
ATOM 5063 C C . SER A 1 653 ? 9.600 19.242 30.853 1.00 86.00 653 SER A C 1
ATOM 5065 O O . SER A 1 653 ? 10.578 18.821 31.476 1.00 86.00 653 SER A O 1
ATOM 5067 N N . LEU A 1 654 ? 9.001 18.516 29.896 1.00 85.62 654 LEU A N 1
ATOM 5068 C CA . LEU A 1 654 ? 9.380 17.135 29.553 1.00 85.62 654 LEU A CA 1
ATOM 5069 C C . LEU A 1 654 ? 10.855 16.975 29.136 1.00 85.62 654 LEU A C 1
ATOM 5071 O O . LEU A 1 654 ? 11.497 16.086 29.701 1.00 85.62 654 LEU A O 1
ATOM 5075 N N . PRO A 1 655 ? 11.446 17.825 28.257 1.00 82.56 655 PRO A N 1
ATOM 5076 C CA . PRO A 1 655 ? 12.809 17.617 27.755 1.00 82.56 655 PRO A CA 1
ATOM 5077 C C . PRO A 1 655 ? 13.901 17.548 28.832 1.00 82.56 655 PRO A C 1
ATOM 5079 O O . PRO A 1 655 ? 14.972 17.012 28.563 1.00 82.56 655 PRO A O 1
ATOM 5082 N N . ASN A 1 656 ? 13.623 18.087 30.027 1.00 79.75 656 ASN A N 1
ATOM 5083 C CA . ASN A 1 656 ? 14.540 18.168 31.168 1.00 79.75 656 ASN A CA 1
ATOM 5084 C C . ASN A 1 656 ? 14.189 17.205 32.322 1.00 79.75 656 ASN A C 1
ATOM 5086 O O . ASN A 1 656 ? 14.951 17.110 33.283 1.00 79.75 656 ASN A O 1
ATOM 5090 N N . LYS A 1 657 ? 13.028 16.536 32.271 1.00 77.25 657 LYS A N 1
ATOM 5091 C CA . LYS A 1 657 ? 12.491 15.685 33.353 1.00 77.25 657 LYS A CA 1
ATOM 5092 C C . LYS A 1 657 ? 12.410 14.199 32.995 1.00 77.25 657 LYS A C 1
ATOM 5094 O O . LYS A 1 657 ? 12.430 13.366 33.897 1.00 77.25 657 LYS A O 1
ATOM 5099 N N . VAL A 1 658 ? 12.210 13.883 31.717 1.00 76.19 658 VAL A N 1
ATOM 5100 C CA . VAL A 1 658 ? 11.656 12.602 31.253 1.00 76.19 658 VAL A CA 1
ATOM 5101 C C . VAL A 1 658 ? 12.582 11.959 30.216 1.00 76.19 658 VAL A C 1
ATOM 5103 O O . VAL A 1 658 ? 13.221 12.658 29.429 1.00 76.19 658 VAL A O 1
ATOM 5106 N N . SER A 1 659 ? 12.679 10.624 30.228 1.00 75.56 659 SER A N 1
ATOM 5107 C CA . SER A 1 659 ? 13.490 9.877 29.253 1.00 75.56 659 SER A CA 1
ATOM 5108 C C . SER A 1 659 ? 12.893 9.971 27.848 1.00 75.56 659 SER A C 1
ATOM 5110 O O . SER A 1 659 ? 11.684 10.121 27.691 1.00 75.56 659 SER A O 1
ATOM 5112 N N . ALA A 1 660 ? 13.716 9.832 26.810 1.00 63.09 660 ALA A N 1
ATOM 5113 C CA . ALA A 1 660 ? 13.239 9.866 25.429 1.00 63.09 660 ALA A CA 1
ATOM 5114 C C . ALA A 1 660 ? 12.311 8.674 25.088 1.00 63.09 660 ALA A C 1
ATOM 5116 O O . ALA A 1 660 ? 11.425 8.806 24.250 1.00 63.09 660 ALA A O 1
ATOM 5117 N N . ASP A 1 661 ? 12.460 7.525 25.755 1.00 61.78 661 ASP A N 1
ATOM 5118 C CA . ASP A 1 661 ? 11.625 6.328 25.534 1.00 61.78 661 ASP A CA 1
ATOM 5119 C C . ASP A 1 661 ? 10.259 6.353 26.253 1.00 61.78 661 ASP A C 1
ATOM 5121 O O . ASP A 1 661 ? 9.472 5.418 26.108 1.00 61.78 661 ASP A O 1
ATOM 5125 N N . ASP A 1 662 ? 9.978 7.375 27.068 1.00 79.81 662 ASP A N 1
ATOM 5126 C CA . ASP A 1 662 ? 8.844 7.356 27.999 1.00 79.81 662 ASP A CA 1
ATOM 5127 C C . ASP A 1 662 ? 7.518 7.837 27.357 1.00 79.81 662 ASP A C 1
ATOM 5129 O O . ASP A 1 662 ? 7.469 8.552 26.352 1.00 79.81 662 ASP A O 1
ATOM 5133 N N . ILE A 1 663 ? 6.395 7.394 27.912 1.00 85.00 663 ILE A N 1
ATOM 5134 C CA . ILE A 1 663 ? 5.066 7.442 27.275 1.00 85.00 663 ILE A CA 1
ATOM 5135 C C . ILE A 1 663 ? 4.461 8.850 27.137 1.00 85.00 663 ILE A C 1
ATOM 5137 O O . ILE A 1 663 ? 3.532 9.066 26.355 1.00 85.00 663 ILE A O 1
ATOM 5141 N N . GLN A 1 664 ? 4.970 9.824 27.888 1.00 89.12 664 GLN A N 1
ATOM 5142 C CA . GLN A 1 664 ? 4.458 11.195 27.938 1.00 89.12 664 GLN A CA 1
ATOM 5143 C C . GLN A 1 664 ? 4.653 11.913 26.596 1.00 89.12 664 GLN A C 1
ATOM 5145 O O . GLN A 1 664 ? 3.863 12.795 26.255 1.00 89.12 664 GLN A O 1
ATOM 5150 N N . TRP A 1 665 ? 5.640 11.498 25.794 1.00 90.00 665 TRP A N 1
ATOM 5151 C CA . TRP A 1 665 ? 5.871 12.031 24.450 1.00 90.00 665 TRP A CA 1
ATOM 5152 C C . TRP A 1 665 ? 4.695 11.762 23.499 1.00 90.00 665 TRP A C 1
ATOM 5154 O O . TRP A 1 665 ? 4.318 12.663 22.752 1.00 90.00 665 TRP A O 1
ATOM 5164 N N . TYR A 1 666 ? 4.016 10.611 23.604 1.00 91.06 666 TYR A N 1
ATOM 5165 C CA . TYR A 1 666 ? 2.771 10.362 22.861 1.00 91.06 666 TYR A CA 1
ATOM 5166 C C . TYR A 1 666 ? 1.652 11.328 23.287 1.00 91.06 666 TYR A C 1
ATOM 5168 O O . TYR A 1 666 ? 0.925 11.857 22.447 1.00 91.06 666 TYR A O 1
ATOM 5176 N N . SER A 1 667 ? 1.534 11.631 24.588 1.00 92.56 667 SER A N 1
ATOM 5177 C CA . SER A 1 667 ? 0.568 12.633 25.079 1.00 92.56 667 SER A CA 1
ATOM 5178 C C . SER A 1 667 ? 0.881 14.038 24.548 1.00 92.56 667 SER A C 1
ATOM 5180 O O . SER A 1 667 ? -0.031 14.748 24.125 1.00 92.56 667 SER A O 1
ATOM 5182 N N . ALA A 1 668 ? 2.162 14.424 24.508 1.00 93.31 668 ALA A N 1
ATOM 5183 C CA . ALA A 1 668 ? 2.609 15.689 23.926 1.00 93.31 668 ALA A CA 1
ATOM 5184 C C . ALA A 1 668 ? 2.306 15.766 22.418 1.00 93.31 668 ALA A C 1
ATOM 5186 O O . ALA A 1 668 ? 1.764 16.761 21.942 1.00 93.31 668 ALA A O 1
ATOM 5187 N N . GLN A 1 669 ? 2.579 14.693 21.675 1.00 93.62 669 GLN A N 1
ATOM 5188 C CA . GLN A 1 669 ? 2.264 14.573 20.252 1.00 93.62 669 GLN A CA 1
ATOM 5189 C C . GLN A 1 669 ? 0.762 14.709 19.969 1.00 93.62 669 GLN A C 1
ATOM 5191 O O . GLN A 1 669 ? 0.358 15.454 19.073 1.00 93.62 669 GLN A O 1
ATOM 5196 N N . ALA A 1 670 ? -0.086 14.025 20.743 1.00 95.06 670 ALA A N 1
ATOM 5197 C CA . ALA A 1 670 ? -1.534 14.139 20.599 1.00 95.06 670 ALA A CA 1
ATOM 5198 C C . ALA A 1 670 ? -2.028 15.561 20.909 1.00 95.06 670 ALA A C 1
ATOM 5200 O O . ALA A 1 670 ? -2.870 16.078 20.175 1.00 95.06 670 ALA A O 1
ATOM 5201 N N . LEU A 1 671 ? -1.464 16.216 21.932 1.00 96.25 671 LEU A N 1
ATOM 5202 C CA . LEU A 1 671 ? -1.765 17.606 22.277 1.00 96.25 671 LEU A CA 1
ATOM 5203 C C . LEU A 1 671 ? -1.428 18.555 21.121 1.00 96.25 671 LEU A C 1
ATOM 5205 O O . LEU A 1 671 ? -2.313 19.261 20.642 1.00 96.25 671 LEU A O 1
ATOM 5209 N N . TYR A 1 672 ? -0.187 18.553 20.625 1.00 96.31 672 TYR A N 1
ATOM 5210 C CA . TYR A 1 672 ? 0.206 19.448 19.531 1.00 96.31 672 TYR A CA 1
ATOM 5211 C C . TYR A 1 672 ? -0.535 19.146 18.222 1.00 96.31 672 TYR A C 1
ATOM 5213 O O . TYR A 1 672 ? -0.789 20.068 17.448 1.00 96.31 672 TYR A O 1
ATOM 5221 N N . ASN A 1 673 ? -0.979 17.903 17.998 1.00 94.50 673 ASN A N 1
ATOM 5222 C CA . ASN A 1 673 ? -1.866 17.583 16.880 1.00 94.50 673 ASN A CA 1
ATOM 5223 C C . ASN A 1 673 ? -3.287 18.166 17.065 1.00 94.50 673 ASN A C 1
ATOM 5225 O O . ASN A 1 673 ? -3.851 18.695 16.109 1.00 94.50 673 ASN A O 1
ATOM 5229 N N . VAL A 1 674 ? -3.852 18.168 18.282 1.00 95.56 674 VAL A N 1
ATOM 5230 C CA . VAL A 1 674 ? -5.104 18.901 18.577 1.00 95.56 674 VAL A CA 1
ATOM 5231 C C . VAL A 1 674 ? -4.932 20.394 18.281 1.00 95.56 674 VAL A C 1
ATOM 5233 O O . VAL A 1 674 ? -5.761 20.957 17.565 1.00 95.56 674 VAL A O 1
ATOM 5236 N N . LEU A 1 675 ? -3.843 21.023 18.745 1.00 95.56 675 LEU A N 1
ATOM 5237 C CA . LEU A 1 675 ? -3.581 22.443 18.470 1.00 95.56 675 LEU A CA 1
ATOM 5238 C C . LEU A 1 675 ? -3.448 22.706 16.955 1.00 95.56 675 LEU A C 1
ATOM 5240 O O . LEU A 1 675 ? -4.104 23.599 16.424 1.00 95.56 675 LEU A O 1
ATOM 5244 N N . ASN A 1 676 ? -2.675 21.882 16.236 1.00 93.62 676 ASN A N 1
ATOM 5245 C CA . ASN A 1 676 ? -2.521 21.925 14.776 1.00 93.62 676 ASN A CA 1
ATOM 5246 C C . ASN A 1 676 ? -3.871 21.926 14.035 1.00 93.62 676 ASN A C 1
ATOM 5248 O O . ASN A 1 676 ? -4.127 22.810 13.215 1.00 93.62 676 ASN A O 1
ATOM 5252 N N . VAL A 1 677 ? -4.744 20.959 14.328 1.00 92.50 677 VAL A N 1
ATOM 5253 C CA . VAL A 1 677 ? -6.036 20.798 13.640 1.00 92.50 677 VAL A CA 1
ATOM 5254 C C . VAL A 1 677 ? -6.983 21.956 13.944 1.00 92.50 677 VAL A C 1
ATOM 5256 O O . VAL A 1 677 ? -7.603 22.516 13.036 1.00 92.50 677 VAL A O 1
ATOM 5259 N N . TRP A 1 678 ? -7.080 22.347 15.213 1.00 91.50 678 TRP A N 1
ATOM 5260 C CA . TRP A 1 678 ? -8.033 23.367 15.641 1.00 91.50 678 TRP A CA 1
ATOM 5261 C C . TRP A 1 678 ? -7.604 24.789 15.268 1.00 91.50 678 TRP A C 1
ATOM 5263 O O . TRP A 1 678 ? -8.469 25.599 14.935 1.00 91.50 678 TRP A O 1
ATOM 5273 N N . THR A 1 679 ? -6.300 25.069 15.181 1.00 91.25 679 THR A N 1
ATOM 5274 C CA . THR A 1 679 ? -5.775 26.315 14.596 1.00 91.25 679 THR A CA 1
ATOM 5275 C C . THR A 1 679 ? -6.147 26.451 13.115 1.00 91.25 679 THR A C 1
ATOM 5277 O O . THR A 1 679 ? -6.654 27.503 12.726 1.00 91.25 679 THR A O 1
ATOM 5280 N N . HIS A 1 680 ? -6.005 25.394 12.297 1.00 87.44 680 HIS A N 1
ATOM 5281 C CA . HIS A 1 680 ? -6.493 25.418 10.907 1.00 87.44 680 HIS A CA 1
ATOM 5282 C C . HIS A 1 680 ? -8.003 25.688 10.854 1.00 87.44 680 HIS A C 1
ATOM 5284 O O . HIS A 1 680 ? -8.447 26.618 10.183 1.00 87.44 680 HIS A O 1
ATOM 5290 N N . ARG A 1 681 ? -8.812 24.892 11.567 1.00 85.50 681 ARG A N 1
ATOM 5291 C CA . ARG A 1 681 ? -10.279 24.946 11.448 1.00 85.50 681 ARG A CA 1
ATOM 5292 C C . ARG A 1 681 ? -10.887 26.245 11.978 1.00 85.50 681 ARG A C 1
ATOM 5294 O O . ARG A 1 681 ? -11.816 26.753 11.357 1.00 85.50 681 ARG A O 1
ATOM 5301 N N . ALA A 1 682 ? -10.345 26.832 13.045 1.00 82.56 682 ALA A N 1
ATOM 5302 C CA . ALA A 1 682 ? -10.814 28.121 13.555 1.00 82.56 682 ALA A CA 1
ATOM 5303 C C . ALA A 1 682 ? -10.492 29.302 12.614 1.00 82.56 682 ALA A C 1
ATOM 5305 O O . ALA A 1 682 ? -11.248 30.274 12.585 1.00 82.56 682 ALA A O 1
ATOM 5306 N N . ILE A 1 683 ? -9.397 29.231 11.839 1.00 74.50 683 ILE A N 1
ATOM 5307 C CA . ILE A 1 683 ? -8.906 30.366 11.032 1.00 74.50 683 ILE A CA 1
ATOM 5308 C C . ILE A 1 683 ? -9.221 30.226 9.528 1.00 74.50 683 ILE A C 1
ATOM 5310 O O . ILE A 1 683 ? -9.434 31.234 8.856 1.00 74.50 683 ILE A O 1
ATOM 5314 N N 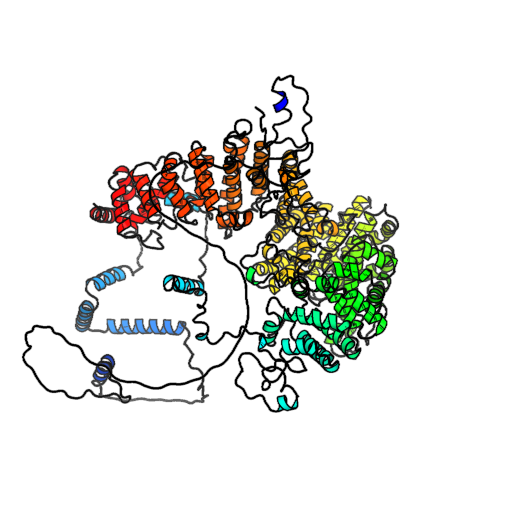. GLN A 1 684 ? -9.382 29.007 9.005 1.00 67.69 684 GLN A N 1
ATOM 5315 C CA . GLN A 1 684 ? -9.976 28.757 7.680 1.00 67.69 684 GLN A CA 1
ATOM 5316 C C . GLN A 1 684 ? -11.519 28.767 7.728 1.00 67.69 684 GLN A C 1
ATOM 5318 O O . GLN A 1 684 ? -12.171 29.192 6.776 1.00 67.69 684 GLN A O 1
ATOM 5323 N N . GLY A 1 685 ? -12.117 28.389 8.866 1.00 57.84 685 GLY A N 1
ATOM 5324 C CA . GLY A 1 685 ? -13.566 28.360 9.097 1.00 57.84 685 GLY A CA 1
ATOM 5325 C C . GLY A 1 685 ? -14.344 29.648 9.473 1.00 57.84 685 GLY A C 1
ATOM 5326 O O . GLY A 1 685 ? -15.529 29.479 9.769 1.00 57.84 685 GLY A O 1
ATOM 5327 N N . PRO A 1 686 ? -13.838 30.910 9.461 1.00 52.12 686 PRO A N 1
ATOM 5328 C CA . PRO A 1 686 ? -14.594 32.106 9.891 1.00 52.12 686 PRO A CA 1
ATOM 5329 C C . PRO A 1 686 ? -15.943 32.401 9.210 1.00 52.12 686 PRO A C 1
ATOM 5331 O O . PRO A 1 686 ? -16.622 33.351 9.594 1.00 52.12 686 PRO A O 1
ATOM 5334 N N . ARG A 1 687 ? -16.341 31.631 8.190 1.00 50.34 687 ARG A N 1
ATOM 5335 C CA . ARG A 1 687 ? -17.646 31.733 7.512 1.00 50.34 687 ARG A CA 1
ATOM 5336 C C . ARG A 1 687 ? -18.682 30.709 8.005 1.00 50.34 687 ARG A C 1
ATOM 5338 O O . ARG A 1 687 ? -19.838 30.796 7.604 1.00 50.34 687 ARG A O 1
ATOM 5345 N N . HIS A 1 688 ? -18.298 29.772 8.878 1.00 52.16 688 HIS A N 1
ATOM 5346 C CA . HIS A 1 688 ? -19.089 28.588 9.247 1.00 52.16 688 HIS A CA 1
ATOM 5347 C C . HIS A 1 688 ? -19.479 28.561 10.738 1.00 52.16 688 HIS A C 1
ATOM 5349 O O . HIS A 1 688 ? -19.223 27.596 11.456 1.00 52.16 688 HIS A O 1
ATOM 5355 N N . GLY A 1 689 ? -20.130 29.629 11.208 1.00 66.19 689 GLY A N 1
ATOM 5356 C CA . GLY A 1 689 ? -20.759 29.665 12.532 1.00 66.19 689 GLY A CA 1
ATOM 5357 C C . GLY A 1 689 ? -19.768 29.626 13.702 1.00 66.19 689 GLY A C 1
ATOM 5358 O O . GLY A 1 689 ? -18.826 30.416 13.750 1.00 66.19 689 GLY A O 1
ATOM 5359 N N . ASP A 1 690 ? -20.012 28.735 14.667 1.00 71.62 690 ASP A N 1
ATOM 5360 C CA . ASP A 1 690 ? -19.315 28.710 15.963 1.00 71.62 690 ASP A CA 1
ATOM 5361 C C . ASP A 1 690 ? -17.796 28.451 15.861 1.00 71.62 690 ASP A C 1
ATOM 5363 O O . ASP A 1 690 ? -17.042 28.937 16.703 1.00 71.62 690 ASP A O 1
ATOM 5367 N N . LEU A 1 691 ? -17.319 27.790 14.797 1.00 77.12 691 LEU A N 1
ATOM 5368 C CA . LEU A 1 691 ? -15.889 27.510 14.583 1.00 77.12 691 LEU A CA 1
ATOM 5369 C C . LEU A 1 691 ? -15.016 28.777 14.626 1.00 77.12 691 LEU A C 1
ATOM 5371 O O . LEU A 1 691 ? -13.935 28.768 15.217 1.00 77.12 691 LEU A O 1
ATOM 5375 N N . GLY A 1 692 ? -15.496 29.886 14.051 1.00 68.44 692 GLY A N 1
ATOM 5376 C CA . GLY A 1 692 ? -14.764 31.158 14.029 1.00 68.44 692 GLY A CA 1
ATOM 5377 C C . GLY A 1 692 ? -14.641 31.834 15.402 1.00 68.44 692 GLY A C 1
ATOM 5378 O O . GLY A 1 692 ? -13.733 32.637 15.615 1.00 68.44 692 GLY A O 1
ATOM 5379 N N . VAL A 1 693 ? -15.505 31.486 16.364 1.00 79.06 693 VAL A N 1
ATOM 5380 C CA . VAL A 1 693 ? -15.485 32.039 17.733 1.00 79.06 693 VAL A CA 1
ATOM 5381 C C . VAL A 1 693 ? -14.245 31.564 18.506 1.00 79.06 693 VAL A C 1
ATOM 5383 O O . VAL A 1 693 ? -13.789 32.244 19.423 1.00 79.06 693 VAL A O 1
ATOM 5386 N N . ASN A 1 694 ? -13.631 30.452 18.088 1.00 83.69 694 ASN A N 1
ATOM 5387 C CA . ASN A 1 694 ? -12.387 29.935 18.665 1.00 83.69 694 ASN A CA 1
ATOM 5388 C C . ASN A 1 694 ? -11.129 30.726 18.234 1.00 83.69 694 ASN A C 1
ATOM 5390 O O . ASN A 1 694 ? -10.059 30.524 18.810 1.00 83.69 694 ASN A O 1
ATOM 5394 N N . GLY A 1 695 ? -11.241 31.662 17.280 1.00 82.94 695 GLY A N 1
ATOM 5395 C CA . GLY A 1 695 ? -10.130 32.463 16.741 1.00 82.94 695 GLY A CA 1
ATOM 5396 C C . GLY A 1 695 ? -9.205 33.119 17.789 1.00 82.94 695 GLY A C 1
ATOM 5397 O O . GLY A 1 695 ? -7.994 32.902 17.729 1.00 82.94 695 GLY A O 1
ATOM 5398 N N . PRO A 1 696 ? -9.722 33.877 18.780 1.00 84.69 696 PRO A N 1
ATOM 5399 C CA . PRO A 1 696 ? -8.886 34.533 19.793 1.00 84.69 696 PRO A CA 1
ATOM 5400 C C . PRO A 1 696 ? -8.134 33.562 20.715 1.00 84.69 696 PRO A C 1
ATOM 5402 O O . PRO A 1 696 ? -7.077 33.904 21.237 1.00 84.69 696 PRO A O 1
ATOM 5405 N N . MET A 1 697 ? -8.665 32.351 20.915 1.00 87.81 697 MET A N 1
ATOM 5406 C CA . MET A 1 697 ? -8.021 31.307 21.714 1.00 87.81 697 MET A CA 1
ATOM 5407 C C . MET A 1 697 ? -6.857 30.676 20.943 1.00 87.81 697 MET A C 1
ATOM 5409 O O . MET A 1 697 ? -5.750 30.612 21.471 1.00 87.81 697 MET A O 1
ATOM 5413 N N . VAL A 1 698 ? -7.074 30.261 19.689 1.00 86.94 698 VAL A N 1
ATOM 5414 C CA . VAL A 1 698 ? -6.021 29.602 18.891 1.00 86.94 698 VAL A CA 1
ATOM 5415 C C . VAL A 1 698 ? -4.850 30.538 18.570 1.00 86.94 698 VAL A C 1
ATOM 5417 O O . VAL A 1 698 ? -3.707 30.100 18.468 1.00 86.94 698 VAL A O 1
ATOM 5420 N N . GLN A 1 699 ? -5.097 31.852 18.495 1.00 85.06 699 GLN A N 1
ATOM 5421 C CA . GLN A 1 699 ? -4.038 32.857 18.344 1.00 85.06 699 GLN A CA 1
ATOM 5422 C C . GLN A 1 699 ? -3.035 32.841 19.509 1.00 85.06 699 GLN A C 1
ATOM 5424 O O . GLN A 1 699 ? -1.855 33.100 19.282 1.00 85.06 699 GLN A O 1
ATOM 5429 N N . ALA A 1 700 ? -3.472 32.486 20.723 1.00 86.94 700 ALA A N 1
ATOM 5430 C CA . ALA A 1 700 ? -2.625 32.404 21.912 1.00 86.94 700 ALA A CA 1
ATOM 5431 C C . ALA A 1 700 ? -1.821 31.089 22.021 1.00 86.94 700 ALA A C 1
ATOM 5433 O O . ALA A 1 700 ? -1.026 30.942 22.948 1.00 86.94 700 ALA A O 1
ATOM 5434 N N . TRP A 1 701 ? -2.001 30.130 21.104 1.00 91.62 701 TRP A N 1
ATOM 5435 C CA . TRP A 1 701 ? -1.361 28.811 21.192 1.00 91.62 701 TRP A CA 1
ATOM 5436 C C . TRP A 1 701 ? 0.038 28.720 20.560 1.00 91.62 701 TRP A C 1
ATOM 5438 O O . TRP A 1 701 ? 0.776 27.784 20.872 1.00 91.62 701 TRP A O 1
ATOM 5448 N N . ALA A 1 702 ? 0.438 29.653 19.690 1.00 88.69 702 ALA A N 1
ATOM 5449 C CA . ALA A 1 702 ? 1.760 29.614 19.045 1.00 88.69 702 ALA A CA 1
ATOM 5450 C C . ALA A 1 702 ? 2.935 29.631 20.054 1.00 88.69 702 ALA A C 1
ATOM 5452 O O . ALA A 1 702 ? 3.776 28.727 19.984 1.00 88.69 702 ALA A O 1
ATOM 5453 N N . PRO A 1 703 ? 2.964 30.541 21.056 1.00 90.50 703 PRO A N 1
ATOM 5454 C CA . PRO A 1 703 ? 4.028 30.575 22.067 1.00 90.50 703 PRO A CA 1
ATOM 5455 C C . PRO A 1 703 ? 4.185 29.262 22.853 1.00 90.50 703 PRO A C 1
ATOM 5457 O O . PRO A 1 703 ? 5.294 28.895 23.232 1.00 90.50 703 PRO A O 1
ATOM 5460 N N . LEU A 1 704 ? 3.093 28.509 23.043 1.00 92.25 704 LEU A N 1
ATOM 5461 C CA . LEU A 1 704 ? 3.088 27.214 23.742 1.00 92.25 704 LEU A CA 1
ATOM 5462 C C . LEU A 1 704 ? 3.824 26.104 22.968 1.00 92.25 704 LEU A C 1
ATOM 5464 O O . LEU A 1 704 ? 4.233 25.092 23.538 1.00 92.25 704 LEU A O 1
ATOM 5468 N N . SER A 1 705 ? 3.957 26.269 21.650 1.00 92.69 705 SER A N 1
ATOM 5469 C CA . SER A 1 705 ? 4.725 25.363 20.787 1.00 92.69 705 SER A CA 1
ATOM 5470 C C . SER A 1 705 ? 6.168 25.844 20.672 1.00 92.69 705 SER A C 1
ATOM 5472 O O . SER A 1 705 ? 7.095 25.058 20.837 1.00 92.69 705 SER A O 1
ATOM 5474 N N . GLU A 1 706 ? 6.363 27.148 20.480 1.00 89.94 706 GLU A N 1
ATOM 5475 C CA . GLU A 1 706 ? 7.671 27.808 20.431 1.00 89.94 706 GLU A CA 1
ATOM 5476 C C . GLU A 1 706 ? 8.516 27.557 21.694 1.00 89.94 706 GLU A C 1
ATOM 5478 O O . GLU A 1 706 ? 9.675 27.150 21.585 1.00 89.94 706 GLU A O 1
ATOM 5483 N N . GLY A 1 707 ? 7.932 27.698 22.891 1.00 89.50 707 GLY A N 1
ATOM 5484 C CA . GLY A 1 707 ? 8.617 27.409 24.157 1.00 89.50 707 GLY A CA 1
ATOM 5485 C C . GLY A 1 707 ? 9.017 25.936 24.303 1.00 89.50 707 GLY A C 1
ATOM 5486 O O . GLY A 1 707 ? 10.124 25.628 24.743 1.00 89.50 707 GLY A O 1
ATOM 5487 N N . PHE A 1 708 ? 8.158 25.007 23.868 1.00 92.25 708 PHE A N 1
ATOM 5488 C CA . PHE A 1 708 ? 8.451 23.569 23.904 1.00 92.25 708 PHE A CA 1
ATOM 5489 C C . PHE A 1 708 ? 9.587 23.200 22.948 1.00 92.25 708 PHE A C 1
ATOM 5491 O O . PHE A 1 708 ? 10.526 22.511 23.343 1.00 92.25 708 PHE A O 1
ATOM 5498 N N . LEU A 1 709 ? 9.542 23.718 21.721 1.00 90.50 709 LEU A N 1
ATOM 5499 C CA . LEU A 1 709 ? 10.570 23.514 20.702 1.00 90.50 709 LEU A CA 1
ATOM 5500 C C . LEU A 1 709 ? 11.923 24.102 21.132 1.00 90.50 709 LEU A C 1
ATOM 5502 O O . LEU A 1 709 ? 12.952 23.458 20.945 1.00 90.50 709 LEU A O 1
ATOM 5506 N N . THR A 1 710 ? 11.913 25.270 21.781 1.00 88.19 710 THR A N 1
ATOM 5507 C CA . THR A 1 710 ? 13.109 25.910 22.358 1.00 88.19 710 THR A CA 1
ATOM 5508 C C . THR A 1 710 ? 13.721 25.075 23.489 1.00 88.19 710 THR A C 1
ATOM 5510 O O . THR A 1 710 ? 14.942 24.963 23.586 1.00 88.19 710 THR A O 1
ATOM 5513 N N . ASN A 1 711 ? 12.896 24.417 24.310 1.00 87.62 711 ASN A N 1
ATOM 5514 C CA . ASN A 1 711 ? 13.373 23.523 25.369 1.00 87.62 711 ASN A CA 1
ATOM 5515 C C . ASN A 1 711 ? 13.818 22.143 24.840 1.00 87.62 711 ASN A C 1
ATOM 5517 O O . ASN A 1 711 ? 14.658 21.490 25.458 1.00 87.62 711 ASN A O 1
ATOM 5521 N N . ALA A 1 712 ? 13.287 21.691 23.699 1.00 85.62 712 ALA A N 1
ATOM 5522 C CA . ALA A 1 712 ? 13.598 20.387 23.108 1.00 85.62 712 ALA A CA 1
ATOM 5523 C C . ALA A 1 712 ? 15.004 20.295 22.478 1.00 85.62 712 ALA A C 1
ATOM 5525 O O . ALA A 1 712 ? 15.510 19.189 22.287 1.00 85.62 712 ALA A O 1
ATOM 5526 N N . VAL A 1 713 ? 15.671 21.425 22.204 1.00 77.25 713 VAL A N 1
ATOM 5527 C CA . VAL A 1 713 ? 17.001 21.486 21.549 1.00 77.25 713 VAL A CA 1
ATOM 5528 C C . VAL A 1 713 ? 18.090 20.706 22.310 1.00 77.25 713 VAL A C 1
ATOM 5530 O O . VAL A 1 713 ? 19.053 20.238 21.710 1.00 77.25 713 VAL A O 1
ATOM 5533 N N . GLY A 1 714 ? 17.936 20.510 23.625 1.00 67.12 714 GLY A N 1
ATOM 5534 C CA . GLY A 1 714 ? 18.882 19.748 24.454 1.00 67.12 714 GLY A CA 1
ATOM 5535 C C . GLY A 1 714 ? 18.817 18.216 24.321 1.00 67.12 714 GLY A C 1
ATOM 5536 O O . GLY A 1 714 ? 19.656 17.527 24.904 1.00 67.12 714 GLY A O 1
ATOM 5537 N N . GLN A 1 715 ? 17.842 17.659 23.593 1.00 70.06 715 GLN A N 1
ATOM 5538 C CA . GLN A 1 715 ? 17.650 16.208 23.447 1.00 70.06 715 GLN A CA 1
ATOM 5539 C C . GLN A 1 715 ? 18.747 15.583 22.562 1.00 70.06 715 GLN A C 1
ATOM 5541 O O . GLN A 1 715 ? 18.687 15.626 21.337 1.00 70.06 715 GLN A O 1
ATOM 5546 N N . SER A 1 716 ? 19.758 14.972 23.189 1.00 55.03 716 SER A N 1
ATOM 5547 C CA . SER A 1 716 ? 20.961 14.458 22.506 1.00 55.03 716 SER A CA 1
ATOM 5548 C C . SER A 1 716 ? 20.764 13.159 21.710 1.00 55.03 716 SER A C 1
ATOM 5550 O O . SER A 1 716 ? 21.614 12.818 20.886 1.00 55.03 716 SER A O 1
ATOM 5552 N N . ARG A 1 717 ? 19.666 12.431 21.954 1.00 64.12 717 ARG A N 1
ATOM 5553 C CA . ARG A 1 717 ? 19.190 11.274 21.175 1.00 64.12 717 ARG A CA 1
ATOM 5554 C C . ARG A 1 717 ? 17.657 11.183 21.266 1.00 64.12 717 ARG A C 1
ATOM 5556 O O . ARG A 1 717 ? 17.163 10.487 22.151 1.00 64.12 717 ARG A O 1
ATOM 5563 N N . PRO A 1 718 ? 16.896 11.886 20.411 1.00 69.56 718 PRO A N 1
ATOM 5564 C CA . PRO A 1 718 ? 15.447 11.733 20.381 1.00 69.56 718 PRO A CA 1
ATOM 5565 C C . PRO A 1 718 ? 15.062 10.350 19.830 1.00 69.56 718 PRO A C 1
ATOM 5567 O O . PRO A 1 718 ? 15.701 9.821 18.917 1.00 69.56 718 PRO A O 1
ATOM 5570 N N . THR A 1 719 ? 14.012 9.764 20.396 1.00 79.69 719 THR A N 1
ATOM 5571 C CA . THR A 1 719 ? 13.369 8.534 19.909 1.00 79.69 719 THR A CA 1
ATOM 5572 C C . THR A 1 719 ? 12.325 8.860 18.837 1.00 79.69 719 THR A C 1
ATOM 5574 O O . THR A 1 719 ? 12.071 10.023 18.517 1.00 79.69 719 THR A O 1
ATOM 5577 N N . SER A 1 720 ? 11.657 7.830 18.315 1.00 79.38 720 SER A N 1
ATOM 5578 C CA . SER A 1 720 ? 10.474 7.985 17.466 1.00 79.38 720 SER A CA 1
ATOM 5579 C C . SER A 1 720 ? 9.394 8.863 18.119 1.00 79.38 720 SER A C 1
ATOM 5581 O O . SER A 1 720 ? 8.966 9.835 17.502 1.00 79.38 720 SER A O 1
ATOM 5583 N N . SER A 1 721 ? 8.994 8.602 19.368 1.00 83.06 721 SER A N 1
ATOM 5584 C CA . SER A 1 721 ? 7.954 9.390 20.054 1.00 83.06 721 SER A CA 1
ATOM 5585 C C . SER A 1 721 ? 8.369 10.850 20.295 1.00 83.06 721 SER A C 1
ATOM 5587 O O . SER A 1 721 ? 7.544 11.753 20.143 1.00 83.06 721 SER A O 1
ATOM 5589 N N . VAL A 1 722 ? 9.652 11.116 20.579 1.00 88.75 722 VAL A N 1
ATOM 5590 C CA . VAL A 1 722 ? 10.182 12.491 20.655 1.00 88.75 722 VAL A CA 1
ATOM 5591 C C . VAL A 1 722 ? 10.110 13.181 19.286 1.00 88.75 722 VAL A C 1
ATOM 5593 O O . VAL A 1 722 ? 9.621 14.309 19.203 1.00 88.75 722 VAL A O 1
ATOM 5596 N N . ASN A 1 723 ? 10.518 12.509 18.200 1.00 89.25 723 ASN A N 1
ATOM 5597 C CA . ASN A 1 723 ? 10.408 13.051 16.839 1.00 89.25 723 ASN A CA 1
ATOM 5598 C C . ASN A 1 723 ? 8.944 13.373 16.471 1.00 89.25 723 ASN A C 1
ATOM 5600 O O . ASN A 1 723 ? 8.677 14.423 15.886 1.00 89.25 723 ASN A O 1
ATOM 5604 N N . GLY A 1 724 ? 7.991 12.519 16.862 1.00 90.19 724 GLY A N 1
ATOM 5605 C CA . GLY A 1 724 ? 6.555 12.742 16.664 1.00 90.19 724 GLY A CA 1
ATOM 5606 C C . GLY A 1 724 ? 6.019 13.963 17.422 1.00 90.19 724 GLY A C 1
ATOM 5607 O O . GLY A 1 724 ? 5.270 14.769 16.861 1.00 90.19 724 GLY A O 1
ATOM 5608 N N . ALA A 1 725 ? 6.438 14.158 18.676 1.00 92.00 725 ALA A N 1
ATOM 5609 C CA . ALA A 1 725 ? 6.051 15.311 19.494 1.00 92.00 725 ALA A CA 1
ATOM 5610 C C . ALA A 1 725 ? 6.633 16.641 18.974 1.00 92.00 725 ALA A C 1
ATOM 5612 O O . ALA A 1 725 ? 5.914 17.634 18.863 1.00 92.00 725 ALA A O 1
ATOM 5613 N N . ILE A 1 726 ? 7.917 16.665 18.599 1.00 92.25 726 ILE A N 1
ATOM 5614 C CA . ILE A 1 726 ? 8.561 17.851 18.007 1.00 92.25 726 ILE A CA 1
ATOM 5615 C C . ILE A 1 726 ? 7.955 18.144 16.621 1.00 92.25 726 ILE A C 1
ATOM 5617 O O . ILE A 1 726 ? 7.650 19.295 16.306 1.00 92.25 726 ILE A O 1
ATOM 5621 N N . GLY A 1 727 ? 7.698 17.111 15.813 1.00 92.25 727 GLY A N 1
ATOM 5622 C CA . GLY A 1 727 ? 7.139 17.249 14.468 1.00 92.25 727 GLY A CA 1
ATOM 5623 C C . GLY A 1 727 ? 5.692 17.747 14.451 1.00 92.25 727 GLY A C 1
ATOM 5624 O O . GLY A 1 727 ? 5.342 18.607 13.646 1.00 92.25 727 GLY A O 1
ATOM 5625 N N . THR A 1 728 ? 4.853 17.295 15.385 1.00 93.81 728 THR A N 1
ATOM 5626 C CA . THR A 1 728 ? 3.487 17.832 15.546 1.00 93.81 728 THR A CA 1
ATOM 5627 C C . THR A 1 728 ? 3.483 19.278 16.056 1.00 93.81 728 THR A C 1
ATOM 5629 O O . THR A 1 728 ? 2.689 20.083 15.564 1.00 93.81 728 THR A O 1
ATOM 5632 N N . ALA A 1 729 ? 4.405 19.661 16.949 1.00 94.94 729 ALA A N 1
ATOM 5633 C CA . ALA A 1 729 ? 4.590 21.058 17.360 1.00 94.94 729 ALA A CA 1
ATOM 5634 C C . ALA A 1 729 ? 5.077 21.955 16.200 1.00 94.94 729 ALA A C 1
ATOM 5636 O O . ALA A 1 729 ? 4.582 23.073 16.033 1.00 94.94 729 ALA A O 1
ATOM 5637 N N . MET A 1 730 ? 5.977 21.451 15.345 1.00 93.00 730 MET A N 1
ATOM 5638 C CA . MET A 1 730 ? 6.378 22.103 14.088 1.00 93.00 730 MET A CA 1
ATOM 5639 C C . MET A 1 730 ? 5.192 22.272 13.125 1.00 93.00 730 MET A C 1
ATOM 5641 O O . MET A 1 730 ? 4.991 23.364 12.593 1.00 93.00 730 MET A O 1
ATOM 5645 N N . CYS A 1 731 ? 4.362 21.237 12.940 1.00 92.56 731 CYS A N 1
ATOM 5646 C CA . CYS A 1 731 ? 3.130 21.329 12.149 1.00 92.56 731 CYS A CA 1
ATOM 5647 C C . CYS A 1 731 ? 2.176 22.405 12.686 1.00 92.56 731 CYS A C 1
ATOM 5649 O O . CYS A 1 731 ? 1.634 23.172 11.893 1.00 92.56 731 CYS A O 1
ATOM 5651 N N . HIS A 1 732 ? 2.005 22.517 14.009 1.00 94.31 732 HIS A N 1
ATOM 5652 C CA . HIS A 1 732 ? 1.165 23.560 14.599 1.00 94.31 732 HIS A CA 1
ATOM 5653 C C . HIS A 1 732 ? 1.735 24.977 14.401 1.00 94.31 732 HIS A C 1
ATOM 5655 O O . HIS A 1 732 ? 0.977 25.873 14.029 1.00 94.31 732 HIS A O 1
ATOM 5661 N N . LEU A 1 733 ? 3.048 25.198 14.563 1.00 92.12 733 LEU A N 1
ATOM 5662 C CA . LEU A 1 733 ? 3.646 26.500 14.226 1.00 92.12 733 LEU A CA 1
ATOM 5663 C C . LEU A 1 733 ? 3.483 26.833 12.738 1.00 92.12 733 LEU A C 1
ATOM 5665 O O . LEU A 1 733 ? 3.147 27.967 12.403 1.00 92.12 733 LEU A O 1
ATOM 5669 N N . ALA A 1 734 ? 3.649 25.857 11.841 1.00 90.00 734 ALA A N 1
ATOM 5670 C CA . ALA A 1 734 ? 3.416 26.047 10.411 1.00 90.00 734 ALA A CA 1
ATOM 5671 C C . ALA A 1 734 ? 1.940 26.339 10.075 1.00 90.00 734 ALA A C 1
ATOM 5673 O O . ALA A 1 734 ? 1.660 27.150 9.191 1.00 90.00 734 ALA A O 1
ATOM 5674 N N . ALA A 1 735 ? 0.999 25.725 10.799 1.00 89.38 735 ALA A N 1
ATOM 5675 C CA . ALA A 1 735 ? -0.429 26.011 10.705 1.00 89.38 735 ALA A CA 1
ATOM 5676 C C . ALA A 1 735 ? -0.739 27.452 11.124 1.00 89.38 735 ALA A C 1
ATOM 5678 O O . ALA A 1 735 ? -1.334 28.205 10.353 1.00 89.38 735 ALA A O 1
ATOM 5679 N N . TRP A 1 736 ? -0.293 27.852 12.320 1.00 89.94 736 TRP A N 1
ATOM 5680 C CA . TRP A 1 736 ? -0.485 29.203 12.847 1.00 89.94 736 TRP A CA 1
ATOM 5681 C C . TRP A 1 736 ? 0.163 30.258 11.944 1.00 89.94 736 TRP A C 1
ATOM 5683 O O . TRP A 1 736 ? -0.468 31.267 11.646 1.00 89.94 736 TRP A O 1
ATOM 5693 N N . ALA A 1 737 ? 1.370 29.997 11.433 1.00 87.25 737 ALA A N 1
ATOM 5694 C CA . ALA A 1 737 ? 2.088 30.876 10.513 1.00 87.25 737 ALA A CA 1
ATOM 5695 C C . ALA A 1 737 ? 1.300 31.154 9.221 1.00 87.25 737 ALA A C 1
ATOM 5697 O O . ALA A 1 737 ? 1.147 32.308 8.806 1.00 87.25 737 ALA A O 1
ATOM 5698 N N . ASP A 1 738 ? 0.792 30.102 8.574 1.00 84.38 738 ASP A N 1
ATOM 5699 C CA . ASP A 1 738 ? 0.005 30.232 7.345 1.00 84.38 738 ASP A CA 1
ATOM 5700 C C . ASP A 1 738 ? -1.334 30.939 7.611 1.00 84.38 738 ASP A C 1
ATOM 5702 O O . ASP A 1 738 ? -1.736 31.839 6.871 1.00 84.38 738 ASP A O 1
ATOM 5706 N N . CYS A 1 739 ? -1.974 30.620 8.735 1.00 80.88 739 CYS A N 1
ATOM 5707 C CA . CYS A 1 739 ? -3.201 31.264 9.192 1.00 80.88 739 CYS A CA 1
ATOM 5708 C C . CYS A 1 739 ? -3.010 32.762 9.517 1.00 80.88 739 CYS A C 1
ATOM 5710 O O . CYS A 1 739 ? -3.823 33.593 9.109 1.00 80.88 739 CYS A O 1
ATOM 5712 N N . ALA A 1 740 ? -1.917 33.136 10.189 1.00 82.81 740 ALA A N 1
ATOM 5713 C CA . ALA A 1 740 ? -1.580 34.522 10.515 1.00 82.81 740 ALA A CA 1
ATOM 5714 C C . ALA A 1 740 ? -1.370 35.367 9.250 1.00 82.81 740 ALA A C 1
ATOM 5716 O O . ALA A 1 740 ? -1.916 36.466 9.140 1.00 82.81 740 ALA A O 1
ATOM 5717 N N . LYS A 1 741 ? -0.663 34.817 8.254 1.00 83.12 741 LYS A N 1
ATOM 5718 C CA . LYS A 1 741 ? -0.502 35.415 6.919 1.00 83.12 741 LYS A CA 1
ATOM 5719 C C . LYS A 1 741 ? -1.846 35.589 6.202 1.00 83.12 741 LYS A C 1
ATOM 5721 O O . LYS A 1 741 ? -2.094 36.666 5.665 1.00 83.12 741 LYS A O 1
ATOM 5726 N N . HIS A 1 742 ? -2.714 34.574 6.206 1.00 78.56 742 HIS A N 1
ATOM 5727 C CA . HIS A 1 742 ? -4.033 34.643 5.561 1.00 78.56 742 HIS A CA 1
ATOM 5728 C C . HIS A 1 742 ? -4.975 35.670 6.212 1.00 78.56 742 HIS A C 1
ATOM 5730 O O . HIS A 1 742 ? -5.719 36.347 5.504 1.00 78.56 742 HIS A O 1
ATOM 5736 N N . CYS A 1 743 ? -4.925 35.831 7.538 1.00 76.31 743 CYS A N 1
ATOM 5737 C CA . CYS A 1 743 ? -5.740 36.805 8.269 1.00 76.31 743 CYS A CA 1
ATOM 5738 C C . CYS A 1 743 ? -5.097 38.191 8.439 1.00 76.31 743 CYS A C 1
ATOM 5740 O O . CYS A 1 743 ? -5.709 39.060 9.057 1.00 76.31 743 CYS A O 1
ATOM 5742 N N . GLY A 1 744 ? -3.890 38.423 7.910 1.00 79.38 744 GLY A N 1
ATOM 5743 C CA . GLY A 1 744 ? -3.185 39.701 8.057 1.00 79.38 744 GLY A CA 1
ATOM 5744 C C . GLY A 1 744 ? -2.793 40.034 9.502 1.00 79.38 744 GLY A C 1
ATOM 5745 O O . GLY A 1 744 ? -2.679 41.209 9.851 1.00 79.38 744 GLY A O 1
ATOM 5746 N N . ILE A 1 745 ? -2.612 39.018 10.351 1.00 81.88 745 ILE A N 1
ATOM 5747 C CA . ILE A 1 745 ? -2.186 39.189 11.744 1.00 81.88 745 ILE A CA 1
ATOM 5748 C C . ILE A 1 745 ? -0.716 39.648 11.741 1.00 81.88 745 ILE A C 1
ATOM 5750 O O . ILE A 1 745 ? 0.117 38.984 11.120 1.00 81.88 745 ILE A O 1
ATOM 5754 N N . PRO A 1 746 ? -0.364 40.766 12.407 1.00 76.12 746 PRO A N 1
ATOM 5755 C CA . PRO A 1 746 ? 1.010 41.252 12.436 1.00 76.12 746 PRO A CA 1
ATOM 5756 C C . PRO A 1 746 ? 1.898 40.299 13.246 1.00 76.12 746 PRO A C 1
ATOM 5758 O O . PRO A 1 746 ? 1.769 40.188 14.463 1.00 76.12 746 PRO A O 1
ATOM 5761 N N . TRP A 1 747 ? 2.813 39.634 12.548 1.00 79.56 747 TRP A N 1
ATOM 5762 C CA . TRP A 1 747 ? 3.767 38.666 13.082 1.00 79.56 747 TRP A CA 1
ATOM 5763 C C . TRP A 1 747 ? 5.160 38.990 12.524 1.00 79.56 747 TRP A C 1
ATOM 5765 O O . TRP A 1 747 ? 5.337 39.126 11.311 1.00 79.56 747 TRP A O 1
ATOM 5775 N N . ASP A 1 748 ? 6.144 39.146 13.412 1.00 79.62 748 ASP A N 1
ATOM 5776 C CA . ASP A 1 748 ? 7.546 39.322 13.034 1.00 79.62 748 ASP A CA 1
ATOM 5777 C C . ASP A 1 748 ? 8.215 37.975 12.722 1.00 79.62 748 ASP A C 1
ATOM 5779 O O . ASP A 1 748 ? 8.265 37.075 13.559 1.00 79.62 748 ASP A O 1
ATOM 5783 N N . ARG A 1 749 ? 8.791 37.866 11.521 1.00 81.06 749 ARG A N 1
ATOM 5784 C CA . ARG A 1 749 ? 9.553 36.687 11.094 1.00 81.06 749 ARG A CA 1
ATOM 5785 C C . ARG A 1 749 ? 10.953 36.621 11.706 1.00 81.06 749 ARG A C 1
ATOM 5787 O O . ARG A 1 749 ? 11.449 35.515 11.895 1.00 81.06 749 ARG A O 1
ATOM 5794 N N . SER A 1 750 ? 11.589 37.757 12.010 1.00 79.38 750 SER A N 1
ATOM 5795 C CA . SER A 1 750 ? 12.986 37.770 12.474 1.00 79.38 750 SER A CA 1
ATOM 5796 C C . SER A 1 750 ? 13.146 37.106 13.847 1.00 79.38 750 SER A C 1
ATOM 5798 O O . SER A 1 750 ? 14.110 36.375 14.069 1.00 79.38 750 SER A O 1
ATOM 5800 N N . SER A 1 751 ? 12.123 37.203 14.703 1.00 78.00 751 SER A N 1
ATOM 5801 C CA . SER A 1 751 ? 11.990 36.444 15.958 1.00 78.00 751 SER A CA 1
ATOM 5802 C C . SER A 1 751 ? 12.155 34.921 15.795 1.00 78.00 751 SER A C 1
ATOM 5804 O O . SER A 1 751 ? 12.587 34.255 16.732 1.00 78.00 751 SER A O 1
ATOM 5806 N N . TYR A 1 752 ? 11.878 34.359 14.610 1.00 82.56 752 TYR A N 1
ATOM 5807 C CA . TYR A 1 752 ? 11.953 32.916 14.340 1.00 82.56 752 TYR A CA 1
ATOM 5808 C C . TYR A 1 752 ? 13.232 32.480 13.605 1.00 82.56 752 TYR A C 1
ATOM 5810 O O . TYR A 1 752 ? 13.432 31.282 13.401 1.00 82.56 752 TYR A O 1
ATOM 5818 N N . GLU A 1 753 ? 14.140 33.397 13.248 1.00 82.62 753 GLU A N 1
ATOM 5819 C CA . GLU A 1 753 ? 15.430 33.050 12.618 1.00 82.62 753 GLU A CA 1
ATOM 5820 C C . GLU A 1 753 ? 16.296 32.152 13.518 1.00 82.62 753 GLU A C 1
ATOM 5822 O O . GLU A 1 753 ? 16.991 31.263 13.025 1.00 82.62 753 GLU A O 1
ATOM 5827 N N . ALA A 1 754 ? 16.178 32.296 14.843 1.00 81.81 754 ALA A N 1
ATOM 5828 C CA . ALA A 1 754 ? 16.849 31.439 15.822 1.00 81.81 754 ALA A CA 1
ATOM 5829 C C . ALA A 1 754 ? 16.428 29.954 15.745 1.00 81.81 754 ALA A C 1
ATOM 5831 O O . ALA A 1 754 ? 17.189 29.078 16.161 1.00 81.81 754 ALA A O 1
ATOM 5832 N N . LEU A 1 755 ? 15.248 29.642 15.187 1.00 83.69 755 LEU A N 1
ATOM 5833 C CA . LEU A 1 755 ? 14.797 28.259 15.012 1.00 83.69 755 LEU A CA 1
ATOM 5834 C C . LEU A 1 755 ? 15.393 27.569 13.776 1.00 83.69 755 LEU A C 1
ATOM 5836 O O . LEU A 1 755 ? 15.291 26.348 13.693 1.00 83.69 755 LEU A O 1
ATOM 5840 N N . LEU A 1 756 ? 16.032 28.278 12.837 1.00 87.12 756 LEU A N 1
ATOM 5841 C CA . LEU A 1 756 ? 16.564 27.674 11.604 1.00 87.12 756 LEU A CA 1
ATOM 5842 C C . LEU A 1 756 ? 17.569 26.546 11.899 1.00 87.12 756 LEU A C 1
ATOM 5844 O O . LEU A 1 756 ? 17.400 25.414 11.444 1.00 87.12 756 LEU A O 1
ATOM 5848 N N . THR A 1 757 ? 18.577 26.828 12.727 1.00 86.75 757 THR A N 1
ATOM 5849 C CA . THR A 1 757 ? 19.607 25.853 13.131 1.00 86.75 757 THR A CA 1
ATOM 5850 C C . THR A 1 757 ? 19.030 24.709 13.967 1.00 86.75 757 THR A C 1
ATOM 5852 O O . THR A 1 757 ? 19.467 23.566 13.842 1.00 86.75 757 THR A O 1
ATOM 5855 N N . THR A 1 758 ? 18.010 25.002 14.776 1.00 87.81 758 THR A N 1
ATOM 5856 C CA . THR A 1 758 ? 17.244 24.024 15.560 1.00 87.81 758 THR A CA 1
ATOM 5857 C C . THR A 1 758 ? 16.477 23.057 14.651 1.00 87.81 758 THR A C 1
ATOM 5859 O O . THR A 1 758 ? 16.559 21.841 14.826 1.00 87.81 758 THR A O 1
ATOM 5862 N N . CYS A 1 759 ? 15.797 23.570 13.620 1.00 90.25 759 CYS A N 1
ATOM 5863 C CA . CYS A 1 759 ? 15.077 22.752 12.646 1.00 90.25 759 CYS A CA 1
ATOM 5864 C C . CYS A 1 759 ? 16.032 21.830 11.876 1.00 90.25 759 CYS A C 1
ATOM 5866 O O . CYS A 1 759 ? 15.737 20.646 11.725 1.00 90.25 759 CYS A O 1
ATOM 5868 N N . GLU A 1 760 ? 17.203 22.321 11.449 1.00 90.31 760 GLU A N 1
ATOM 5869 C CA . GLU A 1 760 ? 18.219 21.462 10.828 1.00 90.31 760 GLU A CA 1
ATOM 5870 C C . GLU A 1 760 ? 18.685 20.321 11.752 1.00 90.31 760 GLU A C 1
ATOM 5872 O O . GLU A 1 760 ? 18.904 19.202 11.287 1.00 90.31 760 GLU A O 1
ATOM 5877 N N . GLN A 1 761 ? 18.863 20.583 13.053 1.00 88.81 761 GLN A N 1
ATOM 5878 C CA . GLN A 1 761 ? 19.264 19.556 14.020 1.00 88.81 761 GLN A CA 1
ATOM 5879 C C . GLN A 1 761 ? 18.171 18.495 14.189 1.00 88.81 761 GLN A C 1
ATOM 5881 O O . GLN A 1 761 ? 18.460 17.304 14.076 1.00 88.81 761 GLN A O 1
ATOM 5886 N N . PHE A 1 762 ? 16.913 18.902 14.388 1.00 90.00 762 PHE A N 1
ATOM 5887 C CA . PHE A 1 762 ? 15.794 17.961 14.500 1.00 90.00 762 PHE A CA 1
ATOM 5888 C C . PHE A 1 762 ? 15.601 17.124 13.224 1.00 90.00 762 PHE A C 1
ATOM 5890 O O . PHE A 1 762 ? 15.378 15.918 13.319 1.00 90.00 762 PHE A O 1
ATOM 5897 N N . LEU A 1 763 ? 15.765 17.713 12.032 1.00 91.44 763 LEU A N 1
ATOM 5898 C CA . LEU A 1 763 ? 15.740 16.970 10.766 1.00 91.44 763 LEU A CA 1
ATOM 5899 C C . LEU A 1 763 ? 16.842 15.912 10.679 1.00 91.44 763 LEU A C 1
ATOM 5901 O O . LEU A 1 763 ? 16.559 14.778 10.295 1.00 91.44 763 LEU A O 1
ATOM 5905 N N . ARG A 1 764 ? 18.085 16.261 11.041 1.00 91.12 764 ARG A N 1
ATOM 5906 C CA . ARG A 1 764 ? 19.221 15.322 11.036 1.00 91.12 764 ARG A CA 1
ATOM 5907 C C . ARG A 1 764 ? 18.992 14.160 12.002 1.00 91.12 764 ARG A C 1
ATOM 5909 O O . ARG A 1 764 ? 19.294 13.023 11.649 1.00 91.12 764 ARG A O 1
ATOM 5916 N N . HIS A 1 765 ? 18.412 14.414 13.177 1.00 88.88 765 HIS A N 1
ATOM 5917 C CA . HIS A 1 765 ? 18.054 13.355 14.123 1.00 88.88 765 HIS A CA 1
ATOM 5918 C C . HIS A 1 765 ? 16.927 12.452 13.598 1.00 88.88 765 HIS A C 1
ATOM 5920 O O . HIS A 1 765 ? 17.101 11.236 13.567 1.00 88.88 765 HIS A O 1
ATOM 5926 N N . ALA A 1 766 ? 15.820 13.020 13.105 1.00 91.19 766 ALA A N 1
ATOM 5927 C CA . ALA A 1 766 ? 14.717 12.247 12.525 1.00 91.19 766 ALA A CA 1
ATOM 5928 C C . ALA A 1 766 ? 15.160 11.415 11.307 1.00 91.19 766 ALA A C 1
ATOM 5930 O O . ALA A 1 766 ? 14.756 10.265 11.145 1.00 91.19 766 ALA A O 1
ATOM 5931 N N . HIS A 1 767 ? 16.051 11.966 10.480 1.00 92.69 767 HIS A N 1
ATOM 5932 C CA . HIS A 1 767 ? 16.676 11.247 9.377 1.00 92.69 767 HIS A CA 1
ATOM 5933 C C . HIS A 1 767 ? 17.597 10.111 9.851 1.00 92.69 767 HIS A C 1
ATOM 5935 O O . HIS A 1 767 ? 17.526 9.015 9.302 1.00 92.69 767 HIS A O 1
ATOM 5941 N N . ALA A 1 768 ? 18.394 10.311 10.906 1.00 91.00 768 ALA A N 1
ATOM 5942 C CA . ALA A 1 768 ? 19.195 9.241 11.508 1.00 91.00 768 ALA A CA 1
ATOM 5943 C C . ALA A 1 768 ? 18.328 8.106 12.096 1.00 91.00 768 ALA A C 1
ATOM 5945 O O . ALA A 1 768 ? 18.697 6.936 12.002 1.00 91.00 768 ALA A O 1
ATOM 5946 N N . SER A 1 769 ? 17.151 8.420 12.654 1.00 90.00 769 SER A N 1
ATOM 5947 C CA . SER A 1 769 ? 16.167 7.408 13.071 1.00 90.00 769 SER A CA 1
ATOM 5948 C C . SER A 1 769 ? 15.632 6.603 11.878 1.00 90.00 769 SER A C 1
ATOM 5950 O O . SER A 1 769 ? 15.515 5.383 11.963 1.00 90.00 769 SER A O 1
ATOM 5952 N N . ILE A 1 770 ? 15.346 7.271 10.755 1.00 91.50 770 ILE A N 1
ATOM 5953 C CA . ILE A 1 770 ? 14.852 6.647 9.517 1.00 91.50 770 ILE A CA 1
ATOM 5954 C C . ILE A 1 770 ? 15.919 5.763 8.857 1.00 91.50 770 ILE A C 1
ATOM 5956 O O . ILE A 1 770 ? 15.611 4.634 8.481 1.00 91.50 770 ILE A O 1
ATOM 5960 N N . THR A 1 771 ? 17.170 6.218 8.745 1.00 90.50 771 THR A N 1
ATOM 5961 C CA . THR A 1 771 ? 18.251 5.409 8.150 1.00 90.50 771 THR A CA 1
ATOM 5962 C C . THR A 1 771 ? 18.602 4.200 9.017 1.00 90.50 771 THR A C 1
ATOM 5964 O O . THR A 1 771 ? 18.793 3.115 8.479 1.00 90.50 771 THR A O 1
ATOM 5967 N N . SER A 1 772 ? 18.558 4.335 10.348 1.00 87.94 772 SER A N 1
ATOM 5968 C CA . SER A 1 772 ? 18.670 3.209 11.292 1.00 87.94 772 SER A CA 1
ATOM 5969 C C . SER A 1 772 ? 17.541 2.171 11.142 1.00 87.94 772 SER A C 1
ATOM 5971 O O . SER A 1 772 ? 17.745 0.982 11.377 1.00 87.94 772 SER A O 1
ATOM 5973 N N . ALA A 1 773 ? 16.349 2.596 10.710 1.00 88.00 773 ALA A N 1
ATOM 5974 C CA . ALA A 1 773 ? 15.207 1.714 10.462 1.00 88.00 773 ALA A CA 1
ATOM 5975 C C . ALA A 1 773 ? 15.197 1.089 9.048 1.00 88.00 773 ALA A C 1
ATOM 5977 O O . ALA A 1 773 ? 14.494 0.099 8.826 1.00 88.00 773 ALA A O 1
ATOM 5978 N N . ALA A 1 774 ? 15.953 1.652 8.097 1.00 86.62 774 ALA A N 1
ATOM 5979 C CA . ALA A 1 774 ? 15.851 1.354 6.666 1.00 86.62 774 ALA A CA 1
ATOM 5980 C C . ALA A 1 774 ? 16.246 -0.086 6.290 1.00 86.62 774 ALA A C 1
ATOM 5982 O O . ALA A 1 774 ? 15.594 -0.697 5.442 1.00 86.62 774 ALA A O 1
ATOM 5983 N N . ASP A 1 775 ? 17.277 -0.652 6.924 1.00 83.19 775 ASP A N 1
ATOM 5984 C CA . ASP A 1 775 ? 17.766 -2.000 6.594 1.00 83.19 775 ASP A CA 1
ATOM 5985 C C . ASP A 1 775 ? 16.761 -3.102 6.958 1.00 83.19 775 ASP A C 1
ATOM 5987 O O . ASP A 1 775 ? 16.627 -4.089 6.235 1.00 83.19 775 ASP A O 1
ATOM 5991 N N . ALA A 1 776 ? 15.975 -2.907 8.017 1.00 83.94 776 ALA A N 1
ATOM 5992 C CA . ALA A 1 776 ? 14.935 -3.845 8.435 1.00 83.94 776 ALA A CA 1
ATOM 5993 C C . ALA A 1 776 ? 13.766 -3.957 7.433 1.00 83.94 776 ALA A C 1
ATOM 5995 O O . ALA A 1 776 ? 13.128 -5.004 7.370 1.00 83.94 776 ALA A O 1
ATOM 5996 N N . PHE A 1 777 ? 13.534 -2.958 6.567 1.00 80.25 777 PHE A N 1
ATOM 5997 C CA . PHE A 1 777 ? 12.595 -3.103 5.441 1.00 80.25 777 PHE A CA 1
ATOM 5998 C C . PHE A 1 777 ? 13.091 -4.088 4.361 1.00 80.25 777 PHE A C 1
ATOM 6000 O O . PHE A 1 777 ? 12.317 -4.472 3.486 1.00 80.25 777 PHE A O 1
ATOM 6007 N N . ARG A 1 778 ? 14.369 -4.497 4.397 1.00 77.25 778 ARG A N 1
ATOM 6008 C CA . ARG A 1 778 ? 14.948 -5.528 3.514 1.00 77.25 778 ARG A CA 1
ATOM 6009 C C . ARG A 1 778 ? 14.936 -6.926 4.142 1.00 77.25 778 ARG A C 1
ATOM 6011 O O . ARG A 1 778 ? 15.271 -7.894 3.461 1.00 77.25 778 ARG A O 1
ATOM 6018 N N . SER A 1 779 ? 14.600 -7.045 5.427 1.00 77.62 779 SER A N 1
ATOM 6019 C CA . SER A 1 779 ? 14.494 -8.333 6.114 1.00 77.62 779 SER A CA 1
ATOM 6020 C C . SER A 1 779 ? 13.150 -9.000 5.789 1.00 77.62 779 SER A C 1
ATOM 6022 O O . SER A 1 779 ? 12.174 -8.333 5.454 1.00 77.62 779 SER A O 1
ATOM 6024 N N . ARG A 1 780 ? 13.076 -10.336 5.881 1.00 71.62 780 ARG A N 1
ATOM 6025 C CA . ARG A 1 780 ? 11.804 -11.081 5.759 1.00 71.62 780 ARG A CA 1
ATOM 6026 C C . ARG A 1 780 ? 11.031 -11.160 7.094 1.00 71.62 780 ARG A C 1
ATOM 6028 O O . ARG A 1 780 ? 10.040 -11.882 7.184 1.00 71.62 780 ARG A O 1
ATOM 6035 N N . ASN A 1 781 ? 11.457 -10.455 8.150 1.00 82.31 781 ASN A N 1
ATOM 6036 C CA . ASN A 1 781 ? 10.814 -10.515 9.465 1.00 82.31 781 ASN A CA 1
ATOM 6037 C C . ASN A 1 781 ? 9.704 -9.461 9.618 1.00 82.31 781 ASN A C 1
ATOM 6039 O O . ASN A 1 781 ? 9.955 -8.268 9.799 1.00 82.31 781 ASN A O 1
ATOM 6043 N N . LYS A 1 782 ? 8.450 -9.929 9.665 1.00 81.06 782 LYS A N 1
ATOM 6044 C CA . LYS A 1 782 ? 7.260 -9.084 9.857 1.00 81.06 782 LYS A CA 1
ATOM 6045 C C . LYS A 1 782 ? 7.283 -8.201 11.114 1.00 81.06 782 LYS A C 1
ATOM 6047 O O . LYS A 1 782 ? 6.620 -7.169 11.122 1.00 81.06 782 LYS A O 1
ATOM 6052 N N . GLN A 1 783 ? 7.998 -8.586 12.176 1.00 82.88 783 GLN A N 1
ATOM 6053 C CA . GLN A 1 783 ? 8.092 -7.782 13.404 1.00 82.88 783 GLN A CA 1
ATOM 6054 C C . GLN A 1 783 ? 9.085 -6.620 13.256 1.00 82.88 783 GLN A C 1
ATOM 6056 O O . GLN A 1 783 ? 8.784 -5.509 13.686 1.00 82.88 783 GLN A O 1
ATOM 6061 N N . GLU A 1 784 ? 10.219 -6.847 12.590 1.00 85.81 784 GLU A N 1
ATOM 6062 C CA . GLU A 1 784 ? 11.216 -5.808 12.293 1.00 85.81 784 GLU A CA 1
ATOM 6063 C C . GLU A 1 784 ? 10.648 -4.756 11.333 1.00 85.81 784 GLU A C 1
ATOM 6065 O O . GLU A 1 784 ? 10.733 -3.564 11.617 1.00 85.81 784 GLU A O 1
ATOM 6070 N N . ILE A 1 785 ? 9.973 -5.189 10.258 1.00 86.75 785 ILE A N 1
ATOM 6071 C CA . ILE A 1 785 ? 9.306 -4.285 9.305 1.00 86.75 785 ILE A CA 1
ATOM 6072 C C . ILE A 1 785 ? 8.286 -3.388 10.026 1.00 86.75 785 ILE A C 1
ATOM 6074 O O . ILE A 1 785 ? 8.253 -2.184 9.782 1.00 86.75 785 ILE A O 1
ATOM 6078 N N . ARG A 1 786 ? 7.476 -3.944 10.940 1.00 85.75 786 ARG A N 1
ATOM 6079 C CA . ARG A 1 786 ? 6.482 -3.188 11.728 1.00 85.75 786 ARG A CA 1
ATOM 6080 C C . ARG A 1 786 ? 7.122 -2.166 12.667 1.00 85.75 786 ARG A C 1
ATOM 6082 O O . ARG A 1 786 ? 6.703 -1.011 12.678 1.00 85.75 786 ARG A O 1
ATOM 6089 N N . ALA A 1 787 ? 8.149 -2.563 13.420 1.00 87.00 787 ALA A N 1
ATOM 6090 C CA . ALA A 1 787 ? 8.868 -1.652 14.311 1.00 87.00 787 ALA A CA 1
ATOM 6091 C C . ALA A 1 787 ? 9.524 -0.499 13.527 1.00 87.00 787 ALA A C 1
ATOM 6093 O O . ALA A 1 787 ? 9.384 0.669 13.893 1.00 87.00 787 ALA A O 1
ATOM 6094 N N . SER A 1 788 ? 10.164 -0.809 12.397 1.00 89.75 788 SER A N 1
ATOM 6095 C CA . SER A 1 788 ? 10.743 0.192 11.499 1.00 89.75 788 SER A CA 1
ATOM 6096 C C . SER A 1 788 ? 9.698 1.106 10.867 1.00 89.75 788 SER A C 1
ATOM 6098 O O . SER A 1 788 ? 9.920 2.313 10.782 1.00 89.75 788 SER A O 1
ATOM 6100 N N . LEU A 1 789 ? 8.536 0.576 10.480 1.00 91.25 789 LEU A N 1
ATOM 6101 C CA . LEU A 1 789 ? 7.432 1.372 9.949 1.00 91.25 789 LEU A CA 1
ATOM 6102 C C . LEU A 1 789 ? 6.897 2.371 10.981 1.00 91.25 789 LEU A C 1
ATOM 6104 O O . LEU A 1 789 ? 6.674 3.529 10.631 1.00 91.25 789 LEU A O 1
ATOM 6108 N N . GLN A 1 790 ? 6.789 1.977 12.253 1.00 89.88 790 GLN A N 1
ATOM 6109 C CA . GLN A 1 790 ? 6.449 2.895 13.341 1.00 89.88 790 GLN A CA 1
ATOM 6110 C C . GLN A 1 790 ? 7.528 3.977 13.535 1.00 89.88 790 GLN A C 1
ATOM 6112 O O . GLN A 1 790 ? 7.190 5.153 13.667 1.00 89.88 790 GLN A O 1
ATOM 6117 N N . ILE A 1 791 ? 8.821 3.625 13.494 1.00 91.00 791 ILE A N 1
ATOM 6118 C CA . ILE A 1 791 ? 9.926 4.599 13.602 1.00 91.00 791 ILE A CA 1
ATOM 6119 C C . ILE A 1 791 ? 9.891 5.616 12.452 1.00 91.00 791 ILE A C 1
ATOM 6121 O O . ILE A 1 791 ? 10.036 6.818 12.698 1.00 91.00 791 ILE A O 1
ATOM 6125 N N . VAL A 1 792 ? 9.665 5.163 11.213 1.00 93.94 792 VAL A N 1
ATOM 6126 C CA . VAL A 1 792 ? 9.541 6.043 10.041 1.00 93.94 792 VAL A CA 1
ATOM 6127 C C . VAL A 1 792 ? 8.296 6.922 10.157 1.00 93.94 792 VAL A C 1
ATOM 6129 O O . VAL A 1 792 ? 8.430 8.140 10.070 1.00 93.94 792 VAL A O 1
ATOM 6132 N N . ALA A 1 793 ? 7.117 6.344 10.421 1.00 92.31 793 ALA A N 1
ATOM 6133 C CA . ALA A 1 793 ? 5.847 7.070 10.542 1.00 92.31 793 ALA A CA 1
ATOM 6134 C C . ALA A 1 793 ? 5.884 8.163 11.619 1.00 92.31 793 ALA A C 1
ATOM 6136 O O . ALA A 1 793 ? 5.369 9.257 11.409 1.00 92.31 793 ALA A O 1
ATOM 6137 N N . GLN A 1 794 ? 6.554 7.906 12.740 1.00 89.81 794 GLN A N 1
ATOM 6138 C CA . GLN A 1 794 ? 6.769 8.907 13.778 1.00 89.81 794 GLN A CA 1
ATOM 6139 C C . GLN A 1 794 ? 7.755 10.006 13.356 1.00 89.81 794 GLN A C 1
ATOM 6141 O O . GLN A 1 794 ? 7.527 11.190 13.603 1.00 89.81 794 GLN A O 1
ATOM 6146 N N . SER A 1 795 ? 8.841 9.635 12.676 1.00 91.38 795 SER A N 1
ATOM 6147 C CA . SER A 1 795 ? 9.911 10.571 12.316 1.00 91.38 795 SER A CA 1
ATOM 6148 C C . SER A 1 795 ? 9.537 11.512 11.162 1.00 91.38 795 SER A C 1
ATOM 6150 O O . SER A 1 795 ? 10.021 12.642 11.121 1.00 91.38 795 SER A O 1
ATOM 6152 N N . VAL A 1 796 ? 8.638 11.115 10.252 1.00 93.19 796 VAL A N 1
ATOM 6153 C CA . VAL A 1 796 ? 8.206 11.972 9.126 1.00 93.19 796 VAL A CA 1
ATOM 6154 C C . VAL A 1 796 ? 7.307 13.151 9.523 1.00 93.19 796 VAL A C 1
ATOM 6156 O O . VAL A 1 796 ? 7.195 14.096 8.738 1.00 93.19 796 VAL A O 1
ATOM 6159 N N . TRP A 1 797 ? 6.739 13.176 10.738 1.00 91.69 797 TRP A N 1
ATOM 6160 C CA . TRP A 1 797 ? 6.079 14.379 11.275 1.00 91.69 797 TRP A CA 1
ATOM 6161 C C . TRP A 1 797 ? 7.018 15.596 11.242 1.00 91.69 797 TRP A C 1
ATOM 6163 O O . TRP A 1 797 ? 6.589 16.700 10.902 1.00 91.69 797 TRP A O 1
ATOM 6173 N N . MET A 1 798 ? 8.313 15.391 11.525 1.00 91.44 798 MET A N 1
ATOM 6174 C CA . MET A 1 798 ? 9.334 16.439 11.416 1.00 91.44 798 MET A CA 1
ATOM 6175 C C . MET A 1 798 ? 9.461 16.985 9.995 1.00 91.44 798 MET A C 1
ATOM 6177 O O . MET A 1 798 ? 9.622 18.190 9.817 1.00 91.44 798 MET A O 1
ATOM 6181 N N . TYR A 1 799 ? 9.387 16.116 8.984 1.00 93.06 799 TYR A N 1
ATOM 6182 C CA . TYR A 1 799 ? 9.564 16.514 7.589 1.00 93.06 799 TYR A CA 1
ATOM 6183 C C . TYR A 1 799 ? 8.394 17.392 7.142 1.00 93.06 799 TYR A C 1
ATOM 6185 O O . TYR A 1 799 ? 8.619 18.500 6.668 1.00 93.06 799 TYR A O 1
ATOM 6193 N N . ALA A 1 800 ? 7.149 16.968 7.385 1.00 89.19 800 ALA A N 1
ATOM 6194 C CA . ALA A 1 800 ? 5.970 17.765 7.041 1.00 89.19 800 ALA A CA 1
ATOM 6195 C C . ALA A 1 800 ? 5.937 19.123 7.764 1.00 89.19 800 ALA A C 1
ATOM 6197 O O . ALA A 1 800 ? 5.704 20.155 7.127 1.00 89.19 800 ALA A O 1
ATOM 6198 N N . GLY A 1 801 ? 6.207 19.138 9.075 1.00 88.50 801 GLY A N 1
ATOM 6199 C CA . GLY A 1 801 ? 6.219 20.363 9.874 1.00 88.50 801 GLY A CA 1
ATOM 6200 C C . GLY A 1 801 ? 7.276 21.358 9.398 1.00 88.50 801 GLY A C 1
ATOM 6201 O O . GLY A 1 801 ? 6.961 22.522 9.136 1.00 88.50 801 GLY A O 1
ATOM 6202 N N . VAL A 1 802 ? 8.516 20.895 9.205 1.00 91.56 802 VAL A N 1
ATOM 6203 C CA . VAL A 1 802 ? 9.619 21.758 8.761 1.00 91.56 802 VAL A CA 1
ATOM 6204 C C . VAL A 1 802 ? 9.471 22.170 7.296 1.00 91.56 802 VAL A C 1
ATOM 6206 O O . VAL A 1 802 ? 9.708 23.336 7.000 1.00 91.56 802 VAL A O 1
ATOM 6209 N N . THR A 1 803 ? 9.004 21.301 6.387 1.00 92.44 803 THR A N 1
ATOM 6210 C CA . THR A 1 803 ? 8.680 21.684 4.997 1.00 92.44 803 THR A CA 1
ATOM 6211 C C . THR A 1 803 ? 7.705 22.858 4.969 1.00 92.44 803 THR A C 1
ATOM 6213 O O . THR A 1 803 ? 7.988 23.872 4.330 1.00 92.44 803 THR A O 1
ATOM 6216 N N . ARG A 1 804 ? 6.577 22.758 5.685 1.00 88.00 804 ARG A N 1
ATOM 6217 C CA . ARG A 1 804 ? 5.554 23.815 5.694 1.00 88.00 804 ARG A CA 1
ATOM 6218 C C . ARG A 1 804 ? 6.065 25.111 6.332 1.00 88.00 804 ARG A C 1
ATOM 6220 O O . ARG A 1 804 ? 5.794 26.194 5.814 1.00 88.00 804 ARG A O 1
ATOM 6227 N N . PHE A 1 805 ? 6.828 25.021 7.424 1.00 89.75 805 PHE A N 1
ATOM 6228 C CA . PHE A 1 805 ? 7.402 26.203 8.075 1.00 89.75 805 PHE A CA 1
ATOM 6229 C C . PHE A 1 805 ? 8.473 26.875 7.195 1.00 89.75 805 PHE A C 1
ATOM 6231 O O . PHE A 1 805 ? 8.431 28.084 6.977 1.00 89.75 805 PHE A O 1
ATOM 6238 N N . ALA A 1 806 ? 9.372 26.097 6.588 1.00 91.19 806 ALA A N 1
ATOM 6239 C CA . ALA A 1 806 ? 10.419 26.590 5.696 1.00 91.19 806 ALA A CA 1
ATOM 6240 C C . ALA A 1 806 ? 9.861 27.226 4.409 1.00 91.19 806 ALA A C 1
ATOM 6242 O O . ALA A 1 806 ? 10.370 28.264 3.983 1.00 91.19 806 ALA A O 1
ATOM 6243 N N . GLN A 1 807 ? 8.781 26.675 3.833 1.00 89.44 807 GLN A N 1
ATOM 6244 C CA . GLN A 1 807 ? 8.032 27.286 2.720 1.00 89.44 807 GLN A CA 1
ATOM 6245 C C . GLN A 1 807 ? 7.498 28.679 3.093 1.00 89.44 807 GLN A C 1
ATOM 6247 O O . GLN A 1 807 ? 7.568 29.612 2.295 1.00 89.44 807 GLN A O 1
ATOM 6252 N N . MET A 1 808 ? 6.988 28.836 4.317 1.00 85.88 808 MET A N 1
ATOM 6253 C CA . MET A 1 808 ? 6.441 30.099 4.819 1.00 85.88 808 MET A CA 1
ATOM 6254 C C . MET A 1 808 ? 7.517 31.144 5.147 1.00 85.88 808 MET A C 1
ATOM 6256 O O . MET A 1 808 ? 7.328 32.336 4.872 1.00 85.88 808 MET A O 1
ATOM 6260 N N . MET A 1 809 ? 8.649 30.698 5.695 1.00 87.94 809 MET A N 1
ATOM 6261 C CA . MET A 1 809 ? 9.785 31.550 6.056 1.00 87.94 809 MET A CA 1
ATOM 6262 C C . MET A 1 809 ? 10.676 31.915 4.857 1.00 87.94 809 MET A C 1
ATOM 6264 O O . MET A 1 809 ? 11.284 32.983 4.868 1.00 87.94 809 MET A O 1
ATOM 6268 N N . GLY A 1 810 ? 10.706 31.088 3.806 1.00 88.19 810 GLY A N 1
ATOM 6269 C CA . GLY A 1 810 ? 11.562 31.263 2.624 1.00 88.19 810 GLY A CA 1
ATOM 6270 C C . GLY A 1 810 ? 12.943 30.604 2.745 1.00 88.19 810 GLY A C 1
ATOM 6271 O O . GLY A 1 810 ? 13.887 31.025 2.081 1.00 88.19 810 GLY A O 1
ATOM 6272 N N . TRP A 1 811 ? 13.088 29.592 3.605 1.00 92.69 811 TRP A N 1
ATOM 6273 C CA . TRP A 1 811 ? 14.367 28.945 3.919 1.00 92.69 811 TRP A CA 1
ATOM 6274 C C . TRP A 1 811 ? 14.737 27.866 2.883 1.00 92.69 811 TRP A C 1
ATOM 6276 O O . TRP A 1 811 ? 14.538 26.675 3.118 1.00 92.69 811 TRP A O 1
ATOM 6286 N N . SER A 1 812 ? 15.271 28.277 1.724 1.00 91.00 812 SER A N 1
ATOM 6287 C CA . SER A 1 812 ? 15.547 27.375 0.588 1.00 91.00 812 SER A CA 1
ATOM 6288 C C . SER A 1 812 ? 16.490 26.214 0.922 1.00 91.00 812 SER A C 1
ATOM 6290 O O . SER A 1 812 ? 16.168 25.076 0.600 1.00 91.00 812 SER A O 1
ATOM 6292 N N . SER A 1 813 ? 17.585 26.463 1.648 1.00 91.62 813 SER A N 1
ATOM 6293 C CA . SER A 1 813 ? 18.537 25.419 2.067 1.00 91.62 813 SER A CA 1
ATOM 6294 C C . SER A 1 813 ? 17.887 24.322 2.916 1.00 91.62 813 SER A C 1
ATOM 6296 O O . SER A 1 813 ? 18.246 23.150 2.814 1.00 91.62 813 SER A O 1
ATOM 6298 N N . LEU A 1 814 ? 16.899 24.688 3.738 1.00 92.12 814 LEU A N 1
ATOM 6299 C CA . LEU A 1 814 ? 16.154 23.741 4.561 1.00 92.12 814 LEU A CA 1
ATOM 6300 C C . LEU A 1 814 ? 15.151 22.943 3.716 1.00 92.12 814 LEU A C 1
ATOM 6302 O O . LEU A 1 814 ? 14.966 21.754 3.950 1.00 92.12 814 LEU A O 1
ATOM 6306 N N . LEU A 1 815 ? 14.547 23.566 2.698 1.00 93.38 815 LEU A N 1
ATOM 6307 C CA . LEU A 1 815 ? 13.672 22.882 1.741 1.00 93.38 815 LEU A CA 1
ATOM 6308 C C . LEU A 1 815 ? 14.438 21.884 0.868 1.00 93.38 815 LEU A C 1
ATOM 6310 O O . LEU A 1 815 ? 13.961 20.767 0.677 1.00 93.38 815 LEU A O 1
ATOM 6314 N N . GLU A 1 816 ? 15.626 22.250 0.390 1.00 93.00 816 GLU A N 1
ATOM 6315 C CA . GLU A 1 816 ? 16.537 21.354 -0.333 1.00 93.00 816 GLU A CA 1
ATOM 6316 C C . GLU A 1 816 ? 16.894 20.130 0.532 1.00 93.00 816 GLU A C 1
ATOM 6318 O O . GLU A 1 816 ? 16.733 18.991 0.086 1.00 93.00 816 GLU A O 1
ATOM 6323 N N . LEU A 1 817 ? 17.256 20.350 1.804 1.00 94.31 817 LEU A N 1
ATOM 6324 C CA . LEU A 1 817 ? 17.593 19.284 2.754 1.00 94.31 817 LEU A CA 1
ATOM 6325 C C . LEU A 1 817 ? 16.420 18.324 3.031 1.00 94.31 817 LEU A C 1
ATOM 6327 O O . LEU A 1 817 ? 16.602 17.108 2.975 1.00 94.31 817 LEU A O 1
ATOM 6331 N N . VAL A 1 818 ? 15.207 18.833 3.298 1.00 94.38 818 VAL A N 1
ATOM 6332 C CA . VAL A 1 818 ? 14.039 17.952 3.519 1.00 94.38 818 VAL A CA 1
ATOM 6333 C C . VAL A 1 818 ? 13.628 17.237 2.230 1.00 94.38 818 VAL A C 1
ATOM 6335 O O . VAL A 1 818 ? 13.221 16.080 2.291 1.00 94.38 818 VAL A O 1
ATOM 6338 N N . THR A 1 819 ? 13.777 17.867 1.060 1.00 93.19 819 THR A N 1
ATOM 6339 C CA . THR A 1 819 ? 13.474 17.222 -0.231 1.00 93.19 819 THR A CA 1
ATOM 6340 C C . THR A 1 819 ? 14.407 16.038 -0.488 1.00 93.19 819 THR A C 1
ATOM 6342 O O . THR A 1 819 ? 13.927 14.962 -0.849 1.00 93.19 819 THR A O 1
ATOM 6345 N N . GLN A 1 820 ? 15.709 16.173 -0.193 1.00 92.81 820 GLN A N 1
ATOM 6346 C CA . GLN A 1 820 ? 16.641 15.041 -0.226 1.00 92.81 820 GLN A CA 1
ATOM 6347 C C . GLN A 1 820 ? 16.184 13.915 0.718 1.00 92.81 820 GLN A C 1
ATOM 6349 O O . GLN A 1 820 ? 16.025 12.772 0.289 1.00 92.81 820 GLN A O 1
ATOM 6354 N N . TYR A 1 821 ? 15.904 14.227 1.985 1.00 94.69 821 TYR A N 1
ATOM 6355 C CA . TYR A 1 821 ? 15.490 13.216 2.962 1.00 94.69 821 TYR A CA 1
ATOM 6356 C C . TYR A 1 821 ? 14.149 12.542 2.612 1.00 94.69 821 TYR A C 1
ATOM 6358 O O . TYR A 1 821 ? 13.969 11.349 2.867 1.00 94.69 821 TYR A O 1
ATOM 6366 N N . VAL A 1 822 ? 13.221 13.257 1.970 1.00 94.69 822 VAL A N 1
ATOM 6367 C CA . VAL A 1 822 ? 11.973 12.685 1.440 1.00 94.69 822 VAL A CA 1
ATOM 6368 C C . VAL A 1 822 ? 12.229 11.782 0.229 1.00 94.69 822 VAL A C 1
ATOM 6370 O O . VAL A 1 822 ? 11.561 10.757 0.111 1.00 94.69 822 VAL A O 1
ATOM 6373 N N . HIS A 1 823 ? 13.210 12.063 -0.635 1.00 91.25 823 HIS A N 1
ATOM 6374 C CA . HIS A 1 823 ? 13.612 11.111 -1.681 1.00 91.25 823 HIS A CA 1
ATOM 6375 C C . HIS A 1 823 ? 14.154 9.797 -1.116 1.00 91.25 823 HIS A C 1
ATOM 6377 O O . HIS A 1 823 ? 13.895 8.744 -1.697 1.00 91.25 823 HIS A O 1
ATOM 6383 N N . GLU A 1 824 ? 14.872 9.847 0.006 1.00 91.56 824 GLU A N 1
ATOM 6384 C CA . GLU A 1 824 ? 15.397 8.655 0.674 1.00 91.56 824 GLU A CA 1
ATOM 6385 C C . GLU A 1 824 ? 14.262 7.837 1.325 1.00 91.56 824 GLU A C 1
ATOM 6387 O O . GLU A 1 824 ? 14.191 6.627 1.111 1.00 91.56 824 GLU A O 1
ATOM 6392 N N . VAL A 1 825 ? 13.286 8.485 1.981 1.00 93.44 825 VAL A N 1
ATOM 6393 C CA . VAL A 1 825 ? 12.054 7.824 2.476 1.00 93.44 825 VAL A CA 1
ATOM 6394 C C . VAL A 1 825 ? 11.233 7.211 1.336 1.00 93.44 825 VAL A C 1
ATOM 6396 O O . VAL A 1 825 ? 10.828 6.053 1.417 1.00 93.44 825 VAL A O 1
ATOM 6399 N N . LEU A 1 826 ? 11.015 7.938 0.237 1.00 91.69 826 LEU A N 1
ATOM 6400 C CA . LEU A 1 826 ? 10.314 7.432 -0.954 1.00 91.69 826 LEU A CA 1
ATOM 6401 C C . LEU A 1 826 ? 11.166 6.447 -1.785 1.00 91.69 826 LEU A C 1
ATOM 6403 O O . LEU A 1 826 ? 10.715 5.978 -2.829 1.00 91.69 826 LEU A O 1
ATOM 6407 N N . GLY A 1 827 ? 12.395 6.149 -1.351 1.00 87.62 827 GLY A N 1
ATOM 6408 C CA . GLY A 1 827 ? 13.290 5.137 -1.916 1.00 87.62 827 GLY A CA 1
ATOM 6409 C C . GLY A 1 827 ? 13.361 3.831 -1.114 1.00 87.62 827 GLY A C 1
ATOM 6410 O O . GLY A 1 827 ? 14.052 2.907 -1.544 1.00 87.62 827 GLY A O 1
ATOM 6411 N N . LEU A 1 828 ? 12.670 3.733 0.029 1.00 88.69 828 LEU A N 1
ATOM 6412 C CA . LEU A 1 828 ? 12.553 2.493 0.806 1.00 88.69 828 LEU A CA 1
ATOM 6413 C C . LEU A 1 828 ? 11.744 1.421 0.033 1.00 88.69 828 LEU A C 1
ATOM 6415 O O . LEU A 1 828 ? 10.896 1.776 -0.792 1.00 88.69 828 LEU A O 1
ATOM 6419 N N . PRO A 1 829 ? 11.963 0.110 0.278 1.00 84.19 829 PRO A N 1
ATOM 6420 C CA . PRO A 1 829 ? 11.269 -0.973 -0.428 1.00 84.19 829 PRO A CA 1
ATOM 6421 C C . PRO A 1 829 ? 9.831 -1.159 0.096 1.00 84.19 829 PRO A C 1
ATOM 6423 O O . PRO A 1 829 ? 9.486 -2.106 0.805 1.00 84.19 829 PRO A O 1
ATOM 6426 N N . TRP A 1 830 ? 8.968 -0.209 -0.263 1.00 84.69 830 TRP A N 1
ATOM 6427 C CA . TRP A 1 830 ? 7.577 -0.112 0.184 1.00 84.69 830 TRP A CA 1
ATOM 6428 C C . TRP A 1 830 ? 6.674 -1.273 -0.257 1.00 84.69 830 TRP A C 1
ATOM 6430 O O . TRP A 1 830 ? 5.634 -1.498 0.364 1.00 84.69 830 TRP A O 1
ATOM 6440 N N . ASN A 1 831 ? 7.087 -2.050 -1.263 1.00 75.94 831 ASN A N 1
ATOM 6441 C CA . ASN A 1 831 ? 6.414 -3.282 -1.682 1.00 75.94 831 ASN A CA 1
ATOM 6442 C C . ASN A 1 831 ? 6.319 -4.332 -0.559 1.00 75.94 831 ASN A C 1
ATOM 6444 O O . ASN A 1 831 ? 5.372 -5.109 -0.545 1.00 75.94 831 ASN A O 1
ATOM 6448 N N . MET A 1 832 ? 7.231 -4.332 0.419 1.00 73.50 832 MET A N 1
ATOM 6449 C CA . MET A 1 832 ? 7.140 -5.259 1.555 1.00 73.50 832 MET A CA 1
ATOM 6450 C C . MET A 1 832 ? 5.966 -4.924 2.489 1.00 73.50 832 MET A C 1
ATOM 6452 O O . MET A 1 832 ? 5.321 -5.826 3.026 1.00 73.50 832 MET A O 1
ATOM 6456 N N . THR A 1 833 ? 5.631 -3.636 2.647 1.00 76.25 833 THR A N 1
ATOM 6457 C CA . THR A 1 833 ? 4.570 -3.188 3.573 1.00 76.25 833 THR A CA 1
ATOM 6458 C C . THR A 1 833 ? 3.150 -3.451 3.071 1.00 76.25 833 THR A C 1
ATOM 6460 O O . THR A 1 833 ? 2.212 -3.496 3.864 1.00 76.25 833 THR A O 1
ATOM 6463 N N . SER A 1 834 ? 2.979 -3.648 1.762 1.00 72.19 834 SER A N 1
ATOM 6464 C CA . SER A 1 834 ? 1.688 -3.922 1.129 1.00 72.19 834 SER A CA 1
ATOM 6465 C C . SER A 1 834 ? 1.313 -5.410 1.097 1.00 72.19 834 SER A C 1
ATOM 6467 O O . SER A 1 834 ? 0.176 -5.719 0.734 1.00 72.19 834 SER A O 1
ATOM 6469 N N . THR A 1 835 ? 2.203 -6.312 1.535 1.00 77.25 835 THR A N 1
ATOM 6470 C CA . THR A 1 835 ? 1.924 -7.755 1.668 1.00 77.25 835 THR A CA 1
ATOM 6471 C C . THR A 1 835 ? 0.835 -8.047 2.721 1.00 77.25 835 THR A C 1
ATOM 6473 O O . THR A 1 835 ? 0.825 -7.408 3.779 1.00 77.25 835 THR A O 1
ATOM 6476 N N . PRO A 1 836 ? -0.046 -9.052 2.521 1.00 77.94 836 PRO A N 1
ATOM 6477 C CA . PRO A 1 836 ? -1.125 -9.367 3.468 1.00 77.94 836 PRO A CA 1
ATOM 6478 C C . PRO A 1 836 ? -0.629 -9.635 4.895 1.00 77.94 836 PRO A C 1
ATOM 6480 O O . PRO A 1 836 ? -1.208 -9.158 5.864 1.00 77.94 836 PRO A O 1
ATOM 6483 N N . ALA A 1 837 ? 0.511 -10.319 5.046 1.00 78.38 837 ALA A N 1
ATOM 6484 C CA . ALA A 1 837 ? 1.086 -10.639 6.354 1.00 78.38 837 ALA A CA 1
ATOM 6485 C C . ALA A 1 837 ? 1.524 -9.404 7.171 1.00 78.38 837 ALA A C 1
ATOM 6487 O O . ALA A 1 837 ? 1.536 -9.466 8.407 1.00 78.38 837 ALA A O 1
ATOM 6488 N N . ILE A 1 838 ? 1.855 -8.289 6.503 1.00 81.94 838 ILE A N 1
ATOM 6489 C CA . ILE A 1 838 ? 2.078 -6.986 7.143 1.00 81.94 838 ILE A CA 1
ATOM 6490 C C . ILE A 1 838 ? 0.743 -6.264 7.366 1.00 81.94 838 ILE A C 1
ATOM 6492 O O . ILE A 1 838 ? 0.493 -5.815 8.482 1.00 81.94 838 ILE A O 1
ATOM 6496 N N . ARG A 1 839 ? -0.152 -6.230 6.368 1.00 80.69 839 ARG A N 1
ATOM 6497 C CA . ARG A 1 839 ? -1.476 -5.578 6.466 1.00 80.69 839 ARG A CA 1
ATOM 6498 C C . ARG A 1 839 ? -2.445 -6.226 7.466 1.00 80.69 839 ARG A C 1
ATOM 6500 O O . ARG A 1 839 ? -3.424 -5.590 7.847 1.00 80.69 839 ARG A O 1
ATOM 6507 N N . ALA A 1 840 ? -2.171 -7.449 7.917 1.00 81.81 840 ALA A N 1
ATOM 6508 C CA . ALA A 1 840 ? -3.001 -8.214 8.850 1.00 81.81 840 ALA A CA 1
ATOM 6509 C C . ALA A 1 840 ? -3.266 -7.539 10.214 1.00 81.81 840 ALA A C 1
ATOM 6511 O O . ALA A 1 840 ? -4.075 -8.053 10.974 1.00 81.81 840 ALA A O 1
ATOM 6512 N N . ASP A 1 841 ? -2.615 -6.417 10.541 1.00 83.50 841 ASP A N 1
ATOM 6513 C CA . ASP A 1 841 ? -2.851 -5.626 11.761 1.00 83.50 841 ASP A CA 1
ATOM 6514 C C . ASP A 1 841 ? -3.681 -4.341 11.541 1.00 83.50 841 ASP A C 1
ATOM 6516 O O . ASP A 1 841 ? -4.005 -3.653 12.509 1.00 83.50 841 ASP A O 1
ATOM 6520 N N . GLY A 1 842 ? -3.975 -3.967 10.288 1.00 83.69 842 GLY A N 1
ATOM 6521 C CA . GLY A 1 842 ? -4.570 -2.681 9.882 1.00 83.69 842 GLY A CA 1
ATOM 6522 C C . GLY A 1 842 ? -3.647 -1.460 10.068 1.00 83.69 842 GLY A C 1
ATOM 6523 O O . GLY A 1 842 ? -3.558 -0.595 9.188 1.00 83.69 842 GLY A O 1
ATOM 6524 N N . ILE A 1 843 ? -2.914 -1.405 11.184 1.00 88.25 843 ILE A N 1
ATOM 6525 C CA . ILE A 1 843 ? -1.996 -0.331 11.594 1.00 88.25 843 ILE A CA 1
ATOM 6526 C C . ILE A 1 843 ? -0.935 -0.048 10.532 1.00 88.25 843 ILE A C 1
ATOM 6528 O O . ILE A 1 843 ? -0.705 1.118 10.212 1.00 88.25 843 ILE A O 1
ATOM 6532 N N . ALA A 1 844 ? -0.317 -1.074 9.945 1.00 88.44 844 ALA A N 1
ATOM 6533 C CA . ALA A 1 844 ? 0.735 -0.886 8.952 1.00 88.44 844 ALA A CA 1
ATOM 6534 C C . ALA A 1 844 ? 0.221 -0.125 7.714 1.00 88.44 844 ALA A C 1
ATOM 6536 O O . ALA A 1 844 ? 0.912 0.744 7.180 1.00 88.44 844 ALA A O 1
ATOM 6537 N N . SER A 1 845 ? -1.032 -0.354 7.299 1.00 85.50 845 SER A N 1
ATOM 6538 C CA . SER A 1 845 ? -1.651 0.421 6.214 1.00 85.50 845 SER A CA 1
ATOM 6539 C C . SER A 1 845 ? -1.958 1.869 6.618 1.00 85.50 845 SER A C 1
ATOM 6541 O O . SER A 1 845 ? -1.952 2.749 5.750 1.00 85.50 845 SER A O 1
ATOM 6543 N N . ALA A 1 846 ? -2.259 2.132 7.891 1.00 89.00 846 ALA A N 1
ATOM 6544 C CA . ALA A 1 846 ? -2.486 3.485 8.396 1.00 89.00 846 ALA A CA 1
ATOM 6545 C C . ALA A 1 846 ? -1.165 4.268 8.495 1.00 89.00 846 ALA A C 1
ATOM 6547 O O . ALA A 1 846 ? -1.070 5.377 7.971 1.00 89.00 846 ALA A O 1
ATOM 6548 N N . GLN A 1 847 ? -0.121 3.650 9.060 1.00 91.69 847 GLN A N 1
ATOM 6549 C CA . GLN A 1 847 ? 1.241 4.190 9.122 1.00 91.69 847 GLN A CA 1
ATOM 6550 C C . GLN A 1 847 ? 1.796 4.481 7.724 1.00 91.69 847 GLN A C 1
ATOM 6552 O O . GLN A 1 847 ? 2.317 5.567 7.485 1.00 91.69 847 GLN A O 1
ATOM 6557 N N . TYR A 1 848 ? 1.608 3.566 6.769 1.00 90.00 848 TYR A N 1
ATOM 6558 C CA . TYR A 1 848 ? 1.985 3.779 5.371 1.00 90.00 848 TYR A CA 1
ATOM 6559 C C . TYR A 1 848 ? 1.282 4.994 4.745 1.00 90.00 848 TYR A C 1
ATOM 6561 O O . TYR A 1 848 ? 1.927 5.873 4.172 1.00 90.00 848 TYR A O 1
ATOM 6569 N N . THR A 1 849 ? -0.044 5.085 4.905 1.00 88.62 849 THR A N 1
ATOM 6570 C CA . THR A 1 849 ? -0.834 6.215 4.384 1.00 88.62 849 THR A CA 1
ATOM 6571 C C . THR A 1 849 ? -0.398 7.533 5.033 1.00 88.62 849 THR A C 1
ATOM 6573 O O . THR A 1 849 ? -0.271 8.546 4.345 1.00 88.62 849 THR A O 1
ATOM 6576 N N . HIS A 1 850 ? -0.087 7.525 6.332 1.00 91.62 850 HIS A N 1
ATOM 6577 C CA . HIS A 1 850 ? 0.468 8.681 7.031 1.00 91.62 850 HIS A CA 1
ATOM 6578 C C . HIS A 1 850 ? 1.848 9.091 6.489 1.00 91.62 850 HIS A C 1
ATOM 6580 O O . HIS A 1 850 ? 2.055 10.275 6.230 1.00 91.62 850 HIS A O 1
ATOM 6586 N N . VAL A 1 851 ? 2.760 8.145 6.227 1.00 93.69 851 VAL A N 1
ATOM 6587 C CA . VAL A 1 851 ? 4.076 8.447 5.633 1.00 93.69 851 VAL A CA 1
ATOM 6588 C C . VAL A 1 851 ? 3.934 9.146 4.284 1.00 93.69 851 VAL A C 1
ATOM 6590 O O . VAL A 1 851 ? 4.513 10.218 4.091 1.00 93.69 851 VAL A O 1
ATOM 6593 N N . LEU A 1 852 ? 3.099 8.616 3.384 1.00 92.75 852 LEU A N 1
ATOM 6594 C CA . LEU A 1 852 ? 2.843 9.268 2.096 1.00 92.75 852 LEU A CA 1
ATOM 6595 C C . LEU A 1 852 ? 2.150 10.634 2.266 1.00 92.75 852 LEU A C 1
ATOM 6597 O O . LEU A 1 852 ? 2.500 11.576 1.557 1.00 92.75 852 LEU A O 1
ATOM 6601 N N . THR A 1 853 ? 1.253 10.785 3.253 1.00 91.56 853 THR A N 1
ATOM 6602 C CA . THR A 1 853 ? 0.651 12.087 3.614 1.00 91.56 853 THR A CA 1
ATOM 6603 C C . THR A 1 853 ? 1.723 13.108 4.001 1.00 91.56 853 THR A C 1
ATOM 6605 O O . THR A 1 853 ? 1.682 14.250 3.550 1.00 91.56 853 THR A O 1
ATOM 6608 N N . MET A 1 854 ? 2.694 12.727 4.837 1.00 91.81 854 MET A N 1
ATOM 6609 C CA . MET A 1 854 ? 3.745 13.646 5.278 1.00 91.81 854 MET A CA 1
ATOM 6610 C C . MET A 1 854 ? 4.655 14.044 4.107 1.00 91.81 854 MET A C 1
ATOM 6612 O O . MET A 1 854 ? 4.896 15.238 3.915 1.00 91.81 854 MET A O 1
ATOM 6616 N N . CYS A 1 855 ? 5.063 13.091 3.262 1.00 92.62 855 CYS A N 1
ATOM 6617 C CA . CYS A 1 855 ? 5.856 13.358 2.056 1.00 92.62 855 CYS A CA 1
ATOM 6618 C C . CYS A 1 855 ? 5.138 14.266 1.037 1.00 92.62 855 CYS A C 1
ATOM 6620 O O . CYS A 1 855 ? 5.774 15.142 0.453 1.00 92.62 855 CYS A O 1
ATOM 6622 N N . ALA A 1 856 ? 3.819 14.129 0.864 1.00 90.88 856 ALA A N 1
ATOM 6623 C CA . ALA A 1 856 ? 3.019 14.915 -0.085 1.00 90.88 856 ALA A CA 1
ATOM 6624 C C . ALA A 1 856 ? 2.870 16.420 0.269 1.00 90.88 856 ALA A C 1
ATOM 6626 O O . ALA A 1 856 ? 2.223 17.177 -0.461 1.00 90.88 856 ALA A O 1
ATOM 6627 N N . ASN A 1 857 ? 3.478 16.889 1.369 1.00 87.12 857 ASN A N 1
ATOM 6628 C CA . ASN A 1 857 ? 3.661 18.324 1.635 1.00 87.12 857 ASN A CA 1
ATOM 6629 C C . ASN A 1 857 ? 4.734 18.964 0.730 1.00 87.12 857 ASN A C 1
ATOM 6631 O O . ASN A 1 857 ? 4.762 20.189 0.587 1.00 87.12 857 ASN A O 1
ATOM 6635 N N . ILE A 1 858 ? 5.599 18.156 0.107 1.00 88.50 858 ILE A N 1
ATOM 6636 C CA . ILE A 1 858 ? 6.538 18.604 -0.924 1.00 88.50 858 ILE A CA 1
ATOM 6637 C C . ILE A 1 858 ? 5.878 18.448 -2.298 1.00 88.50 858 ILE A C 1
ATOM 6639 O O . ILE A 1 858 ? 5.415 17.372 -2.671 1.00 88.50 858 ILE A O 1
ATOM 6643 N N . THR A 1 859 ? 5.830 19.543 -3.056 1.00 86.06 859 THR A N 1
ATOM 6644 C CA . THR A 1 859 ? 5.130 19.640 -4.348 1.00 86.06 859 THR A CA 1
ATOM 6645 C C . THR A 1 859 ? 6.084 19.706 -5.544 1.00 86.06 859 THR A C 1
ATOM 6647 O O . THR A 1 859 ? 5.731 20.254 -6.586 1.00 86.06 859 THR A O 1
ATOM 6650 N N . THR A 1 860 ? 7.312 19.208 -5.399 1.00 89.06 860 THR A N 1
ATOM 6651 C CA . THR A 1 860 ? 8.286 19.118 -6.495 1.00 89.06 860 THR A CA 1
ATOM 6652 C C . THR A 1 860 ? 7.919 17.958 -7.438 1.00 89.06 860 THR A C 1
ATOM 6654 O O . THR A 1 860 ? 7.419 16.933 -6.960 1.00 89.06 860 THR A O 1
ATOM 6657 N N . PRO A 1 861 ? 8.108 18.074 -8.770 1.00 89.50 861 PRO A N 1
ATOM 6658 C CA . PRO A 1 861 ? 7.635 17.058 -9.720 1.00 89.50 861 PRO A CA 1
ATOM 6659 C C . PRO A 1 861 ? 8.225 15.666 -9.464 1.00 89.50 861 PRO A C 1
ATOM 6661 O O . PRO A 1 861 ? 7.512 14.673 -9.508 1.00 89.50 861 PRO A O 1
ATOM 6664 N N . ASP A 1 862 ? 9.506 15.602 -9.119 1.00 89.19 862 ASP A N 1
ATOM 6665 C CA . ASP A 1 862 ? 10.240 14.423 -8.646 1.00 89.19 862 ASP A CA 1
ATOM 6666 C C . ASP A 1 862 ? 9.547 13.681 -7.481 1.00 89.19 862 ASP A C 1
ATOM 6668 O O . ASP A 1 862 ? 9.366 12.462 -7.550 1.00 89.19 862 ASP A O 1
ATOM 6672 N N . VAL A 1 863 ? 9.116 14.387 -6.428 1.00 91.50 863 VAL A N 1
ATOM 6673 C CA . VAL A 1 863 ? 8.329 13.811 -5.324 1.00 91.50 863 VAL A CA 1
ATOM 6674 C C . VAL A 1 863 ? 6.937 13.395 -5.800 1.00 91.50 863 VAL A C 1
ATOM 6676 O O . VAL A 1 863 ? 6.504 12.285 -5.492 1.00 91.50 863 VAL A O 1
ATOM 6679 N N . GLN A 1 864 ? 6.249 14.229 -6.585 1.00 91.50 864 GLN A N 1
ATOM 6680 C CA . GLN A 1 864 ? 4.905 13.914 -7.087 1.00 91.50 864 GLN A CA 1
ATOM 6681 C C . GLN A 1 864 ? 4.896 12.643 -7.958 1.00 91.50 864 GLN A C 1
ATOM 6683 O O . GLN A 1 864 ? 4.046 11.776 -7.764 1.00 91.50 864 GLN A O 1
ATOM 6688 N N . ILE A 1 865 ? 5.874 12.476 -8.855 1.00 91.75 865 ILE A N 1
ATOM 6689 C CA . ILE A 1 865 ? 6.019 11.289 -9.712 1.00 91.75 865 ILE A CA 1
ATOM 6690 C C . ILE A 1 865 ? 6.352 10.041 -8.876 1.00 91.75 865 ILE A C 1
ATOM 6692 O O . ILE A 1 865 ? 5.799 8.974 -9.143 1.00 91.75 865 ILE A O 1
ATOM 6696 N N . ARG A 1 866 ? 7.197 10.151 -7.837 1.00 91.00 866 ARG A N 1
ATOM 6697 C CA . ARG A 1 866 ? 7.446 9.037 -6.898 1.00 91.00 866 ARG A CA 1
ATOM 6698 C C . ARG A 1 866 ? 6.173 8.611 -6.164 1.00 91.00 866 ARG A C 1
ATOM 6700 O O . ARG A 1 866 ? 5.914 7.418 -6.055 1.00 91.00 866 ARG A O 1
ATOM 6707 N N . LEU A 1 867 ? 5.372 9.566 -5.687 1.00 91.75 867 LEU A N 1
ATOM 6708 C CA . LEU A 1 867 ? 4.122 9.286 -4.972 1.00 91.75 867 LEU A CA 1
ATOM 6709 C C . LEU A 1 867 ? 3.094 8.561 -5.857 1.00 91.75 867 LEU A C 1
ATOM 6711 O O . LEU A 1 867 ? 2.456 7.620 -5.390 1.00 91.75 867 LEU A O 1
ATOM 6715 N N . VAL A 1 868 ? 2.979 8.926 -7.139 1.00 90.31 868 VAL A N 1
ATOM 6716 C CA . VAL A 1 868 ? 2.097 8.245 -8.112 1.00 90.31 868 VAL A CA 1
ATOM 6717 C C . VAL A 1 868 ? 2.358 6.728 -8.179 1.00 90.31 868 VAL A C 1
ATOM 6719 O O . VAL A 1 868 ? 1.406 5.951 -8.241 1.00 90.31 868 VAL A O 1
ATOM 6722 N N . GLY A 1 869 ? 3.622 6.297 -8.099 1.00 86.88 869 GLY A N 1
ATOM 6723 C CA . GLY A 1 869 ? 4.016 4.879 -8.090 1.00 86.88 869 GLY A CA 1
ATOM 6724 C C . GLY A 1 869 ? 3.915 4.168 -6.731 1.00 86.88 869 GLY A C 1
ATOM 6725 O O . GLY A 1 869 ? 4.327 3.016 -6.619 1.00 86.88 869 GLY A O 1
ATOM 6726 N N . LEU A 1 870 ? 3.408 4.836 -5.688 1.00 89.62 870 LEU A N 1
ATOM 6727 C CA . LEU A 1 870 ? 3.330 4.313 -4.315 1.00 89.62 870 LEU A CA 1
ATOM 6728 C C . LEU A 1 870 ? 1.901 4.322 -3.748 1.00 89.62 870 LEU A C 1
ATOM 6730 O O . LEU A 1 870 ? 1.533 3.438 -2.982 1.00 89.62 870 LEU A O 1
ATOM 6734 N N . LEU A 1 871 ? 1.074 5.295 -4.123 1.00 88.94 871 LEU A N 1
ATOM 6735 C CA . LEU A 1 871 ? -0.292 5.464 -3.615 1.00 88.94 871 LEU A CA 1
ATOM 6736 C C . LEU A 1 871 ? -1.231 4.331 -4.066 1.00 88.94 871 LEU A C 1
ATOM 6738 O O . LEU A 1 871 ? -1.293 4.032 -5.252 1.00 88.94 871 LEU A O 1
ATOM 6742 N N . TRP A 1 872 ? -1.980 3.710 -3.144 1.00 83.31 872 TRP A N 1
ATOM 6743 C CA . TRP A 1 872 ? -2.905 2.603 -3.466 1.00 83.31 872 TRP A CA 1
ATOM 6744 C C . TRP A 1 872 ? -4.312 3.107 -3.850 1.00 83.31 872 TRP A C 1
ATOM 6746 O O . TRP A 1 872 ? -4.599 4.302 -3.811 1.00 83.31 872 TRP A O 1
ATOM 6756 N N . SER A 1 873 ? -5.198 2.173 -4.208 1.00 79.00 873 SER A N 1
ATOM 6757 C CA . SER A 1 873 ? -6.556 2.393 -4.744 1.00 79.00 873 SER A CA 1
ATOM 6758 C C . SER A 1 873 ? -7.426 3.412 -4.004 1.00 79.00 873 SER A C 1
ATOM 6760 O O . SER A 1 873 ? -8.186 4.135 -4.645 1.00 79.00 873 SER A O 1
ATOM 6762 N N . HIS A 1 874 ? -7.301 3.512 -2.680 1.00 79.50 874 HIS A N 1
ATOM 6763 C CA . HIS A 1 874 ? -8.070 4.450 -1.859 1.00 79.50 874 HIS A CA 1
ATOM 6764 C C . HIS A 1 874 ? -7.670 5.926 -2.053 1.00 79.50 874 HIS A C 1
ATOM 6766 O O . HIS A 1 874 ? -8.425 6.813 -1.677 1.00 79.50 874 HIS A O 1
ATOM 6772 N N . GLU A 1 875 ? -6.524 6.207 -2.681 1.00 87.69 875 GLU A N 1
ATOM 6773 C CA . GLU A 1 875 ? -6.028 7.566 -2.955 1.00 87.69 875 GLU A CA 1
ATOM 6774 C C . GLU A 1 875 ? -6.232 8.015 -4.414 1.00 87.69 875 GLU A C 1
ATOM 6776 O O . GLU A 1 875 ? -5.612 8.988 -4.851 1.00 87.69 875 GLU A O 1
ATOM 6781 N N . SER A 1 876 ? -7.106 7.358 -5.189 1.00 87.00 876 SER A N 1
ATOM 6782 C CA . SER A 1 876 ? -7.330 7.677 -6.613 1.00 87.00 876 SER A CA 1
ATOM 6783 C C . SER A 1 876 ? -7.656 9.157 -6.872 1.00 87.00 876 SER A C 1
ATOM 6785 O O . SER A 1 876 ? -7.133 9.744 -7.820 1.00 87.00 876 SER A O 1
ATOM 6787 N N . ALA A 1 877 ? -8.411 9.810 -5.982 1.00 86.62 877 ALA A N 1
ATOM 6788 C CA . ALA A 1 877 ? -8.731 11.241 -6.049 1.00 86.62 877 ALA A CA 1
ATOM 6789 C C . ALA A 1 877 ? -7.554 12.197 -5.726 1.00 86.62 877 ALA A C 1
ATOM 6791 O O . ALA A 1 877 ? -7.632 13.394 -6.028 1.00 86.62 877 ALA A O 1
ATOM 6792 N N . HIS A 1 878 ? -6.471 11.706 -5.115 1.00 89.06 878 HIS A N 1
ATOM 6793 C CA . HIS A 1 878 ? -5.212 12.445 -4.951 1.00 89.06 878 HIS A CA 1
ATOM 6794 C C . HIS A 1 878 ? -4.235 12.109 -6.084 1.00 89.06 878 HIS A C 1
ATOM 6796 O O . HIS A 1 878 ? -3.667 13.029 -6.668 1.00 89.06 878 HIS A O 1
ATOM 6802 N N . VAL A 1 879 ? -4.129 10.840 -6.504 1.00 92.31 879 VAL A N 1
ATOM 6803 C CA . VAL A 1 879 ? -3.332 10.448 -7.684 1.00 92.31 879 VAL A CA 1
ATOM 6804 C C . VAL A 1 879 ? -3.805 11.177 -8.945 1.00 92.31 879 VAL A C 1
ATOM 6806 O O . VAL A 1 879 ? -2.973 11.700 -9.679 1.00 92.31 879 VAL A O 1
ATOM 6809 N N . ALA A 1 880 ? -5.118 11.318 -9.158 1.00 91.12 880 ALA A N 1
ATOM 6810 C CA . ALA A 1 880 ? -5.676 12.109 -10.258 1.00 91.12 880 ALA A CA 1
ATOM 6811 C C . ALA A 1 880 ? -5.155 13.560 -10.265 1.00 91.12 880 ALA A C 1
ATOM 6813 O O . ALA A 1 880 ? -4.794 14.086 -11.317 1.00 91.12 880 ALA A O 1
ATOM 6814 N N . ARG A 1 881 ? -5.062 14.190 -9.085 1.00 90.12 881 ARG A N 1
ATOM 6815 C CA . ARG A 1 881 ? -4.560 15.563 -8.918 1.00 90.12 881 ARG A CA 1
ATOM 6816 C C . ARG A 1 881 ? -3.039 15.663 -9.022 1.00 90.12 881 ARG A C 1
ATOM 6818 O O . ARG A 1 881 ? -2.547 16.655 -9.552 1.00 90.12 881 ARG A O 1
ATOM 6825 N N . LEU A 1 882 ? -2.292 14.650 -8.578 1.00 92.44 882 LEU A N 1
ATOM 6826 C CA . LEU A 1 882 ? -0.844 14.565 -8.802 1.00 92.44 882 LEU A CA 1
ATOM 6827 C C . LEU A 1 882 ? -0.524 14.420 -10.293 1.00 92.44 882 LEU A C 1
ATOM 6829 O O . LEU A 1 882 ? 0.329 15.141 -10.799 1.00 92.44 882 LEU A O 1
ATOM 6833 N N . LEU A 1 883 ? -1.240 13.549 -11.009 1.00 93.81 883 LEU A N 1
ATOM 6834 C CA . LEU A 1 883 ? -1.104 13.390 -12.457 1.00 93.81 883 LEU A CA 1
ATOM 6835 C C . LEU A 1 883 ? -1.484 14.679 -13.195 1.00 93.81 883 LEU A C 1
ATOM 6837 O O . LEU A 1 883 ? -0.731 15.121 -14.057 1.00 93.81 883 LEU A O 1
ATOM 6841 N N . GLU A 1 884 ? -2.583 15.338 -12.819 1.00 93.62 884 GLU A N 1
ATOM 6842 C CA . GLU A 1 884 ? -2.954 16.629 -13.404 1.00 93.62 884 GLU A CA 1
ATOM 6843 C C . GLU A 1 884 ? -1.886 17.710 -13.149 1.00 93.62 884 GLU A C 1
ATOM 6845 O O . GLU A 1 884 ? -1.510 18.426 -14.077 1.00 93.62 884 GLU A O 1
ATOM 6850 N N . SER A 1 885 ? -1.353 17.789 -11.924 1.00 93.62 885 SER A N 1
ATOM 6851 C CA . SER A 1 885 ? -0.266 18.697 -11.526 1.00 93.62 885 SER A CA 1
ATOM 6852 C C . SER A 1 885 ? 1.007 18.464 -12.347 1.00 93.62 885 SER A C 1
ATOM 6854 O O . SER A 1 885 ? 1.498 19.382 -13.005 1.00 93.62 885 SER A O 1
ATOM 6856 N N . VAL A 1 886 ? 1.516 17.228 -12.359 1.00 93.56 886 VAL A N 1
ATOM 6857 C CA . VAL A 1 886 ? 2.751 16.848 -13.061 1.00 93.56 886 VAL A CA 1
ATOM 6858 C C . VAL A 1 886 ? 2.607 17.032 -14.569 1.00 93.56 886 VAL A C 1
ATOM 6860 O O . VAL A 1 886 ? 3.463 17.651 -15.199 1.00 93.56 886 VAL A O 1
ATOM 6863 N N . VAL A 1 887 ? 1.530 16.512 -15.166 1.00 95.56 887 VAL A N 1
ATOM 6864 C CA . VAL A 1 887 ? 1.389 16.490 -16.625 1.00 95.56 887 VAL A CA 1
ATOM 6865 C C . VAL A 1 887 ? 1.084 17.885 -17.164 1.00 95.56 887 VAL A C 1
ATOM 6867 O O . VAL A 1 887 ? 1.733 18.281 -18.125 1.00 95.56 887 VAL A O 1
ATOM 6870 N N . ARG A 1 888 ? 0.207 18.684 -16.531 1.00 94.62 888 ARG A N 1
ATOM 6871 C CA . ARG A 1 888 ? 0.014 20.093 -16.940 1.00 94.62 888 ARG A CA 1
ATOM 6872 C C . ARG A 1 888 ? 1.249 20.958 -16.669 1.00 94.62 888 ARG A C 1
ATOM 6874 O O . ARG A 1 888 ? 1.478 21.907 -17.412 1.00 94.62 888 ARG A O 1
ATOM 6881 N N . GLY A 1 889 ? 2.023 20.648 -15.624 1.00 92.44 889 GLY A N 1
ATOM 6882 C CA . GLY A 1 889 ? 3.295 21.311 -15.320 1.00 92.44 889 GLY A CA 1
ATOM 6883 C C . GLY A 1 889 ? 4.395 21.027 -16.349 1.00 92.44 889 GLY A C 1
ATOM 6884 O O . GLY A 1 889 ? 5.290 21.851 -16.527 1.00 92.44 889 GLY A O 1
ATOM 6885 N N . PHE A 1 890 ? 4.306 19.894 -17.053 1.00 93.69 890 PHE A N 1
ATOM 6886 C CA . PHE A 1 890 ? 5.126 19.573 -18.220 1.00 93.69 890 PHE A CA 1
ATOM 6887 C C . PHE A 1 890 ? 4.564 20.199 -19.511 1.00 93.69 890 PHE A C 1
ATOM 6889 O O . PHE A 1 890 ? 5.263 20.960 -20.178 1.00 93.69 890 PHE A O 1
ATOM 6896 N N . ASP A 1 891 ? 3.312 19.889 -19.857 1.00 94.56 891 ASP A N 1
ATOM 6897 C CA . ASP A 1 891 ? 2.590 20.429 -21.012 1.00 94.56 891 ASP A CA 1
ATOM 6898 C C . ASP A 1 891 ? 1.065 20.261 -20.852 1.00 94.56 891 ASP A C 1
ATOM 6900 O O . ASP A 1 891 ? 0.536 19.157 -20.696 1.00 94.56 891 ASP A O 1
ATOM 6904 N N . GLN A 1 892 ? 0.329 21.367 -20.978 1.00 92.69 892 GLN A N 1
ATOM 6905 C CA . GLN A 1 892 ? -1.131 21.361 -20.914 1.00 92.69 892 GLN A CA 1
ATOM 6906 C C . GLN A 1 892 ? -1.776 20.534 -22.045 1.00 92.69 892 GLN A C 1
ATOM 6908 O O . GLN A 1 892 ? -2.805 19.898 -21.807 1.00 92.69 892 GLN A O 1
ATOM 6913 N N . ALA A 1 893 ? -1.207 20.510 -23.258 1.00 93.06 893 ALA A N 1
ATOM 6914 C CA . ALA A 1 893 ? -1.782 19.747 -24.369 1.00 93.06 893 ALA A CA 1
ATOM 6915 C C . ALA A 1 893 ? -1.672 18.230 -24.128 1.00 93.06 893 ALA A C 1
ATOM 6917 O O . ALA A 1 893 ? -2.654 17.508 -24.295 1.00 93.06 893 ALA A O 1
ATOM 6918 N N . THR A 1 894 ? -0.523 17.767 -23.633 1.00 95.38 894 THR A N 1
ATOM 6919 C CA . THR A 1 894 ? -0.280 16.380 -23.206 1.00 95.38 894 THR A CA 1
ATOM 6920 C C . THR A 1 894 ? -1.311 15.908 -22.171 1.00 95.38 894 THR A C 1
ATOM 6922 O O . THR A 1 894 ? -1.803 14.786 -22.287 1.00 95.38 894 THR A O 1
ATOM 6925 N N . TRP A 1 895 ? -1.728 16.756 -21.217 1.00 94.81 895 TRP A N 1
ATOM 6926 C CA . TRP A 1 895 ? -2.830 16.414 -20.299 1.00 94.81 895 TRP A CA 1
ATOM 6927 C C . TRP A 1 895 ? -4.166 16.240 -21.032 1.00 94.81 895 TRP A C 1
ATOM 6929 O O . TRP A 1 895 ? -4.845 15.237 -20.827 1.00 94.81 895 TRP A O 1
ATOM 6939 N N . HIS A 1 896 ? -4.537 17.167 -21.923 1.00 92.50 896 HIS A N 1
ATOM 6940 C CA . HIS A 1 896 ? -5.792 17.067 -22.681 1.00 92.50 896 HIS A CA 1
ATOM 6941 C C . HIS A 1 896 ? -5.868 15.824 -23.586 1.00 92.50 896 HIS A C 1
ATOM 6943 O O . HIS A 1 896 ? -6.966 15.310 -23.799 1.00 92.50 896 HIS A O 1
ATOM 6949 N N . ILE A 1 897 ? -4.728 15.329 -24.081 1.00 94.56 897 ILE A N 1
ATOM 6950 C CA . ILE A 1 897 ? -4.641 14.091 -24.867 1.00 94.56 897 ILE A CA 1
ATOM 6951 C C . ILE A 1 897 ? -4.750 12.859 -23.954 1.00 94.56 897 ILE A C 1
ATOM 6953 O O . ILE A 1 897 ? -5.595 11.997 -24.195 1.00 94.56 897 ILE A O 1
ATOM 6957 N N . LEU A 1 898 ? -3.914 12.774 -22.909 1.00 95.44 898 LEU A N 1
ATOM 6958 C CA . LEU A 1 898 ? -3.684 11.532 -22.156 1.00 95.44 898 LEU A CA 1
ATOM 6959 C C . LEU A 1 898 ? -4.585 11.322 -20.925 1.00 95.44 898 LEU A C 1
ATOM 6961 O O . LEU A 1 898 ? -4.677 10.197 -20.432 1.00 95.44 898 LEU A O 1
ATOM 6965 N N . ALA A 1 899 ? -5.265 12.361 -20.425 1.00 92.81 899 ALA A N 1
ATOM 6966 C CA . ALA A 1 899 ? -6.085 12.263 -19.213 1.00 92.81 899 ALA A CA 1
ATOM 6967 C C . ALA A 1 899 ? -7.124 11.117 -19.210 1.00 92.81 899 ALA A C 1
ATOM 6969 O O . ALA A 1 899 ? -7.247 10.487 -18.159 1.00 92.81 899 ALA A O 1
ATOM 6970 N N . PRO A 1 900 ? -7.839 10.780 -20.309 1.00 91.44 900 PRO A N 1
ATOM 6971 C CA . PRO A 1 900 ? -8.809 9.680 -20.287 1.00 91.44 900 PRO A CA 1
ATOM 6972 C C . PRO A 1 900 ? -8.182 8.334 -19.903 1.00 91.44 900 PRO A C 1
ATOM 6974 O O . PRO A 1 900 ? -8.684 7.661 -19.007 1.00 91.44 900 PRO A O 1
ATOM 6977 N N . PHE A 1 901 ? -7.034 7.990 -20.496 1.00 92.00 901 PHE A N 1
ATOM 6978 C CA . PHE A 1 901 ? -6.309 6.746 -20.210 1.00 92.00 901 PHE A CA 1
ATOM 6979 C C . PHE A 1 901 ? -5.831 6.693 -18.754 1.00 92.00 901 PHE A C 1
ATOM 6981 O O . PHE A 1 901 ? -5.960 5.666 -18.089 1.00 92.00 901 PHE A O 1
ATOM 6988 N N . PHE A 1 902 ? -5.324 7.813 -18.227 1.00 91.94 902 PHE A N 1
ATOM 6989 C CA . PHE A 1 902 ? -4.889 7.905 -16.833 1.00 91.94 902 PHE A CA 1
ATOM 6990 C C . PHE A 1 902 ? -6.053 7.747 -15.844 1.00 91.94 902 PHE A C 1
ATOM 6992 O O . PHE A 1 902 ? -5.947 6.966 -14.900 1.00 91.94 902 PHE A O 1
ATOM 6999 N N . LEU A 1 903 ? -7.163 8.460 -16.063 1.00 88.94 903 LEU A N 1
ATOM 7000 C CA . LEU A 1 903 ? -8.330 8.445 -15.175 1.00 88.94 903 LEU A CA 1
ATOM 7001 C C . LEU A 1 903 ? -9.068 7.095 -15.208 1.00 88.94 903 LEU A C 1
ATOM 7003 O O . LEU A 1 903 ? -9.521 6.622 -14.162 1.00 88.94 903 LEU A O 1
ATOM 7007 N N . ASP A 1 904 ? -9.123 6.442 -16.375 1.00 86.25 904 ASP A N 1
ATOM 7008 C CA . ASP A 1 904 ? -9.645 5.081 -16.523 1.00 86.25 904 ASP A CA 1
ATOM 7009 C C . ASP A 1 904 ? -8.810 4.082 -15.699 1.00 86.25 904 ASP A C 1
ATOM 7011 O O . ASP A 1 904 ? -9.352 3.376 -14.840 1.00 86.25 904 ASP A O 1
ATOM 7015 N N . ASN A 1 905 ? -7.484 4.079 -15.885 1.00 85.44 905 ASN A N 1
ATOM 7016 C CA . ASN A 1 905 ? -6.574 3.122 -15.247 1.00 85.44 905 ASN A CA 1
ATOM 7017 C C . ASN A 1 905 ? -6.478 3.281 -13.717 1.00 85.44 905 ASN A C 1
ATOM 7019 O O . ASN A 1 905 ? -6.428 2.272 -13.014 1.00 85.44 905 ASN A O 1
ATOM 7023 N N . ILE A 1 906 ? -6.518 4.508 -13.174 1.00 85.06 906 ILE A N 1
ATOM 7024 C CA . ILE A 1 906 ? -6.552 4.726 -11.709 1.00 85.06 906 ILE A CA 1
ATOM 7025 C C . ILE A 1 906 ? -7.954 4.572 -11.097 1.00 85.06 906 ILE A C 1
ATOM 7027 O O . ILE A 1 906 ? -8.097 4.683 -9.879 1.00 85.06 906 ILE A O 1
ATOM 7031 N N . ARG A 1 907 ? -8.977 4.304 -11.926 1.00 72.50 907 ARG A N 1
ATOM 7032 C CA . ARG A 1 907 ? -10.355 3.981 -11.524 1.00 72.50 907 ARG A CA 1
ATOM 7033 C C . ARG A 1 907 ? -10.965 5.045 -10.594 1.00 72.50 907 ARG A C 1
ATOM 7035 O O . ARG A 1 907 ? -11.324 4.752 -9.455 1.00 72.50 907 ARG A O 1
ATOM 7042 N N . THR A 1 908 ? -11.087 6.289 -11.075 1.00 58.41 908 THR A N 1
ATOM 7043 C CA . THR A 1 908 ? -11.612 7.435 -10.296 1.00 58.41 908 THR A CA 1
ATOM 7044 C C . THR A 1 908 ? -13.126 7.383 -10.027 1.00 58.41 908 THR A C 1
ATOM 7046 O O . THR A 1 908 ? -13.881 8.270 -10.437 1.00 58.41 908 THR A O 1
ATOM 7049 N N . GLU A 1 909 ? -13.593 6.369 -9.301 1.00 57.78 909 GLU A N 1
ATOM 7050 C CA . GLU A 1 909 ? -14.850 6.492 -8.561 1.00 57.78 909 GLU A CA 1
ATOM 7051 C C . GLU A 1 909 ? -14.709 7.527 -7.428 1.00 57.78 909 GLU A C 1
ATOM 7053 O O . GLU A 1 909 ? -13.614 8.004 -7.125 1.00 57.78 909 GLU A O 1
ATOM 7058 N N . ARG A 1 910 ? -15.829 7.925 -6.810 1.00 60.34 910 ARG A N 1
ATOM 7059 C CA . ARG A 1 910 ? -15.904 9.052 -5.856 1.00 60.34 910 ARG A CA 1
ATOM 7060 C C . ARG A 1 910 ? -15.372 8.708 -4.455 1.00 60.34 910 ARG A C 1
ATOM 7062 O O . ARG A 1 910 ? -16.049 8.938 -3.456 1.00 60.34 910 ARG A O 1
ATOM 7069 N N . ILE A 1 911 ? -14.174 8.143 -4.394 1.00 68.88 911 ILE A N 1
ATOM 7070 C CA . ILE A 1 911 ? -13.487 7.757 -3.163 1.00 68.88 911 ILE A CA 1
ATOM 7071 C C . ILE A 1 911 ? -12.805 9.006 -2.568 1.00 68.88 911 ILE A C 1
ATOM 7073 O O . ILE A 1 911 ? -11.984 9.620 -3.255 1.00 68.88 911 ILE A O 1
ATOM 7077 N N . PRO A 1 912 ? -13.121 9.419 -1.323 1.00 74.00 912 PRO A N 1
ATOM 7078 C CA . PRO A 1 912 ? -12.391 10.490 -0.648 1.00 74.00 912 PRO A CA 1
ATOM 7079 C C . PRO A 1 912 ? -10.930 10.089 -0.415 1.00 74.00 912 PRO A C 1
ATOM 7081 O O . PRO A 1 912 ? -10.658 8.979 0.035 1.00 74.00 912 PRO A O 1
ATOM 7084 N N . SER A 1 913 ? -9.993 10.998 -0.688 1.00 85.19 913 SER A N 1
ATOM 7085 C CA . SER A 1 913 ? -8.569 10.776 -0.405 1.00 85.19 913 SER A CA 1
ATOM 7086 C C . SER A 1 913 ? -8.289 10.955 1.086 1.00 85.19 913 SER A C 1
ATOM 7088 O O . SER A 1 913 ? -8.588 12.006 1.661 1.00 85.19 913 SER A O 1
ATOM 7090 N N . MET A 1 914 ? -7.646 9.963 1.704 1.00 86.38 914 MET A N 1
ATOM 7091 C CA . MET A 1 914 ? -7.289 10.025 3.119 1.00 86.38 914 MET A CA 1
ATOM 7092 C C . MET A 1 914 ? -6.121 10.985 3.351 1.00 86.38 914 MET A C 1
ATOM 7094 O O . MET A 1 914 ? -6.052 11.603 4.414 1.00 86.38 914 MET A O 1
ATOM 7098 N N . ILE A 1 915 ? -5.236 11.163 2.362 1.00 88.44 915 ILE A N 1
ATOM 7099 C CA . ILE A 1 915 ? -4.175 12.182 2.387 1.00 88.44 915 ILE A CA 1
ATOM 7100 C C . ILE A 1 915 ? -4.778 13.585 2.460 1.00 88.44 915 ILE A C 1
ATOM 7102 O O . ILE A 1 915 ? -4.391 14.389 3.303 1.00 88.44 915 ILE A O 1
ATOM 7106 N N . GLU A 1 916 ? -5.750 13.885 1.605 1.00 86.06 916 GLU A N 1
ATOM 7107 C CA . GLU A 1 916 ? -6.318 15.231 1.469 1.00 86.06 916 GLU A CA 1
ATOM 7108 C C . GLU A 1 916 ? -7.247 15.591 2.639 1.00 86.06 916 GLU A C 1
ATOM 7110 O O . GLU A 1 916 ? -7.235 16.737 3.103 1.00 86.06 916 GLU A O 1
ATOM 7115 N N . ALA A 1 917 ? -7.945 14.595 3.196 1.00 84.75 917 ALA A N 1
ATOM 7116 C CA . ALA A 1 917 ? -8.596 14.685 4.500 1.00 84.75 917 ALA A CA 1
ATOM 7117 C C . ALA A 1 917 ? -7.583 14.981 5.625 1.00 84.75 917 ALA A C 1
ATOM 7119 O O . ALA A 1 917 ? -7.746 15.945 6.373 1.00 84.75 917 ALA A O 1
ATOM 7120 N N . SER A 1 918 ? -6.492 14.208 5.709 1.00 85.94 918 SER A N 1
ATOM 7121 C CA . SER A 1 918 ? -5.443 14.355 6.738 1.00 85.94 918 SER A CA 1
ATOM 7122 C C . SER A 1 918 ? -4.644 15.661 6.628 1.00 85.94 918 SER A C 1
ATOM 7124 O O . SER A 1 918 ? -4.073 16.131 7.610 1.00 85.94 918 SER A O 1
ATOM 7126 N N . MET A 1 919 ? -4.595 16.265 5.439 1.00 83.62 919 MET A N 1
ATOM 7127 C CA . MET A 1 919 ? -4.013 17.590 5.201 1.00 83.62 919 MET A CA 1
ATOM 7128 C C . MET A 1 919 ? -4.980 18.747 5.490 1.00 83.62 919 MET A C 1
ATOM 7130 O O . MET A 1 919 ? -4.596 19.901 5.304 1.00 83.62 919 MET A O 1
ATOM 7134 N N . LEU A 1 920 ? -6.222 18.459 5.904 1.00 79.88 920 LEU A N 1
ATOM 7135 C CA . LEU A 1 920 ? -7.311 19.427 6.095 1.00 79.88 920 LEU A CA 1
ATOM 7136 C C . LEU A 1 920 ? -7.689 20.207 4.817 1.00 79.88 920 LEU A C 1
ATOM 7138 O O . LEU A 1 920 ? -8.378 21.224 4.900 1.00 79.88 920 LEU A O 1
ATOM 7142 N N . ARG A 1 921 ? -7.278 19.709 3.639 1.00 73.62 921 ARG A N 1
ATOM 7143 C CA . ARG A 1 921 ? -7.560 20.300 2.317 1.00 73.62 921 ARG A CA 1
ATOM 7144 C C . ARG A 1 921 ? -8.972 19.997 1.827 1.00 73.62 921 ARG A C 1
ATOM 7146 O O . ARG A 1 921 ? -9.518 20.777 1.054 1.00 73.62 921 ARG A O 1
ATOM 7153 N N . ASP A 1 922 ? -9.558 18.887 2.271 1.00 72.56 922 ASP A N 1
ATOM 7154 C CA . ASP A 1 922 ? -10.951 18.553 1.983 1.00 72.56 922 ASP A CA 1
ATOM 7155 C C . ASP A 1 922 ? -11.895 19.103 3.072 1.00 72.56 922 ASP A C 1
ATOM 7157 O O . ASP A 1 922 ? -11.957 18.608 4.205 1.00 72.56 922 ASP A O 1
ATOM 7161 N N . GLU A 1 923 ? -12.651 20.144 2.716 1.00 70.25 923 GLU A N 1
ATOM 7162 C CA . GLU A 1 923 ? -13.735 20.718 3.530 1.00 70.25 923 GLU A CA 1
ATOM 7163 C C . GLU A 1 923 ? -14.905 19.737 3.742 1.00 70.25 923 GLU A C 1
ATOM 7165 O O . GLU A 1 923 ? -15.647 19.869 4.713 1.00 70.25 923 GLU A O 1
ATOM 7170 N N . HIS A 1 924 ? -15.059 18.743 2.861 1.00 74.56 924 HIS A N 1
ATOM 7171 C CA . HIS A 1 924 ? -16.181 17.802 2.808 1.00 74.56 924 HIS A CA 1
ATOM 7172 C C . HIS A 1 924 ? -15.791 16.380 3.260 1.00 74.56 924 HIS A C 1
ATOM 7174 O O . HIS A 1 924 ? -16.531 15.429 3.002 1.00 74.56 924 HIS A O 1
ATOM 7180 N N . THR A 1 925 ? -14.662 16.245 3.973 1.00 82.31 925 THR A N 1
ATOM 7181 C CA . THR A 1 925 ? -14.151 14.990 4.557 1.00 82.31 925 THR A CA 1
ATOM 7182 C C . THR A 1 925 ? -15.276 14.191 5.236 1.00 82.31 925 THR A C 1
ATOM 7184 O O . THR A 1 925 ? -15.764 14.577 6.300 1.00 82.31 925 THR A O 1
ATOM 7187 N N . SER A 1 926 ? -15.687 13.066 4.641 1.00 85.81 926 SER A N 1
ATOM 7188 C CA . SER A 1 926 ? -16.812 12.248 5.132 1.00 85.81 926 SER A CA 1
ATOM 7189 C C . SER A 1 926 ? -16.396 11.100 6.055 1.00 85.81 926 SER A C 1
ATOM 7191 O O . SER A 1 926 ? -17.222 10.563 6.788 1.00 85.81 926 SER A O 1
ATOM 7193 N N . THR A 1 927 ? -15.123 10.707 6.048 1.00 88.75 927 THR A N 1
ATOM 7194 C CA . THR A 1 927 ? -14.593 9.619 6.877 1.00 88.75 927 THR A CA 1
ATOM 7195 C C . THR A 1 927 ? -13.099 9.817 7.131 1.00 88.75 927 THR A C 1
ATOM 7197 O O . THR A 1 927 ? -12.399 10.409 6.311 1.00 88.75 927 THR A O 1
ATOM 7200 N N . LEU A 1 928 ? -12.605 9.302 8.258 1.00 90.44 928 LEU A N 1
ATOM 7201 C CA . LEU A 1 928 ? -11.175 9.139 8.544 1.00 90.44 928 LEU A CA 1
ATOM 7202 C C . LEU A 1 928 ? -10.747 7.665 8.443 1.00 90.44 928 LEU A C 1
ATOM 7204 O O . LEU A 1 928 ? -9.619 7.307 8.776 1.00 90.44 928 LEU A O 1
ATOM 7208 N N . TRP A 1 929 ? -11.624 6.799 7.940 1.00 86.88 929 TRP A N 1
ATOM 7209 C CA . TRP A 1 929 ? -11.339 5.394 7.703 1.00 86.88 929 TRP A CA 1
ATOM 7210 C C . TRP A 1 929 ? -11.085 5.136 6.218 1.00 86.88 929 TRP A C 1
ATOM 7212 O O . TRP A 1 929 ? -11.906 5.481 5.371 1.00 86.88 929 TRP A O 1
ATOM 7222 N N . LYS A 1 930 ? -9.961 4.488 5.913 1.00 80.44 930 LYS A N 1
ATOM 7223 C CA . LYS A 1 930 ? -9.587 4.046 4.571 1.00 80.44 930 LYS A CA 1
ATOM 7224 C C . LYS A 1 930 ? -10.612 3.023 4.056 1.00 80.44 930 LYS A C 1
ATOM 7226 O O . LYS A 1 930 ? -10.693 1.941 4.636 1.00 80.44 930 LYS A O 1
ATOM 7231 N N . PRO A 1 931 ? -11.367 3.318 2.987 1.00 70.88 931 PRO A N 1
ATOM 7232 C CA . PRO A 1 931 ? -12.367 2.394 2.469 1.00 70.88 931 PRO A CA 1
ATOM 7233 C C . PRO A 1 931 ? -11.720 1.175 1.803 1.00 70.88 931 PRO A C 1
ATOM 7235 O O . PRO A 1 931 ? -10.696 1.296 1.122 1.00 70.88 931 PRO A O 1
ATOM 7238 N N . ASP A 1 932 ? -12.368 0.018 1.938 1.00 66.56 932 ASP A N 1
ATOM 7239 C CA . ASP A 1 932 ? -12.050 -1.159 1.133 1.00 66.56 932 ASP A CA 1
ATOM 7240 C C . ASP A 1 932 ? -12.494 -0.910 -0.309 1.00 66.56 932 ASP A C 1
ATOM 7242 O O . ASP A 1 932 ? -13.686 -0.798 -0.609 1.00 66.56 932 ASP A O 1
ATOM 7246 N N . VAL A 1 933 ? -11.527 -0.809 -1.219 1.00 63.41 933 VAL A N 1
ATOM 7247 C CA . VAL A 1 933 ? -11.817 -0.620 -2.642 1.00 63.41 933 VAL A CA 1
ATOM 7248 C C . VAL A 1 933 ? -12.066 -1.981 -3.278 1.00 63.41 933 VAL A C 1
ATOM 7250 O O . VAL A 1 933 ? -11.133 -2.664 -3.704 1.00 63.41 933 VAL A O 1
ATOM 7253 N N . ALA A 1 934 ? -13.340 -2.371 -3.327 1.00 58.12 934 ALA A N 1
ATOM 7254 C CA . ALA A 1 934 ? -13.786 -3.534 -4.081 1.00 58.12 934 ALA A CA 1
ATOM 7255 C C . ALA A 1 934 ? -13.338 -3.437 -5.551 1.00 58.12 934 ALA A C 1
ATOM 7257 O O . ALA A 1 934 ? -13.312 -2.354 -6.144 1.00 58.12 934 ALA A O 1
ATOM 7258 N N . ALA A 1 935 ? -12.996 -4.575 -6.157 1.00 60.69 935 ALA A N 1
ATOM 7259 C CA . ALA A 1 935 ? -12.660 -4.618 -7.574 1.00 60.69 935 ALA A CA 1
ATOM 7260 C C . ALA A 1 935 ? -13.883 -4.202 -8.409 1.00 60.69 935 ALA A C 1
ATOM 7262 O O . ALA A 1 935 ? -14.945 -4.819 -8.304 1.00 60.69 935 ALA A O 1
ATOM 7263 N N . LEU A 1 936 ? -13.736 -3.158 -9.236 1.00 62.16 936 LEU A N 1
ATOM 7264 C CA . LEU A 1 936 ? -14.829 -2.710 -10.103 1.00 62.16 936 LEU A CA 1
ATOM 7265 C C . LEU A 1 936 ? -15.261 -3.849 -11.041 1.00 62.16 936 LEU A C 1
ATOM 7267 O O . LEU A 1 936 ? -14.386 -4.504 -11.620 1.00 62.16 936 LEU A O 1
ATOM 7271 N N . PRO A 1 937 ? -16.575 -4.073 -11.228 1.00 65.69 937 PRO A N 1
ATOM 7272 C CA . PRO A 1 937 ? -17.064 -5.123 -12.107 1.00 65.69 937 PRO A CA 1
ATOM 7273 C C . PRO A 1 937 ? -16.597 -4.883 -13.553 1.00 65.69 937 PRO A C 1
ATOM 7275 O O . PRO A 1 937 ? -16.481 -3.726 -13.976 1.00 65.69 937 PRO A O 1
ATOM 7278 N N . PRO A 1 938 ? -16.350 -5.951 -14.334 1.00 71.19 938 PRO A N 1
ATOM 7279 C CA . PRO A 1 938 ? -15.957 -5.824 -15.733 1.00 71.19 938 PRO A CA 1
ATOM 7280 C C . PRO A 1 938 ? -17.027 -5.058 -16.519 1.00 71.19 938 PRO A C 1
ATOM 7282 O O . PRO A 1 938 ? -18.177 -5.492 -16.618 1.00 71.19 938 PRO A O 1
ATOM 7285 N N . MET A 1 939 ? -16.649 -3.908 -17.082 1.00 76.81 939 MET A N 1
ATOM 7286 C CA . MET A 1 939 ? -17.531 -3.142 -17.961 1.00 76.81 939 MET A CA 1
ATOM 7287 C C . MET A 1 939 ? -17.729 -3.889 -19.279 1.00 76.81 939 MET A C 1
ATOM 7289 O O . MET A 1 939 ? -16.785 -4.455 -19.825 1.00 76.81 939 MET A O 1
ATOM 7293 N N . THR A 1 940 ? -18.948 -3.860 -19.808 1.00 80.12 940 THR A N 1
ATOM 7294 C CA . THR A 1 940 ? -19.288 -4.465 -21.101 1.00 80.12 940 THR A CA 1
ATOM 7295 C C . THR A 1 940 ? -19.553 -3.400 -22.160 1.00 80.12 940 THR A C 1
ATOM 7297 O O . THR A 1 940 ? -20.035 -2.306 -21.860 1.00 80.12 940 THR A O 1
ATOM 7300 N N . ASP A 1 941 ? -19.237 -3.722 -23.412 1.00 74.25 941 ASP A N 1
ATOM 7301 C CA . ASP A 1 941 ? -19.585 -2.909 -24.573 1.00 74.25 941 ASP A CA 1
ATOM 7302 C C . ASP A 1 941 ? -21.121 -2.846 -24.714 1.00 74.25 941 ASP A C 1
ATOM 7304 O O . ASP A 1 941 ? -21.757 -3.891 -24.904 1.00 74.25 941 ASP A O 1
ATOM 7308 N N . PRO A 1 942 ? -21.740 -1.647 -24.698 1.00 66.81 942 PRO A N 1
ATOM 7309 C CA . PRO A 1 942 ? -23.188 -1.492 -24.839 1.00 66.81 942 PRO A CA 1
ATOM 7310 C C . PRO A 1 942 ? -23.750 -1.949 -26.203 1.00 66.81 942 PRO A C 1
ATOM 7312 O O . PRO A 1 942 ? -24.971 -1.968 -26.371 1.00 66.81 942 PRO A O 1
ATOM 7315 N N . ARG A 1 943 ? -22.911 -2.311 -27.189 1.00 63.97 943 ARG A N 1
ATOM 7316 C CA . ARG A 1 943 ? -23.328 -2.927 -28.466 1.00 63.97 943 ARG A CA 1
ATOM 7317 C C . ARG A 1 943 ? -23.366 -4.444 -28.425 1.00 63.97 943 ARG A C 1
ATOM 7319 O O . ARG A 1 943 ? -24.337 -5.033 -28.898 1.00 63.97 943 ARG A O 1
ATOM 7326 N N . THR A 1 944 ? -22.262 -5.060 -28.006 1.00 74.44 944 THR A N 1
ATOM 7327 C CA . THR A 1 944 ? -22.023 -6.502 -28.169 1.00 74.44 944 THR A CA 1
ATOM 7328 C C . THR A 1 944 ? -22.251 -7.295 -26.891 1.00 74.44 944 THR A C 1
ATOM 7330 O O . THR A 1 944 ? -22.450 -8.504 -26.974 1.00 74.44 944 THR A O 1
ATOM 7333 N N . GLY A 1 945 ? -22.229 -6.641 -25.724 1.00 75.81 945 GLY A N 1
ATOM 7334 C CA . GLY A 1 945 ? -22.220 -7.308 -24.423 1.00 75.81 945 GLY A CA 1
ATOM 7335 C C . GLY A 1 945 ? -20.895 -8.004 -24.090 1.00 75.81 945 GLY A C 1
ATOM 7336 O O . GLY A 1 945 ? -20.814 -8.660 -23.056 1.00 75.81 945 GLY A O 1
ATOM 7337 N N . ALA A 1 946 ? -19.865 -7.878 -24.935 1.00 78.81 946 ALA A N 1
ATOM 7338 C CA . ALA A 1 946 ? -18.526 -8.368 -24.630 1.00 78.81 946 ALA A CA 1
ATOM 7339 C C . ALA A 1 946 ? -17.881 -7.515 -23.529 1.00 78.81 946 ALA A C 1
ATOM 7341 O O . ALA A 1 946 ? -18.108 -6.306 -23.465 1.00 78.81 946 ALA A O 1
ATOM 7342 N N . THR A 1 947 ? -17.065 -8.130 -22.674 1.00 85.00 947 THR A N 1
ATOM 7343 C CA . THR A 1 947 ? -16.237 -7.407 -21.699 1.00 85.00 947 THR A CA 1
ATOM 7344 C C . THR A 1 947 ? -15.250 -6.499 -22.428 1.00 85.00 947 THR A C 1
ATOM 7346 O O . THR A 1 947 ? -14.536 -6.960 -23.315 1.00 85.00 947 THR A O 1
ATOM 7349 N N . LEU A 1 948 ? -15.203 -5.222 -22.049 1.00 86.50 948 LEU A N 1
ATOM 7350 C CA . LEU A 1 948 ? -14.205 -4.273 -22.536 1.00 86.50 948 LEU A CA 1
ATOM 7351 C C . LEU A 1 948 ? -12.840 -4.598 -21.930 1.00 86.50 948 LEU A C 1
ATOM 7353 O O . LEU A 1 948 ? -12.734 -4.916 -20.743 1.00 86.50 948 LEU A O 1
ATOM 7357 N N . TRP A 1 949 ? -11.796 -4.488 -22.742 1.00 86.56 949 TRP A N 1
ATOM 7358 C CA . TRP A 1 949 ? -10.433 -4.775 -22.324 1.00 86.56 949 TRP A CA 1
ATOM 7359 C C . TRP A 1 949 ? -9.898 -3.700 -21.370 1.00 86.56 949 TRP A C 1
ATOM 7361 O O . TRP A 1 949 ? -10.124 -2.503 -21.564 1.00 86.56 949 TRP A O 1
ATOM 7371 N N . THR A 1 950 ? -9.151 -4.131 -20.357 1.00 84.56 950 THR A N 1
ATOM 7372 C CA . THR A 1 950 ? -8.368 -3.276 -19.455 1.00 84.56 950 THR A CA 1
ATOM 7373 C C . THR A 1 950 ? -7.036 -3.955 -19.171 1.00 84.56 950 THR A C 1
ATOM 7375 O O . THR A 1 950 ? -7.027 -5.169 -18.954 1.00 84.56 950 THR A O 1
ATOM 7378 N N . SER A 1 951 ? -5.942 -3.192 -19.094 1.00 82.75 951 SER A N 1
ATOM 7379 C CA . SER A 1 951 ? -4.614 -3.737 -18.776 1.00 82.75 951 SER A CA 1
ATOM 7380 C C . SER A 1 951 ? -4.648 -4.548 -17.466 1.00 82.75 951 SER A C 1
ATOM 7382 O O . SER A 1 951 ? -5.256 -4.088 -16.496 1.00 82.75 951 SER A O 1
ATOM 7384 N N . PRO A 1 952 ? -4.014 -5.735 -17.376 1.00 78.25 952 PRO A N 1
ATOM 7385 C CA . PRO A 1 952 ? -3.976 -6.509 -16.130 1.00 78.25 952 PRO A CA 1
ATOM 7386 C C . PRO A 1 952 ? -3.360 -5.734 -14.954 1.00 78.25 952 PRO A C 1
ATOM 7388 O O . PRO A 1 952 ? -3.763 -5.929 -13.811 1.00 78.25 952 PRO A O 1
ATOM 7391 N N . ALA A 1 953 ? -2.452 -4.793 -15.237 1.00 77.31 953 ALA A N 1
ATOM 7392 C CA . ALA A 1 953 ? -1.877 -3.857 -14.268 1.00 77.31 953 ALA A CA 1
ATOM 7393 C C . ALA A 1 953 ? -2.666 -2.529 -14.105 1.00 77.31 953 ALA A C 1
ATOM 7395 O O . ALA A 1 953 ? -2.136 -1.564 -13.549 1.00 77.31 953 ALA A O 1
ATOM 7396 N N . ALA A 1 954 ? -3.916 -2.439 -14.583 1.00 81.62 954 ALA A N 1
ATOM 7397 C CA . ALA A 1 954 ? -4.762 -1.243 -14.474 1.00 81.62 954 ALA A CA 1
ATOM 7398 C C . ALA A 1 954 ? -5.314 -1.053 -13.050 1.00 81.62 954 ALA A C 1
ATOM 7400 O O . ALA A 1 954 ? -6.423 -1.496 -12.722 1.00 81.62 954 ALA A O 1
ATOM 7401 N N . GLY A 1 955 ? -4.553 -0.375 -12.195 1.00 82.31 955 GLY A N 1
ATOM 7402 C CA . GLY A 1 955 ? -4.969 -0.020 -10.843 1.00 82.31 955 GLY A CA 1
ATOM 7403 C C . GLY A 1 955 ? -3.949 0.860 -10.129 1.00 82.31 955 GLY A C 1
ATOM 7404 O O . GLY A 1 955 ? -3.110 1.503 -10.757 1.00 82.31 955 GLY A O 1
ATOM 7405 N N . LEU A 1 956 ? -4.027 0.879 -8.798 1.00 84.44 956 LEU A N 1
ATOM 7406 C CA . LEU A 1 956 ? -3.111 1.618 -7.932 1.00 84.44 956 LEU A CA 1
ATOM 7407 C C . LEU A 1 956 ? -2.444 0.678 -6.912 1.00 84.44 956 LEU A C 1
ATOM 7409 O O . LEU A 1 956 ? -3.171 -0.080 -6.264 1.00 84.44 956 LEU A O 1
ATOM 7413 N N . PRO A 1 957 ? -1.112 0.745 -6.714 1.00 85.56 957 PRO A N 1
ATOM 7414 C CA . PRO A 1 957 ? -0.182 1.762 -7.229 1.00 85.56 957 PRO A CA 1
ATOM 7415 C C . PRO A 1 957 ? 0.049 1.708 -8.741 1.00 85.56 957 PRO A C 1
ATOM 7417 O O . PRO A 1 957 ? 0.041 0.632 -9.340 1.00 85.56 957 PRO A O 1
ATOM 7420 N N . LEU A 1 958 ? 0.230 2.879 -9.365 1.00 87.12 958 LEU A N 1
ATOM 7421 C CA . LEU A 1 958 ? 0.461 2.942 -10.807 1.00 87.12 958 LEU A CA 1
ATOM 7422 C C . LEU A 1 958 ? 1.813 2.315 -11.164 1.00 87.12 958 LEU A C 1
ATOM 7424 O O . LEU A 1 958 ? 2.819 2.505 -10.482 1.00 87.12 958 LEU A O 1
ATOM 7428 N N . ARG A 1 959 ? 1.820 1.584 -12.279 1.00 84.75 959 ARG A N 1
ATOM 7429 C CA . ARG A 1 959 ? 3.011 0.973 -12.881 1.00 84.75 959 ARG A CA 1
ATOM 7430 C C . ARG A 1 959 ? 4.103 2.000 -13.201 1.00 84.75 959 ARG A C 1
ATOM 7432 O O . ARG A 1 959 ? 3.825 3.157 -13.511 1.00 84.75 959 ARG A O 1
ATOM 7439 N N . ALA A 1 960 ? 5.361 1.567 -13.155 1.00 82.75 960 ALA A N 1
ATOM 7440 C CA . ALA A 1 960 ? 6.515 2.458 -13.296 1.00 82.75 960 ALA A CA 1
ATOM 7441 C C . ALA A 1 960 ? 6.640 3.099 -14.699 1.00 82.75 960 ALA A C 1
ATOM 7443 O O . ALA A 1 960 ? 7.239 4.164 -14.837 1.00 82.75 960 ALA A O 1
ATOM 7444 N N . ASP A 1 961 ? 6.042 2.498 -15.729 1.00 90.19 961 ASP A N 1
ATOM 7445 C CA . ASP A 1 961 ? 5.921 3.033 -17.091 1.00 90.19 961 ASP A CA 1
ATOM 7446 C C . ASP A 1 961 ? 4.618 3.826 -17.324 1.00 90.19 961 ASP A C 1
ATOM 7448 O O . ASP A 1 961 ? 4.197 3.978 -18.470 1.00 90.19 961 ASP A O 1
ATOM 7452 N N . TRP A 1 962 ? 3.967 4.361 -16.277 1.00 92.31 962 TRP A N 1
ATOM 7453 C CA . TRP A 1 962 ? 2.658 5.024 -16.404 1.00 92.31 962 TRP A CA 1
ATOM 7454 C C . TRP A 1 962 ? 2.514 6.081 -17.526 1.00 92.31 962 TRP A C 1
ATOM 7456 O O . TRP A 1 962 ? 1.421 6.155 -18.088 1.00 92.31 962 TRP A O 1
ATOM 7466 N N . PRO A 1 963 ? 3.539 6.855 -17.955 1.00 94.94 963 PRO A N 1
ATOM 7467 C CA . PRO A 1 963 ? 3.404 7.761 -19.107 1.00 94.94 963 PRO A CA 1
ATOM 7468 C C . PRO A 1 963 ? 3.019 7.064 -20.424 1.00 94.94 963 PRO A C 1
ATOM 7470 O O . PRO A 1 963 ? 2.514 7.704 -21.349 1.00 94.94 963 PRO A O 1
ATOM 7473 N N . LEU A 1 964 ? 3.260 5.754 -20.504 1.00 94.06 964 LEU A N 1
ATOM 7474 C CA . LEU A 1 964 ? 3.014 4.892 -21.655 1.00 94.06 964 LEU A CA 1
ATOM 7475 C C . LEU A 1 964 ? 1.729 4.053 -21.511 1.00 94.06 964 LEU A C 1
ATOM 7477 O O . LEU A 1 964 ? 1.472 3.217 -22.372 1.00 94.06 964 LEU A O 1
ATOM 7481 N N . LEU A 1 965 ? 0.899 4.297 -20.481 1.00 91.56 965 LEU A N 1
ATOM 7482 C CA . LEU A 1 965 ? -0.400 3.627 -20.275 1.00 91.56 965 LEU A CA 1
ATOM 7483 C C . LEU A 1 965 ? -1.254 3.595 -21.548 1.00 91.56 965 LEU A C 1
ATOM 7485 O O . LEU A 1 965 ? -1.751 2.541 -21.921 1.00 91.56 965 LEU A O 1
ATOM 7489 N N . ALA A 1 966 ? -1.359 4.722 -22.255 1.00 93.00 966 ALA A N 1
ATOM 7490 C CA . ALA A 1 966 ? -2.177 4.825 -23.461 1.00 93.00 966 ALA A CA 1
ATOM 7491 C C . ALA A 1 966 ? -1.714 3.909 -24.615 1.00 93.00 966 ALA A C 1
ATOM 7493 O O . ALA A 1 966 ? -2.509 3.622 -25.504 1.00 93.00 966 ALA A O 1
ATOM 7494 N N . LEU A 1 967 ? -0.465 3.418 -24.617 1.00 92.38 967 LEU A N 1
ATOM 7495 C CA . LEU A 1 967 ? 0.002 2.465 -25.633 1.00 92.38 967 LEU A CA 1
ATOM 7496 C C . LEU A 1 967 ? -0.639 1.078 -25.464 1.00 92.38 967 LEU A C 1
ATOM 7498 O O . LEU A 1 967 ? -0.877 0.398 -26.457 1.00 92.38 967 LEU A O 1
ATOM 7502 N N . ASP A 1 968 ? -0.960 0.673 -24.231 1.00 89.44 968 ASP A N 1
ATOM 7503 C CA . ASP A 1 968 ? -1.721 -0.552 -23.962 1.00 89.44 968 ASP A CA 1
ATOM 7504 C C . ASP A 1 968 ? -3.141 -0.449 -24.541 1.00 89.44 968 ASP A C 1
ATOM 7506 O O . ASP A 1 968 ? -3.588 -1.327 -25.278 1.00 89.44 968 ASP A O 1
ATOM 7510 N N . ASP A 1 969 ? -3.831 0.655 -24.237 1.00 88.44 969 ASP A N 1
ATOM 7511 C CA . ASP A 1 969 ? -5.189 0.922 -24.716 1.00 88.44 969 ASP A CA 1
ATOM 7512 C C . ASP A 1 969 ? -5.248 1.105 -26.247 1.00 88.44 969 ASP A C 1
ATOM 7514 O O . ASP A 1 969 ? -6.274 0.804 -26.856 1.00 88.44 969 ASP A O 1
ATOM 7518 N N . LEU A 1 970 ? -4.160 1.551 -26.892 1.00 89.19 970 LEU A N 1
ATOM 7519 C CA . LEU A 1 970 ? -4.047 1.618 -28.355 1.00 89.19 970 LEU A CA 1
ATOM 7520 C C . LEU A 1 970 ? -3.843 0.241 -29.007 1.00 89.19 970 LEU A C 1
ATOM 7522 O O . LEU A 1 970 ? -4.517 -0.057 -29.997 1.00 89.19 970 LEU A O 1
ATOM 7526 N N . LEU A 1 971 ? -2.989 -0.622 -28.442 1.00 85.56 971 LEU A N 1
ATOM 7527 C CA . LEU A 1 971 ? -2.825 -2.009 -28.911 1.00 85.56 971 LEU A CA 1
ATOM 7528 C C . LEU A 1 971 ? -4.150 -2.786 -28.848 1.00 85.56 971 LEU A C 1
ATOM 7530 O O . LEU A 1 971 ? -4.457 -3.574 -29.740 1.00 85.56 971 LEU A O 1
ATOM 7534 N N . HIS A 1 972 ? -4.980 -2.494 -27.844 1.00 84.69 972 HIS A N 1
ATOM 7535 C CA . HIS A 1 972 ? -6.333 -3.034 -27.698 1.00 84.69 972 HIS A CA 1
ATOM 7536 C C . HIS A 1 972 ? -7.436 -2.084 -28.207 1.00 84.69 972 HIS A C 1
ATOM 7538 O O . HIS A 1 972 ? -8.598 -2.242 -27.841 1.00 84.69 972 HIS A O 1
ATOM 7544 N N . SER A 1 973 ? -7.134 -1.110 -29.074 1.00 83.38 973 SER A N 1
ATOM 7545 C CA . SER A 1 973 ? -8.037 0.011 -29.427 1.00 83.38 973 SER A CA 1
ATOM 7546 C C . SER A 1 973 ? -9.463 -0.365 -29.855 1.00 83.38 973 SER A C 1
ATOM 7548 O O . SER A 1 973 ? -10.404 0.381 -29.582 1.00 83.38 973 SER A O 1
ATOM 7550 N N . GLY A 1 974 ? -9.656 -1.528 -30.484 1.00 75.56 974 GLY A N 1
ATOM 7551 C CA . GLY A 1 974 ? -10.977 -2.036 -30.878 1.00 75.56 974 GLY A CA 1
ATOM 7552 C C . GLY A 1 974 ? -11.855 -2.583 -29.740 1.00 75.56 974 GLY A C 1
ATOM 7553 O O . GLY A 1 974 ? -13.019 -2.888 -29.987 1.00 75.56 974 GLY A O 1
ATOM 7554 N N . GLU A 1 975 ? -11.309 -2.730 -28.530 1.00 83.25 975 GLU A N 1
ATOM 7555 C CA . GLU A 1 975 ? -11.965 -3.322 -27.351 1.00 83.25 975 GLU A CA 1
ATOM 7556 C C . GLU A 1 975 ? -11.618 -2.621 -26.017 1.00 83.25 975 GLU A C 1
ATOM 7558 O O . GLU A 1 975 ? -12.300 -2.843 -25.017 1.00 83.25 975 GLU A O 1
ATOM 7563 N N . ALA A 1 976 ? -10.604 -1.750 -25.985 1.00 85.81 976 ALA A N 1
ATOM 7564 C CA . ALA A 1 976 ? -10.115 -1.062 -24.791 1.00 85.81 976 ALA A CA 1
ATOM 7565 C C . ALA A 1 976 ? -11.167 -0.143 -24.154 1.00 85.81 976 ALA A C 1
ATOM 7567 O O . ALA A 1 976 ? -11.801 0.682 -24.827 1.00 85.81 976 ALA A O 1
ATOM 7568 N N . ARG A 1 977 ? -11.321 -0.250 -22.831 1.00 86.56 977 ARG A N 1
ATOM 7569 C CA . ARG A 1 977 ? -12.323 0.476 -22.039 1.00 86.56 977 ARG A CA 1
ATOM 7570 C C . ARG A 1 977 ? -12.163 1.995 -22.131 1.00 86.56 977 ARG A C 1
ATOM 7572 O O . ARG A 1 977 ? -13.163 2.675 -22.357 1.00 86.56 977 ARG A O 1
ATOM 7579 N N . ALA A 1 978 ? -10.931 2.505 -22.057 1.00 87.62 978 ALA A N 1
ATOM 7580 C CA . ALA A 1 978 ? -10.624 3.938 -22.115 1.00 87.62 978 ALA A CA 1
ATOM 7581 C C . ALA A 1 978 ? -11.052 4.627 -23.432 1.00 87.62 978 ALA A C 1
ATOM 7583 O O . ALA A 1 978 ? -11.190 5.849 -23.472 1.00 87.62 978 ALA A O 1
ATOM 7584 N N . LEU A 1 979 ? -11.289 3.854 -24.500 1.00 86.06 979 LEU A N 1
ATOM 7585 C CA . LEU A 1 979 ? -11.751 4.346 -25.804 1.00 86.06 979 LEU A CA 1
ATOM 7586 C C . LEU A 1 979 ? -13.223 3.996 -26.087 1.00 86.06 979 LEU A C 1
ATOM 7588 O O . LEU A 1 979 ? -13.934 4.787 -26.707 1.00 86.06 979 LEU A O 1
ATOM 7592 N N . ASN A 1 980 ? -13.691 2.828 -25.632 1.00 83.56 980 ASN A N 1
ATOM 7593 C CA . ASN A 1 980 ? -14.973 2.246 -26.050 1.00 83.56 980 ASN A CA 1
ATOM 7594 C C . ASN A 1 980 ? -16.084 2.287 -24.980 1.00 83.56 980 ASN A C 1
ATOM 7596 O O . ASN A 1 980 ? -17.247 2.029 -25.301 1.00 83.56 980 ASN A O 1
ATOM 7600 N N . ALA A 1 981 ? -15.779 2.613 -23.718 1.00 81.75 981 ALA A N 1
ATOM 7601 C CA . ALA A 1 981 ? -16.801 2.709 -22.674 1.00 81.75 981 ALA A CA 1
ATOM 7602 C C . ALA A 1 981 ? -17.704 3.949 -22.830 1.00 81.75 981 ALA A C 1
ATOM 7604 O O . ALA A 1 981 ? -17.323 4.993 -23.367 1.00 81.75 981 ALA A O 1
ATOM 7605 N N . SER A 1 982 ? -18.935 3.853 -22.319 1.00 75.56 982 SER A N 1
ATOM 7606 C CA . SER A 1 982 ? -19.909 4.947 -22.368 1.00 75.56 982 SER A CA 1
ATOM 7607 C C . SER A 1 982 ? -19.396 6.188 -21.627 1.00 75.56 982 SER A C 1
ATOM 7609 O O . SER A 1 982 ? -19.256 6.159 -20.405 1.00 75.56 982 SER A O 1
ATOM 7611 N N . ASN A 1 983 ? -19.196 7.285 -22.364 1.00 76.25 983 ASN A N 1
ATOM 7612 C CA . ASN A 1 983 ? -18.636 8.559 -21.889 1.00 76.25 983 ASN A CA 1
ATOM 7613 C C . ASN A 1 983 ? -17.148 8.515 -21.469 1.00 76.25 983 ASN A C 1
ATOM 7615 O O . ASN A 1 983 ? -16.726 9.385 -20.711 1.00 76.25 983 ASN A O 1
ATOM 7619 N N . ALA A 1 984 ? -16.351 7.555 -21.959 1.00 77.81 984 ALA A N 1
ATOM 7620 C CA . ALA A 1 984 ? -14.915 7.481 -21.651 1.00 77.81 984 ALA A CA 1
ATOM 7621 C C . ALA A 1 984 ? -14.122 8.719 -22.121 1.00 77.81 984 ALA A C 1
ATOM 7623 O O . ALA A 1 984 ? -13.233 9.203 -21.422 1.00 77.81 984 ALA A O 1
ATOM 7624 N N . LEU A 1 985 ? -14.473 9.259 -23.294 1.00 86.69 985 LEU A N 1
ATOM 7625 C CA . LEU A 1 985 ? -13.808 10.408 -23.910 1.00 86.69 985 LEU A CA 1
ATOM 7626 C C . LEU A 1 985 ? -14.662 11.689 -23.784 1.00 86.69 985 LEU A C 1
ATOM 7628 O O . LEU A 1 985 ? -15.863 11.648 -24.075 1.00 86.69 985 LEU A O 1
ATOM 7632 N N . PRO A 1 986 ? -14.076 12.843 -23.401 1.00 85.88 986 PRO A N 1
ATOM 7633 C CA . PRO A 1 986 ? -14.766 14.134 -23.408 1.00 85.88 986 PRO A CA 1
ATOM 7634 C C . PRO A 1 986 ? -15.264 14.539 -24.803 1.00 85.88 986 PRO A C 1
ATOM 7636 O O . PRO A 1 986 ? -14.625 14.260 -25.813 1.00 85.88 986 PRO A O 1
ATOM 7639 N N . THR A 1 987 ? -16.357 15.304 -24.874 1.00 82.44 987 THR A N 1
ATOM 7640 C CA . THR A 1 987 ? -16.953 15.762 -26.149 1.00 82.44 987 THR A CA 1
ATOM 7641 C C . THR A 1 987 ? -16.060 16.691 -26.981 1.00 82.44 987 THR A C 1
ATOM 7643 O O . THR A 1 987 ? -16.353 16.921 -28.151 1.00 82.44 987 THR A O 1
ATOM 7646 N N . SER A 1 988 ? -14.988 17.228 -26.392 1.00 83.06 988 SER A N 1
ATOM 7647 C CA . SER A 1 988 ? -13.980 18.077 -27.039 1.00 83.06 988 SER A CA 1
ATOM 7648 C C . SER A 1 988 ? -12.667 17.347 -27.363 1.00 83.06 988 SER A C 1
ATOM 7650 O O . SER A 1 988 ? -11.670 18.006 -27.648 1.00 83.06 988 SER A O 1
ATOM 7652 N N . TRP A 1 989 ? -12.624 16.019 -27.232 1.00 89.19 989 TRP A N 1
ATOM 7653 C CA . TRP A 1 989 ? -11.443 15.198 -27.504 1.00 89.19 989 TRP A CA 1
ATOM 7654 C C . TRP A 1 989 ? -11.494 14.731 -28.972 1.00 89.19 989 TRP A C 1
ATOM 7656 O O . TRP A 1 989 ? -12.409 14.006 -29.360 1.00 89.19 989 TRP A O 1
ATOM 7666 N N . ASP A 1 990 ? -10.550 15.202 -29.794 1.00 85.19 990 ASP A N 1
ATOM 7667 C CA . ASP A 1 990 ? -10.474 14.977 -31.254 1.00 85.19 990 ASP A CA 1
ATOM 7668 C C . ASP A 1 990 ? -9.002 14.746 -31.660 1.00 85.19 990 ASP A C 1
ATOM 7670 O O . ASP A 1 990 ? -8.386 15.542 -32.372 1.00 85.19 990 ASP A O 1
ATOM 7674 N N . PHE A 1 991 ? -8.399 13.694 -31.095 1.00 87.75 991 PHE A N 1
ATOM 7675 C CA . PHE A 1 991 ? -6.982 13.349 -31.253 1.00 87.75 991 PHE A CA 1
ATOM 7676 C C . PHE A 1 991 ? -6.813 11.993 -31.939 1.00 87.75 991 PHE A C 1
ATOM 7678 O O . PHE A 1 991 ? -7.616 11.081 -31.736 1.00 87.75 991 PHE A O 1
ATOM 7685 N N . ASN A 1 992 ? -5.749 11.854 -32.733 1.00 85.12 992 ASN A N 1
ATOM 7686 C CA . ASN A 1 992 ? -5.437 10.608 -33.430 1.00 85.12 992 ASN A CA 1
ATOM 7687 C C . ASN A 1 992 ? -4.330 9.801 -32.725 1.00 85.12 992 ASN A C 1
ATOM 7689 O O . ASN A 1 992 ? -3.699 10.257 -31.771 1.00 85.12 992 ASN A O 1
ATOM 7693 N N . GLU A 1 993 ? -4.087 8.587 -33.214 1.00 86.00 993 GLU A N 1
ATOM 7694 C CA . GLU A 1 993 ? -3.081 7.662 -32.684 1.00 86.00 993 GLU A CA 1
ATOM 7695 C C . GLU A 1 993 ? -1.676 8.283 -32.600 1.00 86.00 993 GLU A C 1
ATOM 7697 O O . GLU A 1 993 ? -1.028 8.218 -31.555 1.00 86.00 993 GLU A O 1
ATOM 7702 N N . ALA A 1 994 ? -1.237 8.977 -33.655 1.00 86.19 994 ALA A N 1
ATOM 7703 C CA . ALA A 1 994 ? 0.060 9.646 -33.686 1.00 86.19 994 ALA A CA 1
ATOM 7704 C C . ALA A 1 994 ? 0.172 10.775 -32.642 1.00 86.19 994 ALA A C 1
ATOM 7706 O O . ALA A 1 994 ? 1.254 10.996 -32.099 1.00 86.19 994 ALA A O 1
ATOM 7707 N N . ASP A 1 995 ? -0.919 11.481 -32.325 1.00 90.44 995 ASP A N 1
ATOM 7708 C CA . ASP A 1 995 ? -0.945 12.481 -31.248 1.00 90.44 995 ASP A CA 1
ATOM 7709 C C . ASP A 1 995 ? -0.766 11.836 -29.867 1.00 90.44 995 ASP A C 1
ATOM 7711 O O . ASP A 1 995 ? 0.004 12.346 -29.051 1.00 90.44 995 ASP A O 1
ATOM 7715 N N . ILE A 1 996 ? -1.423 10.697 -29.626 1.00 93.00 996 ILE A N 1
ATOM 7716 C CA . ILE A 1 996 ? -1.346 9.938 -28.369 1.00 93.00 996 ILE A CA 1
ATOM 7717 C C . ILE A 1 996 ? 0.059 9.357 -28.182 1.00 93.00 996 ILE A C 1
ATOM 7719 O O . ILE A 1 996 ? 0.689 9.606 -27.155 1.00 93.00 996 ILE A O 1
ATOM 7723 N N . VAL A 1 997 ? 0.599 8.668 -29.195 1.00 93.38 997 VAL A N 1
ATOM 7724 C CA . VAL A 1 997 ? 1.964 8.109 -29.186 1.00 93.38 997 VAL A CA 1
ATOM 7725 C C . VAL A 1 997 ? 3.003 9.208 -28.938 1.00 93.38 997 VAL A C 1
ATOM 7727 O O . VAL A 1 997 ? 3.871 9.070 -28.071 1.00 93.38 997 VAL A O 1
ATOM 7730 N N . ARG A 1 998 ? 2.886 10.346 -29.636 1.00 94.44 998 ARG A N 1
ATOM 7731 C CA . ARG A 1 998 ? 3.770 11.510 -29.474 1.00 94.44 998 ARG A CA 1
ATOM 7732 C C . ARG A 1 998 ? 3.675 12.127 -28.076 1.00 94.44 998 ARG A C 1
ATOM 7734 O O . ARG A 1 998 ? 4.707 12.504 -27.520 1.00 94.44 998 ARG A O 1
ATOM 7741 N N . ALA A 1 999 ? 2.476 12.232 -27.502 1.00 96.31 999 ALA A N 1
ATOM 7742 C CA . ALA A 1 999 ? 2.270 12.732 -26.143 1.00 96.31 999 ALA A CA 1
ATOM 7743 C C . ALA A 1 999 ? 2.872 11.778 -25.094 1.00 96.31 999 ALA A C 1
ATOM 7745 O O . ALA A 1 999 ? 3.675 12.210 -24.263 1.00 96.31 999 ALA A O 1
ATOM 7746 N N . SER A 1 1000 ? 2.564 10.480 -25.180 1.00 96.81 1000 SER A N 1
ATOM 7747 C CA . SER A 1 1000 ? 3.080 9.444 -24.276 1.00 96.81 1000 SER A CA 1
ATOM 7748 C C . SER A 1 1000 ? 4.604 9.364 -24.290 1.00 96.81 1000 SER A C 1
ATOM 7750 O O . SER A 1 1000 ? 5.226 9.387 -23.229 1.00 96.81 1000 SER A O 1
ATOM 7752 N N . LEU A 1 1001 ? 5.236 9.350 -25.469 1.00 96.69 1001 LEU A N 1
ATOM 7753 C CA . LEU A 1 1001 ? 6.697 9.306 -25.575 1.00 96.69 1001 LEU A CA 1
ATOM 7754 C C . LEU A 1 1001 ? 7.370 10.577 -25.043 1.00 96.69 1001 LEU A C 1
ATOM 7756 O O . LEU A 1 1001 ? 8.403 10.488 -24.381 1.00 96.69 1001 LEU A O 1
ATOM 7760 N N . ARG A 1 1002 ? 6.797 11.764 -25.281 1.00 96.38 1002 ARG A N 1
ATOM 7761 C CA . ARG A 1 1002 ? 7.329 13.026 -24.734 1.00 96.38 1002 ARG A CA 1
ATOM 7762 C C . ARG A 1 1002 ? 7.236 13.071 -23.211 1.00 96.38 1002 ARG A C 1
ATOM 7764 O O . ARG A 1 1002 ? 8.194 13.492 -22.564 1.00 96.38 1002 ARG A O 1
ATOM 7771 N N . LEU A 1 1003 ? 6.127 12.595 -22.645 1.00 96.75 1003 LEU A N 1
ATOM 7772 C CA . LEU A 1 1003 ? 5.946 12.499 -21.200 1.00 96.75 1003 LEU A CA 1
ATOM 7773 C C . LEU A 1 1003 ? 6.858 11.427 -20.580 1.00 96.75 1003 LEU A C 1
ATOM 7775 O O . LEU A 1 1003 ? 7.466 11.679 -19.544 1.00 96.75 1003 LEU A O 1
ATOM 7779 N N . ALA A 1 1004 ? 7.041 10.277 -21.233 1.00 96.50 1004 ALA A N 1
ATOM 7780 C CA . ALA A 1 1004 ? 8.017 9.263 -20.826 1.00 96.50 1004 ALA A CA 1
ATOM 7781 C C . ALA A 1 1004 ? 9.448 9.820 -20.828 1.00 96.50 1004 ALA A C 1
ATOM 7783 O O . ALA A 1 1004 ? 10.175 9.651 -19.855 1.00 96.50 1004 ALA A O 1
ATOM 7784 N N . VAL A 1 1005 ? 9.830 10.573 -21.865 1.00 96.19 1005 VAL A N 1
ATOM 7785 C CA . VAL A 1 1005 ? 11.128 11.265 -21.949 1.00 96.19 1005 VAL A CA 1
ATOM 7786 C C . VAL A 1 1005 ? 11.291 12.356 -20.880 1.00 96.19 1005 VAL A C 1
ATOM 7788 O O . VAL A 1 1005 ? 12.415 12.667 -20.489 1.00 96.19 1005 VAL A O 1
ATOM 7791 N N . TYR A 1 1006 ? 10.206 12.941 -20.369 1.00 94.94 1006 TYR A N 1
ATOM 7792 C CA . TYR A 1 1006 ? 10.253 13.817 -19.195 1.00 94.94 1006 TYR A CA 1
ATOM 7793 C C . TYR A 1 1006 ? 10.433 13.019 -17.893 1.00 94.94 1006 TYR A C 1
ATOM 7795 O O . TYR A 1 1006 ? 11.329 13.329 -17.112 1.00 94.94 1006 TYR A O 1
ATOM 7803 N N . VAL A 1 1007 ? 9.642 11.961 -17.689 1.00 93.75 1007 VAL A N 1
ATOM 7804 C CA . VAL A 1 1007 ? 9.626 11.150 -16.459 1.00 93.75 1007 VAL A CA 1
ATOM 7805 C C . VAL A 1 1007 ? 10.896 10.302 -16.279 1.00 93.75 1007 VAL A C 1
ATOM 7807 O O . VAL A 1 1007 ? 11.399 10.185 -15.161 1.00 93.75 1007 VAL A O 1
ATOM 7810 N N . ALA A 1 1008 ? 11.479 9.771 -17.356 1.00 92.38 1008 ALA A N 1
ATOM 7811 C CA . ALA A 1 1008 ? 12.701 8.961 -17.309 1.00 92.38 1008 ALA A CA 1
ATOM 7812 C C . ALA A 1 1008 ? 13.905 9.709 -16.698 1.00 92.38 1008 ALA A C 1
ATOM 7814 O O . ALA A 1 1008 ? 14.754 9.092 -16.053 1.00 92.38 1008 ALA A O 1
ATOM 7815 N N . LYS A 1 1009 ? 13.940 11.046 -16.809 1.00 90.88 1009 LYS A N 1
ATOM 7816 C CA . LYS A 1 1009 ? 15.001 11.911 -16.253 1.00 90.88 1009 LYS A CA 1
ATOM 7817 C C . LYS A 1 1009 ? 15.111 11.854 -14.728 1.00 90.88 1009 LYS A C 1
ATOM 7819 O O . LYS A 1 1009 ? 16.165 12.181 -14.194 1.00 90.88 1009 LYS A O 1
ATOM 7824 N N . PHE A 1 1010 ? 14.054 11.432 -14.033 1.00 88.38 1010 PHE A N 1
ATOM 7825 C CA . PHE A 1 1010 ? 14.049 11.287 -12.574 1.00 88.38 1010 PHE A CA 1
ATOM 7826 C C . PHE A 1 1010 ? 14.621 9.939 -12.089 1.00 88.38 1010 PHE A C 1
ATOM 7828 O O . PHE A 1 1010 ? 14.695 9.715 -10.882 1.00 88.38 1010 PHE A O 1
ATOM 7835 N N . ALA A 1 1011 ? 15.033 9.052 -13.008 1.00 82.88 1011 ALA A N 1
ATOM 7836 C CA . ALA A 1 1011 ? 15.698 7.774 -12.728 1.00 82.88 1011 ALA A CA 1
ATOM 7837 C C . ALA A 1 1011 ? 14.950 6.849 -11.741 1.00 82.88 1011 ALA A C 1
ATOM 7839 O O . ALA A 1 1011 ? 15.542 6.228 -10.857 1.00 82.88 1011 ALA A O 1
ATOM 7840 N N . LEU A 1 1012 ? 13.623 6.777 -11.896 1.00 80.94 1012 LEU A N 1
ATOM 7841 C CA . LEU A 1 1012 ? 12.719 6.013 -11.023 1.00 80.94 1012 LEU A CA 1
ATOM 7842 C C . LEU A 1 1012 ? 12.397 4.609 -11.556 1.00 80.94 1012 LEU A C 1
ATOM 7844 O O . LEU A 1 1012 ? 12.190 3.681 -10.780 1.00 80.94 1012 LEU A O 1
ATOM 7848 N N . THR A 1 1013 ? 12.347 4.472 -12.880 1.00 88.00 1013 THR A N 1
ATOM 7849 C CA . THR A 1 1013 ? 11.806 3.307 -13.592 1.00 88.00 1013 THR A CA 1
ATOM 7850 C C . THR A 1 1013 ? 12.949 2.511 -14.235 1.00 88.00 1013 THR A C 1
ATOM 7852 O O . THR A 1 1013 ? 13.709 3.116 -14.997 1.00 88.00 1013 THR A O 1
ATOM 7855 N N . PRO A 1 1014 ? 13.094 1.196 -13.960 1.00 90.50 1014 PRO A N 1
ATOM 7856 C CA . PRO A 1 1014 ? 14.171 0.367 -14.517 1.00 90.50 1014 PRO A CA 1
ATOM 7857 C C . PRO A 1 1014 ? 14.175 0.279 -16.049 1.00 90.50 1014 PRO A C 1
ATOM 7859 O O . PRO A 1 1014 ? 13.136 0.444 -16.691 1.00 90.50 1014 PRO A O 1
ATOM 7862 N N . SER A 1 1015 ? 15.334 -0.046 -16.633 1.00 93.75 1015 SER A N 1
ATOM 7863 C CA . SER A 1 1015 ? 15.563 -0.014 -18.086 1.00 93.75 1015 SER A CA 1
ATOM 7864 C C . SER A 1 1015 ? 14.554 -0.849 -18.894 1.00 93.75 1015 SER A C 1
ATOM 7866 O O . SER A 1 1015 ? 13.996 -0.369 -19.884 1.00 93.75 1015 SER A O 1
ATOM 7868 N N . ALA A 1 1016 ? 14.251 -2.070 -18.437 1.00 93.44 1016 ALA A N 1
ATOM 7869 C CA . ALA A 1 1016 ? 13.371 -3.015 -19.132 1.00 93.44 1016 ALA A CA 1
ATOM 7870 C C . ALA A 1 1016 ? 11.952 -2.475 -19.401 1.00 93.44 1016 ALA A C 1
ATOM 7872 O O . ALA A 1 1016 ? 11.379 -2.746 -20.455 1.00 93.44 1016 ALA A O 1
ATOM 7873 N N . PHE A 1 1017 ? 11.396 -1.662 -18.497 1.00 93.19 1017 PHE A N 1
ATOM 7874 C CA . PHE A 1 1017 ? 10.061 -1.077 -18.666 1.00 93.19 1017 PHE A CA 1
ATOM 7875 C C . PHE A 1 1017 ? 10.006 -0.061 -19.816 1.00 93.19 1017 PHE A C 1
ATOM 7877 O O . PHE A 1 1017 ? 9.023 -0.013 -20.557 1.00 93.19 1017 PHE A O 1
ATOM 7884 N N . TRP A 1 1018 ? 11.075 0.716 -20.014 1.00 95.25 1018 TRP A N 1
ATOM 7885 C CA . TRP A 1 1018 ? 11.171 1.655 -21.132 1.00 95.25 1018 TRP A CA 1
ATOM 7886 C C . TRP A 1 1018 ? 11.338 0.929 -22.468 1.00 95.25 1018 TRP A C 1
ATOM 7888 O O . TRP A 1 1018 ? 10.681 1.296 -23.441 1.00 95.25 1018 TRP A O 1
ATOM 7898 N N . TRP A 1 1019 ? 12.143 -0.138 -22.507 1.00 94.88 1019 TRP A N 1
ATOM 7899 C CA . TRP A 1 1019 ? 12.268 -1.008 -23.681 1.00 94.88 1019 TRP A CA 1
ATOM 7900 C C . TRP A 1 1019 ? 10.943 -1.682 -24.055 1.00 94.88 1019 TRP A C 1
ATOM 7902 O O . TRP A 1 1019 ? 10.553 -1.629 -25.219 1.00 94.88 1019 TRP A O 1
ATOM 7912 N N . LEU A 1 1020 ? 10.195 -2.213 -23.081 1.00 92.94 1020 LEU A N 1
ATOM 7913 C CA . LEU A 1 1020 ? 8.856 -2.761 -23.320 1.00 92.94 1020 LEU A CA 1
ATOM 7914 C C . LEU A 1 1020 ? 7.907 -1.700 -23.902 1.00 92.94 1020 LEU A C 1
ATOM 7916 O O . LEU A 1 1020 ? 7.195 -1.955 -24.870 1.00 92.94 1020 LEU A O 1
ATOM 7920 N N . GLY A 1 1021 ? 7.934 -0.483 -23.355 1.00 91.50 1021 GLY A N 1
ATOM 7921 C CA . GLY A 1 1021 ? 7.176 0.654 -23.873 1.00 91.50 1021 GLY A CA 1
ATOM 7922 C C . GLY A 1 1021 ? 7.546 1.050 -25.309 1.00 91.50 1021 GLY A C 1
ATOM 7923 O O . GLY A 1 1021 ? 6.670 1.386 -26.101 1.00 91.50 1021 GLY A O 1
ATOM 7924 N N . ILE A 1 1022 ? 8.826 0.950 -25.673 1.00 93.69 1022 ILE A N 1
ATOM 7925 C CA . ILE A 1 1022 ? 9.318 1.151 -27.043 1.00 93.69 1022 ILE A CA 1
ATOM 7926 C C . ILE A 1 1022 ? 8.801 0.052 -27.984 1.00 93.69 1022 ILE A C 1
ATOM 7928 O O . ILE A 1 1022 ? 8.399 0.360 -29.105 1.00 93.69 1022 ILE A O 1
ATOM 7932 N N . TYR A 1 1023 ? 8.753 -1.209 -27.541 1.00 93.56 1023 TYR A N 1
ATOM 7933 C CA . TYR A 1 1023 ? 8.218 -2.319 -28.343 1.00 93.56 1023 TYR A CA 1
ATOM 7934 C C . TYR A 1 1023 ? 6.733 -2.138 -28.656 1.00 93.56 1023 TYR A C 1
ATOM 7936 O O . TYR A 1 1023 ? 6.324 -2.366 -29.792 1.00 93.56 1023 TYR A O 1
ATOM 7944 N N . LYS A 1 1024 ? 5.947 -1.636 -27.694 1.00 90.62 1024 LYS A N 1
ATOM 7945 C CA . LYS A 1 1024 ? 4.522 -1.326 -27.896 1.00 90.62 1024 LYS A CA 1
ATOM 7946 C C . LYS A 1 1024 ? 4.295 -0.359 -29.063 1.00 90.62 1024 LYS A C 1
ATOM 7948 O O . LYS A 1 1024 ? 3.362 -0.576 -29.821 1.00 90.62 1024 LYS A O 1
ATOM 7953 N N . VAL A 1 1025 ? 5.171 0.633 -29.272 1.00 90.62 1025 VAL A N 1
ATOM 7954 C CA . VAL A 1 1025 ? 5.069 1.572 -30.412 1.00 90.62 1025 VAL A CA 1
ATOM 7955 C C . VAL A 1 1025 ? 5.262 0.874 -31.762 1.00 90.62 1025 VAL A C 1
ATOM 7957 O O . VAL A 1 1025 ? 4.555 1.199 -32.709 1.00 90.62 1025 VAL A O 1
ATOM 7960 N N . PHE A 1 1026 ? 6.177 -0.095 -31.867 1.00 88.62 1026 PHE A N 1
ATOM 7961 C CA . PHE A 1 1026 ? 6.340 -0.881 -33.099 1.00 88.62 1026 PHE A CA 1
ATOM 7962 C C . PHE A 1 1026 ? 5.175 -1.858 -33.316 1.00 88.62 1026 PHE A C 1
ATOM 7964 O O . PHE A 1 1026 ? 4.754 -2.067 -34.449 1.00 88.62 1026 PHE A O 1
ATOM 7971 N N . LEU A 1 1027 ? 4.626 -2.430 -32.240 1.00 87.56 1027 LEU A N 1
ATOM 7972 C CA . LEU A 1 1027 ? 3.529 -3.402 -32.297 1.00 87.56 1027 LEU A CA 1
ATOM 7973 C C . LEU A 1 1027 ? 2.176 -2.797 -32.715 1.00 87.56 1027 LEU A C 1
ATOM 7975 O O . LEU A 1 1027 ? 1.290 -3.550 -33.110 1.00 87.56 1027 LEU A O 1
ATOM 7979 N N . LEU A 1 1028 ? 2.019 -1.467 -32.716 1.00 82.56 1028 LEU A N 1
ATOM 7980 C CA . LEU A 1 1028 ? 0.833 -0.795 -33.278 1.00 82.56 1028 LEU A CA 1
ATOM 7981 C C . LEU A 1 1028 ? 0.632 -1.094 -34.778 1.00 82.56 1028 LEU A C 1
ATOM 7983 O O . LEU A 1 1028 ? -0.499 -1.108 -35.258 1.00 82.56 1028 LEU A O 1
ATOM 7987 N N . GLU A 1 1029 ? 1.699 -1.435 -35.509 1.00 67.56 1029 GLU A N 1
ATOM 7988 C CA . GLU A 1 1029 ? 1.620 -1.849 -36.918 1.00 67.56 1029 GLU A CA 1
ATOM 7989 C C . GLU A 1 1029 ? 0.975 -3.254 -37.102 1.00 67.56 1029 GLU A C 1
ATOM 7991 O O . GLU A 1 1029 ? 0.741 -3.688 -38.236 1.00 67.56 1029 GLU A O 1
ATOM 7996 N N . GLN A 1 1030 ? 0.658 -3.994 -36.022 1.00 58.66 1030 GLN A N 1
ATOM 7997 C CA . GLN A 1 1030 ? -0.029 -5.292 -36.102 1.00 58.66 1030 GLN A CA 1
ATOM 7998 C C . GLN A 1 1030 ? -1.507 -5.150 -36.506 1.00 58.66 1030 GLN A C 1
ATOM 8000 O O . GLN A 1 1030 ? -2.418 -5.039 -35.683 1.00 58.66 1030 GLN A O 1
ATOM 8005 N N . VAL A 1 1031 ? -1.775 -5.251 -37.811 1.00 49.97 1031 VAL A N 1
ATOM 8006 C CA . VAL A 1 1031 ? -3.143 -5.300 -38.347 1.00 49.97 1031 VAL A CA 1
ATOM 8007 C C . VAL A 1 1031 ? -3.891 -6.532 -37.821 1.00 49.97 1031 VAL A C 1
ATOM 8009 O O . VAL A 1 1031 ? -3.659 -7.657 -38.268 1.00 49.97 1031 VAL A O 1
ATOM 8012 N N . SER A 1 1032 ? -4.861 -6.311 -36.927 1.00 39.81 1032 SER A N 1
ATOM 8013 C CA . SER A 1 1032 ? -5.808 -7.342 -36.483 1.00 39.81 1032 SER A CA 1
ATOM 8014 C C . SER A 1 1032 ? -6.464 -8.025 -37.692 1.00 39.81 1032 SER A C 1
ATOM 8016 O O . SER A 1 1032 ? -7.189 -7.397 -38.470 1.00 39.81 1032 SER A O 1
ATOM 8018 N N . SER A 1 1033 ? -6.224 -9.330 -37.837 1.00 34.03 1033 SER A N 1
ATOM 8019 C CA . SER A 1 1033 ? -6.402 -10.130 -39.065 1.00 34.03 1033 SER A CA 1
ATOM 8020 C C . SER A 1 1033 ? -7.849 -10.329 -39.553 1.00 34.03 1033 SER A C 1
ATOM 8022 O O . SER A 1 1033 ? -8.111 -11.123 -40.456 1.00 34.03 1033 SER A O 1
ATOM 8024 N N . THR A 1 1034 ? -8.807 -9.595 -38.984 1.00 35.50 1034 THR A N 1
ATOM 8025 C CA . THR A 1 1034 ? -10.247 -9.693 -39.269 1.00 35.50 1034 THR A CA 1
ATOM 8026 C C . THR A 1 1034 ? -10.775 -8.637 -40.249 1.00 35.50 1034 THR A C 1
ATOM 8028 O O . THR A 1 1034 ? -11.942 -8.717 -40.639 1.00 35.50 1034 THR A O 1
ATOM 8031 N N . ALA A 1 1035 ? -9.954 -7.665 -40.671 1.00 37.44 1035 ALA A N 1
ATOM 8032 C CA . ALA A 1 1035 ? -10.351 -6.605 -41.606 1.00 37.44 1035 ALA A CA 1
ATOM 8033 C C . ALA A 1 1035 ? -9.207 -6.213 -42.577 1.00 37.44 1035 ALA A C 1
ATOM 8035 O O . ALA A 1 1035 ? -8.334 -5.434 -42.197 1.00 37.44 1035 ALA A O 1
ATOM 8036 N N . PRO A 1 1036 ? -9.211 -6.682 -43.844 1.00 33.12 1036 PRO A N 1
ATOM 8037 C CA . PRO A 1 1036 ? -8.148 -6.382 -44.816 1.00 33.12 1036 PRO A CA 1
ATOM 8038 C C . PRO A 1 1036 ? -8.175 -4.946 -45.381 1.00 33.12 1036 PRO A C 1
ATOM 8040 O O . PRO A 1 1036 ? -7.296 -4.584 -46.155 1.00 33.12 1036 PRO A O 1
ATOM 8043 N N . GLU A 1 1037 ? -9.160 -4.127 -44.997 1.00 38.25 1037 GLU A N 1
ATOM 8044 C CA . GLU A 1 1037 ? -9.313 -2.716 -45.400 1.00 38.25 1037 GLU A CA 1
ATOM 8045 C C . GLU A 1 1037 ? -9.173 -1.755 -44.193 1.00 38.25 1037 GLU A C 1
ATOM 8047 O O . GLU A 1 1037 ? -9.792 -0.694 -44.145 1.00 38.25 1037 GLU A O 1
ATOM 8052 N N . ALA A 1 1038 ? -8.378 -2.128 -43.180 1.00 34.31 1038 ALA A N 1
ATOM 8053 C CA . ALA A 1 1038 ? -8.076 -1.265 -42.033 1.00 34.31 1038 ALA A CA 1
ATOM 8054 C C . ALA A 1 1038 ? -7.263 -0.010 -42.439 1.00 34.31 1038 ALA A C 1
ATOM 8056 O O . ALA A 1 1038 ? -6.401 -0.055 -43.318 1.00 34.31 1038 ALA A O 1
ATOM 8057 N N . SER A 1 1039 ? -7.528 1.126 -41.784 1.00 37.31 1039 SER A N 1
ATOM 8058 C CA . SER A 1 1039 ? -7.268 2.488 -42.291 1.00 37.31 1039 SER A CA 1
ATOM 8059 C C . SER A 1 1039 ? -5.821 3.016 -42.216 1.00 37.31 1039 SER A C 1
ATOM 8061 O O . SER A 1 1039 ? -5.614 4.230 -42.235 1.00 37.31 1039 SER A O 1
ATOM 8063 N N . GLY A 1 1040 ? -4.803 2.147 -42.211 1.00 38.22 1040 GLY A N 1
ATOM 8064 C CA . GLY A 1 1040 ? -3.382 2.551 -42.157 1.00 38.22 1040 GLY A CA 1
ATOM 8065 C C . GLY A 1 1040 ? -2.912 3.440 -43.325 1.00 38.22 1040 GLY A C 1
ATOM 8066 O O . GLY A 1 1040 ? -1.851 4.048 -43.264 1.00 38.22 1040 GLY A O 1
ATOM 8067 N N . ALA A 1 1041 ? -3.713 3.570 -44.388 1.00 34.62 1041 ALA A N 1
ATOM 8068 C CA . ALA A 1 1041 ? -3.454 4.481 -45.505 1.00 34.62 1041 ALA A CA 1
ATOM 8069 C C . ALA A 1 1041 ? -3.735 5.973 -45.205 1.00 34.62 1041 ALA A C 1
ATOM 8071 O O . ALA A 1 1041 ? -3.418 6.808 -46.050 1.00 34.62 1041 ALA A O 1
ATOM 8072 N N . ALA A 1 1042 ? -4.344 6.312 -44.059 1.00 37.56 1042 ALA A N 1
ATOM 8073 C CA . ALA A 1 1042 ? -4.766 7.684 -43.738 1.00 37.56 1042 ALA A CA 1
ATOM 8074 C C . ALA A 1 1042 ? -4.163 8.266 -42.444 1.00 37.56 1042 ALA A C 1
ATOM 8076 O O . ALA A 1 1042 ? -3.920 9.468 -42.391 1.00 37.56 1042 ALA A O 1
ATOM 8077 N N . THR A 1 1043 ? -3.926 7.450 -41.409 1.00 42.50 1043 THR A N 1
ATOM 8078 C CA . THR A 1 1043 ? -3.572 7.943 -40.056 1.00 42.50 1043 THR A CA 1
ATOM 8079 C C . THR A 1 1043 ? -2.210 7.493 -39.527 1.00 42.50 1043 THR A C 1
ATOM 8081 O O . THR A 1 1043 ? -1.764 8.022 -38.511 1.00 42.50 1043 THR A O 1
ATOM 8084 N N . GLY A 1 1044 ? -1.541 6.557 -40.201 1.00 48.75 1044 GLY A N 1
ATOM 8085 C CA . GLY A 1 1044 ? -0.235 6.048 -39.791 1.00 48.75 1044 GLY A CA 1
ATOM 8086 C C . GLY A 1 1044 ? 0.048 4.657 -40.349 1.00 48.75 1044 GLY A C 1
ATOM 8087 O O . GLY A 1 1044 ? -0.639 3.696 -40.020 1.00 48.75 1044 GLY A O 1
ATOM 8088 N N . ARG A 1 1045 ? 1.081 4.578 -41.184 1.00 55.78 1045 ARG A N 1
ATOM 8089 C CA . ARG A 1 1045 ? 2.002 3.444 -41.247 1.00 55.78 1045 ARG A CA 1
ATOM 8090 C C . ARG A 1 1045 ? 3.374 3.986 -40.910 1.00 55.78 1045 ARG A C 1
ATOM 8092 O O . ARG A 1 1045 ? 3.652 5.153 -41.197 1.00 55.78 1045 ARG A O 1
ATOM 8099 N N . ASP A 1 1046 ? 4.204 3.136 -40.338 1.00 68.38 1046 ASP A N 1
ATOM 8100 C CA . ASP A 1 1046 ? 5.583 3.434 -39.987 1.00 68.38 1046 ASP A CA 1
ATOM 8101 C C . ASP A 1 1046 ? 5.709 4.661 -39.064 1.00 68.38 1046 ASP A C 1
ATOM 8103 O O . ASP A 1 1046 ? 6.534 5.550 -39.297 1.00 68.38 1046 ASP A O 1
ATOM 8107 N N . LEU A 1 1047 ? 4.900 4.725 -37.991 1.00 80.88 1047 LEU A N 1
ATOM 8108 C CA . LEU A 1 1047 ? 4.883 5.864 -37.045 1.00 80.88 1047 LEU A CA 1
ATOM 8109 C C . LEU A 1 1047 ? 6.278 6.191 -36.482 1.00 80.88 1047 LEU A C 1
ATOM 8111 O O . LEU A 1 1047 ? 6.609 7.348 -36.230 1.00 80.88 1047 LEU A O 1
ATOM 8115 N N . TYR A 1 1048 ? 7.123 5.169 -36.347 1.00 82.00 1048 TYR A N 1
ATOM 8116 C CA . TYR A 1 1048 ? 8.519 5.249 -35.918 1.00 82.00 1048 TYR A CA 1
ATOM 8117 C C . TYR A 1 1048 ? 9.462 5.953 -36.927 1.00 82.00 1048 TYR A C 1
ATOM 8119 O O . TYR A 1 1048 ? 10.659 6.075 -36.650 1.00 82.00 1048 TYR A O 1
ATOM 8127 N N . THR A 1 1049 ? 8.958 6.397 -38.087 1.00 82.31 1049 THR A N 1
ATOM 8128 C CA . THR A 1 1049 ? 9.689 7.198 -39.093 1.00 82.31 1049 THR A CA 1
ATOM 8129 C C . THR A 1 1049 ? 9.361 8.695 -39.046 1.00 82.31 1049 THR A C 1
ATOM 8131 O O . THR A 1 1049 ? 10.167 9.501 -39.517 1.00 82.31 1049 THR A O 1
ATOM 8134 N N . ASP A 1 1050 ? 8.245 9.106 -38.424 1.00 86.44 1050 ASP A N 1
ATOM 8135 C CA . ASP A 1 1050 ? 7.994 10.518 -38.107 1.00 86.44 1050 ASP A CA 1
ATOM 8136 C C . ASP A 1 1050 ? 9.047 10.972 -37.089 1.00 86.44 1050 ASP A C 1
ATOM 8138 O O . ASP A 1 1050 ? 9.088 10.473 -35.965 1.00 86.44 1050 ASP A O 1
ATOM 8142 N N . ALA A 1 1051 ? 9.889 11.945 -37.451 1.00 87.56 1051 ALA A N 1
ATOM 8143 C CA . ALA A 1 1051 ? 10.910 12.501 -36.560 1.00 87.56 1051 ALA A CA 1
ATOM 8144 C C . ALA A 1 1051 ? 10.330 12.946 -35.201 1.00 87.56 1051 ALA A C 1
ATOM 8146 O O . ALA A 1 1051 ? 10.978 12.802 -34.164 1.00 87.56 1051 ALA A O 1
ATOM 8147 N N . SER A 1 1052 ? 9.077 13.415 -35.176 1.00 88.50 1052 SER A N 1
ATOM 8148 C CA . SER A 1 1052 ? 8.405 13.857 -33.952 1.00 88.50 1052 SER A CA 1
ATOM 8149 C C . SER A 1 1052 ? 8.052 12.723 -32.972 1.00 88.50 1052 SER A C 1
ATOM 8151 O O . SER A 1 1052 ? 7.756 13.017 -31.809 1.00 88.50 1052 SER A O 1
ATOM 8153 N N . VAL A 1 1053 ? 8.134 11.465 -33.425 1.00 90.88 1053 VAL A N 1
ATOM 8154 C CA . VAL A 1 1053 ? 7.998 10.207 -32.666 1.00 90.88 1053 VAL A CA 1
ATOM 8155 C C . VAL A 1 1053 ? 9.368 9.528 -32.502 1.00 90.88 1053 VAL A C 1
ATOM 8157 O O . VAL A 1 1053 ? 9.749 9.159 -31.389 1.00 90.88 1053 VAL A O 1
ATOM 8160 N N . ALA A 1 1054 ? 10.153 9.440 -33.580 1.00 91.38 1054 ALA A N 1
ATOM 8161 C CA . ALA A 1 1054 ? 11.460 8.787 -33.627 1.00 91.38 1054 ALA A CA 1
ATOM 8162 C C . ALA A 1 1054 ? 12.512 9.438 -32.711 1.00 91.38 1054 ALA A C 1
ATOM 8164 O O . ALA A 1 1054 ? 13.309 8.731 -32.090 1.00 91.38 1054 ALA A O 1
ATOM 8165 N N . ASP A 1 1055 ? 12.522 10.769 -32.589 1.00 94.81 1055 ASP A N 1
ATOM 8166 C CA . ASP A 1 1055 ? 13.481 11.472 -31.730 1.00 94.81 1055 ASP A CA 1
ATOM 8167 C C . ASP A 1 1055 ? 13.179 11.270 -30.229 1.00 94.81 1055 ASP A C 1
ATOM 8169 O O . ASP A 1 1055 ? 14.113 10.951 -29.482 1.00 94.81 1055 ASP A O 1
ATOM 8173 N N . PRO A 1 1056 ? 11.912 11.338 -29.758 1.00 95.31 1056 PRO A N 1
ATOM 8174 C CA . PRO A 1 1056 ? 11.530 10.828 -28.441 1.00 95.31 1056 PRO A CA 1
ATOM 8175 C C . PRO A 1 1056 ? 11.879 9.350 -28.211 1.00 95.31 1056 PRO A C 1
ATOM 8177 O O . PRO A 1 1056 ? 12.440 9.037 -27.164 1.00 95.31 1056 PRO A O 1
ATOM 8180 N N . MET A 1 1057 ? 11.620 8.449 -29.169 1.00 94.94 1057 MET A N 1
ATOM 8181 C CA . MET A 1 1057 ? 11.981 7.026 -29.036 1.00 94.94 1057 MET A CA 1
ATOM 8182 C C . MET A 1 1057 ? 13.490 6.831 -28.850 1.00 94.94 1057 MET A C 1
ATOM 8184 O O . MET A 1 1057 ? 13.899 6.120 -27.935 1.00 94.94 1057 MET A O 1
ATOM 8188 N N . ARG A 1 1058 ? 14.326 7.498 -29.659 1.00 95.38 1058 ARG A N 1
ATOM 8189 C CA . ARG A 1 1058 ? 15.791 7.446 -29.523 1.00 95.38 1058 ARG A CA 1
ATOM 8190 C C . ARG A 1 1058 ? 16.241 7.995 -28.168 1.00 95.38 1058 ARG A C 1
ATOM 8192 O O . ARG A 1 1058 ? 16.993 7.336 -27.461 1.00 95.38 1058 ARG A O 1
ATOM 8199 N N . SER A 1 1059 ? 15.689 9.139 -27.760 1.00 96.00 1059 SER A N 1
ATOM 8200 C CA . SER A 1 1059 ? 15.947 9.733 -26.440 1.00 96.00 1059 SER A CA 1
ATOM 8201 C C . SER A 1 1059 ? 15.599 8.775 -25.294 1.00 96.00 1059 SER A C 1
ATOM 8203 O O . SER A 1 1059 ? 16.300 8.743 -24.285 1.00 96.00 1059 SER A O 1
ATOM 8205 N N . LEU A 1 1060 ? 14.530 7.985 -25.442 1.00 95.50 1060 LEU A N 1
ATOM 8206 C CA . LEU A 1 1060 ? 14.091 7.013 -24.446 1.00 95.50 1060 LEU A CA 1
ATOM 8207 C C . LEU A 1 1060 ? 14.972 5.752 -24.429 1.00 95.50 1060 LEU A C 1
ATOM 8209 O O . LEU A 1 1060 ? 15.317 5.295 -23.344 1.00 95.50 1060 LEU A O 1
ATOM 8213 N N . MET A 1 1061 ? 15.411 5.248 -25.591 1.00 95.62 1061 MET A N 1
ATOM 8214 C CA . MET A 1 1061 ? 16.422 4.179 -25.689 1.00 95.62 1061 MET A CA 1
ATOM 8215 C C . MET A 1 1061 ? 17.729 4.585 -25.001 1.00 95.62 1061 MET A C 1
ATOM 8217 O O . MET A 1 1061 ? 18.288 3.830 -24.211 1.00 95.62 1061 MET A O 1
ATOM 8221 N N . ASP A 1 1062 ? 18.208 5.797 -25.275 1.00 94.44 1062 ASP A N 1
ATOM 8222 C CA . ASP A 1 1062 ? 19.499 6.268 -24.773 1.00 94.44 1062 ASP A CA 1
ATOM 8223 C C . ASP A 1 1062 ? 19.440 6.617 -23.272 1.00 94.44 1062 ASP A C 1
ATOM 8225 O O . ASP A 1 1062 ? 20.463 6.572 -22.585 1.00 94.44 1062 ASP A O 1
ATOM 8229 N N . MET A 1 1063 ? 18.250 6.905 -22.725 1.00 94.62 1063 MET A N 1
ATOM 8230 C CA . MET A 1 1063 ? 18.021 6.945 -21.275 1.00 94.62 1063 MET A CA 1
ATOM 8231 C C . MET A 1 1063 ? 17.875 5.547 -20.664 1.00 94.62 1063 MET A C 1
ATOM 8233 O O . MET A 1 1063 ? 18.420 5.320 -19.588 1.00 94.62 1063 MET A O 1
ATOM 8237 N N . ALA A 1 1064 ? 17.224 4.590 -21.330 1.00 94.44 1064 ALA A N 1
ATOM 8238 C CA . ALA A 1 1064 ? 17.165 3.201 -20.869 1.00 94.44 1064 ALA A CA 1
ATOM 8239 C C . ALA A 1 1064 ? 18.575 2.580 -20.763 1.00 94.44 1064 ALA A C 1
ATOM 8241 O O . ALA A 1 1064 ? 18.880 1.916 -19.769 1.00 94.44 1064 ALA A O 1
ATOM 8242 N N . ASP A 1 1065 ? 19.465 2.882 -21.718 1.00 93.50 1065 ASP A N 1
ATOM 8243 C CA . ASP A 1 1065 ? 20.894 2.550 -21.649 1.00 93.50 1065 ASP A CA 1
ATOM 8244 C C . ASP A 1 1065 ? 21.553 3.142 -20.384 1.00 93.50 1065 ASP A C 1
ATOM 8246 O O . ASP A 1 1065 ? 22.189 2.430 -19.604 1.00 93.50 1065 ASP A O 1
ATOM 8250 N N . GLN A 1 1066 ? 21.384 4.451 -20.153 1.00 91.81 1066 GLN A N 1
ATOM 8251 C CA . GLN A 1 1066 ? 21.961 5.155 -18.998 1.00 91.81 1066 GLN A CA 1
ATOM 8252 C C . GLN A 1 1066 ? 21.442 4.624 -17.658 1.00 91.81 1066 GLN A C 1
ATOM 8254 O O . GLN A 1 1066 ? 22.215 4.519 -16.704 1.00 91.81 1066 GLN A O 1
ATOM 8259 N N . LEU A 1 1067 ? 20.157 4.278 -17.575 1.00 90.25 1067 LEU A N 1
ATOM 8260 C CA . LEU A 1 1067 ? 19.536 3.750 -16.361 1.00 90.25 1067 LEU A CA 1
ATOM 8261 C C . LEU A 1 1067 ? 20.077 2.360 -16.011 1.00 90.25 1067 LEU A C 1
ATOM 8263 O O . LEU A 1 1067 ? 20.370 2.119 -14.841 1.00 90.25 1067 LEU A O 1
ATOM 8267 N N . SER A 1 1068 ? 20.335 1.502 -17.005 1.00 90.88 1068 SER A N 1
ATOM 8268 C CA . SER A 1 1068 ? 20.963 0.198 -16.758 1.00 90.88 1068 SER A CA 1
ATOM 8269 C C . SER A 1 1068 ? 22.401 0.342 -16.240 1.00 90.88 1068 SER A C 1
ATOM 8271 O O . SER A 1 1068 ? 22.775 -0.281 -15.241 1.00 90.88 1068 SER A O 1
ATOM 8273 N N . ILE A 1 1069 ? 23.191 1.257 -16.827 1.00 89.12 1069 ILE A N 1
ATOM 8274 C CA . ILE A 1 1069 ? 24.530 1.619 -16.314 1.00 89.12 1069 ILE A CA 1
ATOM 8275 C C . ILE A 1 1069 ? 24.438 2.115 -14.861 1.00 89.12 1069 ILE A C 1
ATOM 8277 O O . ILE A 1 1069 ? 25.219 1.697 -14.004 1.00 89.12 1069 ILE A O 1
ATOM 8281 N N . GLN A 1 1070 ? 23.489 3.007 -14.558 1.00 86.81 1070 GLN A N 1
ATOM 8282 C CA . GLN A 1 1070 ? 23.302 3.538 -13.206 1.00 86.81 1070 GLN A CA 1
ATOM 8283 C C . GLN A 1 1070 ? 22.864 2.458 -12.208 1.00 86.81 1070 GLN A C 1
ATOM 8285 O O . GLN A 1 1070 ? 23.345 2.470 -11.074 1.00 86.81 1070 GLN A O 1
ATOM 8290 N N . SER A 1 1071 ? 22.000 1.518 -12.596 1.00 85.06 1071 SER A N 1
ATOM 8291 C CA . SER A 1 1071 ? 21.541 0.443 -11.710 1.00 85.06 1071 SER A CA 1
ATOM 8292 C C . SER A 1 1071 ? 22.696 -0.478 -11.308 1.00 85.06 1071 SER A C 1
ATOM 8294 O O . SER A 1 1071 ? 22.929 -0.691 -10.114 1.00 85.06 1071 SER A O 1
ATOM 8296 N N . ALA A 1 1072 ? 23.500 -0.920 -12.283 1.00 84.31 1072 ALA A N 1
ATOM 8297 C CA . ALA A 1 1072 ? 24.680 -1.745 -12.031 1.00 84.31 1072 ALA A CA 1
ATOM 8298 C C . ALA A 1 1072 ? 25.727 -1.031 -11.156 1.00 84.31 1072 ALA A C 1
ATOM 8300 O O . ALA A 1 1072 ? 26.253 -1.633 -10.218 1.00 84.31 1072 ALA A O 1
ATOM 8301 N N . LYS A 1 1073 ? 25.970 0.273 -11.376 1.00 80.88 1073 LYS A N 1
ATOM 8302 C CA . LYS A 1 1073 ? 26.864 1.088 -10.526 1.00 80.88 1073 LYS A CA 1
ATOM 8303 C C . LYS A 1 1073 ? 26.450 1.129 -9.054 1.00 80.88 1073 LYS A C 1
ATOM 8305 O O . LYS A 1 1073 ? 27.314 1.214 -8.188 1.00 80.88 1073 LYS A O 1
ATOM 8310 N N . HIS A 1 1074 ? 25.152 1.050 -8.767 1.00 77.19 1074 HIS A N 1
ATOM 8311 C CA . HIS A 1 1074 ? 24.614 1.022 -7.403 1.00 77.19 1074 HIS A CA 1
ATOM 8312 C C . HIS A 1 1074 ? 24.347 -0.403 -6.883 1.00 77.19 1074 HIS A C 1
ATOM 8314 O O . HIS A 1 1074 ? 23.665 -0.554 -5.871 1.00 77.19 1074 HIS A O 1
ATOM 8320 N N . MET A 1 1075 ? 24.846 -1.441 -7.572 1.00 74.94 1075 MET A N 1
ATOM 8321 C CA . MET A 1 1075 ? 24.606 -2.862 -7.268 1.00 74.94 1075 MET A CA 1
ATOM 8322 C C . MET A 1 1075 ? 23.113 -3.220 -7.137 1.00 74.94 1075 MET A C 1
ATOM 8324 O O . MET A 1 1075 ? 22.731 -4.104 -6.372 1.00 74.94 1075 MET A O 1
ATOM 8328 N N . ARG A 1 1076 ? 22.248 -2.520 -7.881 1.00 72.06 1076 ARG A N 1
ATOM 8329 C CA . ARG A 1 1076 ? 20.806 -2.776 -7.919 1.00 72.06 1076 ARG A CA 1
ATOM 8330 C C . ARG A 1 1076 ? 20.499 -3.767 -9.037 1.00 72.06 1076 ARG A C 1
ATOM 8332 O O . ARG A 1 1076 ? 20.753 -3.477 -10.207 1.00 72.06 1076 ARG A O 1
ATOM 8339 N N . GLN A 1 1077 ? 19.928 -4.909 -8.665 1.00 76.50 1077 GLN A N 1
ATOM 8340 C CA . GLN A 1 1077 ? 19.380 -5.881 -9.606 1.00 76.50 1077 GLN A CA 1
ATOM 8341 C C . GLN A 1 1077 ? 18.246 -5.227 -10.409 1.00 76.50 1077 GLN A C 1
ATOM 8343 O O . GLN A 1 1077 ? 17.286 -4.725 -9.823 1.00 76.50 1077 GLN A O 1
ATOM 8348 N N . GLU A 1 1078 ? 18.369 -5.207 -11.736 1.00 81.94 1078 GLU A N 1
ATOM 8349 C CA . GLU A 1 1078 ? 17.271 -4.805 -12.617 1.00 81.94 1078 GLU A CA 1
ATOM 8350 C C . GLU A 1 1078 ? 16.354 -5.999 -12.919 1.00 81.94 1078 GLU A C 1
ATOM 8352 O O . GLU A 1 1078 ? 16.850 -7.124 -13.028 1.00 81.94 1078 GLU A O 1
ATOM 8357 N N . PRO A 1 1079 ? 15.041 -5.769 -13.102 1.00 89.25 1079 PRO A N 1
ATOM 8358 C CA . PRO A 1 1079 ? 14.164 -6.740 -13.740 1.00 89.25 1079 PRO A CA 1
ATOM 8359 C C . PRO A 1 1079 ? 14.563 -6.926 -15.209 1.00 89.25 1079 PRO A C 1
ATOM 8361 O O . PRO A 1 1079 ? 14.941 -5.971 -15.895 1.00 89.25 1079 PRO A O 1
ATOM 8364 N N . THR A 1 1080 ? 14.436 -8.151 -15.703 1.00 92.00 1080 THR A N 1
ATOM 8365 C CA . THR A 1 1080 ? 14.565 -8.474 -17.126 1.00 92.00 1080 THR A CA 1
ATOM 8366 C C . THR A 1 1080 ? 13.343 -7.992 -17.920 1.00 92.00 1080 THR A C 1
ATOM 8368 O O . THR A 1 1080 ? 12.325 -7.572 -17.361 1.00 92.00 1080 THR A O 1
ATOM 8371 N N . LEU A 1 1081 ? 13.408 -8.082 -19.251 1.00 93.19 1081 LEU A N 1
ATOM 8372 C CA . LEU A 1 1081 ? 12.239 -7.886 -20.117 1.00 93.19 1081 LEU A CA 1
ATOM 8373 C C . LEU A 1 1081 ? 11.129 -8.918 -19.859 1.00 93.19 1081 LEU A C 1
ATOM 8375 O O . LEU A 1 1081 ? 9.952 -8.603 -20.037 1.00 93.19 1081 LEU A O 1
ATOM 8379 N N . GLU A 1 1082 ? 11.480 -10.118 -19.394 1.00 91.94 1082 GLU A N 1
ATOM 8380 C CA . GLU A 1 1082 ? 10.519 -11.164 -19.036 1.00 91.94 1082 GLU A CA 1
ATOM 8381 C C . GLU A 1 1082 ? 9.777 -10.785 -17.744 1.00 91.94 1082 GLU A C 1
ATOM 8383 O O . GLU A 1 1082 ? 8.545 -10.760 -17.738 1.00 91.94 1082 GLU A O 1
ATOM 8388 N N . ASP A 1 1083 ? 10.508 -10.352 -16.709 1.00 88.75 1083 ASP A N 1
ATOM 8389 C CA . ASP A 1 1083 ? 9.943 -9.847 -15.446 1.00 88.75 1083 ASP A CA 1
ATOM 8390 C C . ASP A 1 1083 ? 9.041 -8.621 -15.672 1.00 88.75 1083 ASP A C 1
ATOM 8392 O O . ASP A 1 1083 ? 7.928 -8.543 -15.147 1.00 88.75 1083 ASP A O 1
ATOM 8396 N N . ALA A 1 1084 ? 9.496 -7.659 -16.484 1.00 89.50 1084 ALA A N 1
ATOM 8397 C CA . ALA A 1 1084 ? 8.736 -6.451 -16.807 1.00 89.50 1084 ALA A CA 1
ATOM 8398 C C . ALA A 1 1084 ? 7.453 -6.764 -17.599 1.00 89.50 1084 ALA A C 1
ATOM 8400 O O . ALA A 1 1084 ? 6.416 -6.139 -17.368 1.00 89.50 1084 ALA A O 1
ATOM 8401 N N . THR A 1 1085 ? 7.494 -7.759 -18.494 1.00 89.94 1085 THR A N 1
ATOM 8402 C CA . THR A 1 1085 ? 6.307 -8.220 -19.231 1.00 89.94 1085 THR A CA 1
ATOM 8403 C C . THR A 1 1085 ? 5.323 -8.921 -18.296 1.00 89.94 1085 THR A C 1
ATOM 8405 O O . THR A 1 1085 ? 4.145 -8.560 -18.280 1.00 89.94 1085 THR A O 1
ATOM 8408 N N . ALA A 1 1086 ? 5.799 -9.852 -17.463 1.00 85.19 1086 ALA A N 1
ATOM 8409 C CA . ALA A 1 1086 ? 4.977 -10.562 -16.482 1.00 85.19 1086 ALA A CA 1
ATOM 8410 C C . ALA A 1 1086 ? 4.335 -9.603 -15.463 1.00 85.19 1086 ALA A C 1
ATOM 8412 O O . ALA A 1 1086 ? 3.177 -9.777 -15.089 1.00 85.19 1086 ALA A O 1
ATOM 8413 N N . SER A 1 1087 ? 5.043 -8.536 -15.079 1.00 81.06 1087 SER A N 1
ATOM 8414 C CA . SER A 1 1087 ? 4.533 -7.488 -14.190 1.00 81.06 1087 SER A CA 1
ATOM 8415 C C . SER A 1 1087 ? 3.393 -6.643 -14.784 1.00 81.06 1087 SER A C 1
ATOM 8417 O O . SER A 1 1087 ? 2.671 -6.019 -14.007 1.00 81.06 1087 SER A O 1
ATOM 8419 N N . ILE A 1 1088 ? 3.237 -6.571 -16.113 1.00 82.81 1088 ILE A N 1
ATOM 8420 C CA . ILE A 1 1088 ? 2.220 -5.731 -16.784 1.00 82.81 1088 ILE A CA 1
ATOM 8421 C C . ILE A 1 1088 ? 1.094 -6.567 -17.405 1.00 82.81 1088 ILE A C 1
ATOM 8423 O O . ILE A 1 1088 ? -0.076 -6.205 -17.291 1.00 82.81 1088 ILE A O 1
ATOM 8427 N N . HIS A 1 1089 ? 1.436 -7.688 -18.041 1.00 80.75 1089 HIS A N 1
ATOM 8428 C CA . HIS A 1 1089 ? 0.499 -8.548 -18.770 1.00 80.75 1089 HIS A CA 1
ATOM 8429 C C . HIS A 1 1089 ? 0.126 -9.832 -17.998 1.00 80.75 1089 HIS A C 1
ATOM 8431 O O . HIS A 1 1089 ? -0.749 -10.584 -18.433 1.00 80.75 1089 HIS A O 1
ATOM 8437 N N . GLY A 1 1090 ? 0.751 -10.080 -16.841 1.00 73.19 1090 GLY A N 1
ATOM 8438 C CA . GLY A 1 1090 ? 0.552 -11.295 -16.052 1.00 73.19 1090 GLY A CA 1
ATOM 8439 C C . GLY A 1 1090 ? 1.077 -12.558 -16.755 1.00 73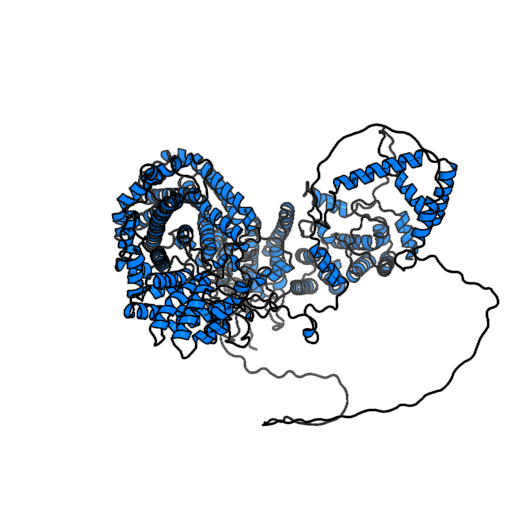.19 1090 GLY A C 1
ATOM 8440 O O . GLY A 1 1090 ? 1.793 -12.468 -17.753 1.00 73.19 1090 GLY A O 1
ATOM 8441 N N . PRO A 1 1091 ? 0.691 -13.760 -16.290 1.00 65.75 1091 PRO A N 1
ATOM 8442 C CA . PRO A 1 1091 ? 1.076 -15.024 -16.926 1.00 65.75 1091 PRO A CA 1
ATOM 8443 C C . PRO A 1 1091 ? 0.384 -15.277 -18.282 1.00 65.75 1091 PRO A C 1
ATOM 8445 O O . PRO A 1 1091 ? 0.615 -16.313 -18.897 1.00 65.75 1091 PRO A O 1
ATOM 8448 N N . GLY A 1 1092 ? -0.488 -14.370 -18.745 1.00 65.50 1092 GLY A N 1
ATOM 8449 C CA . GLY A 1 1092 ? -1.278 -14.541 -19.969 1.00 65.50 1092 GLY A CA 1
ATOM 8450 C C . GLY A 1 1092 ? -0.531 -14.248 -21.276 1.00 65.50 1092 GLY A C 1
ATOM 8451 O O . GLY A 1 1092 ? -0.984 -14.692 -22.328 1.00 65.50 1092 GLY A O 1
ATOM 8452 N N . LEU A 1 1093 ? 0.595 -13.525 -21.229 1.00 78.56 1093 LEU A N 1
ATOM 8453 C CA . LEU A 1 1093 ? 1.400 -13.185 -22.407 1.00 78.56 1093 LEU A CA 1
ATOM 8454 C C . LEU A 1 1093 ? 2.904 -13.300 -22.089 1.00 78.56 1093 LEU A C 1
ATOM 8456 O O . LEU A 1 1093 ? 3.452 -12.409 -21.439 1.00 78.56 1093 LEU A O 1
ATOM 8460 N N . PRO A 1 1094 ? 3.600 -14.362 -22.540 1.00 89.19 1094 PRO A N 1
ATOM 8461 C CA . PRO A 1 1094 ? 5.043 -14.477 -22.358 1.00 89.19 1094 PRO A CA 1
ATOM 8462 C C . PRO A 1 1094 ? 5.790 -13.497 -23.273 1.00 89.19 1094 PRO A C 1
ATOM 8464 O O . PRO A 1 1094 ? 5.428 -13.324 -24.439 1.00 89.19 1094 PRO A O 1
ATOM 8467 N N . PHE A 1 1095 ? 6.884 -12.907 -22.781 1.00 94.06 1095 PHE A N 1
ATOM 8468 C CA . PHE A 1 1095 ? 7.688 -11.944 -23.549 1.00 94.06 1095 PHE A CA 1
ATOM 8469 C C . PHE A 1 1095 ? 8.202 -12.512 -24.887 1.00 94.06 1095 PHE A C 1
ATOM 8471 O O . PHE A 1 1095 ? 8.229 -11.800 -25.889 1.00 94.06 1095 PHE A O 1
ATOM 8478 N N . TYR A 1 1096 ? 8.505 -13.813 -24.945 1.00 94.19 1096 TYR A N 1
ATOM 8479 C CA . TYR A 1 1096 ? 8.901 -14.499 -26.179 1.00 94.19 1096 TYR A CA 1
ATOM 8480 C C . TYR A 1 1096 ? 7.871 -14.376 -27.319 1.00 94.19 1096 TYR A C 1
ATOM 8482 O O . TYR A 1 1096 ? 8.258 -14.237 -28.481 1.00 94.19 1096 TYR A O 1
ATOM 8490 N N . GLN A 1 1097 ? 6.567 -14.359 -27.010 1.00 92.81 1097 GLN A N 1
ATOM 8491 C CA . GLN A 1 1097 ? 5.526 -14.119 -28.016 1.00 92.81 1097 GLN A CA 1
ATOM 8492 C C . GLN A 1 1097 ? 5.639 -12.689 -28.558 1.00 92.81 1097 GLN A C 1
ATOM 8494 O O . GLN A 1 1097 ? 5.795 -12.504 -29.761 1.00 92.81 1097 GLN A O 1
ATOM 8499 N N . MET A 1 1098 ? 5.695 -11.694 -27.666 1.00 90.88 1098 MET A N 1
ATOM 8500 C CA . MET A 1 1098 ? 5.848 -10.281 -28.034 1.00 90.88 1098 MET A CA 1
ATOM 8501 C C . MET A 1 1098 ? 7.122 -10.017 -28.861 1.00 90.88 1098 MET A C 1
ATOM 8503 O O . MET A 1 1098 ? 7.096 -9.222 -29.799 1.00 90.88 1098 MET A O 1
ATOM 8507 N N . TYR A 1 1099 ? 8.230 -10.703 -28.561 1.00 95.38 1099 TYR A N 1
ATOM 8508 C CA . TYR A 1 1099 ? 9.449 -10.629 -29.371 1.00 95.38 1099 TYR A CA 1
ATOM 8509 C C . TYR A 1 1099 ? 9.291 -11.303 -30.743 1.00 95.38 1099 TYR A C 1
ATOM 8511 O O . TYR A 1 1099 ? 9.803 -10.794 -31.737 1.00 95.38 1099 TYR A O 1
ATOM 8519 N N . THR A 1 1100 ? 8.552 -12.412 -30.822 1.00 94.50 1100 THR A N 1
ATOM 8520 C CA . THR A 1 1100 ? 8.246 -13.092 -32.091 1.00 94.50 1100 THR A CA 1
ATOM 8521 C C . THR A 1 1100 ? 7.385 -12.219 -33.004 1.00 94.50 1100 THR A C 1
ATOM 8523 O O . THR A 1 1100 ? 7.677 -12.104 -34.195 1.00 94.50 1100 THR A O 1
ATOM 8526 N N . ASP A 1 1101 ? 6.389 -11.540 -32.436 1.00 91.25 1101 ASP A N 1
ATOM 8527 C CA . ASP A 1 1101 ? 5.564 -10.540 -33.117 1.00 91.25 1101 ASP A CA 1
ATOM 8528 C C . ASP A 1 1101 ? 6.395 -9.342 -33.614 1.00 91.25 1101 ASP A C 1
ATOM 8530 O O . ASP A 1 1101 ? 6.288 -8.939 -34.776 1.00 91.25 1101 ASP A O 1
ATOM 8534 N N . LEU A 1 1102 ? 7.290 -8.817 -32.768 1.00 91.81 1102 LEU A N 1
ATOM 8535 C CA . LEU A 1 1102 ? 8.208 -7.724 -33.108 1.00 91.81 1102 LEU A CA 1
ATOM 8536 C C . LEU A 1 1102 ? 9.193 -8.112 -34.230 1.00 91.81 1102 LEU A C 1
ATOM 8538 O O . LEU A 1 1102 ? 9.458 -7.307 -35.125 1.00 91.81 1102 LEU A O 1
ATOM 8542 N N . MET A 1 1103 ? 9.711 -9.344 -34.213 1.00 92.25 1103 MET A N 1
ATOM 8543 C CA . MET A 1 1103 ? 10.589 -9.881 -35.260 1.00 92.25 1103 MET A CA 1
ATOM 8544 C C . MET A 1 1103 ? 9.859 -10.079 -36.594 1.00 92.25 1103 MET A C 1
ATOM 8546 O O . MET A 1 1103 ? 10.410 -9.736 -37.641 1.00 92.25 1103 MET A O 1
ATOM 8550 N N . GLY A 1 1104 ? 8.610 -10.556 -36.564 1.00 89.81 1104 GLY A N 1
ATOM 8551 C CA . GLY A 1 1104 ? 7.773 -10.680 -37.761 1.00 89.81 1104 GLY A CA 1
ATOM 8552 C C . GLY A 1 1104 ? 7.486 -9.329 -38.422 1.00 89.81 1104 GLY A C 1
ATOM 8553 O O . GLY A 1 1104 ? 7.565 -9.209 -39.643 1.00 89.81 1104 GLY A O 1
ATOM 8554 N N . LEU A 1 1105 ? 7.238 -8.283 -37.626 1.00 88.50 1105 LEU A N 1
ATOM 8555 C CA . LEU A 1 1105 ? 7.135 -6.909 -38.130 1.00 88.50 1105 LEU A CA 1
ATOM 8556 C C . LEU A 1 1105 ? 8.470 -6.376 -38.682 1.00 88.50 1105 LEU A C 1
ATOM 8558 O O . LEU A 1 1105 ? 8.467 -5.645 -39.678 1.00 88.50 1105 LEU A O 1
ATOM 8562 N N . TYR A 1 1106 ? 9.610 -6.743 -38.083 1.00 90.06 1106 TYR A N 1
ATOM 8563 C CA . TYR A 1 1106 ? 10.915 -6.310 -38.590 1.00 90.06 1106 TYR A CA 1
ATOM 8564 C C . TYR A 1 1106 ? 11.181 -6.833 -40.011 1.00 90.06 1106 TYR A C 1
ATOM 8566 O O . TYR A 1 1106 ? 11.579 -6.050 -40.873 1.00 90.06 1106 TYR A O 1
ATOM 8574 N N . ASP A 1 1107 ? 10.905 -8.113 -40.270 1.00 89.44 1107 ASP A N 1
ATOM 8575 C CA . ASP A 1 1107 ? 11.013 -8.729 -41.603 1.00 89.44 1107 ASP A CA 1
ATOM 8576 C C . ASP A 1 1107 ? 9.966 -8.177 -42.591 1.00 89.44 1107 ASP A C 1
ATOM 8578 O O . ASP A 1 1107 ? 10.293 -7.820 -43.723 1.00 89.44 1107 ASP A O 1
ATOM 8582 N N . ALA A 1 1108 ? 8.706 -8.048 -42.157 1.00 84.25 1108 ALA A N 1
ATOM 8583 C CA . ALA A 1 1108 ? 7.594 -7.733 -43.052 1.00 84.25 1108 ALA A CA 1
ATOM 8584 C C . ALA A 1 1108 ? 7.493 -6.257 -43.480 1.00 84.25 1108 ALA A C 1
ATOM 8586 O O . ALA A 1 1108 ? 7.088 -5.995 -44.616 1.00 84.25 1108 ALA A O 1
ATOM 8587 N N . VAL A 1 1109 ? 7.789 -5.296 -42.591 1.00 78.88 1109 VAL A N 1
ATOM 8588 C CA . VAL A 1 1109 ? 7.500 -3.864 -42.842 1.00 78.88 1109 VAL A CA 1
ATOM 8589 C C . VAL A 1 1109 ? 8.634 -2.884 -42.538 1.00 78.88 1109 VAL A C 1
ATOM 8591 O O . VAL A 1 1109 ? 8.665 -1.828 -43.158 1.00 78.88 1109 VAL A O 1
ATOM 8594 N N . SER A 1 1110 ? 9.610 -3.207 -41.678 1.00 81.06 1110 SER A N 1
ATOM 8595 C CA . SER A 1 1110 ? 10.551 -2.193 -41.145 1.00 81.06 1110 SER A CA 1
ATOM 8596 C C . SER A 1 1110 ? 11.449 -1.464 -42.155 1.00 81.06 1110 SER A C 1
ATOM 8598 O O . SER A 1 1110 ? 12.154 -0.524 -41.782 1.00 81.06 1110 SER A O 1
ATOM 8600 N N . MET A 1 1111 ? 11.547 -1.961 -43.393 1.00 81.19 1111 MET A N 1
ATOM 8601 C CA . MET A 1 1111 ? 12.537 -1.551 -44.401 1.00 81.19 1111 MET A CA 1
ATOM 8602 C C . MET A 1 1111 ? 13.999 -1.551 -43.891 1.00 81.19 1111 MET A C 1
ATOM 8604 O O . MET A 1 1111 ? 14.851 -0.855 -44.444 1.00 81.19 1111 MET A O 1
ATOM 8608 N N . HIS A 1 1112 ? 14.303 -2.351 -42.859 1.00 84.12 1112 HIS A N 1
ATOM 8609 C CA . HIS A 1 1112 ? 15.569 -2.373 -42.109 1.00 84.12 1112 HIS A CA 1
ATOM 8610 C C . HIS A 1 1112 ? 15.900 -1.062 -41.363 1.00 84.12 1112 HIS A C 1
ATOM 8612 O O . HIS A 1 1112 ? 17.069 -0.745 -41.135 1.00 84.12 1112 HIS A O 1
ATOM 8618 N N . HIS A 1 1113 ? 14.891 -0.282 -40.962 1.00 89.12 1113 HIS A N 1
ATOM 8619 C CA . HIS A 1 1113 ? 15.082 1.023 -40.327 1.00 89.12 1113 HIS A CA 1
ATOM 8620 C C . HIS A 1 1113 ? 15.966 0.948 -39.055 1.00 89.12 1113 HIS A C 1
ATOM 8622 O O . HIS A 1 1113 ? 15.654 0.168 -38.148 1.00 89.12 1113 HIS A O 1
ATOM 8628 N N . PRO A 1 1114 ? 17.026 1.779 -38.915 1.00 89.75 1114 PRO A N 1
ATOM 8629 C CA . PRO A 1 1114 ? 18.005 1.650 -37.827 1.00 89.75 1114 PRO A CA 1
ATOM 8630 C C . PRO A 1 1114 ? 17.437 1.730 -36.404 1.00 89.75 1114 PRO A C 1
ATOM 8632 O O . PRO A 1 1114 ? 17.971 1.096 -35.498 1.00 89.75 1114 PRO A O 1
ATOM 8635 N N . LEU A 1 1115 ? 16.347 2.475 -36.189 1.00 90.19 1115 LEU A N 1
ATOM 8636 C CA . LEU A 1 1115 ? 15.705 2.572 -34.872 1.00 90.19 1115 LEU A CA 1
ATOM 8637 C C . LEU A 1 1115 ? 15.004 1.258 -34.483 1.00 90.19 1115 LEU A C 1
ATOM 8639 O O . LEU A 1 1115 ? 15.106 0.816 -33.342 1.00 90.19 1115 LEU A O 1
ATOM 8643 N N . PHE A 1 1116 ? 14.351 0.599 -35.445 1.00 91.75 1116 PHE A N 1
ATOM 8644 C CA . PHE A 1 1116 ? 13.750 -0.726 -35.258 1.00 91.75 1116 PHE A CA 1
ATOM 8645 C C . PHE A 1 1116 ? 14.865 -1.772 -35.088 1.00 91.75 1116 PHE A C 1
ATOM 8647 O O . PHE A 1 1116 ? 14.844 -2.571 -34.153 1.00 91.75 1116 PHE A O 1
ATOM 8654 N N . ALA A 1 1117 ? 15.929 -1.669 -35.892 1.00 92.62 1117 ALA A N 1
ATOM 8655 C CA . ALA A 1 1117 ? 17.124 -2.494 -35.745 1.00 92.62 1117 ALA A CA 1
ATOM 8656 C C . ALA A 1 1117 ? 17.816 -2.333 -34.373 1.00 92.62 1117 ALA A C 1
ATOM 8658 O O . ALA A 1 1117 ? 18.446 -3.285 -33.933 1.00 92.62 1117 ALA A O 1
ATOM 8659 N N . LYS A 1 1118 ? 17.690 -1.190 -33.666 1.00 93.44 1118 LYS A N 1
ATOM 8660 C CA . LYS A 1 1118 ? 18.139 -1.043 -32.261 1.00 93.44 1118 LYS A CA 1
ATOM 8661 C C . LYS A 1 1118 ? 17.187 -1.715 -31.262 1.00 93.44 1118 LYS A C 1
ATOM 8663 O O . LYS A 1 1118 ? 17.653 -2.254 -30.262 1.00 93.44 1118 LYS A O 1
ATOM 8668 N N . ALA A 1 1119 ? 15.884 -1.743 -31.538 1.00 92.94 1119 ALA A N 1
ATOM 8669 C CA . ALA A 1 1119 ? 14.876 -2.324 -30.649 1.00 92.94 1119 ALA A CA 1
ATOM 8670 C C . ALA A 1 1119 ? 14.937 -3.860 -30.544 1.00 92.94 1119 ALA A C 1
ATOM 8672 O O . ALA A 1 1119 ? 14.729 -4.394 -29.458 1.00 92.94 1119 ALA A O 1
ATOM 8673 N N . ILE A 1 1120 ? 15.267 -4.581 -31.620 1.00 94.62 1120 ILE A N 1
ATOM 8674 C CA . ILE A 1 1120 ? 15.287 -6.061 -31.619 1.00 94.62 1120 ILE A CA 1
ATOM 8675 C C . ILE A 1 1120 ? 16.521 -6.696 -30.945 1.00 94.62 1120 ILE A C 1
ATOM 8677 O O . ILE A 1 1120 ? 16.599 -7.920 -30.845 1.00 94.62 1120 ILE A O 1
ATOM 8681 N N . ILE A 1 1121 ? 17.487 -5.893 -30.481 1.00 95.75 1121 ILE A N 1
ATOM 8682 C CA . ILE A 1 1121 ? 18.781 -6.372 -29.962 1.00 95.75 1121 ILE A CA 1
ATOM 8683 C C . ILE A 1 1121 ? 18.806 -6.745 -28.467 1.00 95.75 1121 ILE A C 1
ATOM 8685 O O . ILE A 1 1121 ? 19.437 -7.756 -28.170 1.00 95.75 1121 ILE A O 1
ATOM 8689 N N . PRO A 1 1122 ? 18.163 -6.036 -27.512 1.00 95.88 1122 PRO A N 1
ATOM 8690 C CA . PRO A 1 1122 ? 18.317 -6.336 -26.082 1.00 95.88 1122 PRO A CA 1
ATOM 8691 C C . PRO A 1 1122 ? 18.028 -7.800 -25.675 1.00 95.88 1122 PRO A C 1
ATOM 8693 O O . PRO A 1 1122 ? 18.808 -8.339 -24.888 1.00 95.88 1122 PRO A O 1
ATOM 8696 N N . PRO A 1 1123 ? 17.012 -8.501 -26.233 1.00 96.12 1123 PRO A N 1
ATOM 8697 C CA . PRO A 1 1123 ? 16.764 -9.923 -25.945 1.00 96.12 1123 PRO A CA 1
ATOM 8698 C C . PRO A 1 1123 ? 17.856 -10.883 -26.445 1.00 96.12 1123 PRO A C 1
ATOM 8700 O O . PRO A 1 1123 ? 17.854 -12.059 -26.096 1.00 96.12 1123 PRO A O 1
ATOM 8703 N N . LEU A 1 1124 ? 18.807 -10.406 -27.253 1.00 96.12 1124 LEU A N 1
ATOM 8704 C CA . LEU A 1 1124 ? 19.963 -11.183 -27.702 1.00 96.12 1124 LEU A CA 1
ATOM 8705 C C . LEU A 1 1124 ? 21.105 -11.197 -26.675 1.00 96.12 1124 LEU A C 1
ATOM 8707 O O . LEU A 1 1124 ? 22.093 -11.894 -26.898 1.00 96.12 1124 LEU A O 1
ATOM 8711 N N . ALA A 1 1125 ? 21.025 -10.431 -25.582 1.00 95.25 1125 ALA A N 1
ATOM 8712 C CA . ALA A 1 1125 ? 22.043 -10.470 -24.534 1.00 95.25 1125 ALA A CA 1
ATOM 8713 C C . ALA A 1 1125 ? 22.113 -11.868 -23.891 1.00 95.25 1125 ALA A C 1
ATOM 8715 O O . ALA A 1 1125 ? 21.105 -12.564 -23.764 1.00 95.25 1125 ALA A O 1
ATOM 8716 N N . MET A 1 1126 ? 23.303 -12.280 -23.452 1.00 93.19 1126 MET A N 1
ATOM 8717 C CA . MET A 1 1126 ? 23.575 -13.636 -22.955 1.00 93.19 1126 MET A CA 1
ATOM 8718 C C . MET A 1 1126 ? 22.901 -13.949 -21.606 1.00 93.19 1126 MET A C 1
ATOM 8720 O O . MET A 1 1126 ? 22.891 -15.098 -21.181 1.00 93.19 1126 MET A O 1
ATOM 8724 N N . THR A 1 1127 ? 22.302 -12.945 -20.956 1.00 91.38 1127 THR A N 1
ATOM 8725 C CA . THR A 1 1127 ? 21.395 -13.107 -19.805 1.00 91.38 1127 THR A CA 1
ATOM 8726 C C . THR A 1 1127 ? 20.055 -13.749 -20.191 1.00 91.38 1127 THR A C 1
ATOM 8728 O O . THR A 1 1127 ? 19.435 -14.389 -19.349 1.00 91.38 1127 THR A O 1
ATOM 8731 N N . TYR A 1 1128 ? 19.606 -13.598 -21.441 1.00 94.50 1128 TYR A N 1
ATOM 8732 C CA . TYR A 1 1128 ? 18.351 -14.174 -21.931 1.00 94.50 1128 TYR A CA 1
ATOM 8733 C C . TYR A 1 1128 ? 18.544 -15.581 -22.509 1.00 94.50 1128 TYR A C 1
ATOM 8735 O O . TYR A 1 1128 ? 19.633 -15.950 -22.971 1.00 94.50 1128 TYR A O 1
ATOM 8743 N N . ALA A 1 1129 ? 17.454 -16.354 -22.529 1.00 93.88 1129 ALA A N 1
ATOM 8744 C CA . ALA A 1 1129 ? 17.404 -17.699 -23.096 1.00 93.88 1129 ALA A CA 1
ATOM 8745 C C . ALA A 1 1129 ? 17.931 -17.753 -24.551 1.00 93.88 1129 ALA A C 1
ATOM 8747 O O . ALA A 1 1129 ? 17.752 -16.799 -25.315 1.00 93.88 1129 ALA A O 1
ATOM 8748 N N . PRO A 1 1130 ? 18.551 -18.868 -24.985 1.00 94.44 1130 PRO A N 1
ATOM 8749 C CA . PRO A 1 1130 ? 19.079 -18.989 -26.344 1.00 94.44 1130 PRO A CA 1
ATOM 8750 C C . PRO A 1 1130 ? 17.994 -18.900 -27.423 1.00 94.44 1130 PRO A C 1
ATOM 8752 O O . PRO A 1 1130 ? 18.314 -18.574 -28.561 1.00 94.44 1130 PRO A O 1
ATOM 8755 N N . ASP A 1 1131 ? 16.721 -19.130 -27.094 1.00 95.81 1131 ASP A N 1
ATOM 8756 C CA . ASP A 1 1131 ? 15.613 -19.103 -28.053 1.00 95.81 1131 ASP A CA 1
ATOM 8757 C C . ASP A 1 1131 ? 15.415 -17.738 -28.730 1.00 95.81 1131 ASP A C 1
ATOM 8759 O O . ASP A 1 1131 ? 15.181 -17.695 -29.936 1.00 95.81 1131 ASP A O 1
ATOM 8763 N N . TYR A 1 1132 ? 15.642 -16.619 -28.029 1.00 96.38 1132 TYR A N 1
ATOM 8764 C CA . TYR A 1 1132 ? 15.649 -15.281 -28.646 1.00 96.38 1132 TYR A CA 1
ATOM 8765 C C . TYR A 1 1132 ? 16.727 -15.161 -29.740 1.00 96.38 1132 TYR A C 1
ATOM 8767 O O . TYR A 1 1132 ? 16.495 -14.595 -30.811 1.00 96.38 1132 TYR A O 1
ATOM 8775 N N . ARG A 1 1133 ? 17.908 -15.750 -29.502 1.00 96.62 1133 ARG A N 1
ATOM 8776 C CA . ARG A 1 1133 ? 19.021 -15.777 -30.463 1.00 96.62 1133 ARG A CA 1
ATOM 8777 C C . ARG A 1 1133 ? 18.785 -16.795 -31.580 1.00 96.62 1133 ARG A C 1
ATOM 8779 O O . ARG A 1 1133 ? 19.106 -16.498 -32.729 1.00 96.62 1133 ARG A O 1
ATOM 8786 N N . ARG A 1 1134 ? 18.173 -17.951 -31.290 1.00 95.81 1134 ARG A N 1
ATOM 8787 C CA . ARG A 1 1134 ? 17.726 -18.920 -32.307 1.00 95.81 1134 ARG A CA 1
ATOM 8788 C C . ARG A 1 1134 ? 16.746 -18.263 -33.276 1.00 95.81 1134 ARG A C 1
ATOM 8790 O O . ARG A 1 1134 ? 16.969 -18.355 -34.477 1.00 95.81 1134 ARG A O 1
ATOM 8797 N N . LEU A 1 1135 ? 15.744 -17.541 -32.777 1.00 95.81 1135 LEU A N 1
ATOM 8798 C CA . LEU A 1 1135 ? 14.719 -16.902 -33.602 1.00 95.81 1135 LEU A CA 1
ATOM 8799 C C . LEU A 1 1135 ? 15.326 -15.944 -34.644 1.00 95.81 1135 LEU A C 1
ATOM 8801 O O . LEU A 1 1135 ? 15.050 -16.067 -35.837 1.00 95.81 1135 LEU A O 1
ATOM 8805 N N . LEU A 1 1136 ? 16.222 -15.042 -34.225 1.00 95.44 1136 LEU A N 1
ATOM 8806 C CA . LEU A 1 1136 ? 16.897 -14.122 -35.149 1.00 95.44 1136 LEU A CA 1
ATOM 8807 C C . LEU A 1 1136 ? 17.868 -14.839 -36.108 1.00 95.44 1136 LEU A C 1
ATOM 8809 O O . LEU A 1 1136 ? 17.878 -14.552 -37.304 1.00 95.44 1136 LEU A O 1
ATOM 8813 N N . TRP A 1 1137 ? 18.714 -15.742 -35.603 1.00 95.00 1137 TRP A N 1
ATOM 8814 C CA . TRP A 1 1137 ? 19.838 -16.289 -36.378 1.00 95.00 1137 TRP A CA 1
ATOM 8815 C C . TRP A 1 1137 ? 19.522 -17.582 -37.146 1.00 95.00 1137 TRP A C 1
ATOM 8817 O O . TRP A 1 1137 ? 20.281 -17.950 -38.046 1.00 95.00 1137 TRP A O 1
ATOM 8827 N N . ASN A 1 1138 ? 18.427 -18.276 -36.828 1.00 93.19 1138 ASN A N 1
ATOM 8828 C CA . ASN A 1 1138 ? 17.934 -19.443 -37.563 1.00 93.19 1138 ASN A CA 1
ATOM 8829 C C . ASN A 1 1138 ? 16.746 -19.091 -38.460 1.00 93.19 1138 ASN A C 1
ATOM 8831 O O . ASN A 1 1138 ? 16.813 -19.353 -39.660 1.00 93.19 1138 ASN A O 1
ATOM 8835 N N . ASP A 1 1139 ? 15.688 -18.513 -37.886 1.00 92.31 1139 ASP A N 1
ATOM 8836 C CA . ASP A 1 1139 ? 14.391 -18.384 -38.560 1.00 92.31 1139 ASP A CA 1
ATOM 8837 C C . ASP A 1 1139 ? 14.323 -17.090 -39.381 1.00 92.31 1139 ASP A C 1
ATOM 8839 O O . ASP A 1 1139 ? 14.078 -17.131 -40.586 1.00 92.31 1139 ASP A O 1
ATOM 8843 N N . TYR A 1 1140 ? 14.684 -15.957 -38.773 1.00 93.00 1140 TYR A N 1
ATOM 8844 C CA . TYR A 1 1140 ? 14.781 -14.650 -39.437 1.00 93.00 1140 TYR A CA 1
ATOM 8845 C C . TYR A 1 1140 ? 16.175 -14.356 -40.018 1.00 93.00 1140 TYR A C 1
ATOM 8847 O O . TYR A 1 1140 ? 16.527 -13.204 -40.270 1.00 93.00 1140 TYR A O 1
ATOM 8855 N N . ALA A 1 1141 ? 16.977 -15.385 -40.315 1.00 91.19 1141 ALA A N 1
ATOM 8856 C CA . ALA A 1 1141 ? 18.356 -15.234 -40.801 1.00 91.19 1141 ALA A CA 1
ATOM 8857 C C . ALA A 1 1141 ? 18.498 -14.397 -42.099 1.00 91.19 1141 ALA A C 1
ATOM 8859 O O . ALA A 1 1141 ? 19.599 -13.957 -42.440 1.00 91.19 1141 ALA A O 1
ATOM 8860 N N . ALA A 1 1142 ? 17.395 -14.172 -42.823 1.00 90.38 1142 ALA A N 1
ATOM 8861 C CA . ALA A 1 1142 ? 17.319 -13.307 -43.997 1.00 90.38 1142 ALA A CA 1
ATOM 8862 C C . ALA A 1 1142 ? 17.469 -11.803 -43.683 1.00 90.38 1142 ALA A C 1
ATOM 8864 O O . ALA A 1 1142 ? 17.960 -11.076 -44.545 1.00 90.38 1142 ALA A O 1
ATOM 8865 N N . VAL A 1 1143 ? 17.108 -11.341 -42.475 1.00 91.75 1143 VAL A N 1
ATOM 8866 C CA . VAL A 1 1143 ? 17.121 -9.905 -42.107 1.00 91.75 1143 VAL A CA 1
ATOM 8867 C C . VAL A 1 1143 ? 18.489 -9.411 -41.624 1.00 91.75 1143 VAL A C 1
ATOM 8869 O O . VAL A 1 1143 ? 18.768 -8.211 -41.648 1.00 91.75 1143 VAL A O 1
ATOM 8872 N N . LEU A 1 1144 ? 19.370 -10.337 -41.217 1.00 92.56 1144 LEU A N 1
ATOM 8873 C CA . LEU A 1 1144 ? 20.717 -10.057 -40.695 1.00 92.56 1144 LEU A CA 1
ATOM 8874 C C . LEU A 1 1144 ? 21.536 -9.056 -41.545 1.00 92.56 1144 LEU A C 1
ATOM 8876 O O . LEU A 1 1144 ? 22.195 -8.202 -40.946 1.00 92.56 1144 LEU A O 1
ATOM 8880 N N . PRO A 1 1145 ? 21.505 -9.079 -42.899 1.00 90.50 1145 PRO A N 1
ATOM 8881 C CA . PRO A 1 1145 ? 22.282 -8.143 -43.709 1.00 90.50 1145 PRO A CA 1
ATOM 8882 C C . PRO A 1 1145 ? 21.886 -6.669 -43.527 1.00 90.50 1145 PRO A C 1
ATOM 8884 O O . PRO A 1 1145 ? 22.732 -5.799 -43.741 1.00 90.50 1145 PRO A O 1
ATOM 8887 N N . GLY A 1 1146 ? 20.638 -6.380 -43.138 1.00 87.19 1146 GLY A N 1
ATOM 8888 C CA . GLY A 1 1146 ? 20.132 -5.017 -42.936 1.00 87.19 1146 GLY A CA 1
ATOM 8889 C C . GLY A 1 1146 ? 20.429 -4.415 -41.558 1.00 87.19 1146 GLY A C 1
ATOM 8890 O O . GLY A 1 1146 ? 20.292 -3.208 -41.376 1.00 87.19 1146 GLY A O 1
ATOM 8891 N N . ILE A 1 1147 ? 20.881 -5.217 -40.589 1.00 91.94 1147 ILE A N 1
ATOM 8892 C CA . ILE A 1 1147 ? 21.185 -4.757 -39.225 1.00 91.94 1147 ILE A CA 1
ATOM 8893 C C . ILE A 1 1147 ? 22.611 -4.173 -39.193 1.00 91.94 1147 ILE A C 1
ATOM 8895 O O . ILE A 1 1147 ? 23.573 -4.796 -38.744 1.00 91.94 1147 ILE A O 1
ATOM 8899 N N . THR A 1 1148 ? 22.772 -2.944 -39.689 1.00 89.69 1148 THR A N 1
ATOM 8900 C CA . THR A 1 1148 ? 24.075 -2.252 -39.813 1.00 89.69 1148 THR A CA 1
ATOM 8901 C C . THR A 1 1148 ? 24.498 -1.497 -38.539 1.00 89.69 1148 THR A C 1
ATOM 8903 O O . THR A 1 1148 ? 25.057 -0.403 -38.610 1.00 89.69 1148 THR A O 1
ATOM 8906 N N . MET A 1 1149 ? 24.191 -2.043 -37.360 1.00 90.69 1149 MET A N 1
ATOM 8907 C CA . MET A 1 1149 ? 24.444 -1.407 -36.059 1.00 90.69 1149 MET A CA 1
ATOM 8908 C C . MET A 1 1149 ? 25.944 -1.330 -35.714 1.00 90.69 1149 MET A C 1
ATOM 8910 O O . MET A 1 1149 ? 26.682 -2.307 -35.883 1.00 90.69 1149 MET A O 1
ATOM 8914 N N . ASN A 1 1150 ? 26.381 -0.195 -35.154 1.00 88.94 1150 ASN A N 1
ATOM 8915 C CA . ASN A 1 1150 ? 27.713 -0.021 -34.569 1.00 88.94 1150 ASN A CA 1
ATOM 8916 C C . ASN A 1 1150 ? 27.805 -0.680 -33.181 1.00 88.94 1150 ASN A C 1
ATOM 8918 O O . ASN A 1 1150 ? 26.852 -0.636 -32.409 1.00 88.94 1150 ASN A O 1
ATOM 8922 N N . THR A 1 1151 ? 28.970 -1.212 -32.803 1.00 84.00 1151 THR A N 1
ATOM 8923 C CA . THR A 1 1151 ? 29.195 -1.745 -31.444 1.00 84.00 1151 THR A CA 1
ATOM 8924 C C . THR A 1 1151 ? 29.044 -0.685 -30.348 1.00 84.00 1151 THR A C 1
ATOM 8926 O O . THR A 1 1151 ? 28.771 -1.037 -29.204 1.00 84.00 1151 THR A O 1
ATOM 8929 N N . LEU A 1 1152 ? 29.184 0.602 -30.693 1.00 82.50 1152 LEU A N 1
ATOM 8930 C CA . LEU A 1 1152 ? 28.930 1.732 -29.791 1.00 82.50 1152 LEU A CA 1
ATOM 8931 C C . LEU A 1 1152 ? 27.433 1.982 -29.535 1.00 82.50 1152 LEU A C 1
ATOM 8933 O O . LEU A 1 1152 ? 27.075 2.451 -28.459 1.00 82.50 1152 LEU A O 1
ATOM 8937 N N . ASP A 1 1153 ? 26.573 1.648 -30.502 1.00 86.31 1153 ASP A N 1
ATOM 8938 C CA . ASP A 1 1153 ? 25.131 1.944 -30.474 1.00 86.31 1153 ASP A CA 1
ATOM 8939 C C . ASP A 1 1153 ? 24.299 0.783 -29.894 1.00 86.31 1153 ASP A C 1
ATOM 8941 O O . ASP A 1 1153 ? 23.091 0.923 -29.673 1.00 86.31 1153 ASP A O 1
ATOM 8945 N N . ALA A 1 1154 ? 24.945 -0.365 -29.657 1.00 90.12 1154 ALA A N 1
ATOM 8946 C CA . ALA A 1 1154 ? 24.352 -1.572 -29.092 1.00 90.12 1154 ALA A CA 1
ATOM 8947 C C . ALA A 1 1154 ? 23.710 -1.288 -27.722 1.00 90.12 1154 ALA A C 1
ATOM 8949 O O . ALA A 1 1154 ? 24.392 -0.708 -26.878 1.00 90.12 1154 ALA A O 1
ATOM 8950 N N . PRO A 1 1155 ? 22.446 -1.676 -27.467 1.00 94.50 1155 PRO A N 1
ATOM 8951 C CA . PRO A 1 1155 ? 21.776 -1.425 -26.191 1.00 94.50 1155 PRO A CA 1
ATOM 8952 C C . PRO A 1 1155 ? 22.517 -1.988 -24.977 1.00 94.50 1155 PRO A C 1
ATOM 8954 O O . PRO A 1 1155 ? 23.113 -3.064 -25.055 1.00 94.50 1155 PRO A O 1
ATOM 8957 N N . VAL A 1 1156 ? 22.438 -1.294 -23.845 1.00 92.81 1156 VAL A N 1
ATOM 8958 C CA . VAL A 1 1156 ? 22.986 -1.766 -22.565 1.00 92.81 1156 VAL A CA 1
ATOM 8959 C C . VAL A 1 1156 ? 22.013 -2.747 -21.915 1.00 92.81 1156 VAL A C 1
ATOM 8961 O O . VAL A 1 1156 ? 20.824 -2.456 -21.794 1.00 92.81 1156 VAL A O 1
ATOM 8964 N N . VAL A 1 1157 ? 22.528 -3.882 -21.438 1.00 91.31 1157 VAL A N 1
ATOM 8965 C CA . VAL A 1 1157 ? 21.773 -4.855 -20.635 1.00 91.31 1157 VAL A CA 1
ATOM 8966 C C . VAL A 1 1157 ? 22.604 -5.234 -19.409 1.00 91.31 1157 VAL A C 1
ATOM 8968 O O . VAL A 1 1157 ? 23.795 -5.527 -19.520 1.00 91.31 1157 VAL A O 1
ATOM 8971 N N . GLY A 1 1158 ? 22.000 -5.188 -18.216 1.00 86.50 1158 GLY A N 1
ATOM 8972 C CA . GLY A 1 1158 ? 22.699 -5.471 -16.955 1.00 86.50 1158 GLY A CA 1
ATOM 8973 C C . GLY A 1 1158 ? 23.879 -4.525 -16.683 1.00 86.50 1158 GLY A C 1
ATOM 8974 O O . GLY A 1 1158 ? 24.888 -4.940 -16.116 1.00 86.50 1158 GLY A O 1
ATOM 8975 N N . GLY A 1 1159 ? 23.787 -3.275 -17.149 1.00 88.75 1159 GLY A N 1
ATOM 8976 C CA . GLY A 1 1159 ? 24.831 -2.254 -17.036 1.00 88.75 1159 GLY A CA 1
ATOM 8977 C C . GLY A 1 1159 ? 26.075 -2.449 -17.907 1.00 88.75 1159 GLY A C 1
ATOM 8978 O O . GLY A 1 1159 ? 27.020 -1.675 -17.765 1.00 88.75 1159 GLY A O 1
ATOM 8979 N N . LYS A 1 1160 ? 26.088 -3.443 -18.804 1.00 89.19 1160 LYS A N 1
ATOM 8980 C CA . LYS A 1 1160 ? 27.166 -3.700 -19.772 1.00 89.19 1160 LYS A CA 1
ATOM 8981 C C . LYS A 1 1160 ? 26.698 -3.370 -21.185 1.00 89.19 1160 LYS A C 1
ATOM 8983 O O . LYS A 1 1160 ? 25.545 -3.652 -21.515 1.00 89.19 1160 LYS A O 1
ATOM 8988 N N . ARG A 1 1161 ? 27.582 -2.830 -22.034 1.00 89.19 1161 ARG A N 1
ATOM 8989 C CA . ARG A 1 1161 ? 27.268 -2.638 -23.460 1.00 89.19 1161 ARG A CA 1
ATOM 8990 C C . ARG A 1 1161 ? 27.598 -3.892 -24.271 1.00 89.19 1161 ARG A C 1
ATOM 8992 O O . ARG A 1 1161 ? 26.843 -4.857 -24.225 1.00 89.19 1161 ARG A O 1
ATOM 8999 N N . LEU A 1 1162 ? 28.722 -3.925 -24.991 1.00 89.12 1162 LEU A N 1
ATOM 9000 C CA . LEU A 1 1162 ? 29.043 -5.060 -25.866 1.00 89.12 1162 LEU A CA 1
ATOM 9001 C C . LEU A 1 1162 ? 29.256 -6.364 -25.076 1.00 89.12 1162 LEU A C 1
ATOM 9003 O O . LEU A 1 1162 ? 28.792 -7.414 -25.514 1.00 89.12 1162 LEU A O 1
ATOM 9007 N N . ASP A 1 1163 ? 29.862 -6.290 -23.886 1.00 88.31 1163 ASP A N 1
ATOM 9008 C CA . ASP A 1 1163 ? 30.097 -7.443 -23.004 1.00 88.31 1163 ASP A CA 1
ATOM 9009 C C . ASP A 1 1163 ? 28.812 -8.220 -22.642 1.00 88.31 1163 ASP A C 1
ATOM 9011 O O . ASP A 1 1163 ? 28.896 -9.418 -22.374 1.00 88.31 1163 ASP A O 1
ATOM 9015 N N . ALA A 1 1164 ? 27.627 -7.589 -22.674 1.00 91.00 1164 ALA A N 1
ATOM 9016 C CA . ALA A 1 1164 ? 26.342 -8.260 -22.435 1.00 91.00 1164 ALA A CA 1
ATOM 9017 C C . ALA A 1 1164 ? 25.985 -9.305 -23.510 1.00 91.00 1164 ALA A C 1
ATOM 9019 O O . ALA A 1 1164 ? 25.211 -10.222 -23.248 1.00 91.00 1164 ALA A O 1
ATOM 9020 N N . TYR A 1 1165 ? 26.549 -9.178 -24.714 1.00 94.00 1165 TYR A N 1
ATOM 9021 C CA . TYR A 1 1165 ? 26.301 -10.060 -25.862 1.00 94.00 1165 TYR A CA 1
ATOM 9022 C C . TYR A 1 1165 ? 27.460 -11.031 -26.121 1.00 94.00 1165 TYR A C 1
ATOM 9024 O O . TYR A 1 1165 ? 27.335 -11.917 -26.965 1.00 94.00 1165 TYR A O 1
ATOM 9032 N N . LEU A 1 1166 ? 28.584 -10.867 -25.413 1.00 90.81 1166 LEU A N 1
ATOM 9033 C CA . LEU A 1 1166 ? 29.766 -11.728 -25.518 1.00 90.81 1166 LEU A CA 1
ATOM 9034 C C . LEU A 1 1166 ? 29.856 -12.748 -24.371 1.00 90.81 1166 LEU A C 1
ATOM 9036 O O . LEU A 1 1166 ? 30.321 -13.861 -24.594 1.00 90.81 1166 LEU A O 1
ATOM 9040 N N . TRP A 1 1167 ? 29.401 -12.394 -23.160 1.00 88.19 1167 TRP A N 1
ATOM 9041 C CA . TRP A 1 1167 ? 29.675 -13.174 -21.947 1.00 88.19 1167 TRP A CA 1
ATOM 9042 C C . TRP A 1 1167 ? 28.414 -13.513 -21.128 1.00 88.19 1167 TRP A C 1
ATOM 9044 O O . TRP A 1 1167 ? 27.670 -12.590 -20.785 1.00 88.19 1167 TRP A O 1
ATOM 9054 N N . PRO A 1 1168 ? 28.204 -14.783 -20.709 1.00 91.06 1168 PRO A N 1
ATOM 9055 C CA . PRO A 1 1168 ? 29.030 -15.975 -20.980 1.00 91.06 1168 PRO A CA 1
ATOM 9056 C C . PRO A 1 1168 ? 29.058 -16.366 -22.468 1.00 91.06 1168 PRO A C 1
ATOM 9058 O O . PRO A 1 1168 ? 28.221 -15.905 -23.241 1.00 91.06 1168 PRO A O 1
ATOM 9061 N N . CYS A 1 1169 ? 30.016 -17.206 -22.876 1.00 89.50 1169 CYS A N 1
ATOM 9062 C CA . CYS A 1 1169 ? 30.065 -17.686 -24.259 1.00 89.50 1169 CYS A CA 1
ATOM 9063 C C . CYS A 1 1169 ? 28.837 -18.547 -24.596 1.00 89.50 1169 CYS A C 1
ATOM 9065 O O . CYS A 1 1169 ? 28.361 -19.325 -23.768 1.00 89.50 1169 CYS A O 1
ATOM 9067 N N . GLU A 1 1170 ? 28.352 -18.445 -25.834 1.00 92.19 1170 GLU A N 1
ATOM 9068 C CA . GLU A 1 1170 ? 27.218 -19.233 -26.312 1.00 92.19 1170 GLU A CA 1
ATOM 9069 C C . GLU A 1 1170 ? 27.553 -20.729 -26.323 1.00 92.19 1170 GLU A C 1
ATOM 9071 O O . GLU A 1 1170 ? 28.593 -21.144 -26.831 1.00 92.19 1170 GLU A O 1
ATOM 9076 N N . THR A 1 1171 ? 26.647 -21.539 -25.778 1.00 91.31 1171 THR A N 1
ATOM 9077 C CA . THR A 1 1171 ? 26.762 -23.003 -25.696 1.00 91.31 1171 THR A CA 1
ATOM 9078 C C . THR A 1 1171 ? 25.748 -23.729 -26.576 1.00 91.31 1171 THR A C 1
ATOM 9080 O O . THR A 1 1171 ? 25.901 -24.932 -26.794 1.00 91.31 1171 THR A O 1
ATOM 9083 N N . ASP A 1 1172 ? 24.732 -23.038 -27.105 1.00 93.06 1172 ASP A N 1
ATOM 9084 C CA . ASP A 1 1172 ? 23.711 -23.671 -27.936 1.00 93.06 1172 ASP A CA 1
ATOM 9085 C C . ASP A 1 1172 ? 24.245 -24.123 -29.306 1.00 93.06 1172 ASP A C 1
ATOM 9087 O O . ASP A 1 1172 ? 24.753 -23.329 -30.106 1.00 93.06 1172 ASP A O 1
ATOM 9091 N N . GLU A 1 1173 ? 24.064 -25.411 -29.616 1.00 93.00 1173 GLU A N 1
ATOM 9092 C CA . GLU A 1 1173 ? 24.592 -26.010 -30.845 1.00 93.00 1173 GLU A CA 1
ATOM 9093 C C . GLU A 1 1173 ? 23.953 -25.413 -32.116 1.00 93.00 1173 GLU A C 1
ATOM 9095 O O . GLU A 1 1173 ? 24.607 -25.355 -33.164 1.00 93.00 1173 GLU A O 1
ATOM 9100 N N . ILE A 1 1174 ? 22.702 -24.933 -32.036 1.00 93.38 1174 ILE A N 1
ATOM 9101 C CA . ILE A 1 1174 ? 21.987 -24.318 -33.165 1.00 93.38 1174 ILE A CA 1
ATOM 9102 C C . ILE A 1 1174 ? 22.511 -22.899 -33.401 1.00 93.38 1174 ILE A C 1
ATOM 9104 O O . ILE A 1 1174 ? 22.965 -22.606 -34.511 1.00 93.38 1174 ILE A O 1
ATOM 9108 N N . VAL A 1 1175 ? 22.514 -22.039 -32.374 1.00 95.12 1175 VAL A N 1
ATOM 9109 C CA . VAL A 1 1175 ? 22.998 -20.649 -32.486 1.00 95.12 1175 VAL A CA 1
ATOM 9110 C C . VAL A 1 1175 ? 24.455 -20.599 -32.961 1.00 95.12 1175 VAL A C 1
ATOM 9112 O O . VAL A 1 1175 ? 24.751 -19.908 -33.937 1.00 95.12 1175 VAL A O 1
ATOM 9115 N N . LEU A 1 1176 ? 25.356 -21.402 -32.380 1.00 94.81 1176 LEU A N 1
ATOM 9116 C CA . LEU A 1 1176 ? 26.760 -21.472 -32.817 1.00 94.81 1176 LEU A CA 1
ATOM 9117 C C . LEU A 1 1176 ? 26.907 -21.913 -34.281 1.00 94.81 1176 LEU A C 1
ATOM 9119 O O . LEU A 1 1176 ? 27.722 -21.365 -35.029 1.00 94.81 1176 LEU A O 1
ATOM 9123 N N . THR A 1 1177 ? 26.094 -22.879 -34.716 1.00 94.88 1177 THR A N 1
ATOM 9124 C CA . THR A 1 1177 ? 26.060 -23.322 -36.117 1.00 94.88 1177 THR A CA 1
ATOM 9125 C C . THR A 1 1177 ? 25.585 -22.204 -37.052 1.00 94.88 1177 THR A C 1
ATOM 9127 O O . THR A 1 1177 ? 26.059 -22.119 -38.188 1.00 94.88 1177 THR A O 1
ATOM 9130 N N . ARG A 1 1178 ? 24.693 -21.319 -36.590 1.00 95.44 1178 ARG A N 1
ATOM 9131 C CA . ARG A 1 1178 ? 24.197 -20.174 -37.367 1.00 95.44 1178 ARG A CA 1
ATOM 9132 C C . ARG A 1 1178 ? 25.140 -18.983 -37.394 1.00 95.44 1178 ARG A C 1
ATOM 9134 O O . ARG A 1 1178 ? 25.316 -18.422 -38.472 1.00 95.44 1178 ARG A O 1
ATOM 9141 N N . TYR A 1 1179 ? 25.835 -18.672 -36.302 1.00 96.25 1179 TYR A N 1
ATOM 9142 C CA . TYR A 1 1179 ? 26.967 -17.739 -36.333 1.00 96.25 1179 TYR A CA 1
ATOM 9143 C C . TYR A 1 1179 ? 28.021 -18.200 -37.356 1.00 96.25 1179 TYR A C 1
ATOM 9145 O O . TYR A 1 1179 ? 28.459 -17.420 -38.203 1.00 96.25 1179 TYR A O 1
ATOM 9153 N N . ALA A 1 1180 ? 28.362 -19.495 -37.346 1.00 94.38 1180 ALA A N 1
ATOM 9154 C CA . ALA A 1 1180 ? 29.291 -20.091 -38.302 1.00 94.38 1180 ALA A CA 1
ATOM 9155 C C . ALA A 1 1180 ? 28.787 -20.012 -39.758 1.00 94.38 1180 ALA A C 1
ATOM 9157 O O . ALA A 1 1180 ? 29.538 -19.594 -40.639 1.00 94.38 1180 ALA A O 1
ATOM 9158 N N . ASP A 1 1181 ? 27.523 -20.369 -40.024 1.00 93.88 1181 ASP A N 1
ATOM 9159 C CA . ASP A 1 1181 ? 26.914 -20.244 -41.359 1.00 93.88 1181 ASP A CA 1
ATOM 9160 C C . ASP A 1 1181 ? 26.902 -18.786 -41.853 1.00 93.88 1181 ASP A C 1
ATOM 9162 O O . ASP A 1 1181 ? 27.232 -18.539 -43.014 1.00 93.88 1181 ASP A O 1
ATOM 9166 N N . ALA A 1 1182 ? 26.538 -17.827 -40.996 1.00 93.81 1182 ALA A N 1
ATOM 9167 C CA . ALA A 1 1182 ? 26.395 -16.419 -41.365 1.00 93.81 1182 ALA A CA 1
ATOM 9168 C C . ALA A 1 1182 ? 27.737 -15.768 -41.728 1.00 93.81 1182 ALA A C 1
ATOM 9170 O O . ALA A 1 1182 ? 27.837 -15.084 -42.751 1.00 93.81 1182 ALA A O 1
ATOM 9171 N N . LEU A 1 1183 ? 28.783 -16.044 -40.941 1.00 93.50 1183 LEU A N 1
ATOM 9172 C CA . LEU A 1 1183 ? 30.149 -15.617 -41.244 1.00 93.50 1183 LEU A CA 1
ATOM 9173 C C . LEU A 1 1183 ? 30.677 -16.300 -42.515 1.00 93.50 1183 LEU A C 1
ATOM 9175 O O . LEU A 1 1183 ? 31.169 -15.627 -43.418 1.00 93.50 1183 LEU A O 1
ATOM 9179 N N . ALA A 1 1184 ? 30.546 -17.628 -42.625 1.00 91.75 1184 ALA A N 1
ATOM 9180 C CA . ALA A 1 1184 ? 31.069 -18.389 -43.763 1.00 91.75 1184 ALA A CA 1
ATOM 9181 C C . ALA A 1 1184 ? 30.462 -17.949 -45.106 1.00 91.75 1184 ALA A C 1
ATOM 9183 O O . ALA A 1 1184 ? 31.178 -17.865 -46.107 1.00 91.75 1184 ALA A O 1
ATOM 9184 N N . ARG A 1 1185 ? 29.156 -17.644 -45.115 1.00 89.88 1185 ARG A N 1
ATOM 9185 C CA . ARG A 1 1185 ? 28.397 -17.161 -46.283 1.00 89.88 1185 ARG A CA 1
ATOM 9186 C C . ARG A 1 1185 ? 28.537 -15.655 -46.527 1.00 89.88 1185 ARG A C 1
ATOM 9188 O O . ARG A 1 1185 ? 28.134 -15.193 -47.590 1.00 89.88 1185 ARG A O 1
ATOM 9195 N N . GLY A 1 1186 ? 29.062 -14.899 -45.562 1.00 87.31 1186 GLY A N 1
ATOM 9196 C CA . GLY A 1 1186 ? 29.148 -13.440 -45.622 1.00 87.31 1186 GLY A CA 1
ATOM 9197 C C . GLY A 1 1186 ? 27.801 -12.715 -45.515 1.00 87.31 1186 GLY A C 1
ATOM 9198 O O . GLY A 1 1186 ? 27.716 -11.563 -45.933 1.00 87.31 1186 GLY A O 1
ATOM 9199 N N . THR A 1 1187 ? 26.751 -13.352 -44.974 1.00 89.19 1187 THR A N 1
ATOM 9200 C CA . THR A 1 1187 ? 25.482 -12.653 -44.672 1.00 89.19 1187 THR A CA 1
ATOM 9201 C C . THR A 1 1187 ? 25.636 -11.707 -43.482 1.00 89.19 1187 THR A C 1
ATOM 9203 O O . THR A 1 1187 ? 24.943 -10.696 -43.409 1.00 89.19 1187 THR A O 1
ATOM 9206 N N . VAL A 1 1188 ? 26.591 -12.004 -42.595 1.00 92.19 1188 VAL A N 1
ATOM 9207 C CA . VAL A 1 1188 ? 27.128 -11.079 -41.596 1.00 92.19 1188 VAL A CA 1
ATOM 9208 C C . VAL A 1 1188 ? 28.611 -10.856 -41.892 1.00 92.19 1188 VAL A C 1
ATOM 9210 O O . VAL A 1 1188 ? 29.378 -11.796 -42.098 1.00 92.19 1188 VAL A O 1
ATOM 9213 N N . SER A 1 1189 ? 29.005 -9.588 -41.941 1.00 89.00 1189 SER A N 1
ATOM 9214 C CA . SER A 1 1189 ? 30.303 -9.108 -42.423 1.00 89.00 1189 SER A CA 1
ATOM 9215 C C . SER A 1 1189 ? 30.776 -7.911 -41.584 1.00 89.00 1189 SER A C 1
ATOM 9217 O O . SER A 1 1189 ? 29.976 -7.363 -40.826 1.00 89.00 1189 SER A O 1
ATOM 9219 N N . PRO A 1 1190 ? 32.015 -7.409 -41.749 1.00 85.81 1190 PRO A N 1
ATOM 9220 C CA . PRO A 1 1190 ? 32.467 -6.188 -41.070 1.00 85.81 1190 PRO A CA 1
ATOM 9221 C C . PRO A 1 1190 ? 31.590 -4.936 -41.296 1.00 85.81 1190 PRO A C 1
ATOM 9223 O O . PRO A 1 1190 ? 31.722 -3.974 -40.545 1.00 85.81 1190 PRO A O 1
ATOM 9226 N N . ASN A 1 1191 ? 30.681 -4.945 -42.284 1.00 84.31 1191 ASN A N 1
ATOM 9227 C CA . ASN A 1 1191 ? 29.690 -3.883 -42.512 1.00 84.31 1191 ASN A CA 1
ATOM 9228 C C . ASN A 1 1191 ? 28.499 -3.928 -41.527 1.00 84.31 1191 ASN A C 1
ATOM 9230 O O . ASN A 1 1191 ? 27.778 -2.941 -41.401 1.00 84.31 1191 ASN A O 1
ATOM 9234 N N . GLN A 1 1192 ? 28.300 -5.043 -40.817 1.00 90.50 1192 GLN A N 1
ATOM 9235 C CA . GLN A 1 1192 ? 27.390 -5.183 -39.674 1.00 90.50 1192 GLN A CA 1
ATOM 9236 C C . GLN A 1 1192 ? 28.225 -5.358 -38.388 1.00 90.50 1192 GLN A C 1
ATOM 9238 O O . GLN A 1 1192 ? 28.229 -6.445 -37.805 1.00 90.50 1192 GLN A O 1
ATOM 9243 N N . PRO A 1 1193 ? 29.002 -4.344 -37.951 1.00 88.50 1193 PRO A N 1
ATOM 9244 C CA . PRO A 1 1193 ? 30.091 -4.545 -36.995 1.00 88.50 1193 PRO A CA 1
ATOM 9245 C C . PRO A 1 1193 ? 29.634 -5.079 -35.631 1.00 88.50 1193 PRO A C 1
ATOM 9247 O O . PRO A 1 1193 ? 30.387 -5.832 -35.021 1.00 88.50 1193 PRO A O 1
ATOM 9250 N N . PHE A 1 1194 ? 28.413 -4.773 -35.169 1.00 92.19 1194 PHE A N 1
ATOM 9251 C CA . PHE A 1 1194 ? 27.847 -5.402 -33.970 1.00 92.19 1194 PHE A CA 1
ATOM 9252 C C . PHE A 1 1194 ? 27.585 -6.909 -34.148 1.00 92.19 1194 PHE A C 1
ATOM 9254 O O . PHE A 1 1194 ? 28.139 -7.720 -33.406 1.00 92.19 1194 PHE A O 1
ATOM 9261 N N . LEU A 1 1195 ? 26.797 -7.313 -35.152 1.00 94.25 1195 LEU A N 1
ATOM 9262 C CA . LEU A 1 1195 ? 26.488 -8.733 -35.379 1.00 94.25 1195 LEU A CA 1
ATOM 9263 C C . LEU A 1 1195 ? 27.743 -9.546 -35.725 1.00 94.25 1195 LEU A C 1
ATOM 9265 O O . LEU A 1 1195 ? 27.889 -10.685 -35.286 1.00 94.25 1195 LEU A O 1
ATOM 9269 N N . TYR A 1 1196 ? 28.670 -8.949 -36.478 1.00 92.50 1196 TYR A N 1
ATOM 9270 C CA . TYR A 1 1196 ? 29.956 -9.554 -36.810 1.00 92.50 1196 TYR A CA 1
ATOM 9271 C C . TYR A 1 1196 ? 30.825 -9.753 -35.568 1.00 92.50 1196 TYR A C 1
ATOM 9273 O O . TYR A 1 1196 ? 31.412 -10.820 -35.418 1.00 92.50 1196 TYR A O 1
ATOM 9281 N N . ALA A 1 1197 ? 30.857 -8.782 -34.648 1.00 90.19 1197 ALA A N 1
ATOM 9282 C CA . ALA A 1 1197 ? 31.551 -8.909 -33.370 1.00 90.19 1197 ALA A CA 1
ATOM 9283 C C . ALA A 1 1197 ? 31.022 -10.078 -32.526 1.00 90.19 1197 ALA A C 1
ATOM 9285 O O . ALA A 1 1197 ? 31.816 -10.897 -32.062 1.00 90.19 1197 ALA A O 1
ATOM 9286 N N . VAL A 1 1198 ? 29.697 -10.176 -32.370 1.00 93.62 1198 VAL A N 1
ATOM 9287 C CA . VAL A 1 1198 ? 29.034 -11.235 -31.589 1.00 93.62 1198 VAL A CA 1
ATOM 9288 C C . VAL A 1 1198 ? 29.282 -12.613 -32.210 1.00 93.62 1198 VAL A C 1
ATOM 9290 O O . VAL A 1 1198 ? 29.785 -13.512 -31.534 1.00 93.62 1198 VAL A O 1
ATOM 9293 N N . ALA A 1 1199 ? 29.009 -12.779 -33.508 1.00 94.88 1199 ALA A N 1
ATOM 9294 C CA . ALA A 1 1199 ? 29.205 -14.058 -34.191 1.00 94.88 1199 ALA A CA 1
ATOM 9295 C C . ALA A 1 1199 ? 30.679 -14.499 -34.201 1.00 94.88 1199 ALA A C 1
ATOM 9297 O O . ALA A 1 1199 ? 30.969 -15.674 -33.975 1.00 94.88 1199 ALA A O 1
ATOM 9298 N N . LEU A 1 1200 ? 31.616 -13.571 -34.439 1.00 92.88 1200 LEU A N 1
ATOM 9299 C CA . LEU A 1 1200 ? 33.051 -13.862 -34.464 1.00 92.88 1200 LEU A CA 1
ATOM 9300 C C . LEU A 1 1200 ? 33.568 -14.286 -33.087 1.00 92.88 1200 LEU A C 1
ATOM 9302 O O . LEU A 1 1200 ? 34.293 -15.274 -33.005 1.00 92.88 1200 LEU A O 1
ATOM 9306 N N . HIS A 1 1201 ? 33.181 -13.584 -32.018 1.00 90.94 1201 HIS A N 1
ATOM 9307 C CA . HIS A 1 1201 ? 33.583 -13.922 -30.652 1.00 90.94 1201 HIS A CA 1
ATOM 9308 C C . HIS A 1 1201 ? 33.144 -15.345 -30.277 1.00 90.94 1201 HIS A C 1
ATOM 9310 O O . HIS A 1 1201 ? 33.983 -16.185 -29.953 1.00 90.94 1201 HIS A O 1
ATOM 9316 N N . HIS A 1 1202 ? 31.848 -15.649 -30.401 1.00 92.56 1202 HIS A N 1
ATOM 9317 C CA . HIS A 1 1202 ? 31.298 -16.951 -30.006 1.00 92.56 1202 HIS A CA 1
ATOM 9318 C C . HIS A 1 1202 ? 31.818 -18.109 -30.868 1.00 92.56 1202 HIS A C 1
ATOM 9320 O O . HIS A 1 1202 ? 32.093 -19.188 -30.343 1.00 92.56 1202 HIS A O 1
ATOM 9326 N N . VAL A 1 1203 ? 32.036 -17.898 -32.173 1.00 93.50 1203 VAL A N 1
ATOM 9327 C CA . VAL A 1 1203 ? 32.670 -18.905 -33.047 1.00 93.50 1203 VAL A CA 1
ATOM 9328 C C . VAL A 1 1203 ? 34.140 -19.126 -32.677 1.00 93.50 1203 VAL A C 1
ATOM 9330 O O . VAL A 1 1203 ? 34.582 -20.274 -32.632 1.00 93.50 1203 VAL A O 1
ATOM 9333 N N . CYS A 1 1204 ? 34.896 -18.071 -32.363 1.00 90.50 1204 CYS A N 1
ATOM 9334 C CA . CYS A 1 1204 ? 36.269 -18.203 -31.872 1.00 90.50 1204 CYS A CA 1
ATOM 9335 C C . CYS A 1 1204 ? 36.323 -18.951 -30.533 1.00 90.50 1204 CYS A C 1
ATOM 9337 O O . CYS A 1 1204 ? 37.145 -19.853 -30.392 1.00 90.50 1204 CYS A O 1
ATOM 9339 N N . GLY A 1 1205 ? 35.419 -18.663 -29.593 1.00 89.38 1205 GLY A N 1
ATOM 9340 C CA . GLY A 1 1205 ? 35.328 -19.395 -28.330 1.00 89.38 1205 GLY A CA 1
ATOM 9341 C C . GLY A 1 1205 ? 35.015 -20.872 -28.539 1.00 89.38 1205 GLY A C 1
ATOM 9342 O O . GLY A 1 1205 ? 35.741 -21.741 -28.049 1.00 89.38 1205 GLY A O 1
ATOM 9343 N N . ALA A 1 1206 ? 34.008 -21.173 -29.361 1.00 90.31 1206 ALA A N 1
ATOM 9344 C CA . ALA A 1 1206 ? 33.650 -22.544 -29.705 1.00 90.31 1206 ALA A CA 1
ATOM 9345 C C . ALA A 1 1206 ? 34.832 -23.334 -30.290 1.00 90.31 1206 ALA A C 1
ATOM 9347 O O . ALA A 1 1206 ? 35.051 -24.487 -29.912 1.00 90.31 1206 ALA A O 1
ATOM 9348 N N . LEU A 1 1207 ? 35.632 -22.711 -31.160 1.00 89.06 1207 LEU A N 1
ATOM 9349 C CA . LEU A 1 1207 ? 36.816 -23.332 -31.751 1.00 89.06 1207 LEU A CA 1
ATOM 9350 C C . LEU A 1 1207 ? 37.988 -23.455 -30.765 1.00 89.06 1207 LEU A C 1
ATOM 9352 O O . LEU A 1 1207 ? 38.641 -24.498 -30.749 1.00 89.06 1207 LEU A O 1
ATOM 9356 N N . TRP A 1 1208 ? 38.262 -22.439 -29.944 1.00 87.81 1208 TRP A N 1
ATOM 9357 C CA . TRP A 1 1208 ? 39.542 -22.311 -29.238 1.00 87.81 1208 TRP A CA 1
ATOM 9358 C C . TRP A 1 1208 ? 39.519 -22.627 -27.732 1.00 87.81 1208 TRP A C 1
ATOM 9360 O O . TRP A 1 1208 ? 40.591 -22.822 -27.157 1.00 87.81 1208 TRP A O 1
ATOM 9370 N N . HIS A 1 1209 ? 38.352 -22.805 -27.098 1.00 85.12 1209 HIS A N 1
ATOM 9371 C CA . HIS A 1 1209 ? 38.248 -23.137 -25.662 1.00 85.12 1209 HIS A CA 1
ATOM 9372 C C . HIS A 1 1209 ? 39.043 -24.383 -25.218 1.00 85.12 1209 HIS A C 1
ATOM 9374 O O . HIS A 1 1209 ? 39.445 -24.486 -24.065 1.00 85.12 1209 HIS A O 1
ATOM 9380 N N . THR A 1 1210 ? 39.324 -25.332 -26.120 1.00 81.81 1210 THR A N 1
ATOM 9381 C CA . THR A 1 1210 ? 40.135 -26.528 -25.818 1.00 81.81 1210 THR A CA 1
ATOM 9382 C C . THR A 1 1210 ? 41.650 -26.275 -25.761 1.00 81.81 1210 THR A C 1
ATOM 9384 O O . THR A 1 1210 ? 42.402 -27.196 -25.447 1.00 81.81 1210 THR A O 1
ATOM 9387 N N . ILE A 1 1211 ? 42.125 -25.081 -26.137 1.00 80.94 1211 ILE A N 1
ATOM 9388 C CA . ILE A 1 1211 ? 43.560 -24.726 -26.205 1.00 80.94 1211 ILE A CA 1
ATOM 9389 C C . ILE A 1 1211 ? 43.917 -23.390 -25.527 1.00 80.94 1211 ILE A C 1
ATOM 9391 O O . ILE A 1 1211 ? 45.111 -23.081 -25.409 1.00 80.94 1211 ILE A O 1
ATOM 9395 N N . GLU A 1 1212 ? 42.905 -22.632 -25.096 1.00 79.75 1212 GLU A N 1
ATOM 9396 C CA . GLU A 1 1212 ? 42.969 -21.305 -24.477 1.00 79.75 1212 GLU A CA 1
ATOM 9397 C C . GLU A 1 1212 ? 42.031 -21.266 -23.256 1.00 79.75 1212 GLU A C 1
ATOM 9399 O O . GLU A 1 1212 ? 40.813 -21.211 -23.409 1.00 79.75 1212 GLU A O 1
ATOM 9404 N N . ASP A 1 1213 ? 42.593 -21.266 -22.043 1.00 72.00 1213 ASP A N 1
ATOM 9405 C CA . ASP A 1 1213 ? 41.842 -21.389 -20.776 1.00 72.00 1213 ASP A CA 1
ATOM 9406 C C . ASP A 1 1213 ? 40.996 -20.141 -20.407 1.00 72.00 1213 ASP A C 1
ATOM 9408 O O . ASP A 1 1213 ? 40.371 -20.100 -19.349 1.00 72.00 1213 ASP A O 1
ATOM 9412 N N . GLU A 1 1214 ? 41.004 -19.093 -21.238 1.00 73.69 1214 GLU A N 1
ATOM 9413 C CA . GLU A 1 1214 ? 40.331 -17.809 -20.972 1.00 73.69 1214 GLU A CA 1
ATOM 9414 C C . GLU A 1 1214 ? 38.862 -17.763 -21.408 1.00 73.69 1214 GLU A C 1
ATOM 9416 O O . GLU A 1 1214 ? 38.123 -16.867 -20.998 1.00 73.69 1214 GLU A O 1
ATOM 9421 N N . TRP A 1 1215 ? 38.432 -18.706 -22.244 1.00 78.50 1215 TRP A N 1
ATOM 9422 C CA . TRP A 1 1215 ? 37.069 -18.743 -22.759 1.00 78.50 1215 TRP A CA 1
ATOM 9423 C C . TRP A 1 1215 ? 36.112 -19.305 -21.698 1.00 78.50 1215 TRP A C 1
ATOM 9425 O O . TRP A 1 1215 ? 36.089 -20.507 -21.432 1.00 78.50 1215 TRP A O 1
ATOM 9435 N N . ALA A 1 1216 ? 35.326 -18.422 -21.077 1.00 66.88 1216 ALA A N 1
ATOM 9436 C CA . ALA A 1 1216 ? 34.389 -18.748 -20.004 1.00 66.88 1216 ALA A CA 1
ATOM 9437 C C . ALA A 1 1216 ? 33.178 -19.571 -20.496 1.00 66.88 1216 ALA A C 1
ATOM 9439 O O . ALA A 1 1216 ? 32.111 -19.035 -20.804 1.00 66.88 1216 ALA A O 1
ATOM 9440 N N . PHE A 1 1217 ? 33.361 -20.892 -20.526 1.00 73.75 1217 PHE A N 1
ATOM 9441 C CA . PHE A 1 1217 ? 32.342 -21.893 -20.834 1.00 73.75 1217 PHE A CA 1
ATOM 9442 C C . PHE A 1 1217 ? 31.874 -22.632 -19.574 1.00 73.75 1217 PHE A C 1
ATOM 9444 O O . PHE A 1 1217 ? 32.657 -23.332 -18.934 1.00 73.75 1217 PHE A O 1
ATOM 9451 N N . GLU A 1 1218 ? 30.577 -22.562 -19.259 1.00 64.75 1218 GLU A N 1
ATOM 9452 C CA . GLU A 1 1218 ? 29.968 -23.377 -18.190 1.00 64.75 1218 GLU A CA 1
ATOM 9453 C C . GLU A 1 1218 ? 29.909 -24.872 -18.543 1.00 64.75 1218 GLU A C 1
ATOM 9455 O O . GLU A 1 1218 ? 29.911 -25.743 -17.670 1.00 64.75 1218 GLU A O 1
ATOM 9460 N N . ARG A 1 1219 ? 29.837 -25.178 -19.844 1.00 71.62 1219 ARG A N 1
ATOM 9461 C CA . ARG A 1 1219 ? 29.842 -26.533 -20.402 1.00 71.62 1219 ARG A CA 1
ATOM 9462 C C . ARG A 1 1219 ? 30.769 -26.546 -21.623 1.00 71.62 1219 ARG A C 1
ATOM 9464 O O . ARG A 1 1219 ? 30.596 -25.693 -22.492 1.00 71.62 1219 ARG A O 1
ATOM 9471 N N . PRO A 1 1220 ? 31.740 -27.474 -21.716 1.00 75.31 1220 PRO A N 1
ATOM 9472 C CA . PRO A 1 1220 ? 32.616 -27.564 -22.879 1.00 75.31 1220 PRO A CA 1
ATOM 9473 C C . PRO A 1 1220 ? 31.823 -28.008 -24.112 1.00 75.31 1220 PRO A C 1
ATOM 9475 O O . PRO A 1 1220 ? 30.929 -28.853 -24.020 1.00 75.31 1220 PRO A O 1
ATOM 9478 N N . ILE A 1 1221 ? 32.169 -27.457 -25.273 1.00 85.12 1221 ILE A N 1
ATOM 9479 C CA . ILE A 1 1221 ? 31.477 -27.744 -26.532 1.00 85.12 1221 ILE A CA 1
ATOM 9480 C C . ILE A 1 1221 ? 31.860 -29.128 -27.059 1.00 85.12 1221 ILE A C 1
ATOM 9482 O O . ILE A 1 1221 ? 33.005 -29.573 -26.952 1.00 85.12 1221 ILE A O 1
ATOM 9486 N N . SER A 1 1222 ? 30.890 -29.826 -27.658 1.00 88.00 1222 SER A N 1
ATOM 9487 C CA . SER A 1 1222 ? 31.115 -31.161 -28.204 1.00 88.00 1222 SER A CA 1
ATOM 9488 C C . SER A 1 1222 ? 32.182 -31.119 -29.312 1.00 88.00 1222 SER A C 1
ATOM 9490 O O . SER A 1 1222 ? 32.109 -30.317 -30.244 1.00 88.00 1222 SER A O 1
ATOM 9492 N N . ALA A 1 1223 ? 33.184 -32.007 -29.263 1.00 84.50 1223 ALA A N 1
ATOM 9493 C CA . ALA A 1 1223 ? 34.237 -32.069 -30.292 1.00 84.50 1223 ALA A CA 1
ATOM 9494 C C . ALA A 1 1223 ? 33.676 -32.373 -31.703 1.00 84.50 1223 ALA A C 1
ATOM 9496 O O . ALA A 1 1223 ? 34.322 -32.126 -32.722 1.00 84.50 1223 ALA A O 1
ATOM 9497 N N . THR A 1 1224 ? 32.455 -32.908 -31.768 1.00 87.81 1224 THR A N 1
ATOM 9498 C CA . THR A 1 1224 ? 31.621 -33.036 -32.968 1.00 87.81 1224 THR A CA 1
ATOM 9499 C C . THR A 1 1224 ? 31.133 -31.685 -33.494 1.00 87.81 1224 THR A C 1
ATOM 9501 O O . THR A 1 1224 ? 31.330 -31.405 -34.679 1.00 87.81 1224 THR A O 1
ATOM 9504 N N . LEU A 1 1225 ? 30.568 -30.823 -32.641 1.00 88.56 1225 LEU A N 1
ATOM 9505 C CA . LEU A 1 1225 ? 30.165 -29.467 -33.017 1.00 88.56 1225 LEU A CA 1
ATOM 9506 C C . LEU A 1 1225 ? 31.378 -28.594 -33.363 1.00 88.56 1225 LEU A C 1
ATOM 9508 O O . LEU A 1 1225 ? 31.366 -27.930 -34.395 1.00 88.56 1225 LEU A O 1
ATOM 9512 N N . GLN A 1 1226 ? 32.455 -28.664 -32.578 1.00 90.12 1226 GLN A N 1
ATOM 9513 C CA . GLN A 1 1226 ? 33.708 -27.940 -32.830 1.00 90.12 1226 GLN A CA 1
ATOM 9514 C C . GLN A 1 1226 ? 34.234 -28.203 -34.258 1.00 90.12 1226 GLN A C 1
ATOM 9516 O O . GLN A 1 1226 ? 34.516 -27.270 -35.010 1.00 90.12 1226 GLN A O 1
ATOM 9521 N N . ARG A 1 1227 ? 34.257 -29.476 -34.687 1.00 88.44 1227 ARG A N 1
ATOM 9522 C CA . ARG A 1 1227 ? 34.598 -29.883 -36.067 1.00 88.44 1227 ARG A CA 1
ATOM 9523 C C . ARG A 1 1227 ? 33.576 -29.422 -37.113 1.00 88.44 1227 ARG A C 1
ATOM 9525 O O . ARG A 1 1227 ? 33.967 -29.113 -38.237 1.00 88.44 1227 ARG A O 1
ATOM 9532 N N . SER A 1 1228 ? 32.283 -29.393 -36.778 1.00 90.69 1228 SER A N 1
ATOM 9533 C CA . SER A 1 1228 ? 31.211 -28.898 -37.661 1.00 90.69 1228 SER A CA 1
ATOM 9534 C C . SER A 1 1228 ? 31.375 -27.402 -37.952 1.00 90.69 1228 SER A C 1
ATOM 9536 O O . SER A 1 1228 ? 31.371 -26.999 -39.115 1.00 90.69 1228 SER A O 1
ATOM 9538 N N . ILE A 1 1229 ? 31.606 -26.595 -36.912 1.00 92.00 1229 ILE A N 1
ATOM 9539 C CA . ILE A 1 1229 ? 31.885 -25.155 -37.003 1.00 92.00 1229 ILE A CA 1
ATOM 9540 C C . ILE A 1 1229 ? 33.157 -24.924 -37.827 1.00 92.00 1229 ILE A C 1
ATOM 9542 O O . ILE A 1 1229 ? 33.125 -24.194 -38.818 1.00 92.00 1229 ILE A O 1
ATOM 9546 N N . ALA A 1 1230 ? 34.251 -25.617 -37.492 1.00 88.50 1230 ALA A N 1
ATOM 9547 C CA . ALA A 1 1230 ? 35.521 -25.521 -38.209 1.00 88.50 1230 ALA A CA 1
ATOM 9548 C C . ALA A 1 1230 ? 35.352 -25.754 -39.722 1.00 88.50 1230 ALA A C 1
ATOM 9550 O O . ALA A 1 1230 ? 35.768 -24.933 -40.541 1.00 88.50 1230 ALA A O 1
ATOM 9551 N N . ARG A 1 1231 ? 34.666 -26.836 -40.109 1.00 88.44 1231 ARG A N 1
ATOM 9552 C CA . ARG A 1 1231 ? 34.436 -27.194 -41.519 1.00 88.44 1231 ARG A CA 1
ATOM 9553 C C . ARG A 1 1231 ? 33.546 -26.216 -42.285 1.00 88.44 1231 ARG A C 1
ATOM 9555 O O . ARG A 1 1231 ? 33.630 -26.189 -43.509 1.00 88.44 1231 ARG A O 1
ATOM 9562 N N . ARG A 1 1232 ? 32.720 -25.415 -41.603 1.00 89.31 1232 ARG A N 1
ATOM 9563 C CA . ARG A 1 1232 ? 31.907 -24.364 -42.238 1.00 89.31 1232 ARG A CA 1
ATOM 9564 C C . ARG A 1 1232 ? 32.722 -23.112 -42.534 1.00 89.31 1232 ARG A C 1
ATOM 9566 O O . ARG A 1 1232 ? 32.607 -22.576 -43.630 1.00 89.31 1232 ARG A O 1
ATOM 9573 N N . VAL A 1 1233 ? 33.538 -22.653 -41.582 1.00 88.44 1233 VAL A N 1
ATOM 9574 C CA . VAL A 1 1233 ? 34.136 -21.307 -41.657 1.00 88.44 1233 VAL A CA 1
ATOM 9575 C C . VAL A 1 1233 ? 35.553 -21.293 -42.237 1.00 88.44 1233 VAL A C 1
ATOM 9577 O O . VAL A 1 1233 ? 35.887 -20.391 -43.002 1.00 88.44 1233 VAL A O 1
ATOM 9580 N N . LEU A 1 1234 ? 36.374 -22.311 -41.955 1.00 84.75 1234 LEU A N 1
ATOM 9581 C CA . LEU A 1 1234 ? 37.763 -22.381 -42.438 1.00 84.75 1234 LEU A CA 1
ATOM 9582 C C . LEU A 1 1234 ? 37.936 -22.387 -43.976 1.00 84.75 1234 LEU A C 1
ATOM 9584 O O . LEU A 1 1234 ? 38.965 -21.890 -44.433 1.00 84.75 1234 LEU A O 1
ATOM 9588 N N . PRO A 1 1235 ? 36.994 -22.895 -44.805 1.00 86.06 1235 PRO A N 1
ATOM 9589 C CA . PRO A 1 1235 ? 37.099 -22.779 -46.263 1.00 86.06 1235 PRO A CA 1
ATOM 9590 C C . PRO A 1 1235 ? 37.034 -21.335 -46.789 1.00 86.06 1235 PRO A C 1
ATOM 9592 O O . PRO A 1 1235 ? 37.504 -21.068 -47.895 1.00 86.06 1235 PRO A O 1
ATOM 9595 N N . ASN A 1 1236 ? 36.464 -20.395 -46.025 1.00 84.75 1236 ASN A N 1
ATOM 9596 C CA . ASN A 1 1236 ? 36.432 -18.984 -46.394 1.00 84.75 1236 ASN A CA 1
ATOM 9597 C C . ASN A 1 1236 ? 37.707 -18.292 -45.887 1.00 84.75 1236 ASN A C 1
ATOM 9599 O O . ASN A 1 1236 ? 37.803 -17.920 -44.719 1.00 84.75 1236 ASN A O 1
ATOM 9603 N N . ALA A 1 1237 ? 38.682 -18.091 -46.777 1.00 81.06 1237 ALA A N 1
ATOM 9604 C CA . ALA A 1 1237 ? 39.994 -17.538 -46.430 1.00 81.06 1237 ALA A CA 1
ATOM 9605 C C . ALA A 1 1237 ? 39.942 -16.159 -45.737 1.00 81.06 1237 ALA A C 1
ATOM 9607 O O . ALA A 1 1237 ? 40.781 -15.882 -44.883 1.00 81.06 1237 ALA A O 1
ATOM 9608 N N . GLN A 1 1238 ? 38.958 -15.306 -46.054 1.00 80.75 1238 GLN A N 1
ATOM 9609 C CA . GLN A 1 1238 ? 38.824 -13.998 -45.397 1.00 80.75 1238 GLN A CA 1
ATOM 9610 C C . GLN A 1 1238 ? 38.454 -14.156 -43.919 1.00 80.75 1238 GLN A C 1
ATOM 9612 O O . GLN A 1 1238 ? 39.063 -13.523 -43.059 1.00 80.75 1238 GLN A O 1
ATOM 9617 N N . VAL A 1 1239 ? 37.499 -15.038 -43.614 1.00 83.81 1239 VAL A N 1
ATOM 9618 C CA . VAL A 1 1239 ? 37.047 -15.279 -42.236 1.00 83.81 1239 VAL A CA 1
ATOM 9619 C C . VAL A 1 1239 ? 38.041 -16.155 -41.473 1.00 83.81 1239 VAL A C 1
ATOM 9621 O O . VAL A 1 1239 ? 38.316 -15.891 -40.305 1.00 83.81 1239 VAL A O 1
ATOM 9624 N N . SER A 1 1240 ? 38.643 -17.151 -42.134 1.00 84.25 1240 SER A N 1
ATOM 9625 C CA . SER A 1 1240 ? 39.661 -18.016 -41.533 1.00 84.25 1240 SER A CA 1
ATOM 9626 C C . SER A 1 1240 ? 40.866 -17.220 -41.031 1.00 84.25 1240 SER A C 1
ATOM 9628 O O . SER A 1 1240 ? 41.368 -17.537 -39.959 1.00 84.25 1240 SER A O 1
ATOM 9630 N N . ASN A 1 1241 ? 41.320 -16.188 -41.751 1.00 84.19 1241 ASN A N 1
ATOM 9631 C CA . ASN A 1 1241 ? 42.420 -15.341 -41.279 1.00 84.19 1241 ASN A CA 1
ATOM 9632 C C . ASN A 1 1241 ? 42.036 -14.606 -39.982 1.00 84.19 1241 ASN A C 1
ATOM 9634 O O . ASN A 1 1241 ? 42.759 -14.688 -38.991 1.00 84.19 1241 ASN A O 1
ATOM 9638 N N . VAL A 1 1242 ? 40.858 -13.971 -39.951 1.00 84.19 1242 VAL A N 1
ATOM 9639 C CA . VAL A 1 1242 ? 40.381 -13.228 -38.772 1.00 84.19 1242 VAL A CA 1
ATOM 9640 C C . VAL A 1 1242 ? 40.176 -14.152 -37.563 1.00 84.19 1242 VAL A C 1
ATOM 9642 O O . VAL A 1 1242 ? 40.609 -13.815 -36.466 1.00 84.19 1242 VAL A O 1
ATOM 9645 N N . ILE A 1 1243 ? 39.599 -15.346 -37.743 1.00 86.31 1243 ILE A N 1
ATOM 9646 C CA . ILE A 1 1243 ? 39.411 -16.339 -36.663 1.00 86.31 1243 ILE A CA 1
ATOM 9647 C C . ILE A 1 1243 ? 40.746 -16.854 -36.101 1.00 86.31 1243 ILE A C 1
ATOM 9649 O O . ILE A 1 1243 ? 40.851 -17.147 -34.907 1.00 86.31 1243 ILE A O 1
ATOM 9653 N N . MET A 1 1244 ? 41.779 -16.963 -36.939 1.00 83.50 1244 MET A N 1
ATOM 9654 C CA . MET A 1 1244 ? 43.110 -17.400 -36.510 1.00 83.50 1244 MET A CA 1
ATOM 9655 C C . MET A 1 1244 ? 43.859 -16.312 -35.728 1.00 83.50 1244 MET A C 1
ATOM 9657 O O . MET A 1 1244 ? 44.635 -16.653 -34.833 1.00 83.50 1244 MET A O 1
ATOM 9661 N N . GLU A 1 1245 ? 43.589 -15.031 -36.001 1.00 81.31 1245 GLU A N 1
ATOM 9662 C CA . GLU A 1 1245 ? 44.176 -13.873 -35.307 1.00 81.31 1245 GLU A CA 1
ATOM 9663 C C . GLU A 1 1245 ? 43.390 -13.421 -34.057 1.00 81.31 1245 GLU A C 1
ATOM 9665 O O . GLU A 1 1245 ? 43.996 -12.933 -33.105 1.00 81.31 1245 GLU A O 1
ATOM 9670 N N . TYR A 1 1246 ? 42.065 -13.604 -34.015 1.00 83.38 1246 TYR A N 1
ATOM 9671 C CA . TYR A 1 1246 ? 41.195 -13.125 -32.929 1.00 83.38 1246 TYR A CA 1
ATOM 9672 C C . TYR A 1 1246 ? 41.544 -13.746 -31.569 1.00 83.38 1246 TYR A C 1
ATOM 9674 O O . TYR A 1 1246 ? 41.479 -14.965 -31.420 1.00 83.38 1246 TYR A O 1
ATOM 9682 N N . ALA A 1 1247 ? 41.836 -12.943 -30.546 1.00 71.81 1247 ALA A N 1
ATOM 9683 C CA . ALA A 1 1247 ? 42.108 -13.420 -29.185 1.00 71.81 1247 ALA A CA 1
ATOM 9684 C C . ALA A 1 1247 ? 41.188 -12.758 -28.143 1.00 71.81 1247 ALA A C 1
ATOM 9686 O O . ALA A 1 1247 ? 40.813 -11.600 -28.345 1.00 71.81 1247 ALA A O 1
ATOM 9687 N N . PRO A 1 1248 ? 40.864 -13.452 -27.035 1.00 69.00 1248 PRO A N 1
ATOM 9688 C CA . PRO A 1 1248 ? 40.078 -12.887 -25.942 1.00 69.00 1248 PRO A CA 1
ATOM 9689 C C . PRO A 1 1248 ? 40.859 -11.846 -25.114 1.00 69.00 1248 PRO A C 1
ATOM 9691 O O . PRO A 1 1248 ? 42.041 -11.579 -25.343 1.00 69.00 1248 PRO A O 1
ATOM 9694 N N . ARG A 1 1249 ? 40.176 -11.227 -24.146 1.00 63.00 1249 ARG A N 1
ATOM 9695 C CA . ARG A 1 1249 ? 40.564 -10.036 -23.362 1.00 63.00 1249 ARG A CA 1
ATOM 9696 C C . ARG A 1 1249 ? 41.975 -10.052 -22.755 1.00 63.00 1249 ARG A C 1
ATOM 9698 O O . ARG A 1 1249 ? 42.556 -8.975 -22.626 1.00 63.00 1249 ARG A O 1
ATOM 9705 N N . LYS A 1 1250 ? 42.533 -11.211 -22.379 1.00 60.22 1250 LYS A N 1
ATOM 9706 C CA . LYS A 1 1250 ? 43.895 -11.342 -21.808 1.00 60.22 1250 LYS A CA 1
ATOM 9707 C C . LYS A 1 1250 ? 44.829 -12.215 -22.666 1.00 60.22 1250 LYS A C 1
ATOM 9709 O O . LYS A 1 1250 ? 46.032 -12.266 -22.401 1.00 60.22 1250 LYS A O 1
ATOM 9714 N N . GLY A 1 1251 ? 44.297 -12.822 -23.725 1.00 59.44 1251 GLY A N 1
ATOM 9715 C CA . GLY A 1 1251 ? 44.940 -13.885 -24.478 1.00 59.44 1251 GLY A CA 1
ATOM 9716 C C . GLY A 1 1251 ? 45.889 -13.383 -25.558 1.00 59.44 1251 GLY A C 1
ATOM 9717 O O . GLY A 1 1251 ? 45.602 -12.453 -26.312 1.00 59.44 1251 GLY A O 1
ATOM 9718 N N . VAL A 1 1252 ? 47.018 -14.075 -25.699 1.00 59.28 1252 VAL A N 1
ATOM 9719 C CA . VAL A 1 1252 ? 47.869 -13.988 -26.891 1.00 59.28 1252 VAL A CA 1
ATOM 9720 C C . VAL A 1 1252 ? 47.455 -15.114 -27.828 1.00 59.28 1252 VAL A C 1
ATOM 9722 O O . VAL A 1 1252 ? 47.602 -16.273 -27.448 1.00 59.28 1252 VAL A O 1
ATOM 9725 N N . ALA A 1 1253 ? 46.974 -14.793 -29.037 1.00 59.97 1253 ALA A N 1
ATOM 9726 C CA . ALA A 1 1253 ? 46.582 -15.781 -30.048 1.00 59.97 1253 ALA A CA 1
ATOM 9727 C C . ALA A 1 1253 ? 47.705 -16.825 -30.254 1.00 59.97 1253 ALA A C 1
ATOM 9729 O O . ALA A 1 1253 ? 48.741 -16.501 -30.847 1.00 59.97 1253 ALA A O 1
ATOM 9730 N N . PRO A 1 1254 ? 47.543 -18.082 -29.794 1.00 63.38 1254 PRO A N 1
ATOM 9731 C CA . PRO A 1 1254 ? 48.583 -19.095 -29.865 1.00 63.38 1254 PRO A CA 1
ATOM 9732 C C . PRO A 1 1254 ? 48.535 -19.738 -31.251 1.00 63.38 1254 PRO A C 1
ATOM 9734 O O . PRO A 1 1254 ? 48.176 -20.907 -31.403 1.00 63.38 1254 PRO A O 1
ATOM 9737 N N . THR A 1 1255 ? 48.874 -18.957 -32.279 1.00 66.56 1255 THR A N 1
ATOM 9738 C CA . THR A 1 1255 ? 48.713 -19.307 -33.699 1.00 66.56 1255 THR A CA 1
ATOM 9739 C C . THR A 1 1255 ? 49.233 -20.706 -34.015 1.00 66.56 1255 THR A C 1
ATOM 9741 O O . THR A 1 1255 ? 48.517 -21.483 -34.633 1.00 66.56 1255 THR A O 1
ATOM 9744 N N . ALA A 1 1256 ? 50.412 -21.094 -33.518 1.00 73.69 1256 ALA A N 1
ATOM 9745 C CA . ALA A 1 1256 ? 50.964 -22.441 -33.699 1.00 73.69 1256 ALA A CA 1
ATOM 9746 C C . ALA A 1 1256 ? 50.039 -23.575 -33.196 1.00 73.69 1256 ALA A C 1
ATOM 9748 O O . ALA A 1 1256 ? 49.926 -24.607 -33.858 1.00 73.69 1256 ALA A O 1
ATOM 9749 N N . ARG A 1 1257 ? 49.337 -23.386 -32.066 1.00 76.75 1257 ARG A N 1
ATOM 9750 C CA . ARG A 1 1257 ? 48.332 -24.350 -31.577 1.00 76.75 1257 ARG A CA 1
ATOM 9751 C C . ARG A 1 1257 ? 47.100 -24.357 -32.477 1.00 76.75 1257 ARG A C 1
ATOM 9753 O O . ARG A 1 1257 ? 46.667 -25.434 -32.882 1.00 76.75 1257 ARG A O 1
ATOM 9760 N N . ARG A 1 1258 ? 46.591 -23.176 -32.843 1.00 84.88 1258 ARG A N 1
ATOM 9761 C CA . ARG A 1 1258 ? 45.443 -23.019 -33.755 1.00 84.88 1258 ARG A CA 1
ATOM 9762 C C . ARG A 1 1258 ? 45.690 -23.680 -35.115 1.00 84.88 1258 ARG A C 1
ATOM 9764 O O . ARG A 1 1258 ? 44.871 -24.488 -35.533 1.00 8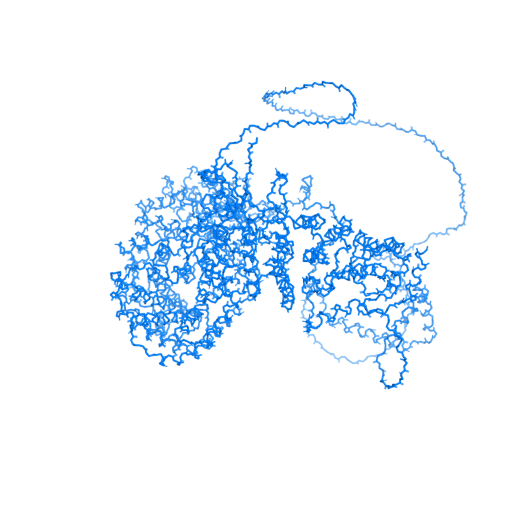4.88 1258 ARG A O 1
ATOM 9771 N N . TRP A 1 1259 ? 46.854 -23.463 -35.737 1.00 80.88 1259 TRP A N 1
ATOM 9772 C CA . TRP A 1 1259 ? 47.276 -24.142 -36.975 1.00 80.88 1259 TRP A CA 1
ATOM 9773 C C . TRP A 1 1259 ? 47.331 -25.669 -36.800 1.00 80.88 1259 TRP A C 1
ATOM 9775 O O . TRP A 1 1259 ? 46.847 -26.405 -37.658 1.00 80.88 1259 TRP A O 1
ATOM 9785 N N . SER A 1 1260 ? 47.859 -26.165 -35.672 1.00 79.31 1260 SER A N 1
ATOM 9786 C CA . SER A 1 1260 ? 47.919 -27.612 -35.399 1.00 79.31 1260 SER A CA 1
ATOM 9787 C C . SER A 1 1260 ? 46.544 -28.265 -35.192 1.00 79.31 1260 SER A C 1
ATOM 9789 O O . SER A 1 1260 ? 46.388 -29.451 -35.477 1.00 79.31 1260 SER A O 1
ATOM 9791 N N . LEU A 1 1261 ? 45.553 -27.503 -34.719 1.00 80.56 1261 LEU A N 1
ATOM 9792 C CA . LEU A 1 1261 ? 44.181 -27.960 -34.495 1.00 80.56 1261 LEU A CA 1
ATOM 9793 C C . LEU A 1 1261 ? 43.326 -27.828 -35.772 1.00 80.56 1261 LEU A C 1
ATOM 9795 O O . LEU A 1 1261 ? 42.595 -28.750 -36.121 1.00 80.56 1261 LEU A O 1
ATOM 9799 N N . GLN A 1 1262 ? 43.518 -26.755 -36.546 1.00 80.25 1262 GLN A N 1
ATOM 9800 C CA . GLN A 1 1262 ? 42.978 -26.582 -37.899 1.00 80.25 1262 GLN A CA 1
ATOM 9801 C C . GLN A 1 1262 ? 43.373 -27.750 -38.820 1.00 80.25 1262 GLN A C 1
ATOM 9803 O O . GLN A 1 1262 ? 42.523 -28.304 -39.518 1.00 80.25 1262 GLN A O 1
ATOM 9808 N N . ALA A 1 1263 ? 44.636 -28.185 -38.758 1.00 77.81 1263 ALA A N 1
ATOM 9809 C CA . ALA A 1 1263 ? 45.156 -29.337 -39.498 1.00 77.81 1263 ALA A CA 1
ATOM 9810 C C . ALA A 1 1263 ? 44.620 -30.709 -39.019 1.00 77.81 1263 ALA A C 1
ATOM 9812 O O . ALA A 1 1263 ? 44.929 -31.725 -39.635 1.00 77.81 1263 ALA A O 1
ATOM 9813 N N . GLN A 1 1264 ? 43.824 -30.759 -37.941 1.00 77.44 1264 GLN A N 1
ATOM 9814 C CA . GLN A 1 1264 ? 43.081 -31.953 -37.494 1.00 77.44 1264 GLN A CA 1
ATOM 9815 C C . GLN A 1 1264 ? 41.591 -31.912 -37.888 1.00 77.44 1264 GLN A C 1
ATOM 9817 O O . GLN A 1 1264 ? 40.841 -32.844 -37.578 1.00 77.44 1264 GLN A O 1
ATOM 9822 N N . TRP A 1 1265 ? 41.132 -30.822 -38.511 1.00 79.56 1265 TRP A N 1
ATOM 9823 C CA . TRP A 1 1265 ? 39.732 -30.606 -38.901 1.00 79.56 1265 TRP A CA 1
ATOM 9824 C C . TRP A 1 1265 ? 39.513 -30.603 -40.420 1.00 79.56 1265 TRP A C 1
ATOM 9826 O O . TRP A 1 1265 ? 38.402 -30.931 -40.868 1.00 79.56 1265 TRP A O 1
ATOM 9836 N N . GLN A 1 1266 ? 40.566 -30.253 -41.170 1.00 64.19 1266 GLN A N 1
ATOM 9837 C CA . GLN A 1 1266 ? 40.721 -30.492 -42.610 1.00 64.19 1266 GLN A CA 1
ATOM 9838 C C . GLN A 1 1266 ? 40.770 -32.001 -42.903 1.00 64.19 1266 GLN A C 1
ATOM 9840 O O . GLN A 1 1266 ? 40.016 -32.419 -43.808 1.00 64.19 1266 GLN A O 1
#

Secondary structure (DSSP, 8-state):
------SSPPPTTGGGSS--------PPPS------PPPPPPP-----------------------------------------------------------PPPPPTTSSPPPHHHHHHHHHTTS-----------------------TT-PPPHHHHHHHHHHHHHHHHHHHHHS-HHHHHHHHHHHHHHH-HHHHHHHHHHHTT-------------PPPP--PPPHHHHHHHHHHTT-----PPPPPPHHHHHHHHHHHH-TT--SS--GGGGGGSPPP---GGG-EE-TTS-EEE-TT-TTSPPPHHHHHTT--S-SS-TTS-SEEHHHHHHHTT-SSHHHHHHHHHHHHHHHHHS-SS--SS-S-HHHHHHHHHHHHHHHHHHHHHHHHHTT-SSHHHHHHHHHHHHHHHHHH--S-S-HHHHTTSSSB------TTS-GGGGGG--TTPPPP---TTT--HHHHHHH-HHHHHHHTTHHHHHHHHHHHH---HHHHHHHHHHHHHH-HHHHHHHTT-HHHHHHHHIIIIISS-SS-SSSPPPPHHHHHHHHHHHHH-HHHHHHHHHTT-SGGGGHHHHSPPPPGGGGGG-TT-S-HHHHHHHHHHHHHHHHHHHHHHHHHHHHT--HHHHHHTHHHHHHHHHHHTTHHHHS-TTSTHHHHHHHHHHHHHHHHHHHHH-TTSGGGGGGHHHHHTTHHHHHHHHHHHTT-SS--HHHHHHHHHHHHHHHHHHHHHHHTT----SGGGTTHHHHHHHHHHHHHHHHHHHHGGGGSS-HHHHHHHHHHHHHHHHHHHHHHHHHHHHT-HHHHHHHHHHHHHHTTS-GGGTTSHHHHTTSHHHHHHHHHHHHHTT---HHHHHHHHTT--GGGHHHHHHHHHHHHHHH-HHHHHHHHHHHHHHTT--SPPPHHHHHTT--TT---SB----PPPPPPB-TTT-PBPB--TT-SSSPPTTGGGHHHHHHHTTTTBHHHHSTT-S-TT----HHHHHHHHHHHHHHHGGG--S-HHHHHHHHHHHHHTT---TT-TT-SHHHH-SSGGGSHHHHHHHHHHHHHHHHHHHHHHHTTPPPPPHHHHHHHHHGGGS-HHHHHHHHHHHHHHT-TT-HHHHHHTSGGGSTTS-HHHHHIIIIISTTTGGG----TTTSPPBTTBSTHHHHSSPP--HHHHHHHHHHHHHTSS-TTSHHHHHHHHHHHHHHHHTTT-TTS--SSPPPHHHHHHHHHHHTTSHHHHHHHHH---TT----HHHHHHHHTTT-

Nearest PDB structures (foldseek):
  8qah-assembly2_B  TM=4.023E-01  e=1.310E+00  synthetic construct
  7mnm-assembly1_A  TM=1.773E-01  e=2.865E-02  Homo sapiens
  7mno-assembly1_A  TM=1.777E-01  e=2.660E-02  Homo sapiens
  8qah-assembly1_A  TM=3.057E-01  e=1.088E+00  synthetic construct
  8qag-assembly1_A  TM=3.361E-01  e=4.294E+00  synthetic construct

Sequence (1266 aa):
MQAPYERVRPRISELKASDGDDSWIDWPPAAKVVRAKPPSISHAQTTSSTTHAAKETLGASQSDYECSDDPKETPTNLSTPIRPIMGEILEREPASSSQPRDIEPMGNNGKPMSAFRRSRLERTKKDSSRKPPSPPRDELVPMQDASRDPGGGAPPEAMTSLMQDISLENESKVASMSYETRADELKDAESFFGKDVLEKLAQRSARRDPTHEQPLDKHETHPSAGWPSIERRATELDEEIQTNPPKSAQISDRDHWESFRQKYFPDEPDAVPAALEWTVSPNPTTTSSVRFDFHGHVTTDSRHTWAEAPDSTYLAGLHHHGSEQSVPGYTLDELLHLAQSSIASQRALALQVLQRISERYPSSQTGAPLSNSAQLALNADAHAIRARILLTSFWLLQDRHRSVRLAAVPCLDAACRAVSNVPDDPFILADMLTCANPDVNWLWPASQQDAWTPHSHAPPLHSPDASHLELLQHDWADALLRMHVLDALDTWLVENAAHPDAIVSILCMLVLHHQACAKALAQHPHLVQAVVQLGCTQRAWPVADESFPSMEAVLILLRMVQSNRDVASSLVDEGVIDPLLRYVLIPPRDVSSSQSSADAASPSAATNIIRQEHAFLFVTLRILAALGHYGLASTSIRELAVALSRLADWTQSLPNKVSADDIQWYSAQALYNVLNVWTHRAIQGPRHGDLGVNGPMVQAWAPLSEGFLTNAVGQSRPTSSVNGAIGTAMCHLAAWADCAKHCGIPWDRSSYEALLTTCEQFLRHAHASITSAADAFRSRNKQEIRASLQIVAQSVWMYAGVTRFAQMMGWSSLLELVTQYVHEVLGLPWNMTSTPAIRADGIASAQYTHVLTMCANITTPDVQIRLVGLLWSHESAHVARLLESVVRGFDQATWHILAPFFLDNIRTERIPSMIEASMLRDEHTSTLWKPDVAALPPMTDPRTGATLWTSPAAGLPLRADWPLLALDDLLHSGEARALNASNALPTSWDFNEADIVRASLRLAVYVAKFALTPSAFWWLGIYKVFLLEQVSSTAPEASGAATGRDLYTDASVADPMRSLMDMADQLSIQSAKHMRQEPTLEDATASIHGPGLPFYQMYTDLMGLYDAVSMHHPLFAKAIIPPLAMTYAPDYRRLLWNDYAAVLPGITMNTLDAPVVGGKRLDAYLWPCETDEIVLTRYADALARGTVSPNQPFLYAVALHHVCGALWHTIEDEWAFERPISATLQRSIARRVLPNAQVSNVIMEYAPRKGVAPTARRWSLQAQWQ

Radius of gyration: 41.52 Å; Cα contacts (8 Å, |Δi|>4): 1503; chains: 1; bounding box: 105×124×103 Å

=== Feature glossary ===
Legend for the data blocks above and below:

— What the protein is —

The amino-acid sequence is the protein's primary structure: the linear order of residues from the N-terminus to the C-terminus, written in one-letter code. Everything else here — the 3D coordinates, the secondary structure, the domain annotations — is ultimately a consequence of this string.

Functional annotations link the protein to curated databases. InterPro entries identify conserved domains and families by matching the sequence against member-database signatures (Pfam, PROSITE, CDD, …). Gene Ontology (GO) terms describe molecular function, biological process, and cellular component in a controlled vocabulary. CATH places the structure in a hierarchical fold classification (Class/Architecture/Topology/Homologous-superfamily). The organism is the source species.

— Where its atoms are —

Atomic coordinates in PDBx/mmCIF format — the same representation the Protein Data Bank distributes. Each line of the _atom_site loop places one backbone atom in Cartesian space (units: ångströms, origin: arbitrary).

The six renders are orthographic views along the three Cartesian axes in both directions. Representation (cartoon, sticks, or surface) and color scheme (sequence-rainbow or by-chain) vary across proteins so the training set covers all the common visualization conventions.

— Local backbone conformation —

Eight-state secondary structure (DSSP): H is the canonical α-helix, G the tighter 3₁₀-helix, I the wider π-helix; E/B are β-structure, T and S are turns and bends, and '-' is everything else. DSSP derives these from the pattern of main-chain N–H···O=C hydrogen bonds, not from the sequence.

Three-state secondary structure (P-SEA) collapses the eight DSSP classes into helix (a), strand (b), and coil (c). P-SEA assigns these from Cα geometry alone — distances and angles — without requiring backbone oxygens, so it works on any Cα trace.

φ (phi) and ψ (psi) are the two rotatable backbone dihedrals per residue: φ is the C(i-1)–N–Cα–C torsion, ψ is the N–Cα–C–N(i+1) torsion, both in degrees on (−180°, 180°]. α-helical residues cluster near (−60°, −45°); β-strand residues near (−120°, +130°). A Ramachandran plot is simply a scatter of (φ, ψ) for every residue.

— Global shape and packing —

The geometric summary reports three shape descriptors. Rg (radius of gyration) measures how spread out the Cα atoms are about their centre of mass; compact globular proteins have small Rg, elongated or unfolded ones large. Cα contacts (<8 Å, |i−j|>4) count long-range residue pairs in spatial proximity — high for tightly packed folds, near zero for rods or random coil. The bounding-box extents give the protein's footprint along x, y, z in Å.

SASA measures how much of the protein is reachable by solvent. It is computed by rolling a water-sized probe over the atomic surface and summing the exposed area (Å²). Per-residue SASA distinguishes core (buried, low SASA) from surface (exposed, high SASA) residues; total SASA is a whole-molecule size measure.

Plot images: a contact map (which residues are close in 3D, as an N×N binary image), a Ramachandran scatter (backbone torsion angles, revealing secondary-structure composition at a glance), and — for AlphaFold structures — a PAE heatmap (pairwise prediction confidence).

— Structural neighborhood —

A 3Di character summarizes, for each residue, the relative orientation of the Cα frame of its nearest spatial neighbor. Because it encodes fold topology rather than chemistry, 3Di alignments detect remote structural similarity that sequence alignment misses.

The Foldseek neighbor list gives the closest experimentally determined structures in the PDB, ranked by structural alignment. TM-score near 1 means near-identical fold; near 0.3 means only rough topology match. This is how one finds what a novel AlphaFold prediction most resembles in the solved-structure universe.

— Confidence and disorder —

For AlphaFold models, the B-factor field carries pLDDT — the model's own estimate of local accuracy on a 0–100 scale. Regions with pLDDT<50 should be treated as essentially unmodeled; they often correspond to intrinsically disordered segments.

Crystallographic B-factors measure how much each atom's electron density is smeared out, in Å². They rise in mobile loops and surface residues and fall in the buried interior. In AlphaFold models this column is repurposed to hold pLDDT instead.

Predicted Aligned Error (PAE) is an AlphaFold confidence matrix: entry (i, j) is the expected error in the position of residue j, in ångströms, when the prediction is superimposed on the true structure at residue i. Low PAE within a block of residues means that block is internally rigid and well-predicted; high PAE between two blocks means their relative placement is uncertain even if each block individually is confident.